Protein AF-0000000085932544 (afdb_homodimer)

Sequence (1076 aa):
MRIYKGVPASPGLVLGQVSRLERSYDTFNRNPHSPKKEQRLLENAISIAQSELESMASRSATSEQAIFMFQSMMLEDDGFMSEVRSYIAAGTGAAAAMQRVGQRFADQLSAMTDNPYLQLRSVDILDATQRVINILGDRPRERLALDHPVILAADRLMPSDLFSVPAGMIMGVITSEGSAQSHAAILARARNIPGLVQVGRDFLNDCDGRMMVLDADNGICILDPDSATRQQMVTQICERQRQNEALTQLQTLPNLTRDGEPFELLANCFGPEDIDSAVQSGAQGVGLLRSDYLMLPGKMPDEQEQYFYYTACLAAAQGRPITVRTFDFGSDRTLANVYQGEQSAHLGLRGIRSSLRQPRQFETQIYALLRAGARGPLKVLFPMVTNVEDWDAAMRIVERCRQNLRERSVPFNENMPFGIMLSIPAACLTAEEFIAHGCQFFTIGTNDLTQYTHAAGREVTSAERYFQPASAAMRKLIRMAVDAACAGGIPINIAGLAVGDPANLVQYLQMGLRSFSMSPQTLLDAKRVLLEADAHVLMRIYKGVPASPGLVLGQVSRLERSYDTFNRNPHSPKKEQRLLENAISIAQSELESMASRSATSEQAIFMFQSMMLEDDGFMSEVRSYIAAGTGAAAAMQRVGQRFADQLSAMTDNPYLQLRSVDILDATQRVINILGDRPRERLALDHPVILAADRLMPSDLFSVPAGMIMGVITSEGSAQSHAAILARARNIPGLVQVGRDFLNDCDGRMMVLDADNGICILDPDSATRQQMVTQICERQRQNEALTQLQTLPNLTRDGEPFELLANCFGPEDIDSAVQSGAQGVGLLRSDYLMLPGKMPDEQEQYFYYTACLAAAQGRPITVRTFDFGSDRTLANVYQGEQSAHLGLRGIRSSLRQPRQFETQIYALLRAGARGPLKVLFPMVTNVEDWDAAMRIVERCRQNLRERSVPFNENMPFGIMLSIPAACLTAEEFIAHGCQFFTIGTNDLTQYTHAAGREVTSAERYFQPASAAMRKLIRMAVDAACAGGIPINIAGLAVGDPANLVQYLQMGLRSFSMSPQTLLDAKRVLLEADAHVL

Foldseek 3Di:
DDKFFFAWLFADKDKFAEAEDDQPPDPPDLDQDDLVVQVVLLVVLLVVLLVVLVVCLVVDDLLLVQLSVVLNVCSVDPVLVVQLSVVSVVGDHSLRSLQVSLQVCLCVQCVVVVDQVSVQCSLSSVVSSSSSSCVSVVNPPPLVPDPAAHAYEYQADHSVNLVSYDLVRHQEYEHLADDSPHPRSVSCNVSNHTYGYNRHPVCSVPRHRFIKIRRSVRRMMDTNDDPVVVVVSVVVNVVVVVVVVVLLVLLPPAQAFQVGDHFAEAAEEAALVQLLLLVSLNHQYHPEHAPQSCDHAPDQDFLVVLLVRLLSNQVSNVQGEHEYEPHWFAQPSHPVCVPVDPPQRLVHQTWLSNCLVVVVSVLSNLLSQQLSCQNHHYAYETEPDQDLVSVVSSVVSNVVSVVVCVVVVRDGDPPHAYAYEQLDLNCLQPVLSNLVVPHAEYEYEQQNNLCRQQVHHCPDPVCVVSSDSPDPSNLVSLLSNQVSCVVSVHYYEYEYDQCLDLVSVLSSLLSPHRYYYYHSVSRSVNSVSRRHHDSHDD/DDKFFFAWLFADKDKFAEAEDDLPPDPPDPDQDDLVVQVVLLVVLLVVLLVVLVVCLVVDFLVLVQLSVLLNVCSVDPVLVVQLSVVSVVGDHSLRSLQVSLQVCLCVQCVVVVDVVSVQCSLSSVVSSSSSSCVSVVNPPPLVPDPAAHAYEYQADHSVNLVSYDLVRHQEYEHLADDSPHPRSVSCHVSNHTYGYNRHVVCSVPRHRWIKIRRSVRRMMDTNDDPVVVVVSVVVNVVVVVVVVVLLVLLPPAQAFQVGDHFAEAAEEAALVQLLLLVSLNHQYHPEHAPLSCDHAPDQDFLVVLLVRLLSNQVSNVQGEHEYEPHWFAQPSHPVCVPVDPPQRLVHQTWLSNCLVVVVSVLSNLLSQQLSCQNHHYAYETEPDQDLVSVVSSVVSNVVSVVVCVVVVRDGDPPHAYAYEQLDLNCLVVVLVNLVVPHAEYEYEQQNNLCRQQVHHCVPPVCVVSSDSPDPSNLVSLLSNQVSCVVSVHAYEYEYDQCLDLVSVLSSLLSPHRYYYYHSVSRSVNSVSRRHHDSHDD

Secondary structure (DSSP, 8-state):
-EEEE-EEEE--EEEEEEEE----------S---HHHHHHHHHHHHHHHHHHHHHHHHHS-HHHHHHHHHHHHHHH-HHHHHHHHHHHHTT--HHHHHHHHHHHHHHHHHT-TT-HHHHHHHHHHHHHHHHHHHHHTT--------SS-EEEEESS--HHHHHHS-GGGEEEEEESS--TTSHHHHHHHHTT--EEE---HHHHHH-TT-EEEEETTTTEEEES--HHHHHHHHHHHHHHHHHHHHHHHGGGS--B-TTS-B-EEEEEESSHHHHHHHHHTT-SSEEEEE-GGG-BTTB---HHHHHHHHHHHHHHHTT--EEEEPP--BS--STTTSSS-THHHHTSSBTHHHHTT-HHHHHHHHHHHHHHTTSS-EEEEESS--SHHHHHHHHHHHHHHHHHHHHTT----TT--EEEEE-SHHHHHTHHHHHHTT---EEEEHHHHHHHHHT--TT-GGGGGG--TTSHHHHHHHHHHHHHHHHHT--EEEESGGGGSHHHHHHHHHTT--EEEE-GGGHHHHHHHHHT--SS--/-EEEE-EEEE--EEEEEEEE----------S---HHHHHHHHHHHHHHHHHHHHHHHHHS-HHHHHHHHHHHHHHH-HHHHHHHHHHHHTT--HHHHHHHHHHHHHHHHHT-TT-HHHHHHHHHHHHHHHHHHHHHTT--------SS-EEEEESS--HHHHHHS-GGGEEEEEESS--TTSHHHHHHHHTT--EEE---HHHHHH-TT-EEEEETTTTEEEES--HHHHHHHHHHHHHHHHHHHHHHHGGGS--B-TTS-B-EEEEEESSHHHHHHHHHTT-SSEEEEE-GGG-BTTB---HHHHHHHHHHHHHHHTT--EEEEPP--BS--STTTSSS-THHHHTSSBTHHHHTT-HHHHHHHHHHHHHHTTSS-EEEEESS--SHHHHHHHHHHHHHHHHHHHHTT----TT--EEEEE-SHHHHHTHHHHHHTT---EEEEHHHHHHHHHT--TT-GGGGGG--TTSHHHHHHHHHHHHHHHHHT--EEEESGGGGSHHHHHHHHHTT--EEEE-GGGHHHHHHHHHT--SS--

Radius of gyration: 32.0 Å; Cα contacts (8 Å, |Δi|>4): 2209; chains: 2; bounding box: 85×83×95 Å

Nearest PDB structures (foldseek):
  2kx9-assembly1_A  TM=5.589E-01  e=3.650E-41  Escherichia coli K-12
  2l5h-assembly1_B  TM=5.012E-01  e=1.100E-41  Escherichia coli
  2hro-assembly1_A-2  TM=5.518E-01  e=1.394E-38  Staphylococcus carnosus
  2xz7-assembly1_A  TM=9.543E-01  e=3.072E-26  Caldanaerobacter subterraneus subsp. tengcongensis
  6v9k-assembly1_B  TM=9.527E-01  e=2.193E-23  Escherichia coli

pLDDT: mean 79.7, std 16.71, range [28.7, 98.62]

Organism: NCBI:txid2903556

Solvent-accessible surface area (backbone atoms only — not comparable to full-atom values): 52463 Å² total; per-residue (Å²): 106,47,79,42,55,34,44,51,31,11,61,36,66,42,76,37,36,24,41,55,58,77,75,77,75,71,80,60,76,82,61,87,40,58,38,70,59,32,48,51,48,42,53,52,22,48,54,50,40,39,51,48,28,49,51,45,27,71,74,36,58,42,68,52,18,36,51,27,46,50,29,40,47,53,73,65,30,60,74,61,46,50,53,28,50,51,35,18,69,72,39,37,39,43,51,50,20,36,49,52,50,26,48,51,52,17,47,55,28,44,68,32,75,52,34,67,65,43,32,48,42,15,40,37,39,39,42,39,35,47,49,32,33,29,51,64,65,70,40,70,78,73,48,62,79,63,93,58,61,21,26,40,30,27,58,63,58,32,75,67,54,61,73,39,36,64,76,87,35,52,56,23,37,38,18,25,40,67,47,66,79,21,60,48,15,48,48,14,48,74,66,67,16,18,5,30,19,40,43,33,65,74,49,65,77,66,36,60,70,32,45,30,40,39,32,13,72,76,18,34,35,30,39,47,54,46,72,67,54,45,51,52,48,49,48,50,42,48,49,49,46,50,50,46,52,56,35,56,62,50,55,75,50,77,57,34,23,62,75,64,48,68,48,44,50,24,15,46,29,65,45,39,68,46,33,41,52,15,49,74,50,51,33,67,28,32,55,34,31,49,50,48,39,60,58,30,73,84,44,74,67,52,38,68,59,46,25,52,52,52,41,46,34,42,59,42,40,71,73,32,43,36,26,35,38,52,60,66,47,43,62,50,47,47,70,72,30,57,62,36,40,72,48,52,40,74,24,29,31,24,10,44,54,25,34,70,74,35,52,69,64,39,48,33,52,50,51,17,49,35,40,32,28,57,76,39,53,45,32,39,28,38,33,57,38,53,50,57,66,53,53,51,55,50,50,51,52,52,50,50,48,51,51,52,32,58,74,66,68,51,75,47,36,90,74,55,48,47,27,40,26,41,25,30,46,26,24,33,68,41,39,55,57,38,45,76,71,62,46,50,33,42,31,37,32,44,55,52,24,26,20,27,28,43,35,9,34,90,82,31,71,90,20,44,88,49,50,45,68,82,34,73,34,44,50,52,44,53,40,46,36,46,51,36,28,60,75,68,70,32,59,56,36,37,33,38,73,57,50,60,36,64,73,47,37,53,51,44,33,49,59,68,47,41,34,42,16,21,49,45,86,43,42,43,62,47,47,56,51,42,41,71,31,58,51,75,78,130,105,47,81,42,55,35,43,52,32,13,63,36,68,41,78,36,35,24,40,55,59,74,76,78,75,70,82,62,74,82,60,87,40,58,38,69,57,32,49,51,48,42,54,52,21,47,53,50,42,40,51,48,28,48,50,45,28,70,73,36,58,36,70,51,17,36,50,26,46,50,27,40,48,52,73,64,30,62,73,58,46,50,54,27,49,51,37,16,69,73,40,38,38,42,48,49,20,35,49,53,50,27,48,49,52,17,48,57,28,43,67,33,75,49,35,67,65,42,32,50,42,15,41,36,39,40,42,39,34,46,49,31,33,28,51,64,64,70,42,71,76,74,47,62,79,63,92,58,61,21,26,40,31,26,58,62,59,32,76,69,54,62,71,38,36,63,77,89,34,53,57,24,36,37,20,25,40,67,47,66,79,22,61,48,15,50,47,14,47,73,66,67,17,18,6,30,21,38,41,32,65,72,49,66,78,68,36,60,72,32,44,29,38,38,31,13,72,76,19,34,35,30,38,45,54,44,74,67,54,44,50,50,48,50,48,49,44,48,48,49,46,49,49,46,52,56,35,55,62,51,56,76,52,76,57,35,24,62,76,63,51,67,48,44,49,24,15,46,29,63,47,37,69,46,33,41,52,16,48,73,50,51,34,67,27,32,56,35,31,48,50,49,35,61,58,33,73,86,43,74,68,52,38,65,59,46,24,52,52,51,41,46,34,43,59,42,40,70,74,32,43,36,26,35,38,52,58,65,47,45,60,52,45,47,72,70,29,58,63,41,40,72,49,51,41,74,25,30,31,24,9,44,55,24,34,70,74,35,51,69,63,38,47,34,51,51,50,17,49,36,41,30,28,56,77,40,54,44,33,40,29,38,34,58,38,53,49,57,66,55,53,52,55,52,50,51,52,50,51,50,48,52,51,52,32,57,76,68,68,48,75,47,35,90,74,55,48,46,28,39,26,41,25,30,47,26,25,32,68,42,39,55,56,37,46,76,72,64,47,49,34,42,31,36,32,46,56,53,24,27,21,26,27,44,36,11,34,89,84,32,70,90,19,45,86,50,50,45,70,79,34,71,34,44,50,53,46,51,39,46,36,46,52,35,28,61,74,68,70,32,58,56,35,38,33,40,74,59,48,60,37,65,71,47,37,53,50,44,31,49,62,69,47,43,36,42,15,22,49,45,85,43,42,44,62,47,48,55,51,44,39,71,31,58,50,74,76,130

InterPro domains:
  IPR000121 PEP-utilising enzyme, C-terminal [PF02896] (247-533)
  IPR008279 PEP-utilising enzyme, mobile domain [PF00391] (147-219)
  IPR008731 Phosphotransferase system, enzyme I N-terminal [PF05524] (5-121)
  IPR015813 Pyruvate/Phosphoenolpyruvate kinase-like domain superfamily [SSF51621] (242-534)
  IPR036618 PtsI, HPr-binding domain superfamily [G3DSA:1.10.274.10] (23-141)
  IPR036618 PtsI, HPr-binding domain superfamily [SSF47831] (26-136)
  IPR036637 Phosphohistidine domain superfamily [SSF52009] (121-234)
  IPR040442 Pyruvate kinase-like domain superfamily [G3DSA:3.20.20.60] (229-537)
  IPR050499 Phosphoenolpyruvate-dependent sugar PTS enzyme [PTHR46244] (3-535)

Structure (mmCIF, N/CA/C/O backbone):
data_AF-0000000085932544-model_v1
#
loop_
_entity.id
_entity.type
_entity.pdbx_description
1 polymer 'Phosphoenolpyruvate-protein phosphotransferase'
#
loop_
_atom_site.group_PDB
_atom_site.id
_atom_site.type_symbol
_atom_site.label_atom_id
_atom_site.label_alt_id
_atom_site.label_comp_id
_atom_site.label_asym_id
_atom_site.label_entity_id
_atom_site.label_seq_id
_atom_site.pdbx_PDB_ins_code
_atom_site.Cartn_x
_atom_site.Cartn_y
_atom_site.Cartn_z
_atom_site.occupancy
_atom_site.B_iso_or_equiv
_atom_site.auth_seq_id
_atom_site.auth_comp_id
_atom_site.auth_asym_id
_atom_site.auth_atom_id
_atom_site.pdbx_PDB_model_num
ATOM 1 N N . MET A 1 1 ? -9.383 5.824 46.031 1 79.5 1 MET A N 1
ATOM 2 C CA . MET A 1 1 ? -8.531 5.895 44.844 1 79.5 1 MET A CA 1
ATOM 3 C C . MET A 1 1 ? -8.781 4.707 43.906 1 79.5 1 MET A C 1
ATOM 5 O O . MET A 1 1 ? -8.812 3.561 44.375 1 79.5 1 MET A O 1
ATOM 9 N N . ARG A 1 2 ? -9.211 4.922 42.781 1 88.75 2 ARG A N 1
ATOM 10 C CA . ARG A 1 2 ? -9.461 3.896 41.75 1 88.75 2 ARG A CA 1
ATOM 11 C C . ARG A 1 2 ? -8.633 4.141 40.5 1 88.75 2 ARG A C 1
ATOM 13 O O . ARG A 1 2 ? -8.539 5.273 40.031 1 88.75 2 ARG A O 1
ATOM 20 N N . ILE A 1 3 ? -8.008 3.035 40.062 1 89.12 3 ILE A N 1
ATOM 21 C CA . ILE A 1 3 ? -7.152 3.135 38.875 1 89.12 3 ILE A CA 1
ATOM 22 C C . ILE A 1 3 ? -7.828 2.467 37.688 1 89.12 3 ILE A C 1
ATOM 24 O O . ILE A 1 3 ? -8.344 1.354 37.812 1 89.12 3 ILE A O 1
ATOM 28 N N . TYR A 1 4 ? -7.906 3.193 36.594 1 91 4 TYR A N 1
ATOM 29 C CA . TYR A 1 4 ? -8.43 2.668 35.344 1 91 4 TYR A CA 1
ATOM 30 C C . TYR A 1 4 ? -7.355 2.652 34.281 1 91 4 TYR A C 1
ATOM 32 O O . TYR A 1 4 ? -6.438 3.475 34.281 1 91 4 TYR A O 1
ATOM 40 N N . LYS A 1 5 ? -7.465 1.698 33.469 1 89.31 5 LYS A N 1
ATOM 41 C CA . LYS A 1 5 ? -6.516 1.578 32.344 1 89.31 5 LYS A CA 1
ATOM 42 C C . LYS A 1 5 ? -7.199 1.845 31.016 1 89.31 5 LYS A C 1
ATOM 44 O O . LYS A 1 5 ? -8.383 1.537 30.844 1 89.31 5 LYS A O 1
ATOM 49 N N . GLY A 1 6 ? -6.441 2.596 30.094 1 86.88 6 GLY A N 1
ATOM 50 C CA . GLY A 1 6 ? -6.906 2.863 28.75 1 86.88 6 GLY A CA 1
ATOM 51 C C . GLY A 1 6 ? -5.785 2.875 27.719 1 86.88 6 GLY A C 1
ATOM 52 O O . GLY A 1 6 ? -4.656 2.48 28.031 1 86.88 6 GLY A O 1
ATOM 53 N N . VAL A 1 7 ? -6.141 3.293 26.547 1 83.12 7 VAL A N 1
ATOM 54 C CA . VAL A 1 7 ? -5.18 3.379 25.453 1 83.12 7 VAL A CA 1
ATOM 55 C C . VAL A 1 7 ? -4.75 4.832 25.25 1 83.12 7 VAL A C 1
ATOM 57 O O . VAL A 1 7 ? -5.594 5.719 25.094 1 83.12 7 VAL A O 1
ATOM 60 N N . PRO A 1 8 ? -3.4 5.086 25.328 1 83.25 8 PRO A N 1
ATOM 61 C CA . PRO A 1 8 ? -2.93 6.461 25.141 1 83.25 8 PRO A CA 1
ATOM 62 C C . PRO A 1 8 ? -3.26 7.012 23.75 1 83.25 8 PRO A C 1
ATOM 64 O O . PRO A 1 8 ? -3.025 6.34 22.75 1 83.25 8 PRO A O 1
ATOM 67 N N . ALA A 1 9 ? -3.863 8.125 23.812 1 78.06 9 ALA A N 1
ATOM 68 C CA . ALA A 1 9 ? -4.203 8.82 22.562 1 78.06 9 ALA A CA 1
ATOM 69 C C . ALA A 1 9 ? -3.279 10.016 22.344 1 78.06 9 ALA A C 1
ATOM 71 O O . ALA A 1 9 ? -2.947 10.344 21.203 1 78.06 9 ALA A O 1
ATOM 72 N N . SER A 1 10 ? -2.979 10.711 23.359 1 78.69 10 SER A N 1
ATOM 73 C CA . SER A 1 10 ? -2.078 11.859 23.375 1 78.69 10 SER A CA 1
ATOM 74 C C . SER A 1 10 ? -1.271 11.898 24.672 1 78.69 10 SER A C 1
ATOM 76 O O . SER A 1 10 ? -1.826 11.734 25.766 1 78.69 10 SER A O 1
ATOM 78 N N . PRO A 1 11 ? -0.037 12.094 24.453 1 77.19 11 PRO A N 1
ATOM 79 C CA . PRO A 1 11 ? 0.8 12.023 25.656 1 77.19 11 PRO A CA 1
ATOM 80 C C . PRO A 1 11 ? 0.576 13.195 26.594 1 77.19 11 PRO A C 1
ATOM 82 O O . PRO A 1 11 ? 0.104 14.258 26.172 1 77.19 11 PRO A O 1
ATOM 85 N N . GLY A 1 12 ? 0.845 12.961 27.906 1 78.06 12 GLY A N 1
ATOM 86 C CA . GLY A 1 12 ? 0.815 14.031 28.891 1 78.06 12 GLY A CA 1
ATOM 87 C C . GLY A 1 12 ? 0.312 13.562 30.25 1 78.06 12 GLY A C 1
ATOM 88 O O . GLY A 1 12 ? -0.158 12.438 30.391 1 78.06 12 GLY A O 1
ATOM 89 N N . LEU A 1 13 ? 0.627 14.312 31.219 1 80.25 13 LEU A N 1
ATOM 90 C CA . LEU A 1 13 ? 0.198 14.109 32.594 1 80.25 13 LEU A CA 1
ATOM 91 C C . LEU A 1 13 ? -0.534 15.336 33.125 1 80.25 13 LEU A C 1
ATOM 93 O O . LEU A 1 13 ? -0.037 16.453 33 1 80.25 13 LEU A O 1
ATOM 97 N N . VAL A 1 14 ? -1.756 15.102 33.562 1 81.75 14 VAL A N 1
ATOM 98 C CA . VAL A 1 14 ? -2.494 16.25 34.062 1 81.75 14 VAL A CA 1
ATOM 99 C C . VAL A 1 14 ? -3.311 15.844 35.281 1 81.75 14 VAL A C 1
ATOM 101 O O . VAL A 1 14 ? -3.723 14.688 35.406 1 81.75 14 VAL A O 1
ATOM 104 N N . LEU A 1 15 ? -3.336 16.719 36.219 1 81 15 LEU A N 1
ATOM 105 C CA . LEU A 1 15 ? -4.207 16.609 37.375 1 81 15 LEU A CA 1
ATOM 106 C C . LEU A 1 15 ? -5.332 17.625 37.344 1 81 15 LEU A C 1
ATOM 108 O O . LEU A 1 15 ? -5.086 18.812 37.094 1 81 15 LEU A O 1
ATOM 112 N N . GLY A 1 16 ? -6.539 17.156 37.375 1 81 16 GLY A N 1
ATOM 113 C CA . GLY A 1 16 ? -7.664 18.062 37.312 1 81 16 GLY A CA 1
ATOM 114 C C . GLY A 1 16 ? -8.992 17.406 37.656 1 81 16 GLY A C 1
ATOM 115 O O . GLY A 1 16 ? -9.031 16.203 37.906 1 81 16 GLY A O 1
ATOM 116 N N . GLN A 1 17 ? -9.992 18.25 37.781 1 81.94 17 GLN A N 1
ATOM 117 C CA . GLN A 1 17 ? -11.352 17.766 38 1 81.94 17 GLN A CA 1
ATOM 118 C C . GLN A 1 17 ? -11.961 17.234 36.688 1 81.94 17 GLN A C 1
ATOM 120 O O . GLN A 1 17 ? -11.75 17.797 35.625 1 81.94 17 GLN A O 1
ATOM 125 N N . VAL A 1 18 ? -12.703 16.141 36.875 1 87.56 18 VAL A N 1
ATOM 126 C CA . VAL A 1 18 ? -13.328 15.539 35.688 1 87.56 18 VAL A CA 1
ATOM 127 C C . VAL A 1 18 ? -14.719 16.125 35.5 1 87.56 18 VAL A C 1
ATOM 129 O O . VAL A 1 18 ? -15.461 16.328 36.438 1 87.56 18 VAL A O 1
ATOM 132 N N . SER A 1 19 ? -14.898 16.5 34.344 1 81.62 19 SER A N 1
ATOM 133 C CA . SER A 1 19 ? -16.25 16.875 33.938 1 81.62 19 SER A CA 1
ATOM 134 C C . SER A 1 19 ? -16.812 15.914 32.875 1 81.62 19 SER A C 1
ATOM 136 O O . SER A 1 19 ? -16.234 15.758 31.812 1 81.62 19 SER A O 1
ATOM 138 N N . ARG A 1 20 ? -17.859 15.266 33.281 1 82.12 20 ARG A N 1
ATOM 139 C CA . ARG A 1 20 ? -18.469 14.297 32.375 1 82.12 20 ARG A CA 1
ATOM 140 C C . ARG A 1 20 ? -19.469 14.969 31.453 1 82.12 20 ARG A C 1
ATOM 142 O O . ARG A 1 20 ? -20.344 15.703 31.891 1 82.12 20 ARG A O 1
ATOM 149 N N . LEU A 1 21 ? -19.125 14.711 30.234 1 71.88 21 LEU A N 1
ATOM 150 C CA . LEU A 1 21 ? -20.125 15.133 29.25 1 71.88 21 LEU A CA 1
ATOM 151 C C . LEU A 1 21 ? -21.266 14.133 29.172 1 71.88 21 LEU A C 1
ATOM 153 O O . LEU A 1 21 ? -21.062 12.977 28.781 1 71.88 21 LEU A O 1
ATOM 157 N N . GLU A 1 22 ? -22.297 14.406 29.922 1 61.56 22 GLU A N 1
ATOM 158 C CA . GLU A 1 22 ? -23.453 13.531 29.953 1 61.56 22 GLU A CA 1
ATOM 159 C C . GLU A 1 22 ? -24.375 13.797 28.766 1 61.56 22 GLU A C 1
ATOM 161 O O . GLU A 1 22 ? -24.672 14.953 28.438 1 61.56 22 GLU A O 1
ATOM 166 N N . ARG A 1 23 ? -24.438 12.844 27.875 1 55.81 23 ARG A N 1
ATOM 167 C CA . ARG A 1 23 ? -25.422 12.953 26.828 1 55.81 23 ARG A CA 1
ATOM 168 C C . ARG A 1 23 ? -26.781 12.422 27.281 1 55.81 23 ARG A C 1
ATOM 170 O O . ARG A 1 23 ? -26.859 11.352 27.891 1 55.81 23 ARG A O 1
ATOM 177 N N . SER A 1 24 ? -27.562 13.188 27.703 1 49.25 24 SER A N 1
ATOM 178 C CA . SER A 1 24 ? -28.906 12.805 28.109 1 49.25 24 SER A CA 1
ATOM 179 C C . SER A 1 24 ? -29.609 12.039 27 1 49.25 24 SER A C 1
ATOM 181 O O . SER A 1 24 ? -29.703 12.516 25.859 1 49.25 24 SER A O 1
ATOM 183 N N . TYR A 1 25 ? -29.453 10.805 26.922 1 44.66 25 TYR A N 1
ATOM 184 C CA . TYR A 1 25 ? -30.391 10.094 26.062 1 44.66 25 TYR A CA 1
ATOM 185 C C . TYR A 1 25 ? -31.828 10.219 26.578 1 44.66 25 TYR A C 1
ATOM 187 O O . TYR A 1 25 ? -32.094 9.852 27.719 1 44.66 25 TYR A O 1
ATOM 195 N N . ASP A 1 26 ? -32.438 11.18 26.312 1 46.25 26 ASP A N 1
ATOM 196 C CA . ASP A 1 26 ? -33.781 11.445 26.797 1 46.25 26 ASP A CA 1
ATOM 197 C C . ASP A 1 26 ? -34.719 10.281 26.484 1 46.25 26 ASP A C 1
ATOM 199 O O . ASP A 1 26 ? -34.625 9.656 25.422 1 46.25 26 ASP A O 1
ATOM 203 N N . THR A 1 27 ? -35.281 9.695 27.484 1 48.69 27 THR A N 1
ATOM 204 C CA . THR A 1 27 ? -36.5 8.898 27.422 1 48.69 27 THR A CA 1
ATOM 205 C C . THR A 1 27 ? -37.594 9.656 26.672 1 48.69 27 THR A C 1
ATOM 207 O O . THR A 1 27 ? -37.938 10.789 27.031 1 48.69 27 THR A O 1
ATOM 210 N N . PHE A 1 28 ? -37.656 9.445 25.469 1 53.16 28 PHE A N 1
ATOM 211 C CA . PHE A 1 28 ? -38.656 10.117 24.656 1 53.16 28 PHE A CA 1
ATOM 212 C C . PHE A 1 28 ? -40.062 9.758 25.109 1 53.16 28 PHE A C 1
ATOM 214 O O . PHE A 1 28 ? -40.312 8.633 25.547 1 53.16 28 PHE A O 1
ATOM 221 N N . ASN A 1 29 ? -40.781 10.68 25.5 1 51.84 29 ASN A N 1
ATOM 222 C CA . ASN A 1 29 ? -42.156 10.477 25.906 1 51.84 29 ASN A CA 1
ATOM 223 C C . ASN A 1 29 ? -42.938 9.656 24.859 1 51.84 29 ASN A C 1
ATOM 225 O O . ASN A 1 29 ? -42.844 9.945 23.656 1 51.84 29 ASN A O 1
ATOM 229 N N . ARG A 1 30 ? -43.469 8.602 25.234 1 48.12 30 ARG A N 1
ATOM 230 C CA . ARG A 1 30 ? -44.281 7.648 24.484 1 48.12 30 ARG A CA 1
ATOM 231 C C . ARG A 1 30 ? -45.656 8.234 24.156 1 48.12 30 ARG A C 1
ATOM 233 O O . ARG A 1 30 ? -46.562 7.5 23.766 1 48.12 30 ARG A O 1
ATOM 240 N N . ASN A 1 31 ? -45.906 9.43 24.375 1 53.34 31 ASN A N 1
ATOM 241 C CA . ASN A 1 31 ? -47.281 9.859 24.109 1 53.34 31 ASN A CA 1
ATOM 242 C C . ASN A 1 31 ? -47.562 9.898 22.609 1 53.34 31 ASN A C 1
ATOM 244 O O . ASN A 1 31 ? -46.656 10.07 21.797 1 53.34 31 ASN A O 1
ATOM 248 N N . PRO A 1 32 ? -48.75 9.641 22.312 1 58.12 32 PRO A N 1
ATOM 249 C CA . PRO A 1 32 ? -49.188 9.672 20.906 1 58.12 32 PRO A CA 1
ATOM 250 C C . PRO A 1 32 ? -48.844 10.977 20.203 1 58.12 32 PRO A C 1
ATOM 252 O O . PRO A 1 32 ? -49.062 12.062 20.766 1 58.12 32 PRO A O 1
ATOM 255 N N . HIS A 1 33 ? -47.938 11 19.297 1 67.38 33 HIS A N 1
ATOM 256 C CA . HIS A 1 33 ? -47.5 12.203 18.609 1 67.38 33 HIS A CA 1
ATOM 257 C C . HIS A 1 33 ? -48.188 12.367 17.266 1 67.38 33 HIS A C 1
ATOM 259 O O . HIS A 1 33 ? -48.531 11.375 16.609 1 67.38 33 HIS A O 1
ATOM 265 N N . SER A 1 34 ? -48.875 13.492 17.047 1 79.25 34 SER A N 1
ATOM 266 C CA . SER A 1 34 ? -49.406 13.812 15.727 1 79.25 34 SER A CA 1
ATOM 267 C C . SER A 1 34 ? -48.281 13.789 14.68 1 79.25 34 SER A C 1
ATOM 269 O O . SER A 1 34 ? -47.344 14.562 14.758 1 79.25 34 SER A O 1
ATOM 271 N N . PRO A 1 35 ? -48.375 12.875 13.75 1 83.69 35 PRO A N 1
ATOM 272 C CA . PRO A 1 35 ? -47.312 12.734 12.734 1 83.69 35 PRO A CA 1
ATOM 273 C C . PRO A 1 35 ? -47.031 14.047 11.992 1 83.69 35 PRO A C 1
ATOM 275 O O . PRO A 1 35 ? -45.875 14.359 11.711 1 83.69 35 PRO A O 1
ATOM 278 N N . LYS A 1 36 ? -48.156 14.688 11.703 1 85.56 36 LYS A N 1
ATOM 279 C CA . LYS A 1 36 ? -47.969 15.945 10.977 1 85.56 36 LYS A CA 1
ATOM 280 C C . LYS A 1 36 ? -47.188 16.953 11.805 1 85.56 36 LYS A C 1
ATOM 282 O O . LYS A 1 36 ? -46.281 17.625 11.281 1 85.56 36 LYS A O 1
ATOM 287 N N . LYS A 1 37 ? -47.5 17.031 13.008 1 86.81 37 LYS A N 1
ATOM 288 C CA . LYS A 1 37 ? -46.812 17.953 13.898 1 86.81 37 LYS A CA 1
ATOM 289 C C . LYS A 1 37 ? -45.344 17.547 14.07 1 86.81 37 LYS A C 1
ATOM 291 O O . LYS A 1 37 ? -44.438 18.391 14.031 1 86.81 37 LYS A O 1
ATOM 296 N N . GLU A 1 38 ? -45.188 16.297 14.234 1 88.38 38 GLU A N 1
ATOM 297 C CA . GLU A 1 38 ? -43.844 15.781 14.438 1 88.38 38 GLU A CA 1
ATOM 298 C C . GLU A 1 38 ? -42.969 16 13.203 1 88.38 38 GLU A C 1
ATOM 300 O O . GLU A 1 38 ? -41.781 16.281 13.32 1 88.38 38 GLU A O 1
ATOM 305 N N . GLN A 1 39 ? -43.656 15.883 12.102 1 87.81 39 GLN A N 1
ATOM 306 C CA . GLN A 1 39 ? -42.906 16.125 10.867 1 87.81 39 GLN A CA 1
ATOM 307 C C . GLN A 1 39 ? -42.469 17.578 10.758 1 87.81 39 GLN A C 1
ATOM 309 O O . GLN A 1 39 ? -41.344 17.859 10.32 1 87.81 39 GLN A O 1
ATOM 314 N N . ARG A 1 40 ? -43.344 18.422 11.109 1 86.12 40 ARG A N 1
ATOM 315 C CA . ARG A 1 40 ? -43.031 19.844 11.078 1 86.12 40 ARG A CA 1
ATOM 316 C C . ARG A 1 40 ? -41.906 20.172 12.07 1 86.12 40 ARG A C 1
ATOM 318 O O . ARG A 1 40 ? -41 20.953 11.766 1 86.12 40 ARG A O 1
ATOM 325 N N . LEU A 1 41 ? -42 19.562 13.195 1 86.81 41 LEU A N 1
ATOM 326 C CA . LEU A 1 41 ? -41 19.766 14.211 1 86.81 41 LEU A CA 1
ATOM 327 C C . LEU A 1 41 ? -39.625 19.281 13.719 1 86.81 41 LEU A C 1
ATOM 329 O O . LEU A 1 41 ? -38.625 19.938 13.938 1 86.81 41 LEU A O 1
ATOM 333 N N . LEU A 1 42 ? -39.719 18.188 13.086 1 89.94 42 LEU A N 1
ATOM 334 C CA . LEU A 1 42 ? -38.5 17.609 12.555 1 89.94 42 LEU A CA 1
ATOM 335 C C . LEU A 1 42 ? -37.875 18.531 11.5 1 89.94 42 LEU A C 1
ATOM 337 O O . LEU A 1 42 ? -36.688 18.797 11.516 1 89.94 42 LEU A O 1
ATOM 341 N N . GLU A 1 43 ? -38.688 18.969 10.633 1 87.25 43 GLU A N 1
ATOM 342 C CA . GLU A 1 43 ? -38.188 19.844 9.555 1 87.25 43 GLU A CA 1
ATOM 343 C C . GLU A 1 43 ? -37.562 21.109 10.117 1 87.25 43 GLU A C 1
ATOM 345 O O . GLU A 1 43 ? -36.531 21.547 9.648 1 87.25 43 GLU A O 1
ATOM 350 N N . ASN A 1 44 ? -38.219 21.672 11.078 1 85.19 44 ASN A N 1
ATOM 351 C CA . ASN A 1 44 ? -37.688 22.859 11.734 1 85.19 44 ASN A CA 1
ATOM 352 C C . ASN A 1 44 ? -36.375 22.562 12.453 1 85.19 44 ASN A C 1
ATOM 354 O O . ASN A 1 44 ? -35.438 23.359 12.383 1 85.19 44 ASN A O 1
ATOM 358 N N . ALA A 1 45 ? -36.344 21.469 13.086 1 86.88 45 ALA A N 1
ATOM 359 C CA . ALA A 1 45 ? -35.156 21.078 13.828 1 86.88 45 ALA A CA 1
ATOM 360 C C . ALA A 1 45 ? -33.969 20.859 12.883 1 86.88 45 ALA A C 1
ATOM 362 O O . ALA A 1 45 ? -32.844 21.25 13.195 1 86.88 45 ALA A O 1
ATOM 363 N N . ILE A 1 46 ? -34.312 20.25 11.812 1 87.31 46 ILE A N 1
ATOM 364 C CA . ILE A 1 46 ? -33.281 19.984 10.828 1 87.31 46 ILE A CA 1
ATOM 365 C C . ILE A 1 46 ? -32.75 21.312 10.281 1 87.31 46 ILE A C 1
ATOM 367 O O . ILE A 1 46 ? -31.531 21.484 10.133 1 87.31 46 ILE A O 1
ATOM 371 N N . SER A 1 47 ? -33.625 22.219 10.023 1 84.31 47 SER A N 1
ATOM 372 C CA . SER A 1 47 ? -33.219 23.531 9.516 1 84.31 47 SER A CA 1
ATOM 373 C C . SER A 1 47 ? -32.312 24.25 10.516 1 84.31 47 SER A C 1
ATOM 375 O O . SER A 1 47 ? -31.297 24.828 10.133 1 84.31 47 SER A O 1
ATOM 377 N N . ILE A 1 48 ? -32.656 24.219 11.734 1 81.19 48 ILE A N 1
ATOM 378 C CA . ILE A 1 48 ? -31.859 24.859 12.789 1 81.19 48 ILE A CA 1
ATOM 379 C C . ILE A 1 48 ? -30.516 24.156 12.914 1 81.19 48 ILE A C 1
ATOM 381 O O . ILE A 1 48 ? -29.469 24.812 12.992 1 81.19 48 ILE A O 1
ATOM 385 N N . ALA A 1 49 ? -30.578 22.844 12.914 1 83.81 49 ALA A N 1
ATOM 386 C CA . ALA A 1 49 ? -29.344 22.078 13.016 1 83.81 49 ALA A CA 1
ATOM 387 C C . ALA A 1 49 ? -28.391 22.406 11.867 1 83.81 49 ALA A C 1
ATOM 389 O O . ALA A 1 49 ? -27.188 22.547 12.07 1 83.81 49 ALA A O 1
ATOM 390 N N . GLN A 1 50 ? -29 22.469 10.797 1 79.38 50 GLN A N 1
ATOM 391 C CA . GLN A 1 50 ? -28.203 22.797 9.617 1 79.38 50 GLN A CA 1
ATOM 392 C C . GLN A 1 50 ? -27.531 24.172 9.766 1 79.38 50 GLN A C 1
ATOM 394 O O . GLN A 1 50 ? -26.359 24.328 9.453 1 79.38 50 GLN A O 1
ATOM 399 N N . SER A 1 51 ? -28.266 25.078 10.242 1 76.62 51 SER A N 1
ATOM 400 C CA . SER A 1 51 ? -27.75 26.422 10.461 1 76.62 51 SER A CA 1
ATOM 401 C C . SER A 1 51 ? -26.625 26.422 11.5 1 76.62 51 SER A C 1
ATOM 403 O O . SER A 1 51 ? -25.609 27.078 11.328 1 76.62 51 SER A O 1
ATOM 405 N N . GLU A 1 52 ? -26.812 25.703 12.484 1 74.06 52 GLU A N 1
ATOM 406 C CA . GLU A 1 52 ? -25.797 25.594 13.523 1 74.06 52 GLU A CA 1
ATOM 407 C C . GLU A 1 52 ? -24.531 24.938 12.992 1 74.06 52 GLU A C 1
ATOM 409 O O . GLU A 1 52 ? -23.422 25.391 13.297 1 74.06 52 GLU A O 1
ATOM 414 N N . LEU A 1 53 ? -24.812 23.891 12.312 1 74.75 53 LEU A N 1
ATOM 415 C CA . LEU A 1 53 ? -23.688 23.172 11.75 1 74.75 53 LEU A CA 1
ATOM 416 C C . LEU A 1 53 ? -22.906 24.047 10.773 1 74.75 53 LEU A C 1
ATOM 418 O O . LEU A 1 53 ? -21.672 24.016 10.75 1 74.75 53 LEU A O 1
ATOM 422 N N . GLU A 1 54 ? -23.688 24.781 10.117 1 67.62 54 GLU A N 1
ATOM 423 C CA . GLU A 1 54 ? -23.047 25.703 9.188 1 67.62 54 GLU A CA 1
ATOM 424 C C . GLU A 1 54 ? -22.25 26.766 9.938 1 67.62 54 GLU A C 1
ATOM 426 O O . GLU A 1 54 ? -21.141 27.125 9.531 1 67.62 54 GLU A O 1
ATOM 431 N N . SER A 1 55 ? -22.812 27.266 10.984 1 66.38 55 SER A N 1
ATOM 432 C CA . SER A 1 55 ? -22.125 28.234 11.828 1 66.38 55 SER A CA 1
ATOM 433 C C . SER A 1 55 ? -20.875 27.656 12.453 1 66.38 55 SER A C 1
ATOM 435 O O . SER A 1 55 ? -19.828 28.312 12.5 1 66.38 55 SER A O 1
ATOM 437 N N . MET A 1 56 ? -21.031 26.453 12.906 1 64.56 56 MET A N 1
ATOM 438 C CA . MET A 1 56 ? -19.891 25.781 13.508 1 64.56 56 MET A CA 1
ATOM 439 C C . MET A 1 56 ? -18.812 25.516 12.469 1 64.56 56 MET A C 1
ATOM 441 O O . MET A 1 56 ? -17.625 25.656 12.75 1 64.56 56 MET A O 1
ATOM 445 N N . ALA A 1 57 ? -19.344 25.062 11.422 1 61.56 57 ALA A N 1
ATOM 446 C CA . ALA A 1 57 ? -18.422 24.812 10.328 1 61.56 57 ALA A CA 1
ATOM 447 C C . ALA A 1 57 ? -17.641 26.078 9.961 1 61.56 57 ALA A C 1
ATOM 449 O O . ALA A 1 57 ? -16.438 26.031 9.703 1 61.56 57 ALA A O 1
ATOM 450 N N . SER A 1 58 ? -18.344 27.188 10.094 1 57.25 58 SER A N 1
ATOM 451 C CA . SER A 1 58 ? -17.766 28.469 9.711 1 57.25 58 SER A CA 1
ATOM 452 C C . SER A 1 58 ? -16.75 28.938 10.742 1 57.25 58 SER A C 1
ATOM 454 O O . SER A 1 58 ? -15.844 29.719 10.422 1 57.25 58 SER A O 1
ATOM 456 N N . ARG A 1 59 ? -16.906 28.484 12.031 1 47.94 59 ARG A N 1
ATOM 457 C CA . ARG A 1 59 ? -16.062 28.938 13.133 1 47.94 59 ARG A CA 1
ATOM 458 C C . ARG A 1 59 ? -14.984 27.906 13.453 1 47.94 59 ARG A C 1
ATOM 460 O O . ARG A 1 59 ? -14.242 28.062 14.422 1 47.94 59 ARG A O 1
ATOM 467 N N . SER A 1 60 ? -15.102 26.875 12.797 1 49.69 60 SER A N 1
ATOM 468 C CA . SER A 1 60 ? -14.211 25.766 13.141 1 49.69 60 SER A CA 1
ATOM 469 C C . SER A 1 60 ? -13.039 25.688 12.172 1 49.69 60 SER A C 1
ATOM 471 O O . SER A 1 60 ? -13.094 26.234 11.07 1 49.69 60 SER A O 1
ATOM 473 N N . ALA A 1 61 ? -12.07 25.109 12.797 1 43.59 61 ALA A N 1
ATOM 474 C CA . ALA A 1 61 ? -10.93 24.828 11.93 1 43.59 61 ALA A CA 1
ATOM 475 C C . ALA A 1 61 ? -11.312 23.828 10.828 1 43.59 61 ALA A C 1
ATOM 477 O O . ALA A 1 61 ? -12.352 23.188 10.906 1 43.59 61 ALA A O 1
ATOM 478 N N . THR A 1 62 ? -10.711 23.75 9.812 1 42.06 62 THR A N 1
ATOM 479 C CA . THR A 1 62 ? -11.031 23.047 8.586 1 42.06 62 THR A CA 1
ATOM 480 C C . THR A 1 62 ? -11.305 21.562 8.867 1 42.06 62 THR A C 1
ATOM 482 O O . THR A 1 62 ? -12.242 20.984 8.32 1 42.06 62 THR A O 1
ATOM 485 N N . SER A 1 63 ? -10.609 20.953 9.789 1 43.97 63 SER A N 1
ATOM 486 C CA . SER A 1 63 ? -10.789 19.547 10.164 1 43.97 63 SER A CA 1
ATOM 487 C C . SER A 1 63 ? -12.156 19.328 10.812 1 43.97 63 SER A C 1
ATOM 489 O O . SER A 1 63 ? -12.82 18.312 10.539 1 43.97 63 SER A O 1
ATOM 491 N N . GLU A 1 64 ? -12.492 20.312 11.492 1 52 64 GLU A N 1
ATOM 492 C CA . GLU A 1 64 ? -13.766 20.234 12.203 1 52 64 GLU A CA 1
ATOM 493 C C . GLU A 1 64 ? -14.938 20.609 11.289 1 52 64 GLU A C 1
ATOM 495 O O . GLU A 1 64 ? -16.047 20.125 11.484 1 52 64 GLU A O 1
ATOM 500 N N . GLN A 1 65 ? -14.461 21.359 10.391 1 54.28 65 GLN A N 1
ATOM 501 C CA . GLN A 1 65 ? -15.5 21.797 9.461 1 54.28 65 GLN A CA 1
ATOM 502 C C . GLN A 1 65 ? -16.062 20.609 8.68 1 54.28 65 GLN A C 1
ATOM 504 O O . GLN A 1 65 ? -17.281 20.531 8.461 1 54.28 65 GLN A O 1
ATOM 509 N N . ALA A 1 66 ? -15.18 19.703 8.359 1 54.16 66 ALA A N 1
ATOM 510 C CA . ALA A 1 66 ? -15.602 18.516 7.602 1 54.16 66 ALA A CA 1
ATOM 511 C C . ALA A 1 66 ? -16.594 17.688 8.398 1 54.16 66 ALA A C 1
ATOM 513 O O . ALA A 1 66 ? -17.531 17.125 7.828 1 54.16 66 ALA A O 1
ATOM 514 N N . ILE A 1 67 ? -16.344 17.625 9.547 1 62 67 ILE A N 1
ATOM 515 C CA . ILE A 1 67 ? -17.234 16.875 10.43 1 62 67 ILE A CA 1
ATOM 516 C C . ILE A 1 67 ? -18.625 17.484 10.422 1 62 67 ILE A C 1
ATOM 518 O O . ILE A 1 67 ? -19.625 16.766 10.234 1 62 67 ILE A O 1
ATOM 522 N N . PHE A 1 68 ? -18.641 18.828 10.445 1 66.88 68 PHE A N 1
ATOM 523 C CA . PHE A 1 68 ? -19.922 19.5 10.555 1 66.88 68 PHE A CA 1
ATOM 524 C C . PHE A 1 68 ? -20.641 19.5 9.203 1 66.88 68 PHE A C 1
ATOM 526 O O . PHE A 1 68 ? -21.875 19.391 9.148 1 66.88 68 PHE A O 1
ATOM 533 N N . MET A 1 69 ? -19.828 19.484 8.305 1 60.84 69 MET A N 1
ATOM 534 C CA . MET A 1 69 ? -20.438 19.422 6.973 1 60.84 69 MET A CA 1
ATOM 535 C C . MET A 1 69 ? -21.016 18.047 6.715 1 60.84 69 MET A C 1
ATOM 537 O O . MET A 1 69 ? -22.109 17.922 6.148 1 60.84 69 MET A O 1
ATOM 541 N N . PHE A 1 70 ? -20.281 17.016 7.047 1 64.88 70 PHE A N 1
ATOM 542 C CA . PHE A 1 70 ? -20.812 15.664 6.961 1 64.88 70 PHE A CA 1
ATOM 543 C C . PHE A 1 70 ? -22.125 15.555 7.727 1 64.88 70 PHE A C 1
ATOM 545 O O . PHE A 1 70 ? -23.094 14.969 7.23 1 64.88 70 PHE A O 1
ATOM 552 N N . GLN A 1 71 ? -22.062 16.109 8.852 1 73.62 71 GLN A N 1
ATOM 553 C CA . GLN A 1 71 ? -23.266 16.062 9.672 1 73.62 71 GLN A CA 1
ATOM 554 C C . GLN A 1 71 ? -24.438 16.766 8.977 1 73.62 71 GLN A C 1
ATOM 556 O O . GLN A 1 71 ? -25.562 16.281 8.992 1 73.62 71 GLN A O 1
ATOM 561 N N . SER A 1 72 ? -24.031 17.859 8.359 1 72.31 72 SER A N 1
ATOM 562 C CA . SER A 1 72 ? -25.047 18.609 7.629 1 72.31 72 SER A CA 1
ATOM 563 C C . SER A 1 72 ? -25.578 17.797 6.445 1 72.31 72 SER A C 1
ATOM 565 O O . SER A 1 72 ? -26.781 17.75 6.211 1 72.31 72 SER A O 1
ATOM 567 N N . MET A 1 73 ? -24.766 17.109 5.797 1 69.75 73 MET A N 1
ATOM 568 C CA . MET A 1 73 ? -25.125 16.297 4.637 1 69.75 73 MET A CA 1
ATOM 569 C C . MET A 1 73 ? -26 15.117 5.051 1 69.75 73 MET A C 1
ATOM 571 O O . MET A 1 73 ? -26.953 14.773 4.352 1 69.75 73 MET A O 1
ATOM 575 N N . MET A 1 74 ? -25.641 14.555 6.082 1 73.88 74 MET A N 1
ATOM 576 C CA . MET A 1 74 ? -26.422 13.422 6.586 1 73.88 74 MET A CA 1
ATOM 577 C C . MET A 1 74 ? -27.859 13.836 6.879 1 73.88 74 MET A C 1
ATOM 579 O O . MET A 1 74 ? -28.797 13.094 6.574 1 73.88 74 MET A O 1
ATOM 583 N N . LEU A 1 75 ? -27.938 15.016 7.348 1 79.56 75 LEU A N 1
ATOM 584 C CA . LEU A 1 75 ? -29.25 15.516 7.727 1 79.56 75 LEU A CA 1
ATOM 585 C C . LEU A 1 75 ? -30.062 15.906 6.492 1 79.56 75 LEU A C 1
ATOM 587 O O . LEU A 1 75 ? -31.281 16.062 6.566 1 79.56 75 LEU A O 1
ATOM 591 N N . GLU A 1 76 ? -29.281 15.945 5.379 1 71.81 76 GLU A N 1
ATOM 592 C CA . GLU A 1 76 ? -29.953 16.266 4.125 1 71.81 76 GLU A CA 1
ATOM 593 C C . GLU A 1 76 ? -30.172 15.008 3.285 1 71.81 76 GLU A C 1
ATOM 595 O O . GLU A 1 76 ? -30.828 15.062 2.238 1 71.81 76 GLU A O 1
ATOM 600 N N . ASP A 1 77 ? -29.625 13.945 3.742 1 71.31 77 ASP A N 1
ATOM 601 C CA . ASP A 1 77 ? -29.703 12.703 2.979 1 71.31 77 ASP A CA 1
ATOM 602 C C . ASP A 1 77 ? -31.125 12.148 2.953 1 71.31 77 ASP A C 1
ATOM 604 O O . ASP A 1 77 ? -31.719 11.891 4.004 1 71.31 77 ASP A O 1
ATOM 608 N N . ASP A 1 78 ? -31.531 11.898 1.778 1 70.56 78 ASP A N 1
ATOM 609 C CA . ASP A 1 78 ? -32.906 11.477 1.608 1 70.56 78 ASP A CA 1
ATOM 610 C C . ASP A 1 78 ? -33.125 10.07 2.166 1 70.56 78 ASP A C 1
ATOM 612 O O . ASP A 1 78 ? -34.188 9.781 2.75 1 70.56 78 ASP A O 1
ATOM 616 N N . GLY A 1 79 ? -32.219 9.211 2.02 1 70.12 79 GLY A N 1
ATOM 617 C CA . GLY A 1 79 ? -32.344 7.867 2.564 1 70.12 79 GLY A CA 1
ATOM 618 C C . GLY A 1 79 ? -32.469 7.844 4.074 1 70.12 79 GLY A C 1
ATOM 619 O O . GLY A 1 79 ? -33.344 7.176 4.629 1 70.12 79 GLY A O 1
ATOM 620 N N . PHE A 1 80 ? -31.672 8.594 4.727 1 80.62 80 PHE A N 1
ATOM 621 C CA . PHE A 1 80 ? -31.672 8.727 6.176 1 80.62 80 PHE A CA 1
ATOM 622 C C . PHE A 1 80 ? -32.969 9.367 6.648 1 80.62 80 PHE A C 1
ATOM 624 O O . PHE A 1 80 ? -33.656 8.828 7.523 1 80.62 80 PHE A O 1
ATOM 631 N N . MET A 1 81 ? -33.375 10.398 5.934 1 82.62 81 MET A N 1
ATOM 632 C CA . MET A 1 81 ? -34.531 11.18 6.395 1 82.62 81 MET A CA 1
ATOM 633 C C . MET A 1 81 ? -35.844 10.477 6.047 1 82.62 81 MET A C 1
ATOM 635 O O . MET A 1 81 ? -36.812 10.602 6.77 1 82.62 81 MET A O 1
ATOM 639 N N . SER A 1 82 ? -35.781 9.734 4.977 1 81.19 82 SER A N 1
ATOM 640 C CA . SER A 1 82 ? -36.969 8.992 4.625 1 81.19 82 SER A CA 1
ATOM 641 C C . SER A 1 82 ? -37.281 7.93 5.676 1 81.19 82 SER A C 1
ATOM 643 O O . SER A 1 82 ? -38.469 7.699 6.004 1 81.19 82 SER A O 1
ATOM 645 N N . GLU A 1 83 ? -36.281 7.379 6.215 1 82.94 83 GLU A N 1
ATOM 646 C CA . GLU A 1 83 ? -36.5 6.391 7.273 1 82.94 83 GLU A CA 1
ATOM 647 C C . GLU A 1 83 ? -37 7.051 8.547 1 82.94 83 GLU A C 1
ATOM 649 O O . GLU A 1 83 ? -37.906 6.523 9.211 1 82.94 83 GLU A O 1
ATOM 654 N N . VAL A 1 84 ? -36.531 8.125 8.844 1 88.31 84 VAL A N 1
ATOM 655 C CA . VAL A 1 84 ? -36.969 8.867 10.016 1 88.31 84 VAL A CA 1
ATOM 656 C C . VAL A 1 84 ? -38.438 9.242 9.852 1 88.31 84 VAL A C 1
ATOM 658 O O . VAL A 1 84 ? -39.25 9.031 10.758 1 88.31 84 VAL A O 1
ATOM 661 N N . ARG A 1 85 ? -38.781 9.703 8.664 1 87.38 85 ARG A N 1
ATOM 662 C CA . ARG A 1 85 ? -40.156 10.125 8.383 1 87.38 85 ARG A CA 1
ATOM 663 C C . ARG A 1 85 ? -41.125 8.945 8.43 1 87.38 85 ARG A C 1
ATOM 665 O O . ARG A 1 85 ? -42.25 9.094 8.852 1 87.38 85 ARG A O 1
ATOM 672 N N . SER A 1 86 ? -40.625 7.812 8.055 1 87.25 86 SER A N 1
ATOM 673 C CA . SER A 1 86 ? -41.469 6.613 8.102 1 87.25 86 SER A CA 1
ATOM 674 C C . SER A 1 86 ? -41.812 6.238 9.539 1 87.25 86 SER A C 1
ATOM 676 O O . SER A 1 86 ? -42.938 5.824 9.828 1 87.25 86 SER A O 1
ATOM 678 N N . TYR A 1 87 ? -40.906 6.375 10.391 1 88.31 87 TYR A N 1
ATOM 679 C CA . TYR A 1 87 ? -41.156 6.102 11.805 1 88.31 87 TYR A CA 1
ATOM 680 C C . TYR A 1 87 ? -42.125 7.117 12.383 1 88.31 87 TYR A C 1
ATOM 682 O O . TYR A 1 87 ? -43 6.758 13.172 1 88.31 87 TYR A O 1
ATOM 690 N N . ILE A 1 88 ? -42.031 8.32 11.945 1 88.62 88 ILE A N 1
ATOM 691 C CA . ILE A 1 88 ? -42.938 9.367 12.422 1 88.62 88 ILE A CA 1
ATOM 692 C C . ILE A 1 88 ? -44.344 9.102 11.922 1 88.62 88 ILE A C 1
ATOM 694 O O . ILE A 1 88 ? -45.312 9.242 12.672 1 88.62 88 ILE A O 1
ATOM 698 N N . ALA A 1 89 ? -44.406 8.688 10.695 1 87.25 89 ALA A N 1
ATOM 699 C CA . ALA A 1 89 ? -45.688 8.352 10.109 1 87.25 89 ALA A CA 1
ATOM 700 C C . ALA A 1 89 ? -46.344 7.191 10.852 1 87.25 89 ALA A C 1
ATOM 702 O O . ALA A 1 89 ? -47.562 7.102 10.93 1 87.25 89 ALA A O 1
ATOM 703 N N . ALA A 1 90 ? -45.5 6.391 11.445 1 86 90 ALA A N 1
ATOM 704 C CA . ALA A 1 90 ? -45.969 5.215 12.172 1 86 90 ALA A CA 1
ATOM 705 C C . ALA A 1 90 ? -46.312 5.566 13.625 1 86 90 ALA A C 1
ATOM 707 O O . ALA A 1 90 ? -46.688 4.699 14.398 1 86 90 ALA A O 1
ATOM 708 N N . GLY A 1 91 ? -46.031 6.848 13.93 1 84.5 91 GLY A N 1
ATOM 709 C CA . GLY A 1 91 ? -46.469 7.305 15.234 1 84.5 91 GLY A CA 1
ATOM 710 C C . GLY A 1 91 ? -45.344 7.535 16.203 1 84.5 91 GLY A C 1
ATOM 711 O O . GLY A 1 91 ? -45.562 7.82 17.391 1 84.5 91 GLY A O 1
ATOM 712 N N . THR A 1 92 ? -44.188 7.402 15.789 1 84.75 92 THR A N 1
ATOM 713 C CA . THR A 1 92 ? -43.031 7.625 16.641 1 84.75 92 THR A CA 1
ATOM 714 C C . THR A 1 92 ? -42.688 9.109 16.703 1 84.75 92 THR A C 1
ATOM 716 O O . THR A 1 92 ? -42.812 9.828 15.703 1 84.75 92 THR A O 1
ATOM 719 N N . GLY A 1 93 ? -42.406 9.547 17.844 1 87.38 93 GLY A N 1
ATOM 720 C CA . GLY A 1 93 ? -41.969 10.93 17.969 1 87.38 93 GLY A CA 1
ATOM 721 C C . GLY A 1 93 ? -40.719 11.234 17.156 1 87.38 93 GLY A C 1
ATOM 722 O O . GLY A 1 93 ? -39.906 10.344 16.922 1 87.38 93 GLY A O 1
ATOM 723 N N . ALA A 1 94 ? -40.625 12.445 16.781 1 87.94 94 ALA A N 1
ATOM 724 C CA . ALA A 1 94 ? -39.531 12.859 15.914 1 87.94 94 ALA A CA 1
ATOM 725 C C . ALA A 1 94 ? -38.188 12.555 16.562 1 87.94 94 ALA A C 1
ATOM 727 O O . ALA A 1 94 ? -37.281 12.031 15.914 1 87.94 94 ALA A O 1
ATOM 728 N N . ALA A 1 95 ? -38.062 12.898 17.828 1 85.88 95 ALA A N 1
ATOM 729 C CA . ALA A 1 95 ? -36.812 12.68 18.547 1 85.88 95 ALA A CA 1
ATOM 730 C C . ALA A 1 95 ? -36.469 11.188 18.641 1 85.88 95 ALA A C 1
ATOM 732 O O . ALA A 1 95 ? -35.344 10.781 18.406 1 85.88 95 ALA A O 1
ATOM 733 N N . ALA A 1 96 ? -37.469 10.422 18.969 1 84.12 96 ALA A N 1
ATOM 734 C CA . ALA A 1 96 ? -37.281 8.977 19.062 1 84.12 96 ALA A CA 1
ATOM 735 C C . ALA A 1 96 ? -36.969 8.375 17.703 1 84.12 96 ALA A C 1
ATOM 737 O O . ALA A 1 96 ? -36.125 7.473 17.594 1 84.12 96 ALA A O 1
ATOM 738 N N . ALA A 1 97 ? -37.688 8.812 16.672 1 86 97 ALA A N 1
ATOM 739 C CA . ALA A 1 97 ? -37.406 8.336 15.312 1 86 97 ALA A CA 1
ATOM 740 C C . ALA A 1 97 ? -35.969 8.641 14.898 1 86 97 ALA A C 1
ATOM 742 O O . ALA A 1 97 ? -35.281 7.773 14.359 1 86 97 ALA A O 1
ATOM 743 N N . MET A 1 98 ? -35.531 9.844 15.18 1 86.94 98 MET A N 1
ATOM 744 C CA . MET A 1 98 ? -34.188 10.266 14.859 1 86.94 98 MET A CA 1
ATOM 745 C C . MET A 1 98 ? -33.156 9.414 15.602 1 86.94 98 MET A C 1
ATOM 747 O O . MET A 1 98 ? -32.156 9.016 15.031 1 86.94 98 MET A O 1
ATOM 751 N N . GLN A 1 99 ? -33.375 9.25 16.797 1 84.12 99 GLN A N 1
ATOM 752 C CA . GLN A 1 99 ? -32.469 8.461 17.625 1 84.12 99 GLN A CA 1
ATOM 753 C C . GLN A 1 99 ? -32.344 7.031 17.094 1 84.12 99 GLN A C 1
ATOM 755 O O . GLN A 1 99 ? -31.25 6.488 17 1 84.12 99 GLN A O 1
ATOM 760 N N . ARG A 1 100 ? -33.469 6.48 16.859 1 82.62 100 ARG A N 1
ATOM 761 C CA . ARG A 1 100 ? -33.5 5.098 16.391 1 82.62 100 ARG A CA 1
ATOM 762 C C . ARG A 1 100 ? -32.75 4.949 15.07 1 82.62 100 ARG A C 1
ATOM 764 O O . ARG A 1 100 ? -31.891 4.059 14.922 1 82.62 100 ARG A O 1
ATOM 771 N N . VAL A 1 101 ? -33.062 5.797 14.125 1 82.94 101 VAL A N 1
ATOM 772 C CA . VAL A 1 101 ? -32.438 5.715 12.805 1 82.94 101 VAL A CA 1
ATOM 773 C C . VAL A 1 101 ? -30.969 6.07 12.906 1 82.94 101 VAL A C 1
ATOM 775 O O . VAL A 1 101 ? -30.125 5.387 12.328 1 82.94 101 VAL A O 1
ATOM 778 N N . GLY A 1 102 ? -30.672 7.141 13.602 1 82.69 102 GLY A N 1
ATOM 779 C CA . GLY A 1 102 ? -29.281 7.539 13.797 1 82.69 102 GLY A CA 1
ATOM 780 C C . GLY A 1 102 ? -28.422 6.449 14.406 1 82.69 102 GLY A C 1
ATOM 781 O O . GLY A 1 102 ? -27.312 6.184 13.938 1 82.69 102 GLY A O 1
ATOM 782 N N . GLN A 1 103 ? -28.938 5.926 15.445 1 79.94 103 GLN A N 1
ATOM 783 C CA . GLN A 1 103 ? -28.219 4.852 16.125 1 79.94 103 GLN A CA 1
ATOM 784 C C . GLN A 1 103 ? -28.016 3.658 15.195 1 79.94 103 GLN A C 1
ATOM 786 O O . GLN A 1 103 ? -26.938 3.059 15.18 1 79.94 103 GLN A O 1
ATOM 791 N N . ARG A 1 104 ? -29.031 3.355 14.547 1 78.19 104 ARG A N 1
ATOM 792 C CA . ARG A 1 104 ? -28.906 2.238 13.609 1 78.19 104 ARG A CA 1
ATOM 793 C C . ARG A 1 104 ? -27.812 2.49 12.578 1 78.19 104 ARG A C 1
ATOM 795 O O . ARG A 1 104 ? -26.984 1.619 12.328 1 78.19 104 ARG A O 1
ATOM 802 N N . PHE A 1 105 ? -27.828 3.646 12.062 1 77.06 105 PHE A N 1
ATOM 803 C CA . PHE A 1 105 ? -26.812 3.99 11.062 1 77.06 105 PHE A CA 1
ATOM 804 C C . PHE A 1 105 ? -25.422 4.016 11.688 1 77.06 105 PHE A C 1
ATOM 806 O O . PHE A 1 105 ? -24.453 3.539 11.086 1 77.06 105 PHE A O 1
ATOM 813 N N . ALA A 1 106 ? -25.344 4.613 12.836 1 75.75 106 ALA A N 1
ATOM 814 C CA . ALA A 1 106 ? -24.078 4.672 13.555 1 75.75 106 ALA A CA 1
ATOM 815 C C . ALA A 1 106 ? -23.547 3.271 13.844 1 75.75 106 ALA A C 1
ATOM 817 O O . ALA A 1 106 ? -22.359 3.006 13.68 1 75.75 106 ALA A O 1
ATOM 818 N N . ASP A 1 107 ? -24.406 2.451 14.289 1 70.94 107 ASP A N 1
ATOM 819 C CA . ASP A 1 107 ? -24.031 1.072 14.594 1 70.94 107 ASP A CA 1
ATOM 820 C C . ASP A 1 107 ? -23.531 0.351 13.336 1 70.94 107 ASP A C 1
ATOM 822 O O . ASP A 1 107 ? -22.578 -0.422 13.391 1 70.94 107 ASP A O 1
ATOM 826 N N . GLN A 1 108 ? -24.234 0.688 12.352 1 65.81 108 GLN A N 1
ATOM 827 C CA . GLN A 1 108 ? -23.844 0.086 11.078 1 65.81 108 GLN A CA 1
ATOM 828 C C . GLN A 1 108 ? -22.438 0.506 10.672 1 65.81 108 GLN A C 1
ATOM 830 O O . GLN A 1 108 ? -21.641 -0.322 10.219 1 65.81 108 GLN A O 1
ATOM 835 N N . LEU A 1 109 ? -22.25 1.719 10.938 1 64.62 109 LEU A N 1
ATOM 836 C CA . LEU A 1 109 ? -20.938 2.248 10.57 1 64.62 109 LEU A CA 1
ATOM 837 C C . LEU A 1 109 ? -19.875 1.762 11.547 1 64.62 109 LEU A C 1
ATOM 839 O O . LEU A 1 109 ? -18.75 1.445 11.141 1 64.62 109 LEU A O 1
ATOM 843 N N . SER A 1 110 ? -20.203 1.792 12.797 1 65.19 110 SER A N 1
ATOM 844 C CA . SER A 1 110 ? -19.281 1.367 13.852 1 65.19 110 SER A CA 1
ATOM 845 C C . SER A 1 110 ? -18.891 -0.098 13.688 1 65.19 110 SER A C 1
ATOM 847 O O . SER A 1 110 ? -17.812 -0.507 14.102 1 65.19 110 SER A O 1
ATOM 849 N N . ALA A 1 111 ? -19.859 -0.832 13.25 1 58.16 111 ALA A N 1
ATOM 850 C CA . ALA A 1 111 ? -19.672 -2.271 13.094 1 58.16 111 ALA A CA 1
ATOM 851 C C . ALA A 1 111 ? -18.75 -2.578 11.914 1 58.16 111 ALA A C 1
ATOM 853 O O . ALA A 1 111 ? -18.359 -3.729 11.711 1 58.16 111 ALA A O 1
ATOM 854 N N . MET A 1 112 ? -18.547 -1.406 11.43 1 46.75 112 MET A N 1
ATOM 855 C CA . MET A 1 112 ? -17.641 -1.569 10.297 1 46.75 112 MET A CA 1
ATOM 856 C C . MET A 1 112 ? -16.188 -1.569 10.758 1 46.75 112 MET A C 1
ATOM 858 O O . MET A 1 112 ? -15.477 -0.577 10.586 1 46.75 112 MET A O 1
ATOM 862 N N . THR A 1 113 ? -15.734 -2.463 11.516 1 50.28 113 THR A N 1
ATOM 863 C CA . THR A 1 113 ? -14.461 -2.574 12.234 1 50.28 113 THR A CA 1
ATOM 864 C C . THR A 1 113 ? -13.289 -2.465 11.266 1 50.28 113 THR A C 1
ATOM 866 O O . THR A 1 113 ? -12.18 -2.09 11.664 1 50.28 113 THR A O 1
ATOM 869 N N . ASP A 1 114 ? -13.547 -2.615 10.102 1 42.19 114 ASP A N 1
ATOM 870 C CA . ASP A 1 114 ? -12.469 -2.656 9.125 1 42.19 114 ASP A CA 1
ATOM 871 C C . ASP A 1 114 ? -12.227 -1.277 8.508 1 42.19 114 ASP A C 1
ATOM 873 O O . ASP A 1 114 ? -11.305 -1.099 7.711 1 42.19 114 ASP A O 1
ATOM 877 N N . ASN A 1 115 ? -13.031 -0.198 8.883 1 40.78 115 ASN A N 1
ATOM 878 C CA . ASN A 1 115 ? -12.93 1.155 8.352 1 40.78 115 ASN A CA 1
ATOM 879 C C . ASN A 1 115 ? -12.93 2.199 9.461 1 40.78 115 ASN A C 1
ATOM 881 O O . ASN A 1 115 ? -13.984 2.707 9.844 1 40.78 115 ASN A O 1
ATOM 885 N N . PRO A 1 116 ? -11.773 2.473 9.891 1 48.12 116 PRO A N 1
ATOM 886 C CA . PRO A 1 116 ? -11.719 3.398 11.023 1 48.12 116 PRO A CA 1
ATOM 887 C C . PRO A 1 116 ? -12.367 4.746 10.719 1 48.12 116 PRO A C 1
ATOM 889 O O . PRO A 1 116 ? -12.938 5.379 11.609 1 48.12 116 PRO A O 1
ATOM 892 N N . TYR A 1 117 ? -12.352 5.07 9.531 1 43.78 117 TYR A N 1
ATOM 893 C CA . TYR A 1 117 ? -12.945 6.344 9.141 1 43.78 117 TYR A CA 1
ATOM 894 C C . TYR A 1 117 ? -14.461 6.32 9.312 1 43.78 117 TYR A C 1
ATOM 896 O O . TYR A 1 117 ? -15.039 7.25 9.875 1 43.78 117 TYR A O 1
ATOM 904 N N . LEU A 1 118 ? -14.984 5.199 8.93 1 52.09 118 LEU A N 1
ATOM 905 C CA . LEU A 1 118 ? -16.438 5.102 9.062 1 52.09 118 LEU A CA 1
ATOM 906 C C . LEU A 1 118 ? -16.828 4.91 10.523 1 52.09 118 LEU A C 1
ATOM 908 O O . LEU A 1 118 ? -17.906 5.363 10.945 1 52.09 118 LEU A O 1
ATOM 912 N N . GLN A 1 119 ? -15.836 4.383 11.117 1 57.78 119 GLN A N 1
ATOM 913 C CA . GLN A 1 119 ? -16.094 4.277 12.547 1 57.78 119 GLN A CA 1
ATOM 914 C C . GLN A 1 119 ? -16.125 5.656 13.203 1 57.78 119 GLN A C 1
ATOM 916 O O . GLN A 1 119 ? -16.984 5.914 14.055 1 57.78 119 GLN A O 1
ATOM 921 N N . LEU A 1 120 ? -15.273 6.371 12.57 1 58.59 120 LEU A N 1
ATOM 922 C CA . LEU A 1 120 ? -15.258 7.734 13.086 1 58.59 120 LEU A CA 1
ATOM 923 C C . LEU A 1 120 ? -16.531 8.477 12.695 1 58.59 120 LEU A C 1
ATOM 925 O O . LEU A 1 120 ? -17.078 9.25 13.492 1 58.59 120 LEU A O 1
ATOM 929 N N . ARG A 1 121 ? -17 8.055 11.633 1 62.91 121 ARG A N 1
ATOM 930 C CA . ARG A 1 121 ? -18.188 8.734 11.141 1 62.91 121 ARG A CA 1
ATOM 931 C C . ARG A 1 121 ? -19.438 8.281 11.906 1 62.91 121 ARG A C 1
ATOM 933 O O . ARG A 1 121 ? -20.438 9 11.961 1 62.91 121 ARG A O 1
ATOM 940 N N . SER A 1 122 ? -19.281 7.129 12.414 1 70.62 122 SER A N 1
ATOM 941 C CA . SER A 1 122 ? -20.375 6.684 13.266 1 70.62 122 SER A CA 1
ATOM 942 C C . SER A 1 122 ? -20.688 7.707 14.352 1 70.62 122 SER A C 1
ATOM 944 O O . SER A 1 122 ? -21.859 7.996 14.625 1 70.62 122 SER A O 1
ATOM 946 N N . VAL A 1 123 ? -19.641 8.305 14.719 1 70.06 123 VAL A N 1
ATOM 947 C CA . VAL A 1 123 ? -19.797 9.273 15.797 1 70.06 123 VAL A CA 1
ATOM 948 C C . VAL A 1 123 ? -20.375 10.578 15.242 1 70.06 123 VAL A C 1
ATOM 950 O O . VAL A 1 123 ? -21.172 11.242 15.914 1 70.06 123 VAL A O 1
ATOM 953 N N . ASP A 1 124 ? -20.062 10.766 14.109 1 71.5 124 ASP A N 1
ATOM 954 C CA . ASP A 1 124 ? -20.578 11.977 13.477 1 71.5 124 ASP A CA 1
ATOM 955 C C . ASP A 1 124 ? -22.094 11.875 13.273 1 71.5 124 ASP A C 1
ATOM 957 O O . ASP A 1 124 ? -22.812 12.859 13.461 1 71.5 124 ASP A O 1
ATOM 961 N N . ILE A 1 125 ? -22.453 10.719 12.906 1 77.44 125 ILE A N 1
ATOM 962 C CA . ILE A 1 125 ? -23.891 10.508 12.719 1 77.44 125 ILE A CA 1
ATOM 963 C C . ILE A 1 125 ? -24.609 10.688 14.047 1 77.44 125 ILE A C 1
ATOM 965 O O . ILE A 1 125 ? -25.641 11.359 14.102 1 77.44 125 ILE A O 1
ATOM 969 N N . LEU A 1 126 ? -24 10.172 14.93 1 78.94 126 LEU A N 1
ATOM 970 C CA . LEU A 1 126 ? -24.609 10.297 16.25 1 78.94 126 LEU A CA 1
ATOM 971 C C . LEU A 1 126 ? -24.656 11.75 16.703 1 78.94 126 LEU A C 1
ATOM 973 O O . LEU A 1 126 ? -25.641 12.203 17.281 1 78.94 126 LEU A O 1
ATOM 977 N N . ASP A 1 127 ? -23.578 12.375 16.344 1 78.38 127 ASP A N 1
ATOM 978 C CA . ASP A 1 127 ? -23.5 13.781 16.703 1 78.38 127 ASP A CA 1
ATOM 979 C C . ASP A 1 127 ? -24.562 14.609 15.992 1 78.38 127 ASP A C 1
ATOM 981 O O . ASP A 1 127 ? -25.234 15.438 16.609 1 78.38 127 ASP A O 1
ATOM 985 N N . ALA A 1 128 ? -24.719 14.344 14.844 1 80.25 128 ALA A N 1
ATOM 986 C CA . ALA A 1 128 ? -25.719 15.055 14.047 1 80.25 128 ALA A CA 1
ATOM 987 C C . ALA A 1 128 ? -27.141 14.742 14.547 1 80.25 128 ALA A C 1
ATOM 989 O O . ALA A 1 128 ? -27.969 15.648 14.68 1 80.25 128 ALA A O 1
ATOM 990 N N . THR A 1 129 ? -27.312 13.484 14.758 1 84.31 129 THR A N 1
ATOM 991 C CA . THR A 1 129 ? -28.609 13.031 15.234 1 84.31 129 THR A CA 1
ATOM 992 C C . THR A 1 129 ? -28.922 13.633 16.594 1 84.31 129 THR A C 1
ATOM 994 O O . THR A 1 129 ? -30.047 14.109 16.828 1 84.31 129 THR A O 1
ATOM 997 N N . GLN A 1 130 ? -27.953 13.625 17.375 1 79.25 130 GLN A N 1
ATOM 998 C CA . GLN A 1 130 ? -28.141 14.164 18.719 1 79.25 130 GLN A CA 1
ATOM 999 C C . GLN A 1 130 ? -28.422 15.664 18.688 1 79.25 130 GLN A C 1
ATOM 1001 O O . GLN A 1 130 ? -29.203 16.172 19.484 1 79.25 130 GLN A O 1
ATOM 1006 N N . ARG A 1 131 ? -27.766 16.266 17.828 1 79.5 131 ARG A N 1
ATOM 1007 C CA . ARG A 1 131 ? -28.016 17.703 17.656 1 79.5 131 ARG A CA 1
ATOM 1008 C C . ARG A 1 131 ? -29.469 17.969 17.328 1 79.5 131 ARG A C 1
ATOM 1010 O O . ARG A 1 131 ? -30.094 18.859 17.922 1 79.5 131 ARG A O 1
ATOM 1017 N N . VAL A 1 132 ? -30.031 17.188 16.469 1 84.62 132 VAL A N 1
ATOM 1018 C CA . VAL A 1 132 ? -31.422 17.344 16.078 1 84.62 132 VAL A CA 1
ATOM 1019 C C . VAL A 1 132 ? -32.344 17.016 17.25 1 84.62 132 VAL A C 1
ATOM 1021 O O . VAL A 1 132 ? -33.312 17.734 17.516 1 84.62 132 VAL A O 1
ATOM 1024 N N . ILE A 1 133 ? -31.969 16.031 17.938 1 81.94 133 ILE A N 1
ATOM 1025 C CA . ILE A 1 133 ? -32.75 15.594 19.078 1 81.94 133 ILE A CA 1
ATOM 1026 C C . ILE A 1 133 ? -32.781 16.688 20.141 1 81.94 133 ILE A C 1
ATOM 1028 O O . ILE A 1 133 ? -33.812 16.969 20.75 1 81.94 133 ILE A O 1
ATOM 1032 N N . ASN A 1 134 ? -31.609 17.266 20.312 1 77.44 134 ASN A N 1
ATOM 1033 C CA . ASN A 1 134 ? -31.5 18.344 21.297 1 77.44 134 ASN A CA 1
ATOM 1034 C C . ASN A 1 134 ? -32.375 19.547 20.906 1 77.44 134 ASN A C 1
ATOM 1036 O O . ASN A 1 134 ? -33 20.156 21.766 1 77.44 134 ASN A O 1
ATOM 1040 N N . ILE A 1 135 ? -32.344 19.844 19.688 1 80.12 135 ILE A N 1
ATOM 1041 C CA . ILE A 1 135 ? -33.156 20.953 19.172 1 80.12 135 ILE A CA 1
ATOM 1042 C C . ILE A 1 135 ? -34.625 20.641 19.344 1 80.12 135 ILE A C 1
ATOM 1044 O O . ILE A 1 135 ? -35.406 21.516 19.75 1 80.12 135 ILE A O 1
ATOM 1048 N N . LEU A 1 136 ? -35 19.375 19.109 1 82.94 136 LEU A N 1
ATOM 1049 C CA . LEU A 1 136 ? -36.375 18.938 19.234 1 82.94 136 LEU A CA 1
ATOM 1050 C C . LEU A 1 136 ? -36.844 19 20.688 1 82.94 136 LEU A C 1
ATOM 1052 O O . LEU A 1 136 ? -38 19.281 20.969 1 82.94 136 LEU A O 1
ATOM 1056 N N . GLY A 1 137 ? -35.938 18.672 21.484 1 76.12 137 GLY A N 1
ATOM 1057 C CA . GLY A 1 137 ? -36.25 18.672 22.906 1 76.12 137 GLY A CA 1
ATOM 1058 C C . GLY A 1 137 ? -35.969 20.016 23.578 1 76.12 137 GLY A C 1
ATOM 1059 O O . GLY A 1 137 ? -36.125 20.141 24.797 1 76.12 137 GLY A O 1
ATOM 1060 N N . ASP A 1 138 ? -35.688 21.125 22.734 1 67.06 138 ASP A N 1
ATOM 1061 C CA . ASP A 1 138 ? -35.344 22.453 23.234 1 67.06 138 ASP A CA 1
ATOM 1062 C C . ASP A 1 138 ? -34.312 22.391 24.344 1 67.06 138 ASP A C 1
ATOM 1064 O O . ASP A 1 138 ? -34.469 23.031 25.391 1 67.06 138 ASP A O 1
ATOM 1068 N N . ARG A 1 139 ? -33.531 21.438 24.25 1 60.56 139 ARG A N 1
ATOM 1069 C CA . ARG A 1 139 ? -32.469 21.312 25.234 1 60.56 139 ARG A CA 1
ATOM 1070 C C . ARG A 1 139 ? -31.219 22.078 24.797 1 60.56 139 ARG A C 1
ATOM 1072 O O . ARG A 1 139 ? -30.766 21.953 23.656 1 60.56 139 ARG A O 1
ATOM 1079 N N . PRO A 1 140 ? -30.938 23.047 25.391 1 49.12 140 PRO A N 1
ATOM 1080 C CA . PRO A 1 140 ? -29.719 23.781 25.016 1 49.12 140 PRO A CA 1
ATOM 1081 C C . PRO A 1 140 ? -28.469 22.891 25.016 1 49.12 140 PRO A C 1
ATOM 1083 O O . PRO A 1 140 ? -28.391 21.922 25.781 1 49.12 140 PRO A O 1
ATOM 1086 N N . ARG A 1 141 ? -27.844 22.781 23.891 1 48.69 141 ARG A N 1
ATOM 1087 C CA . ARG A 1 141 ? -26.547 22.109 23.984 1 48.69 141 ARG A CA 1
ATOM 1088 C C . ARG A 1 141 ? -25.766 22.578 25.203 1 48.69 141 ARG A C 1
ATOM 1090 O O . ARG A 1 141 ? -25.531 23.781 25.375 1 48.69 141 ARG A O 1
ATOM 1097 N N . GLU A 1 142 ? -25.922 21.922 26.172 1 44.19 142 GLU A N 1
ATOM 1098 C CA . GLU A 1 142 ? -25.203 22.344 27.375 1 44.19 142 GLU A CA 1
ATOM 1099 C C . GLU A 1 142 ? -23.734 22.641 27.047 1 44.19 142 GLU A C 1
ATOM 1101 O O . GLU A 1 142 ? -23.016 21.781 26.562 1 44.19 142 GLU A O 1
ATOM 1106 N N . ARG A 1 143 ? -23.531 23.812 26.547 1 44.69 143 ARG A N 1
ATOM 1107 C CA . ARG A 1 143 ? -22.141 24.234 26.625 1 44.69 143 ARG A CA 1
ATOM 1108 C C . ARG A 1 143 ? -21.547 23.891 27.984 1 44.69 143 ARG A C 1
ATOM 1110 O O . ARG A 1 143 ? -22.141 24.172 29.016 1 44.69 143 ARG A O 1
ATOM 1117 N N . LEU A 1 144 ? -20.766 22.953 28.047 1 48.84 144 LEU A N 1
ATOM 1118 C CA . LEU A 1 144 ? -20.078 22.781 29.312 1 48.84 144 LEU A CA 1
ATOM 1119 C C . LEU A 1 144 ? -19.547 24.109 29.844 1 48.84 144 LEU A C 1
ATOM 1121 O O . LEU A 1 144 ? -18.609 24.688 29.281 1 48.84 144 LEU A O 1
ATOM 1125 N N . ALA A 1 145 ? -20.5 25 30.297 1 46.72 145 ALA A N 1
ATOM 1126 C CA . ALA A 1 145 ? -20.031 26.203 30.984 1 46.72 145 ALA A CA 1
ATOM 1127 C C . ALA A 1 145 ? -19 25.859 32.031 1 46.72 145 ALA A C 1
ATOM 1129 O O . ALA A 1 145 ? -19.344 25.5 33.188 1 46.72 145 ALA A O 1
ATOM 1130 N N . LEU A 1 146 ? -17.891 25.641 31.578 1 55.12 146 LEU A N 1
ATOM 1131 C CA . LEU A 1 146 ? -16.812 25.344 32.5 1 55.12 146 LEU A CA 1
ATOM 1132 C C . LEU A 1 146 ? -16.25 26.625 33.125 1 55.12 146 LEU A C 1
ATOM 1134 O O . LEU A 1 146 ? -16.031 27.609 32.406 1 55.12 146 LEU A O 1
ATOM 1138 N N . ASP A 1 147 ? -16.438 26.859 34.375 1 53.66 147 ASP A N 1
ATOM 1139 C CA . ASP A 1 147 ? -15.883 28.016 35.062 1 53.66 147 ASP A CA 1
ATOM 1140 C C . ASP A 1 147 ? -14.414 27.797 35.406 1 53.66 147 ASP A C 1
ATOM 1142 O O . ASP A 1 147 ? -13.727 28.719 35.844 1 53.66 147 ASP A O 1
ATOM 1146 N N . HIS A 1 148 ? -13.945 26.516 35.281 1 62.97 148 HIS A N 1
ATOM 1147 C CA . HIS A 1 148 ? -12.547 26.172 35.5 1 62.97 148 HIS A CA 1
ATOM 1148 C C . HIS A 1 148 ? -12.086 25.078 34.562 1 62.97 148 HIS A C 1
ATOM 1150 O O . HIS A 1 148 ? -12.914 24.359 34 1 62.97 148 HIS A O 1
ATOM 1156 N N . PRO A 1 149 ? -10.836 24.953 34.281 1 73.31 149 PRO A N 1
ATOM 1157 C CA . PRO A 1 149 ? -10.305 23.906 33.406 1 73.31 149 PRO A CA 1
ATOM 1158 C C . PRO A 1 149 ? -10.594 22.5 33.938 1 73.31 149 PRO A C 1
ATOM 1160 O O . PRO A 1 149 ? -10.523 22.25 35.156 1 73.31 149 PRO A O 1
ATOM 1163 N N . VAL A 1 150 ? -10.992 21.578 32.969 1 79.56 150 VAL A N 1
ATOM 1164 C CA . VAL A 1 150 ? -11.391 20.25 33.406 1 79.56 150 VAL A CA 1
ATOM 1165 C C . VAL A 1 150 ? -10.773 19.203 32.469 1 79.56 150 VAL A C 1
ATOM 1167 O O . VAL A 1 150 ? -10.266 19.531 31.406 1 79.56 150 VAL A O 1
ATOM 1170 N N . ILE A 1 151 ? -10.727 18.062 33 1 85.5 151 ILE A N 1
ATOM 1171 C CA . ILE A 1 151 ? -10.508 16.875 32.188 1 85.5 151 ILE A CA 1
ATOM 1172 C C . ILE A 1 151 ? -11.844 16.375 31.641 1 85.5 151 ILE A C 1
ATOM 1174 O O . ILE A 1 151 ? -12.727 16 32.438 1 85.5 151 ILE A O 1
ATOM 1178 N N . LEU A 1 152 ? -11.953 16.375 30.422 1 83.38 152 LEU A N 1
ATOM 1179 C CA . LEU A 1 152 ? -13.234 16.062 29.797 1 83.38 152 LEU A CA 1
ATOM 1180 C C . LEU A 1 152 ? -13.391 14.555 29.625 1 83.38 152 LEU A C 1
ATOM 1182 O O . LEU A 1 152 ? -12.547 13.898 29 1 83.38 152 LEU A O 1
ATOM 1186 N N . ALA A 1 153 ? -14.453 14.047 30.281 1 86.38 153 ALA A N 1
ATOM 1187 C CA . ALA A 1 153 ? -14.773 12.625 30.188 1 86.38 153 ALA A CA 1
ATOM 1188 C C . ALA A 1 153 ? -16.078 12.414 29.406 1 86.38 153 ALA A C 1
ATOM 1190 O O . ALA A 1 153 ? -17.031 13.172 29.578 1 86.38 153 ALA A O 1
ATOM 1191 N N . ALA A 1 154 ? -16.047 11.477 28.516 1 82.31 154 ALA A N 1
ATOM 1192 C CA . ALA A 1 154 ? -17.25 11.148 27.75 1 82.31 154 ALA A CA 1
ATOM 1193 C C . ALA A 1 154 ? -17.219 9.688 27.297 1 82.31 154 ALA A C 1
ATOM 1195 O O . ALA A 1 154 ? -16.188 9.023 27.375 1 82.31 154 ALA A O 1
ATOM 1196 N N . ASP A 1 155 ? -18.391 9.172 26.984 1 79 155 ASP A N 1
ATOM 1197 C CA . ASP A 1 155 ? -18.422 7.867 26.328 1 79 155 ASP A CA 1
ATOM 1198 C C . ASP A 1 155 ? -17.688 7.918 24.984 1 79 155 ASP A C 1
ATOM 1200 O O . ASP A 1 155 ? -16.812 7.094 24.719 1 79 155 ASP A O 1
ATOM 1204 N N . ARG A 1 156 ? -18.062 8.898 24.234 1 75.25 156 ARG A N 1
ATOM 1205 C CA . ARG A 1 156 ? -17.469 9.266 22.969 1 75.25 156 ARG A CA 1
ATOM 1206 C C . ARG A 1 156 ? -17.484 10.781 22.766 1 75.25 156 ARG A C 1
ATOM 1208 O O . ARG A 1 156 ? -18.422 11.453 23.203 1 75.25 156 ARG A O 1
ATOM 1215 N N . LEU A 1 157 ? -16.375 11.242 22.328 1 71.75 157 LEU A N 1
ATOM 1216 C CA . LEU A 1 157 ? -16.359 12.672 22.016 1 71.75 157 LEU A CA 1
ATOM 1217 C C . LEU A 1 157 ? -16.781 12.906 20.562 1 71.75 157 LEU A C 1
ATOM 1219 O O . LEU A 1 157 ? -16.234 12.273 19.656 1 71.75 157 LEU A O 1
ATOM 1223 N N . MET A 1 158 ? -17.859 13.648 20.578 1 69.5 158 MET A N 1
ATOM 1224 C CA . MET A 1 158 ? -18.328 14.039 19.266 1 69.5 158 MET A CA 1
ATOM 1225 C C . MET A 1 158 ? -17.672 15.344 18.812 1 69.5 158 MET A C 1
ATOM 1227 O O . MET A 1 158 ? -17.25 16.141 19.641 1 69.5 158 MET A O 1
ATOM 1231 N N . PRO A 1 159 ? -17.562 15.547 17.578 1 63.34 159 PRO A N 1
ATOM 1232 C CA . PRO A 1 159 ? -16.984 16.781 17.062 1 63.34 159 PRO A CA 1
ATOM 1233 C C . PRO A 1 159 ? -17.641 18.031 17.641 1 63.34 159 PRO A C 1
ATOM 1235 O O . PRO A 1 159 ? -16.969 19.016 17.938 1 63.34 159 PRO A O 1
ATOM 1238 N N . SER A 1 160 ? -18.891 17.906 17.844 1 63.84 160 SER A N 1
ATOM 1239 C CA . SER A 1 160 ? -19.609 19.062 18.359 1 63.84 160 SER A CA 1
ATOM 1240 C C . SER A 1 160 ? -19.203 19.375 19.797 1 63.84 160 SER A C 1
ATOM 1242 O O . SER A 1 160 ? -19.328 20.516 20.25 1 63.84 160 SER A O 1
ATOM 1244 N N . ASP A 1 161 ? -18.75 18.344 20.453 1 66.12 161 ASP A N 1
ATOM 1245 C CA . ASP A 1 161 ? -18.328 18.516 21.844 1 66.12 161 ASP A CA 1
ATOM 1246 C C . ASP A 1 161 ? -17.078 19.391 21.922 1 66.12 161 ASP A C 1
ATOM 1248 O O . ASP A 1 161 ? -16.906 20.141 22.875 1 66.12 161 ASP A O 1
ATOM 1252 N N . LEU A 1 162 ? -16.312 19.234 20.969 1 59.59 162 LEU A N 1
ATOM 1253 C CA . LEU A 1 162 ? -15.039 19.938 20.922 1 59.59 162 LEU A CA 1
ATOM 1254 C C . LEU A 1 162 ? -15.258 21.453 20.75 1 59.59 162 LEU A C 1
ATOM 1256 O O . LEU A 1 162 ? -14.445 22.25 21.203 1 59.59 162 LEU A O 1
ATOM 1260 N N . PHE A 1 163 ? -16.312 21.797 20.203 1 54.59 163 PHE A N 1
ATOM 1261 C CA . PHE A 1 163 ? -16.625 23.203 19.953 1 54.59 163 PHE A CA 1
ATOM 1262 C C . PHE A 1 163 ? -17.359 23.812 21.125 1 54.59 163 PHE A C 1
ATOM 1264 O O . PHE A 1 163 ? -17.453 25.031 21.25 1 54.59 163 PHE A O 1
ATOM 1271 N N . SER A 1 164 ? -17.859 22.922 21.891 1 53.91 164 SER A N 1
ATOM 1272 C CA . SER A 1 164 ? -18.672 23.438 23 1 53.91 164 SER A CA 1
ATOM 1273 C C . SER A 1 164 ? -17.797 23.797 24.203 1 53.91 164 SER A C 1
ATOM 1275 O O . SER A 1 164 ? -18.281 24.406 25.172 1 53.91 164 SER A O 1
ATOM 1277 N N . VAL A 1 165 ? -16.625 23.328 24.141 1 55.34 165 VAL A N 1
ATOM 1278 C CA . VAL A 1 165 ? -15.758 23.594 25.281 1 55.34 165 VAL A CA 1
ATOM 1279 C C . VAL A 1 165 ? -14.664 24.594 24.891 1 55.34 165 VAL A C 1
ATOM 1281 O O . VAL A 1 165 ? -13.992 24.406 23.859 1 55.34 165 VAL A O 1
ATOM 1284 N N . PRO A 1 166 ? -14.656 25.734 25.531 1 50.22 166 PRO A N 1
ATOM 1285 C CA . PRO A 1 166 ? -13.578 26.672 25.219 1 50.22 166 PRO A CA 1
ATOM 1286 C C . PRO A 1 166 ? -12.195 26.016 25.25 1 50.22 166 PRO A C 1
ATOM 1288 O O . PRO A 1 166 ? -11.906 25.203 26.141 1 50.22 166 PRO A O 1
ATOM 1291 N N . ALA A 1 167 ? -11.391 26.016 24.219 1 51.16 167 ALA A N 1
ATOM 1292 C CA . ALA A 1 167 ? -10.102 25.359 24.016 1 51.16 167 ALA A CA 1
ATOM 1293 C C . ALA A 1 167 ? -9.227 25.469 25.25 1 51.16 167 ALA A C 1
ATOM 1295 O O . ALA A 1 167 ? -8.578 24.5 25.656 1 51.16 167 ALA A O 1
ATOM 1296 N N . GLY A 1 168 ? -9.25 26.5 25.953 1 54.44 168 GLY A N 1
ATOM 1297 C CA . GLY A 1 168 ? -8.391 26.734 27.109 1 54.44 168 GLY A CA 1
ATOM 1298 C C . GLY A 1 168 ? -8.914 26.094 28.375 1 54.44 168 GLY A C 1
ATOM 1299 O O . GLY A 1 168 ? -8.211 26.031 29.375 1 54.44 168 GLY A O 1
ATOM 1300 N N . MET A 1 169 ? -10 25.391 28.328 1 61.75 169 MET A N 1
ATOM 1301 C CA . MET A 1 169 ? -10.602 24.891 29.547 1 61.75 169 MET A CA 1
ATOM 1302 C C . MET A 1 169 ? -10.531 23.359 29.609 1 61.75 169 MET A C 1
ATOM 1304 O O . MET A 1 169 ? -11.047 22.75 30.547 1 61.75 169 MET A O 1
ATOM 1308 N N . ILE A 1 170 ? -9.891 22.75 28.562 1 73.06 170 ILE A N 1
ATOM 1309 C CA . ILE A 1 170 ? -9.734 21.297 28.578 1 73.06 170 ILE A CA 1
ATOM 1310 C C . ILE A 1 170 ? -8.273 20.938 28.828 1 73.06 170 ILE A C 1
ATOM 1312 O O . ILE A 1 170 ? -7.402 21.266 28.016 1 73.06 170 ILE A O 1
ATOM 1316 N N . MET A 1 171 ? -8.062 20.281 29.922 1 74.62 171 MET A N 1
ATOM 1317 C CA . MET A 1 171 ? -6.703 19.922 30.297 1 74.62 171 MET A CA 1
ATOM 1318 C C . MET A 1 171 ? -6.359 18.516 29.812 1 74.62 171 MET A C 1
ATOM 1320 O O . MET A 1 171 ? -5.184 18.141 29.766 1 74.62 171 MET A O 1
ATOM 1324 N N . GLY A 1 172 ? -7.328 17.797 29.5 1 82.81 172 GLY A N 1
ATOM 1325 C CA . GLY A 1 172 ? -7.18 16.422 29.047 1 82.81 172 GLY A CA 1
ATOM 1326 C C . GLY A 1 172 ? -8.484 15.797 28.594 1 82.81 172 GLY A C 1
ATOM 1327 O O . GLY A 1 172 ? -9.562 16.312 28.891 1 82.81 172 GLY A O 1
ATOM 1328 N N . VAL A 1 173 ? -8.359 14.781 27.844 1 85.5 173 VAL A N 1
ATOM 1329 C CA . VAL A 1 173 ? -9.547 14.117 27.328 1 85.5 173 VAL A CA 1
ATOM 1330 C C . VAL A 1 173 ? -9.492 12.625 27.656 1 85.5 173 VAL A C 1
ATOM 1332 O O . VAL A 1 173 ? -8.438 12 27.531 1 85.5 173 VAL A O 1
ATOM 1335 N N . ILE A 1 174 ? -10.617 12.078 28.125 1 87.5 174 ILE A N 1
ATOM 1336 C CA . ILE A 1 174 ? -10.711 10.656 28.453 1 87.5 174 ILE A CA 1
ATOM 1337 C C . ILE A 1 174 ? -12.047 10.102 27.969 1 87.5 174 ILE A C 1
ATOM 1339 O O . ILE A 1 174 ? -13.102 10.703 28.219 1 87.5 174 ILE A O 1
ATOM 1343 N N . THR A 1 175 ? -12.031 9.039 27.203 1 85.88 175 THR A N 1
ATOM 1344 C CA . THR A 1 175 ? -13.273 8.461 26.703 1 85.88 175 THR A CA 1
ATOM 1345 C C . THR A 1 175 ? -13.359 6.98 27.062 1 85.88 175 THR A C 1
ATOM 1347 O O . THR A 1 175 ? -12.336 6.297 27.156 1 85.88 175 THR A O 1
ATOM 1350 N N . SER A 1 176 ? -14.594 6.512 27.328 1 85 176 SER A N 1
ATOM 1351 C CA . SER A 1 176 ? -14.797 5.105 27.656 1 85 176 SER A CA 1
ATOM 1352 C C . SER A 1 176 ? -14.609 4.219 26.422 1 85 176 SER A C 1
ATOM 1354 O O . SER A 1 176 ? -14.195 3.061 26.547 1 85 176 SER A O 1
ATOM 1356 N N . GLU A 1 177 ? -14.906 4.832 25.266 1 76 177 GLU A N 1
ATOM 1357 C CA . GLU A 1 177 ? -14.742 4.125 24 1 76 177 GLU A CA 1
ATOM 1358 C C . GLU A 1 177 ? -13.852 4.91 23.047 1 76 177 GLU A C 1
ATOM 1360 O O . GLU A 1 177 ? -13.367 5.992 23.375 1 76 177 GLU A O 1
ATOM 1365 N N . GLY A 1 178 ? -13.398 4.309 21.953 1 67.88 178 GLY A N 1
ATOM 1366 C CA . GLY A 1 178 ? -12.633 4.996 20.922 1 67.88 178 GLY A CA 1
ATOM 1367 C C . GLY A 1 178 ? -11.312 4.316 20.609 1 67.88 178 GLY A C 1
ATOM 1368 O O . GLY A 1 178 ? -11.016 3.252 21.141 1 67.88 178 GLY A O 1
ATOM 1369 N N . SER A 1 179 ? -10.625 4.848 19.625 1 65.19 179 SER A N 1
ATOM 1370 C CA . SER A 1 179 ? -9.312 4.371 19.219 1 65.19 179 SER A CA 1
ATOM 1371 C C . SER A 1 179 ? -8.32 5.527 19.109 1 65.19 179 SER A C 1
ATOM 1373 O O . SER A 1 179 ? -8.68 6.688 19.312 1 65.19 179 SER A O 1
ATOM 1375 N N . ALA A 1 180 ? -7.117 5.203 19 1 61.38 180 ALA A N 1
ATOM 1376 C CA . ALA A 1 180 ? -6.066 6.203 18.828 1 61.38 180 ALA A CA 1
ATOM 1377 C C . ALA A 1 180 ? -6.363 7.117 17.641 1 61.38 180 ALA A C 1
ATOM 1379 O O . ALA A 1 180 ? -5.785 8.203 17.531 1 61.38 180 ALA A O 1
ATOM 1380 N N . GLN A 1 181 ? -7.406 6.75 16.969 1 56.06 181 GLN A N 1
ATOM 1381 C CA . GLN A 1 181 ? -7.77 7.551 15.805 1 56.06 181 GLN A CA 1
ATOM 1382 C C . GLN A 1 181 ? -9.125 8.219 16 1 56.06 181 GLN A C 1
ATOM 1384 O O . GLN A 1 181 ? -9.656 8.836 15.078 1 56.06 181 GLN A O 1
ATOM 1389 N N . SER A 1 182 ? -9.539 8.148 17.25 1 65.56 182 SER A N 1
ATOM 1390 C CA . SER A 1 182 ? -10.836 8.734 17.547 1 65.56 182 SER A CA 1
ATOM 1391 C C . SER A 1 182 ? -10.766 10.258 17.562 1 65.56 182 SER A C 1
ATOM 1393 O O . SER A 1 182 ? -9.68 10.836 17.625 1 65.56 182 SER A O 1
ATOM 1395 N N . HIS A 1 183 ? -11.914 10.844 17.438 1 62.72 183 HIS A N 1
ATOM 1396 C CA . HIS A 1 183 ? -11.984 12.305 17.5 1 62.72 183 HIS A CA 1
ATOM 1397 C C . HIS A 1 183 ? -11.32 12.828 18.781 1 62.72 183 HIS A C 1
ATOM 1399 O O . HIS A 1 183 ? -10.633 13.852 18.75 1 62.72 183 HIS A O 1
ATOM 1405 N N . ALA A 1 184 ? -11.602 12.094 19.734 1 68.69 184 ALA A N 1
ATOM 1406 C CA . ALA A 1 184 ? -10.992 12.477 21.016 1 68.69 184 ALA A CA 1
ATOM 1407 C C . ALA A 1 184 ? -9.469 12.461 20.906 1 68.69 184 ALA A C 1
ATOM 1409 O O . ALA A 1 184 ? -8.797 13.391 21.375 1 68.69 184 ALA A O 1
ATOM 1410 N N . ALA A 1 185 ? -9.023 11.492 20.328 1 71.31 185 ALA A N 1
ATOM 1411 C CA . ALA A 1 185 ? -7.574 11.344 20.188 1 71.31 185 ALA A CA 1
ATOM 1412 C C . ALA A 1 185 ? -6.992 12.438 19.297 1 71.31 185 ALA A C 1
ATOM 1414 O O . ALA A 1 185 ? -5.961 13.039 19.625 1 71.31 185 ALA A O 1
ATOM 1415 N N . ILE A 1 186 ? -7.637 12.656 18.281 1 62 186 ILE A N 1
ATOM 1416 C CA . ILE A 1 186 ? -7.184 13.672 17.344 1 62 186 ILE A CA 1
ATOM 1417 C C . ILE A 1 186 ? -7.191 15.047 18.016 1 62 186 ILE A C 1
ATOM 1419 O O . ILE A 1 186 ? -6.227 15.805 17.906 1 62 186 ILE A O 1
ATOM 1423 N N . LEU A 1 187 ? -8.234 15.281 18.75 1 61.84 187 LEU A N 1
ATOM 1424 C CA . LEU A 1 187 ? -8.367 16.531 19.469 1 61.84 187 LEU A CA 1
ATOM 1425 C C . LEU A 1 187 ? -7.266 16.688 20.516 1 61.84 187 LEU A C 1
ATOM 1427 O O . LEU A 1 187 ? -6.668 17.75 20.656 1 61.84 187 LEU A O 1
ATOM 1431 N N . ALA A 1 188 ? -7.102 15.664 21.219 1 72.19 188 ALA A N 1
ATOM 1432 C CA . ALA A 1 188 ? -6.102 15.695 22.281 1 72.19 188 ALA A CA 1
ATOM 1433 C C . ALA A 1 188 ? -4.715 16 21.734 1 72.19 188 ALA A C 1
ATOM 1435 O O . ALA A 1 188 ? -3.986 16.828 22.281 1 72.19 188 ALA A O 1
ATOM 1436 N N . ARG A 1 189 ? -4.469 15.469 20.641 1 64.69 189 ARG A N 1
ATOM 1437 C CA . ARG A 1 189 ? -3.182 15.695 20 1 64.69 189 ARG A CA 1
ATOM 1438 C C . ARG A 1 189 ? -3.088 17.125 19.453 1 64.69 189 ARG A C 1
ATOM 1440 O O . ARG A 1 189 ? -2.072 17.797 19.641 1 64.69 189 ARG A O 1
ATOM 1447 N N . ALA A 1 190 ? -4.223 17.422 18.844 1 57.34 190 ALA A N 1
ATOM 1448 C CA . ALA A 1 190 ? -4.266 18.75 18.25 1 57.34 190 ALA A CA 1
ATOM 1449 C C . ALA A 1 190 ? -4.07 19.828 19.297 1 57.34 190 ALA A C 1
ATOM 1451 O O . ALA A 1 190 ? -3.453 20.875 19.031 1 57.34 190 ALA A O 1
ATOM 1452 N N . ARG A 1 191 ? -4.527 19.547 20.5 1 58.72 191 ARG A N 1
ATOM 1453 C CA . ARG A 1 191 ? -4.477 20.531 21.562 1 58.72 191 ARG A CA 1
ATOM 1454 C C . ARG A 1 191 ? -3.312 20.266 22.5 1 58.72 191 ARG A C 1
ATOM 1456 O O . ARG A 1 191 ? -3.127 20.984 23.484 1 58.72 191 ARG A O 1
ATOM 1463 N N . ASN A 1 192 ? -2.6 19.266 22.156 1 65.19 192 ASN A N 1
ATOM 1464 C CA . ASN A 1 192 ? -1.468 18.859 22.969 1 65.19 192 ASN A CA 1
ATOM 1465 C C . ASN A 1 192 ? -1.88 18.641 24.422 1 65.19 192 ASN A C 1
ATOM 1467 O O . ASN A 1 192 ? -1.226 19.141 25.344 1 65.19 192 ASN A O 1
ATOM 1471 N N . ILE A 1 193 ? -2.996 18.062 24.562 1 73.44 193 ILE A N 1
ATOM 1472 C CA . ILE A 1 193 ? -3.449 17.719 25.906 1 73.44 193 ILE A CA 1
ATOM 1473 C C . ILE A 1 193 ? -3.49 16.203 26.078 1 73.44 193 ILE A C 1
ATOM 1475 O O . ILE A 1 193 ? -3.662 15.477 25.094 1 73.44 193 ILE A O 1
ATOM 1479 N N . PRO A 1 194 ? -3.182 15.781 27.281 1 82.06 194 PRO A N 1
ATOM 1480 C CA . PRO A 1 194 ? -3.223 14.328 27.5 1 82.06 194 PRO A CA 1
ATOM 1481 C C . PRO A 1 194 ? -4.57 13.719 27.125 1 82.06 194 PRO A C 1
ATOM 1483 O O . PRO A 1 194 ? -5.617 14.305 27.391 1 82.06 194 PRO A O 1
ATOM 1486 N N . GLY A 1 195 ? -4.461 12.703 26.422 1 84.44 195 GLY A N 1
ATOM 1487 C CA . GLY A 1 195 ? -5.66 11.992 26 1 84.44 195 GLY A CA 1
ATOM 1488 C C . GLY A 1 195 ? -5.574 10.492 26.219 1 84.44 195 GLY A C 1
ATOM 1489 O O . GLY A 1 195 ? -4.527 9.891 25.984 1 84.44 195 GLY A O 1
ATOM 1490 N N . LEU A 1 196 ? -6.645 9.867 26.828 1 87.69 196 LEU A N 1
ATOM 1491 C CA . LEU A 1 196 ? -6.789 8.43 27.031 1 87.69 196 LEU A CA 1
ATOM 1492 C C . LEU A 1 196 ? -8.125 7.934 26.5 1 87.69 196 LEU A C 1
ATOM 1494 O O . LEU A 1 196 ? -9.172 8.523 26.781 1 87.69 196 LEU A O 1
ATOM 1498 N N . VAL A 1 197 ? -7.996 6.898 25.719 1 83.44 197 VAL A N 1
ATOM 1499 C CA . VAL A 1 197 ? -9.234 6.359 25.172 1 83.44 197 VAL A CA 1
ATOM 1500 C C . VAL A 1 197 ? -9.43 4.918 25.625 1 83.44 197 VAL A C 1
ATOM 1502 O O . VAL A 1 197 ? -8.508 4.312 26.203 1 83.44 197 VAL A O 1
ATOM 1505 N N . GLN A 1 198 ? -10.75 4.348 25.578 1 84.31 198 GLN A N 1
ATOM 1506 C CA . GLN A 1 198 ? -11.117 2.973 25.891 1 84.31 198 GLN A CA 1
ATOM 1507 C C . GLN A 1 198 ? -10.914 2.686 27.391 1 84.31 198 GLN A C 1
ATOM 1509 O O . GLN A 1 198 ? -10.336 1.662 27.75 1 84.31 198 GLN A O 1
ATOM 1514 N N . VAL A 1 199 ? -11.328 3.555 28.188 1 86.44 199 VAL A N 1
ATOM 1515 C CA . VAL A 1 199 ? -11.148 3.373 29.625 1 86.44 199 VAL A CA 1
ATOM 1516 C C . VAL A 1 199 ? -12.312 2.566 30.203 1 86.44 199 VAL A C 1
ATOM 1518 O O . VAL A 1 199 ? -12.227 2.027 31.297 1 86.44 199 VAL A O 1
ATOM 1521 N N . GLY A 1 200 ? -13.375 2.365 29.438 1 82.12 200 GLY A N 1
ATOM 1522 C CA . GLY A 1 200 ? -14.5 1.548 29.859 1 82.12 200 GLY A CA 1
ATOM 1523 C C . GLY A 1 200 ? -15.625 2.355 30.484 1 82.12 200 GLY A C 1
ATOM 1524 O O . GLY A 1 200 ? -15.406 3.467 30.969 1 82.12 200 GLY A O 1
ATOM 1525 N N . ARG A 1 201 ? -16.812 1.798 30.578 1 80.31 201 ARG A N 1
ATOM 1526 C CA . ARG A 1 201 ? -18.016 2.48 31.031 1 80.31 201 ARG A CA 1
ATOM 1527 C C . ARG A 1 201 ? -18.016 2.625 32.562 1 80.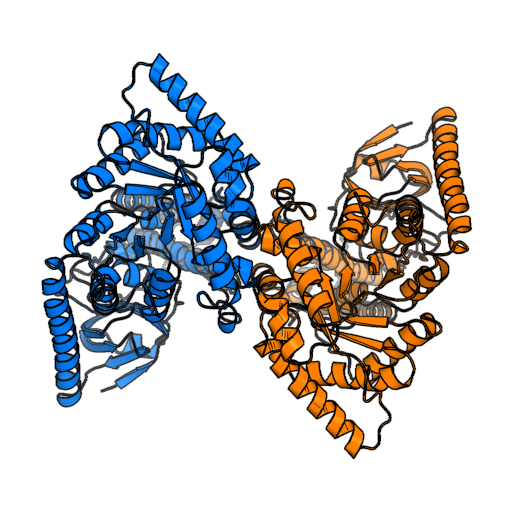31 201 ARG A C 1
ATOM 1529 O O . ARG A 1 201 ? -18.625 3.545 33.094 1 80.31 201 ARG A O 1
ATOM 1536 N N . ASP A 1 202 ? -17.375 1.73 33.156 1 83.88 202 ASP A N 1
ATOM 1537 C CA . ASP A 1 202 ? -17.297 1.792 34.594 1 83.88 202 ASP A CA 1
ATOM 1538 C C . ASP A 1 202 ? -16.672 3.109 35.062 1 83.88 202 ASP A C 1
ATOM 1540 O O . ASP A 1 202 ? -17.109 3.684 36.062 1 83.88 202 ASP A O 1
ATOM 1544 N N . PHE A 1 203 ? -15.75 3.592 34.375 1 86.56 203 PHE A N 1
ATOM 1545 C CA . PHE A 1 203 ? -15.102 4.863 34.688 1 86.56 203 PHE A CA 1
ATOM 1546 C C . PHE A 1 203 ? -16.094 6.02 34.531 1 86.56 203 PHE A C 1
ATOM 1548 O O . PHE A 1 203 ? -16.156 6.891 35.406 1 86.56 203 PHE A O 1
ATOM 1555 N N . LEU A 1 204 ? -16.828 6.016 33.562 1 83.69 204 LEU A N 1
ATOM 1556 C CA . LEU A 1 204 ? -17.703 7.129 33.25 1 83.69 204 LEU A CA 1
ATOM 1557 C C . LEU A 1 204 ? -18.781 7.297 34.312 1 83.69 204 LEU A C 1
ATOM 1559 O O . LEU A 1 204 ? -19.219 8.414 34.594 1 83.69 204 LEU A O 1
ATOM 1563 N N . ASN A 1 205 ? -19.203 6.184 34.844 1 81.25 205 ASN A N 1
ATOM 1564 C CA . ASN A 1 205 ? -20.25 6.207 35.844 1 81.25 205 ASN A CA 1
ATOM 1565 C C . ASN A 1 205 ? -19.781 6.812 37.156 1 81.25 205 ASN A C 1
ATOM 1567 O O . ASN A 1 205 ? -20.578 7.246 37.969 1 81.25 205 ASN A O 1
ATOM 1571 N N . ASP A 1 206 ? -18.516 6.941 37.312 1 83.44 206 ASP A N 1
ATOM 1572 C CA . ASP A 1 206 ? -17.984 7.301 38.625 1 83.44 206 ASP A CA 1
ATOM 1573 C C . ASP A 1 206 ? -17.188 8.594 38.562 1 83.44 206 ASP A C 1
ATOM 1575 O O . ASP A 1 206 ? -16.812 9.148 39.594 1 83.44 206 ASP A O 1
ATOM 1579 N N . CYS A 1 207 ? -17.031 9.211 37.531 1 85.75 207 CYS A N 1
ATOM 1580 C CA . CYS A 1 207 ? -15.906 10.125 37.344 1 85.75 207 CYS A CA 1
ATOM 1581 C C . CYS A 1 207 ? -16.344 11.57 37.531 1 85.75 207 CYS A C 1
ATOM 1583 O O . CYS A 1 207 ? -15.555 12.43 37.906 1 85.75 207 CYS A O 1
ATOM 1585 N N . ASP A 1 208 ? -17.578 11.875 37.406 1 85.31 208 ASP A N 1
ATOM 1586 C CA . ASP A 1 208 ? -18 13.258 37.25 1 85.31 208 ASP A CA 1
ATOM 1587 C C . ASP A 1 208 ? -17.734 14.062 38.531 1 85.31 208 ASP A C 1
ATOM 1589 O O . ASP A 1 208 ? -18.141 13.656 39.625 1 85.31 208 ASP A O 1
ATOM 1593 N N . GLY A 1 209 ? -17.047 15.188 38.312 1 82.25 209 GLY A N 1
ATOM 1594 C CA . GLY A 1 209 ? -16.781 16.125 39.375 1 82.25 209 GLY A CA 1
ATOM 1595 C C . GLY A 1 209 ? -15.633 15.703 40.281 1 82.25 209 GLY A C 1
ATOM 1596 O O . GLY A 1 209 ? -15.258 16.438 41.188 1 82.25 209 GLY A O 1
ATOM 1597 N N . ARG A 1 210 ? -15.102 14.57 40 1 85.31 210 ARG A N 1
ATOM 1598 C CA . ARG A 1 210 ? -14.047 14.047 40.844 1 85.31 210 ARG A CA 1
ATOM 1599 C C . ARG A 1 210 ? -12.664 14.461 40.344 1 85.31 210 ARG A C 1
ATOM 1601 O O . ARG A 1 210 ? -12.508 14.789 39.156 1 85.31 210 ARG A O 1
ATOM 1608 N N . MET A 1 211 ? -11.742 14.508 41.344 1 85.12 211 MET A N 1
ATOM 1609 C CA . MET A 1 211 ? -10.352 14.773 40.969 1 85.12 211 MET A CA 1
ATOM 1610 C C . MET A 1 211 ? -9.695 13.539 40.375 1 85.12 211 MET A C 1
ATOM 1612 O O . MET A 1 211 ? -9.922 12.422 40.844 1 85.12 211 MET A O 1
ATOM 1616 N N . MET A 1 212 ? -8.953 13.836 39.25 1 88.56 212 MET A N 1
ATOM 1617 C CA . MET A 1 212 ? -8.336 12.703 38.562 1 88.56 212 MET A CA 1
ATOM 1618 C C . MET A 1 212 ? -6.934 13.055 38.094 1 88.56 212 MET A C 1
ATOM 1620 O O . MET A 1 212 ? -6.668 14.203 37.719 1 88.56 212 MET A O 1
ATOM 1624 N N . VAL A 1 213 ? -6.012 12.055 38.188 1 86.31 213 VAL A N 1
ATOM 1625 C CA . VAL A 1 213 ? -4.738 12.086 37.469 1 86.31 213 VAL A CA 1
ATOM 1626 C C . VAL A 1 213 ? -4.859 11.352 36.156 1 86.31 213 VAL A C 1
ATOM 1628 O O . VAL A 1 213 ? -5.246 10.18 36.125 1 86.31 213 VAL A O 1
ATOM 1631 N N . LEU A 1 214 ? -4.695 12.117 35.094 1 87.94 214 LEU A N 1
ATOM 1632 C CA . LEU A 1 214 ? -4.645 11.516 33.781 1 87.94 214 LEU A CA 1
ATOM 1633 C C . LEU A 1 214 ? -3.201 11.344 33.312 1 87.94 214 LEU A C 1
ATOM 1635 O O . LEU A 1 214 ? -2.539 12.32 32.969 1 87.94 214 LEU A O 1
ATOM 1639 N N . ASP A 1 215 ? -2.738 10.133 33.375 1 85.94 215 ASP A N 1
ATOM 1640 C CA . ASP A 1 215 ? -1.405 9.766 32.875 1 85.94 215 ASP A CA 1
ATOM 1641 C C . ASP A 1 215 ? -1.475 9.07 31.531 1 85.94 215 ASP A C 1
ATOM 1643 O O . ASP A 1 215 ? -1.422 7.836 31.469 1 85.94 215 ASP A O 1
ATOM 1647 N N . ALA A 1 216 ? -1.545 9.93 30.547 1 85.69 216 ALA A N 1
ATOM 1648 C CA . ALA A 1 216 ? -1.718 9.375 29.203 1 85.69 216 ALA A CA 1
ATOM 1649 C C . ALA A 1 216 ? -0.447 8.68 28.734 1 85.69 216 ALA A C 1
ATOM 1651 O O . ALA A 1 216 ? -0.502 7.777 27.891 1 85.69 216 ALA A O 1
ATOM 1652 N N . ASP A 1 217 ? 0.665 9.008 29.281 1 78.81 217 ASP A N 1
ATOM 1653 C CA . ASP A 1 217 ? 1.934 8.383 28.906 1 78.81 217 ASP A CA 1
ATOM 1654 C C . ASP A 1 217 ? 1.943 6.902 29.281 1 78.81 217 ASP A C 1
ATOM 1656 O O . ASP A 1 217 ? 2.471 6.078 28.531 1 78.81 217 ASP A O 1
ATOM 1660 N N . ASN A 1 218 ? 1.344 6.664 30.344 1 79.75 218 ASN A N 1
ATOM 1661 C CA . ASN A 1 218 ? 1.344 5.289 30.844 1 79.75 218 ASN A CA 1
ATOM 1662 C C . ASN A 1 218 ? -0.014 4.621 30.641 1 79.75 218 ASN A C 1
ATOM 1664 O O . ASN A 1 218 ? -0.243 3.514 31.125 1 79.75 218 ASN A O 1
ATOM 1668 N N . GLY A 1 219 ? -0.921 5.297 30.078 1 87.56 219 GLY A N 1
ATOM 1669 C CA . GLY A 1 219 ? -2.227 4.738 29.766 1 87.56 219 GLY A CA 1
ATOM 1670 C C . GLY A 1 219 ? -3.068 4.457 31 1 87.56 219 GLY A C 1
ATOM 1671 O O . GLY A 1 219 ? -3.762 3.439 31.062 1 87.56 219 GLY A O 1
ATOM 1672 N N . ILE A 1 220 ? -2.951 5.289 32.031 1 89.44 220 ILE A N 1
ATOM 1673 C CA . ILE A 1 220 ? -3.711 5.062 33.25 1 89.44 220 ILE A CA 1
ATOM 1674 C C . ILE A 1 220 ? -4.375 6.363 33.688 1 89.44 220 ILE A C 1
ATOM 1676 O O . ILE A 1 220 ? -3.898 7.453 33.375 1 89.44 220 ILE A O 1
ATOM 1680 N N . CYS A 1 221 ? -5.523 6.234 34.312 1 90.62 221 CYS A N 1
ATOM 1681 C CA . CYS A 1 221 ? -6.16 7.352 35.031 1 90.62 221 CYS A CA 1
ATOM 1682 C C . CYS A 1 221 ? -6.516 6.973 36.438 1 90.62 221 CYS A C 1
ATOM 1684 O O . CYS A 1 221 ? -6.898 5.832 36.719 1 90.62 221 CYS A O 1
ATOM 1686 N N . ILE A 1 222 ? -6.195 7.812 37.344 1 89.56 222 ILE A N 1
ATOM 1687 C CA . ILE A 1 222 ? -6.43 7.574 38.781 1 89.56 222 ILE A CA 1
ATOM 1688 C C . ILE A 1 222 ? -7.508 8.523 39.281 1 89.56 222 ILE A C 1
ATOM 1690 O O . ILE A 1 222 ? -7.309 9.742 39.312 1 89.56 222 ILE A O 1
ATOM 1694 N N . LEU A 1 223 ? -8.633 7.918 39.688 1 90 223 LEU A N 1
ATOM 1695 C CA . LEU A 1 223 ? -9.719 8.711 40.25 1 90 223 LEU A CA 1
ATOM 1696 C C . LEU A 1 223 ? -9.523 8.898 41.75 1 90 223 LEU A C 1
ATOM 1698 O O . LEU A 1 223 ? -9.211 7.945 42.469 1 90 223 LEU A O 1
ATOM 1702 N N . ASP A 1 224 ? -9.664 10.117 42.25 1 88.06 224 ASP A N 1
ATOM 1703 C CA . ASP A 1 224 ? -9.523 10.508 43.656 1 88.06 224 ASP A CA 1
ATOM 1704 C C . ASP A 1 224 ? -8.188 10.039 44.219 1 88.06 224 ASP A C 1
ATOM 1706 O O . ASP A 1 224 ? -8.156 9.281 45.219 1 88.06 224 ASP A O 1
ATOM 1710 N N . PRO A 1 225 ? -7.18 10.539 43.594 1 85.31 225 PRO A N 1
ATOM 1711 C CA . PRO A 1 225 ? -5.859 10.156 44.094 1 85.31 225 PRO A CA 1
ATOM 1712 C C . PRO A 1 225 ? -5.648 10.547 45.562 1 85.31 225 PRO A C 1
ATOM 1714 O O . PRO A 1 225 ? -6.129 11.594 46 1 85.31 225 PRO A O 1
ATOM 1717 N N . ASP A 1 226 ? -4.965 9.656 46.188 1 82.44 226 ASP A N 1
ATOM 1718 C CA . ASP A 1 226 ? -4.633 10 47.562 1 82.44 226 ASP A CA 1
ATOM 1719 C C . ASP A 1 226 ? -3.564 11.086 47.625 1 82.44 226 ASP A C 1
ATOM 1721 O O . ASP A 1 226 ? -3.018 11.477 46.594 1 82.44 226 ASP A O 1
ATOM 1725 N N . SER A 1 227 ? -3.441 11.57 48.875 1 76.81 227 SER A N 1
ATOM 1726 C CA . SER A 1 227 ? -2.541 12.703 49.062 1 76.81 227 SER A CA 1
ATOM 1727 C C . SER A 1 227 ? -1.135 12.383 48.562 1 76.81 227 SER A C 1
ATOM 1729 O O . SER A 1 227 ? -0.474 13.227 47.938 1 76.81 227 SER A O 1
ATOM 1731 N N . ALA A 1 228 ? -0.725 11.219 48.719 1 76.94 228 ALA A N 1
ATOM 1732 C CA . ALA A 1 228 ? 0.608 10.812 48.25 1 76.94 228 ALA A CA 1
ATOM 1733 C C . ALA A 1 228 ? 0.695 10.781 46.75 1 76.94 228 ALA A C 1
ATOM 1735 O O . ALA A 1 228 ? 1.654 11.289 46.156 1 76.94 228 ALA A O 1
ATOM 1736 N N . THR A 1 229 ? -0.297 10.242 46.156 1 79.44 229 THR A N 1
ATOM 1737 C CA . THR A 1 229 ? -0.327 10.141 44.719 1 79.44 229 THR A CA 1
ATOM 1738 C C . THR A 1 229 ? -0.462 11.523 44.062 1 79.44 229 THR A C 1
ATOM 1740 O O . THR A 1 229 ? 0.193 11.82 43.062 1 79.44 229 THR A O 1
ATOM 1743 N N . ARG A 1 230 ? -1.246 12.305 44.656 1 74.38 230 ARG A N 1
ATOM 1744 C CA . ARG A 1 230 ? -1.425 13.664 44.156 1 74.38 230 ARG A CA 1
ATOM 1745 C C . ARG A 1 230 ? -0.115 14.445 44.219 1 74.38 230 ARG A C 1
ATOM 1747 O O . ARG A 1 230 ? 0.239 15.148 43.281 1 74.38 230 ARG A O 1
ATOM 1754 N N . GLN A 1 231 ? 0.507 14.328 45.312 1 69.44 231 GLN A N 1
ATOM 1755 C CA . GLN A 1 231 ? 1.773 15.031 45.469 1 69.44 231 GLN A CA 1
ATOM 1756 C C . GLN A 1 231 ? 2.818 14.531 44.5 1 69.44 231 GLN A C 1
ATOM 1758 O O . GLN A 1 231 ? 3.568 15.32 43.906 1 69.44 231 GLN A O 1
ATOM 1763 N N . GLN A 1 232 ? 2.812 13.289 44.25 1 76.69 232 GLN A N 1
ATOM 1764 C CA . GLN A 1 232 ? 3.75 12.719 43.312 1 76.69 232 GLN A CA 1
ATOM 1765 C C . GLN A 1 232 ? 3.465 13.211 41.875 1 76.69 232 GLN A C 1
ATOM 1767 O O . GLN A 1 232 ? 4.391 13.523 41.125 1 76.69 232 GLN A O 1
ATOM 1772 N N . MET A 1 233 ? 2.244 13.32 41.594 1 73.44 233 MET A N 1
ATOM 1773 C CA . MET A 1 233 ? 1.87 13.734 40.25 1 73.44 233 MET A CA 1
ATOM 1774 C C . MET A 1 233 ? 2.135 15.219 40.031 1 73.44 233 MET A C 1
ATOM 1776 O O . MET A 1 233 ? 2.609 15.633 38.969 1 73.44 233 MET A O 1
ATOM 1780 N N . VAL A 1 234 ? 1.823 15.898 41.062 1 66 234 VAL A N 1
ATOM 1781 C CA . VAL A 1 234 ? 2.102 17.328 41 1 66 234 VAL A CA 1
ATOM 1782 C C . VAL A 1 234 ? 3.604 17.562 40.844 1 66 234 VAL A C 1
ATOM 1784 O O . VAL A 1 234 ? 4.031 18.406 40.062 1 66 234 VAL A O 1
ATOM 1787 N N . THR A 1 235 ? 4.34 16.797 41.5 1 65.75 235 THR A N 1
ATOM 1788 C CA . THR A 1 235 ? 5.789 16.891 41.375 1 65.75 235 THR A CA 1
ATOM 1789 C C . THR A 1 235 ? 6.227 16.547 39.938 1 65.75 235 THR A C 1
ATOM 1791 O O . THR A 1 235 ? 7.086 17.219 39.375 1 65.75 235 THR A O 1
ATOM 1794 N N . GLN A 1 236 ? 5.621 15.57 39.375 1 71.88 236 GLN A N 1
ATOM 1795 C CA . GLN A 1 236 ? 5.969 15.148 38.031 1 71.88 236 GLN A CA 1
ATOM 1796 C C . GLN A 1 236 ? 5.559 16.203 37 1 71.88 236 GLN A C 1
ATOM 1798 O O . GLN A 1 236 ? 6.305 16.484 36.062 1 71.88 236 GLN A O 1
ATOM 1803 N N . ILE A 1 237 ? 4.414 16.672 37.219 1 62.69 237 ILE A N 1
ATOM 1804 C CA . ILE A 1 237 ? 3.924 17.734 36.344 1 62.69 237 ILE A CA 1
ATOM 1805 C C . ILE A 1 237 ? 4.832 18.953 36.438 1 62.69 237 ILE A C 1
ATOM 1807 O O . ILE A 1 237 ? 5.215 19.547 35.438 1 62.69 237 ILE A O 1
ATOM 1811 N N . CYS A 1 238 ? 5.156 19.297 37.688 1 57.66 238 CYS A N 1
ATOM 1812 C CA . CYS A 1 238 ? 6.047 20.438 37.906 1 57.66 238 CYS A CA 1
ATOM 1813 C C . CYS A 1 238 ? 7.422 20.172 37.281 1 57.66 238 CYS A C 1
ATOM 1815 O O . CYS A 1 238 ? 8.023 21.078 36.719 1 57.66 238 CYS A O 1
ATOM 1817 N N . GLU A 1 239 ? 7.848 19.016 37.406 1 61.41 239 GLU A N 1
ATOM 1818 C CA . GLU A 1 239 ? 9.133 18.672 36.812 1 61.41 239 GLU A CA 1
ATOM 1819 C C . GLU A 1 239 ? 9.078 18.781 35.312 1 61.41 239 GLU A C 1
ATOM 1821 O O . GLU A 1 239 ? 10.023 19.266 34.656 1 61.41 239 GLU A O 1
ATOM 1826 N N . ARG A 1 240 ? 7.988 18.359 34.812 1 62.03 240 ARG A N 1
ATOM 1827 C CA . ARG A 1 240 ? 7.812 18.469 33.375 1 62.03 240 ARG A CA 1
ATOM 1828 C C . ARG A 1 240 ? 7.734 19.922 32.938 1 62.03 240 ARG A C 1
ATOM 1830 O O . ARG A 1 240 ? 8.289 20.297 31.891 1 62.03 240 ARG A O 1
ATOM 1837 N N . GLN A 1 241 ? 7.062 20.625 33.719 1 53.78 241 GLN A N 1
ATOM 1838 C CA . GLN A 1 241 ? 6.98 22.062 33.438 1 53.78 241 GLN A CA 1
ATOM 1839 C C . GLN A 1 241 ? 8.352 22.719 33.562 1 53.78 241 GLN A C 1
ATOM 1841 O O . GLN A 1 241 ? 8.703 23.562 32.75 1 53.78 241 GLN A O 1
ATOM 1846 N N . ARG A 1 242 ? 9.008 22.375 34.656 1 53.72 242 ARG A N 1
ATOM 1847 C CA . ARG A 1 242 ? 10.359 22.891 34.812 1 53.72 242 ARG A CA 1
ATOM 1848 C C . ARG A 1 242 ? 11.234 22.5 33.625 1 53.72 242 ARG A C 1
ATOM 1850 O O . ARG A 1 242 ? 12.031 23.312 33.125 1 53.72 242 ARG A O 1
ATOM 1857 N N . GLN A 1 243 ? 11.023 21.281 33.25 1 59.47 243 GLN A N 1
ATOM 1858 C CA . GLN A 1 243 ? 11.766 20.828 32.062 1 59.47 243 GLN A CA 1
ATOM 1859 C C . GLN A 1 243 ? 11.375 21.625 30.828 1 59.47 243 GLN A C 1
ATOM 1861 O O . GLN A 1 243 ? 12.234 21.984 30.031 1 59.47 243 GLN A O 1
ATOM 1866 N N . ASN A 1 244 ? 10.125 21.875 30.828 1 57.81 244 ASN A N 1
ATOM 1867 C CA . ASN A 1 244 ? 9.633 22.688 29.719 1 57.81 244 ASN A CA 1
ATOM 1868 C C . ASN A 1 244 ? 10.172 24.109 29.797 1 57.81 244 ASN A C 1
ATOM 1870 O O . ASN A 1 244 ? 10.508 24.703 28.766 1 57.81 244 ASN A O 1
ATOM 1874 N N . GLU A 1 245 ? 10.125 24.641 31.031 1 56.06 245 GLU A N 1
ATOM 1875 C CA . GLU A 1 245 ? 10.695 25.969 31.219 1 56.06 245 GLU A CA 1
ATOM 1876 C C . GLU A 1 245 ? 12.18 25.984 30.875 1 56.06 245 GLU A C 1
ATOM 1878 O O . GLU A 1 245 ? 12.672 26.938 30.266 1 56.06 245 GLU A O 1
ATOM 1883 N N . ALA A 1 246 ? 12.844 24.984 31.328 1 60.59 246 ALA A N 1
ATOM 1884 C CA . ALA A 1 246 ? 14.25 24.891 30.953 1 60.59 246 ALA A CA 1
ATOM 1885 C C . ALA A 1 246 ? 14.398 24.797 29.438 1 60.59 246 ALA A C 1
ATOM 1887 O O . ALA A 1 246 ? 15.328 25.359 28.859 1 60.59 246 ALA A O 1
ATOM 1888 N N . LEU A 1 247 ? 13.5 24.219 28.828 1 63.19 247 LEU A N 1
ATOM 1889 C CA . LEU A 1 247 ? 13.508 24.094 27.375 1 63.19 247 LEU A CA 1
ATOM 1890 C C . LEU A 1 247 ? 13.281 25.453 26.719 1 63.19 247 LEU A C 1
ATOM 1892 O O . LEU A 1 247 ? 13.859 25.75 25.672 1 63.19 247 LEU A O 1
ATOM 1896 N N . THR A 1 248 ? 12.461 26.281 27.422 1 64.62 248 THR A N 1
ATOM 1897 C CA . THR A 1 248 ? 12.18 27.594 26.859 1 64.62 248 THR A CA 1
ATOM 1898 C C . THR A 1 248 ? 13.453 28.438 26.781 1 64.62 248 THR A C 1
ATOM 1900 O O . THR A 1 248 ? 13.586 29.266 25.891 1 64.62 248 THR A O 1
ATOM 1903 N N . GLN A 1 249 ? 14.391 28.203 27.719 1 68.06 249 GLN A N 1
ATOM 1904 C CA . GLN A 1 249 ? 15.664 28.906 27.656 1 68.06 249 GLN A CA 1
ATOM 1905 C C . GLN A 1 249 ? 16.469 28.5 26.422 1 68.06 249 GLN A C 1
ATOM 1907 O O . GLN A 1 249 ? 17.328 29.25 25.969 1 68.06 249 GLN A O 1
ATOM 1912 N N . LEU A 1 250 ? 16.125 27.406 25.922 1 76.25 250 LEU A N 1
ATOM 1913 C CA . LEU A 1 250 ? 16.828 26.906 24.75 1 76.25 250 LEU A CA 1
ATOM 1914 C C . LEU A 1 250 ? 16.422 27.688 23.5 1 76.25 250 LEU A C 1
ATOM 1916 O O . LEU A 1 250 ? 17.156 27.688 22.516 1 76.25 250 LEU A O 1
ATOM 1920 N N . GLN A 1 251 ? 15.305 28.312 23.562 1 75.62 251 GLN A N 1
ATOM 1921 C CA . GLN A 1 251 ? 14.781 29.047 22.422 1 75.62 251 GLN A CA 1
ATOM 1922 C C . GLN A 1 251 ? 15.758 30.125 21.969 1 75.62 251 GLN A C 1
ATOM 1924 O O . GLN A 1 251 ? 15.828 30.453 20.781 1 75.62 251 GLN A O 1
ATOM 1929 N N . THR A 1 252 ? 16.578 30.641 22.906 1 75.94 252 THR A N 1
ATOM 1930 C CA . THR A 1 252 ? 17.438 31.781 22.609 1 75.94 252 THR A CA 1
ATOM 1931 C C . THR A 1 252 ? 18.812 31.312 22.141 1 75.94 252 THR A C 1
ATOM 1933 O O . THR A 1 252 ? 19.578 32.094 21.578 1 75.94 252 THR A O 1
ATOM 1936 N N . LEU A 1 253 ? 19.047 30.109 22.312 1 83.88 253 LEU A N 1
ATOM 1937 C CA . LEU A 1 253 ? 20.344 29.594 21.891 1 83.88 253 LEU A CA 1
ATOM 1938 C C . LEU A 1 253 ? 20.406 29.406 20.391 1 83.88 253 LEU A C 1
ATOM 1940 O O . LEU A 1 253 ? 19.391 29.078 19.75 1 83.88 253 LEU A O 1
ATOM 1944 N N . PRO A 1 254 ? 21.594 29.609 19.781 1 90.38 254 PRO A N 1
ATOM 1945 C CA . PRO A 1 254 ? 21.719 29.375 18.328 1 90.38 254 PRO A CA 1
ATOM 1946 C C . PRO A 1 254 ? 21.594 27.891 17.969 1 90.38 254 PRO A C 1
ATOM 1948 O O . PRO A 1 254 ? 21.969 27.031 18.766 1 90.38 254 PRO A O 1
ATOM 1951 N N . ASN A 1 255 ? 21.125 27.625 16.859 1 94.38 255 ASN A N 1
ATOM 1952 C CA . ASN A 1 255 ? 20.953 26.25 16.375 1 94.38 255 ASN A CA 1
ATOM 1953 C C . ASN A 1 255 ? 22.25 25.703 15.805 1 94.38 255 ASN A C 1
ATOM 1955 O O . ASN A 1 255 ? 22.438 25.672 14.586 1 94.38 255 ASN A O 1
ATOM 1959 N N . LEU A 1 256 ? 23.109 25.281 16.688 1 95.38 256 LEU A N 1
ATOM 1960 C CA . LEU A 1 256 ? 24.391 24.688 16.328 1 95.38 256 LEU A CA 1
ATOM 1961 C C . LEU A 1 256 ? 24.609 23.375 17.062 1 95.38 256 LEU A C 1
ATOM 1963 O O . LEU A 1 256 ? 24.297 23.266 18.25 1 95.38 256 LEU A O 1
ATOM 1967 N N . THR A 1 257 ? 25.031 22.438 16.281 1 95.5 257 THR A N 1
ATOM 1968 C CA . THR A 1 257 ? 25.391 21.188 16.922 1 95.5 257 THR A CA 1
ATOM 1969 C C . THR A 1 257 ? 26.609 21.359 17.828 1 95.5 257 THR A C 1
ATOM 1971 O O . THR A 1 257 ? 27.219 22.438 17.859 1 95.5 257 THR A O 1
ATOM 1974 N N . ARG A 1 258 ? 26.906 20.312 18.578 1 93.62 258 ARG A N 1
ATOM 1975 C CA . ARG A 1 258 ? 28.062 20.359 19.469 1 93.62 258 ARG A CA 1
ATOM 1976 C C . ARG A 1 258 ? 29.344 20.625 18.703 1 93.62 258 ARG A C 1
ATOM 1978 O O . ARG A 1 258 ? 30.219 21.359 19.188 1 93.62 258 ARG A O 1
ATOM 1985 N N . ASP A 1 259 ? 29.438 20.125 17.453 1 94.62 259 ASP A N 1
ATOM 1986 C CA . ASP A 1 259 ? 30.625 20.297 16.625 1 94.62 259 ASP A CA 1
ATOM 1987 C C . ASP A 1 259 ? 30.469 21.516 15.719 1 94.62 259 ASP A C 1
ATOM 1989 O O . ASP A 1 259 ? 31.234 21.688 14.766 1 94.62 259 ASP A O 1
ATOM 1993 N N . GLY A 1 260 ? 29.422 22.312 15.859 1 93.88 260 GLY A N 1
ATOM 1994 C CA . GLY A 1 260 ? 29.359 23.641 15.258 1 93.88 260 GLY A CA 1
ATOM 1995 C C . GLY A 1 260 ? 28.609 23.641 13.938 1 93.88 260 GLY A C 1
ATOM 1996 O O . GLY A 1 260 ? 28.688 24.625 13.18 1 93.88 260 GLY A O 1
ATOM 1997 N N . GLU A 1 261 ? 27.984 22.625 13.57 1 95.38 261 GLU A N 1
ATOM 1998 C CA . GLU A 1 261 ? 27.203 22.594 12.328 1 95.38 261 GLU A CA 1
ATOM 1999 C C . GLU A 1 261 ? 25.828 23.219 12.523 1 95.38 261 GLU A C 1
ATOM 2001 O O . GLU A 1 261 ? 25.109 22.859 13.453 1 95.38 261 GLU A O 1
ATOM 2006 N N . PRO A 1 262 ? 25.531 24.156 11.688 1 96.25 262 PRO A N 1
ATOM 2007 C CA . PRO A 1 262 ? 24.203 24.781 11.812 1 96.25 262 PRO A CA 1
ATOM 2008 C C . PRO A 1 262 ? 23.078 23.812 11.43 1 96.25 262 PRO A C 1
ATOM 2010 O O . PRO A 1 262 ? 23.266 22.938 10.578 1 96.25 262 PRO A O 1
ATOM 2013 N N . PHE A 1 263 ? 21.953 23.969 12.055 1 96.5 263 PHE A N 1
ATOM 2014 C CA . PHE A 1 263 ? 20.766 23.219 11.695 1 96.5 263 PHE A CA 1
ATOM 2015 C C . PHE A 1 263 ? 19.531 24.109 11.781 1 96.5 263 PHE A C 1
ATOM 2017 O O . PHE A 1 263 ? 19.562 25.172 12.406 1 96.5 263 PHE A O 1
ATOM 2024 N N . GLU A 1 264 ? 18.516 23.703 11.086 1 96.44 264 GLU A N 1
ATOM 2025 C CA . GLU A 1 264 ? 17.25 24.438 11.016 1 96.44 264 GLU A CA 1
ATOM 2026 C C . GLU A 1 264 ? 16.094 23.609 11.547 1 96.44 264 GLU A C 1
ATOM 2028 O O . GLU A 1 264 ? 15.953 22.438 11.195 1 96.44 264 GLU A O 1
ATOM 2033 N N . LEU A 1 265 ? 15.305 24.25 12.445 1 96.06 265 LEU A N 1
ATOM 2034 C CA . LEU A 1 265 ? 14.109 23.609 12.969 1 96.06 265 LEU A CA 1
ATOM 2035 C C . LEU A 1 265 ? 12.852 24.25 12.391 1 96.06 265 LEU A C 1
ATOM 2037 O O . LEU A 1 265 ? 12.648 25.469 12.531 1 96.06 265 LEU A O 1
ATOM 2041 N N . LEU A 1 266 ? 12.133 23.453 11.727 1 97.06 266 LEU A N 1
ATOM 2042 C CA . LEU A 1 266 ? 10.875 23.891 11.117 1 97.06 266 LEU A CA 1
ATOM 2043 C C . LEU A 1 266 ? 9.688 23.172 11.75 1 97.06 266 LEU A C 1
ATOM 2045 O O . LEU A 1 266 ? 9.867 22.188 12.469 1 97.06 266 LEU A O 1
ATOM 2049 N N . ALA A 1 267 ? 8.516 23.672 11.422 1 93.06 267 ALA A N 1
ATOM 2050 C CA . ALA A 1 267 ? 7.332 23.094 12.062 1 93.06 267 ALA A CA 1
ATOM 2051 C C . ALA A 1 267 ? 6.359 22.547 11.023 1 93.06 267 ALA A C 1
ATOM 2053 O O . ALA A 1 267 ? 6.219 23.094 9.938 1 93.06 267 ALA A O 1
ATOM 2054 N N . ASN A 1 268 ? 5.801 21.406 11.359 1 88.94 268 ASN A N 1
ATOM 2055 C CA . ASN A 1 268 ? 4.617 20.922 10.648 1 88.94 268 ASN A CA 1
ATOM 2056 C C . ASN A 1 268 ? 3.348 21.594 11.156 1 88.94 268 ASN A C 1
ATOM 2058 O O . ASN A 1 268 ? 3.047 21.547 12.352 1 88.94 268 ASN A O 1
ATOM 2062 N N . CYS A 1 269 ? 2.625 22.266 10.219 1 84.5 269 CYS A N 1
ATOM 2063 C CA . CYS A 1 269 ? 1.467 23.031 10.656 1 84.5 269 CYS A CA 1
ATOM 2064 C C . CYS A 1 269 ? 0.254 22.75 9.781 1 84.5 269 CYS A C 1
ATOM 2066 O O . CYS A 1 269 ? 0.395 22.234 8.664 1 84.5 269 CYS A O 1
ATOM 2068 N N . PHE A 1 270 ? -0.899 23.109 10.289 1 73.75 270 PHE A N 1
ATOM 2069 C CA . PHE A 1 270 ? -2.148 22.922 9.562 1 73.75 270 PHE A CA 1
ATOM 2070 C C . PHE A 1 270 ? -2.828 24.266 9.297 1 73.75 270 PHE A C 1
ATOM 2072 O O . PHE A 1 270 ? -3.697 24.359 8.43 1 73.75 270 PHE A O 1
ATOM 2079 N N . GLY A 1 271 ? -2.342 25.297 10.078 1 74.12 271 GLY A N 1
ATOM 2080 C CA . GLY A 1 271 ? -2.977 26.594 9.922 1 74.12 271 GLY A CA 1
ATOM 2081 C C . GLY A 1 271 ? -2.281 27.703 10.703 1 74.12 271 GLY A C 1
ATOM 2082 O O . GLY A 1 271 ? -1.211 27.484 11.273 1 74.12 271 GLY A O 1
ATOM 2083 N N . PRO A 1 272 ? -2.871 28.891 10.609 1 75 272 PRO A N 1
ATOM 2084 C CA . PRO A 1 272 ? -2.236 30.047 11.227 1 75 272 PRO A CA 1
ATOM 2085 C C . PRO A 1 272 ? -2.018 29.875 12.734 1 75 272 PRO A C 1
ATOM 2087 O O . PRO A 1 272 ? -0.996 30.312 13.266 1 75 272 PRO A O 1
ATOM 2090 N N . GLU A 1 273 ? -2.887 29.156 13.391 1 64.69 273 GLU A N 1
ATOM 2091 C CA . GLU A 1 273 ? -2.77 28.969 14.828 1 64.69 273 GLU A CA 1
ATOM 2092 C C . GLU A 1 273 ? -1.558 28.125 15.18 1 64.69 273 GLU A C 1
ATOM 2094 O O . GLU A 1 273 ? -0.806 28.438 16.109 1 64.69 273 GLU A O 1
ATOM 2099 N N . ASP A 1 274 ? -1.375 27.078 14.422 1 73.69 274 ASP A N 1
ATOM 2100 C CA . ASP A 1 274 ? -0.201 26.219 14.594 1 73.69 274 ASP A CA 1
ATOM 2101 C C . ASP A 1 274 ? 1.085 27 14.32 1 73.69 274 ASP A C 1
ATOM 2103 O O . ASP A 1 274 ? 2.094 26.797 15 1 73.69 274 ASP A O 1
ATOM 2107 N N . ILE A 1 275 ? 0.948 27.859 13.375 1 86.56 275 ILE A N 1
ATOM 2108 C CA . ILE A 1 275 ? 2.127 28.609 12.953 1 86.56 275 ILE A CA 1
ATOM 2109 C C . ILE A 1 275 ? 2.535 29.594 14.055 1 86.56 275 ILE A C 1
ATOM 2111 O O . ILE A 1 275 ? 3.719 29.719 14.367 1 86.56 275 ILE A O 1
ATOM 2115 N N . ASP A 1 276 ? 1.514 30.141 14.664 1 76.38 276 ASP A N 1
ATOM 2116 C CA . ASP A 1 276 ? 1.785 31.047 15.781 1 76.38 276 ASP A CA 1
ATOM 2117 C C . ASP A 1 276 ? 2.496 30.312 16.922 1 76.38 276 ASP A C 1
ATOM 2119 O O . ASP A 1 276 ? 3.496 30.812 17.438 1 76.38 276 ASP A O 1
ATOM 2123 N N . SER A 1 277 ? 1.982 29.188 17.172 1 72.94 277 SER A N 1
ATOM 2124 C CA . SER A 1 277 ? 2.562 28.359 18.234 1 72.94 277 SER A CA 1
ATOM 2125 C C . SER A 1 277 ? 3.982 27.938 17.875 1 72.94 277 SER A C 1
ATOM 2127 O O . SER A 1 277 ? 4.855 27.891 18.75 1 72.94 277 SER A O 1
ATOM 2129 N N . ALA A 1 278 ? 4.188 27.625 16.688 1 86.06 278 ALA A N 1
ATOM 2130 C CA . ALA A 1 278 ? 5.5 27.188 16.203 1 86.06 278 ALA A CA 1
ATOM 2131 C C . ALA A 1 278 ? 6.523 28.312 16.312 1 86.06 278 ALA A C 1
ATOM 2133 O O . ALA A 1 278 ? 7.648 28.094 16.781 1 86.06 278 ALA A O 1
ATOM 2134 N N . VAL A 1 279 ? 6.09 29.469 15.922 1 85.94 279 VAL A N 1
ATOM 2135 C CA . VAL A 1 279 ? 6.969 30.641 15.969 1 85.94 279 VAL A CA 1
ATOM 2136 C C . VAL A 1 279 ? 7.355 30.938 17.422 1 85.94 279 VAL A C 1
ATOM 2138 O O . VAL A 1 279 ? 8.516 31.219 17.703 1 85.94 279 VAL A O 1
ATOM 2141 N N . GLN A 1 280 ? 6.398 30.766 18.25 1 75.56 280 GLN A N 1
ATOM 2142 C CA . GLN A 1 280 ? 6.641 31.016 19.672 1 75.56 280 GLN A CA 1
ATOM 2143 C C . GLN A 1 280 ? 7.59 29.984 20.266 1 75.56 280 GLN A C 1
ATOM 2145 O O . GLN A 1 280 ? 8.336 30.281 21.203 1 75.56 280 GLN A O 1
ATOM 2150 N N . SER A 1 281 ? 7.605 28.844 19.672 1 77.62 281 SER A N 1
ATOM 2151 C CA . SER A 1 281 ? 8.445 27.766 20.156 1 77.62 281 SER A CA 1
ATOM 2152 C C . SER A 1 281 ? 9.828 27.797 19.516 1 77.62 281 SER A C 1
ATOM 2154 O O . SER A 1 281 ? 10.641 26.906 19.734 1 77.62 281 SER A O 1
ATOM 2156 N N . GLY A 1 282 ? 10.008 28.797 18.656 1 84.88 282 GLY A N 1
ATOM 2157 C CA . GLY A 1 282 ? 11.336 29 18.125 1 84.88 282 GLY A CA 1
ATOM 2158 C C . GLY A 1 282 ? 11.523 28.406 16.734 1 84.88 282 GLY A C 1
ATOM 2159 O O . GLY A 1 282 ? 12.648 28.281 16.266 1 84.88 282 GLY A O 1
ATOM 2160 N N . ALA A 1 283 ? 10.531 28.047 16.094 1 92.31 283 ALA A N 1
ATOM 2161 C CA . ALA A 1 283 ? 10.641 27.516 14.727 1 92.31 283 ALA A CA 1
ATOM 2162 C C . ALA A 1 283 ? 11.172 28.578 13.773 1 92.31 283 ALA A C 1
ATOM 2164 O O . ALA A 1 283 ? 10.797 29.75 13.867 1 92.31 283 ALA A O 1
ATOM 2165 N N . GLN A 1 284 ? 12 28.219 12.898 1 95 284 GLN A N 1
ATOM 2166 C CA . GLN A 1 284 ? 12.555 29.141 11.914 1 95 284 GLN A CA 1
ATOM 2167 C C . GLN A 1 284 ? 11.688 29.188 10.656 1 95 284 GLN A C 1
ATOM 2169 O O . GLN A 1 284 ? 12.039 29.859 9.68 1 95 284 GLN A O 1
ATOM 2174 N N . GLY A 1 285 ? 10.578 28.516 10.672 1 96.25 285 GLY A N 1
ATOM 2175 C CA . GLY A 1 285 ? 9.617 28.484 9.586 1 96.25 285 GLY A CA 1
ATOM 2176 C C . GLY A 1 285 ? 8.711 27.266 9.633 1 96.25 285 GLY A C 1
ATOM 2177 O O . GLY A 1 285 ? 8.711 26.516 10.617 1 96.25 285 GLY A O 1
ATOM 2178 N N . VAL A 1 286 ? 7.941 27.141 8.578 1 96.19 286 VAL A N 1
ATOM 2179 C CA . VAL A 1 286 ? 7.051 26 8.43 1 96.19 286 VAL A CA 1
ATOM 2180 C C . VAL A 1 286 ? 7.582 25.078 7.344 1 96.19 286 VAL A C 1
ATOM 2182 O O . VAL A 1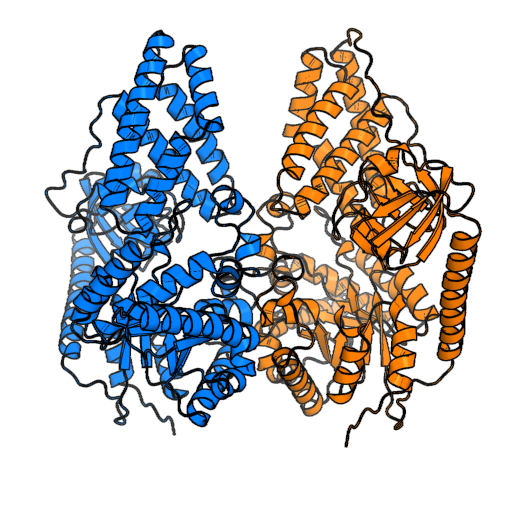 286 ? 7.609 25.438 6.164 1 96.19 286 VAL A O 1
ATOM 2185 N N . GLY A 1 287 ? 7.973 23.906 7.785 1 97.06 287 GLY A N 1
ATOM 2186 C CA . GLY A 1 287 ? 8.531 22.953 6.836 1 97.06 287 GLY A CA 1
ATOM 2187 C C . GLY A 1 287 ? 7.477 22.203 6.059 1 97.06 287 GLY A C 1
ATOM 2188 O O . GLY A 1 287 ? 7.75 21.672 4.977 1 97.06 287 GLY A O 1
ATOM 2189 N N . LEU A 1 288 ? 6.355 22.141 6.629 1 93.75 288 LEU A N 1
ATOM 2190 C CA . LEU A 1 288 ? 5.25 21.438 5.992 1 93.75 288 LEU A CA 1
ATOM 2191 C C . LEU A 1 288 ? 3.908 21.984 6.453 1 93.75 288 LEU A C 1
ATOM 2193 O O . LEU A 1 288 ? 3.512 21.797 7.605 1 93.75 288 LEU A O 1
ATOM 2197 N N . LEU A 1 289 ? 3.258 22.672 5.574 1 92.38 289 LEU A N 1
ATOM 2198 C CA . LEU A 1 289 ? 1.89 23.109 5.828 1 92.38 289 LEU A CA 1
ATOM 2199 C C . LEU A 1 289 ? 0.889 22.234 5.094 1 92.38 289 LEU A C 1
ATOM 2201 O O . LEU A 1 289 ? 0.88 22.188 3.863 1 92.38 289 LEU A O 1
ATOM 2205 N N . ARG A 1 290 ? 0.142 21.484 5.848 1 83.62 290 ARG A N 1
ATOM 2206 C CA . ARG A 1 290 ? -0.936 20.656 5.305 1 83.62 290 ARG A CA 1
ATOM 2207 C C . ARG A 1 290 ? -2.268 21.406 5.352 1 83.62 290 ARG A C 1
ATOM 2209 O O . ARG A 1 290 ? -2.781 21.688 6.434 1 83.62 290 ARG A O 1
ATOM 2216 N N . SER A 1 291 ? -2.758 21.672 4.168 1 75.12 291 SER A N 1
ATOM 2217 C CA . SER A 1 291 ? -3.986 22.453 4.105 1 75.12 291 SER A CA 1
ATOM 2218 C C . SER A 1 291 ? -5.164 21.594 3.639 1 75.12 291 SER A C 1
ATOM 2220 O O . SER A 1 291 ? -6.156 22.125 3.139 1 75.12 291 SER A O 1
ATOM 2222 N N . ASP A 1 292 ? -4.996 20.297 3.668 1 68.94 292 ASP A N 1
ATOM 2223 C CA . ASP A 1 292 ? -6 19.375 3.145 1 68.94 292 ASP A CA 1
ATOM 2224 C C . ASP A 1 292 ? -7.355 19.594 3.814 1 68.94 292 ASP A C 1
ATOM 2226 O O . ASP A 1 292 ? -8.398 19.297 3.236 1 68.94 292 ASP A O 1
ATOM 2230 N N . TYR A 1 293 ? -7.273 20.125 4.918 1 54.09 293 TYR A N 1
ATOM 2231 C CA . TYR A 1 293 ? -8.508 20.312 5.668 1 54.09 293 TYR A CA 1
ATOM 2232 C C . TYR A 1 293 ? -9.398 21.359 4.996 1 54.09 293 TYR A C 1
ATOM 2234 O O . TYR A 1 293 ? -10.602 21.422 5.258 1 54.09 293 TYR A O 1
ATOM 2242 N N . LEU A 1 294 ? -8.75 22.219 4.156 1 59.69 294 LEU A N 1
ATOM 2243 C CA . LEU A 1 294 ? -9.516 23.203 3.4 1 59.69 294 LEU A CA 1
ATOM 2244 C C . LEU A 1 294 ? -10.508 22.516 2.463 1 59.69 294 LEU A C 1
ATOM 2246 O O . LEU A 1 294 ? -11.516 23.109 2.074 1 59.69 294 LEU A O 1
ATOM 2250 N N . MET A 1 295 ? -10.07 21.25 2.025 1 57.06 295 MET A N 1
ATOM 2251 C CA . MET A 1 295 ? -10.898 20.516 1.073 1 57.06 295 MET A CA 1
ATOM 2252 C C . MET A 1 295 ? -12.016 19.766 1.791 1 57.06 295 MET A C 1
ATOM 2254 O O . MET A 1 295 ? -11.75 18.781 2.49 1 57.06 295 MET A O 1
ATOM 2258 N N . LEU A 1 296 ? -13.133 20.375 1.926 1 41.94 296 LEU A N 1
ATOM 2259 C CA . LEU A 1 296 ? -14.281 19.766 2.564 1 41.94 296 LEU A CA 1
ATOM 2260 C C . LEU A 1 296 ? -15.07 18.906 1.568 1 41.94 296 LEU A C 1
ATOM 2262 O O . LEU A 1 296 ? -15.055 19.188 0.366 1 41.94 296 LEU A O 1
ATOM 2266 N N . PRO A 1 297 ? -15.547 17.703 2.064 1 42.12 297 PRO A N 1
ATOM 2267 C CA . PRO A 1 297 ? -16.359 16.922 1.122 1 42.12 297 PRO A CA 1
ATOM 2268 C C . PRO A 1 297 ? -17.438 17.766 0.436 1 42.12 297 PRO A C 1
ATOM 2270 O O . PRO A 1 297 ? -18.141 18.516 1.098 1 42.12 297 PRO A O 1
ATOM 2273 N N . GLY A 1 298 ? -17.578 17.734 -0.814 1 43.91 298 GLY A N 1
ATOM 2274 C CA . GLY A 1 298 ? -18.609 18.344 -1.64 1 43.91 298 GLY A CA 1
ATOM 2275 C C . GLY A 1 298 ? -18.281 19.766 -2.039 1 43.91 298 GLY A C 1
ATOM 2276 O O . GLY A 1 298 ? -18.953 20.344 -2.898 1 43.91 298 GLY A O 1
ATOM 2277 N N . LYS A 1 299 ? -17.438 20.406 -1.25 1 50.22 299 LYS A N 1
ATOM 2278 C CA . LYS A 1 299 ? -17.141 21.781 -1.669 1 50.22 299 LYS A CA 1
ATOM 2279 C C . LYS A 1 299 ? -15.633 21.969 -1.859 1 50.22 299 LYS A C 1
ATOM 2281 O O . LYS A 1 299 ? -14.844 21.656 -0.968 1 50.22 299 LYS A O 1
ATOM 2286 N N . MET A 1 300 ? -15.289 22.391 -2.969 1 64.88 300 MET A N 1
ATOM 2287 C CA . MET A 1 300 ? -13.914 22.797 -3.26 1 64.88 300 MET A CA 1
ATOM 2288 C C . MET A 1 300 ? -13.727 24.297 -3.016 1 64.88 300 MET A C 1
ATOM 2290 O O . MET A 1 300 ? -14.469 25.109 -3.549 1 64.88 300 MET A O 1
ATOM 2294 N N . PRO A 1 301 ? -12.836 24.609 -2.039 1 71.38 301 PRO A N 1
ATOM 2295 C CA . PRO A 1 301 ? -12.578 26.047 -1.859 1 71.38 301 PRO A CA 1
ATOM 2296 C C . PRO A 1 301 ? -12.156 26.734 -3.156 1 71.38 301 PRO A C 1
ATOM 2298 O O . PRO A 1 301 ? -11.445 26.141 -3.971 1 71.38 301 PRO A O 1
ATOM 2301 N N . ASP A 1 302 ? -12.75 27.875 -3.322 1 79.62 302 ASP A N 1
ATOM 2302 C CA . ASP A 1 302 ? -12.383 28.609 -4.531 1 79.62 302 ASP A CA 1
ATOM 2303 C C . ASP A 1 302 ? -11.031 29.297 -4.367 1 79.62 302 ASP A C 1
ATOM 2305 O O . ASP A 1 302 ? -10.391 29.188 -3.318 1 79.62 302 ASP A O 1
ATOM 2309 N N . GLU A 1 303 ? -10.57 29.969 -5.316 1 89.94 303 GLU A N 1
ATOM 2310 C CA . GLU A 1 303 ? -9.25 30.578 -5.371 1 89.94 303 GLU A CA 1
ATOM 2311 C C . GLU A 1 303 ? -9.086 31.641 -4.289 1 89.94 303 GLU A C 1
ATOM 2313 O O . GLU A 1 303 ? -8.047 31.703 -3.621 1 89.94 303 GLU A O 1
ATOM 2318 N N . GLN A 1 304 ? -10.133 32.469 -4.09 1 84 304 GLN A N 1
ATOM 2319 C CA . GLN A 1 304 ? -10.062 33.562 -3.135 1 84 304 GLN A CA 1
ATOM 2320 C C . GLN A 1 304 ? -10 33.062 -1.7 1 84 304 GLN A C 1
ATOM 2322 O O . GLN A 1 304 ? -9.234 33.562 -0.881 1 84 304 GLN A O 1
ATOM 2327 N N . GLU A 1 305 ? -10.789 32.094 -1.437 1 79.19 305 GLU A N 1
ATOM 2328 C CA . GLU A 1 305 ? -10.773 31.469 -0.112 1 79.19 305 GLU A CA 1
ATOM 2329 C C . GLU A 1 305 ? -9.398 30.891 0.218 1 79.19 305 GLU A C 1
ATOM 2331 O O . GLU A 1 305 ? -8.891 31.078 1.326 1 79.19 305 GLU A O 1
ATOM 2336 N N . GLN A 1 306 ? -8.852 30.219 -0.699 1 88.75 306 GLN A N 1
ATOM 2337 C CA . GLN A 1 306 ? -7.527 29.641 -0.508 1 88.75 306 GLN A CA 1
ATOM 2338 C C . GLN A 1 306 ? -6.461 30.719 -0.376 1 88.75 306 GLN A C 1
ATOM 2340 O O . GLN A 1 306 ? -5.57 30.625 0.471 1 88.75 306 GLN A O 1
ATOM 2345 N N . TYR A 1 307 ? -6.594 31.812 -1.218 1 89.19 307 TYR A N 1
ATOM 2346 C CA . TYR A 1 307 ? -5.668 32.938 -1.159 1 89.19 307 TYR A CA 1
ATOM 2347 C C . TYR A 1 307 ? -5.656 33.562 0.231 1 89.19 307 TYR A C 1
ATOM 2349 O O . TYR A 1 307 ? -4.59 33.812 0.794 1 89.19 307 TYR A O 1
ATOM 2357 N N . PHE A 1 308 ? -6.816 33.688 0.754 1 82.62 308 PHE A N 1
ATOM 2358 C CA . PHE A 1 308 ? -6.918 34.312 2.07 1 82.62 308 PHE A CA 1
ATOM 2359 C C . PHE A 1 308 ? -6.324 33.406 3.143 1 82.62 308 PHE A C 1
ATOM 2361 O O . PHE A 1 308 ? -5.664 33.875 4.066 1 82.62 308 PHE A O 1
ATOM 2368 N N . TYR A 1 309 ? -6.582 32.156 3.014 1 82.12 309 TYR A N 1
ATOM 2369 C CA . TYR A 1 309 ? -6.035 31.188 3.955 1 82.12 309 TYR A CA 1
ATOM 2370 C C . TYR A 1 309 ? -4.512 31.234 3.953 1 82.12 309 TYR A C 1
ATOM 2372 O O . TYR A 1 309 ? -3.887 31.328 5.012 1 82.12 309 TYR A O 1
ATOM 2380 N N . TYR A 1 310 ? -3.889 31.172 2.803 1 92.94 310 TYR A N 1
ATOM 2381 C CA . TYR A 1 310 ? -2.434 31.125 2.695 1 92.94 310 TYR A CA 1
ATOM 2382 C C . TYR A 1 310 ? -1.816 32.438 3.133 1 92.94 310 TYR A C 1
ATOM 2384 O O . TYR A 1 310 ? -0.74 32.469 3.734 1 92.94 310 TYR A O 1
ATOM 2392 N N . THR A 1 311 ? -2.533 33.562 2.863 1 89.38 311 THR A N 1
ATOM 2393 C CA . THR A 1 311 ? -2.051 34.844 3.299 1 89.38 311 THR A CA 1
ATOM 2394 C C . THR A 1 311 ? -2.094 34.969 4.82 1 89.38 311 THR A C 1
ATOM 2396 O O . THR A 1 311 ? -1.2 35.562 5.43 1 89.38 311 THR A O 1
ATOM 2399 N N . ALA A 1 312 ? -3.129 34.375 5.402 1 84.38 312 ALA A N 1
ATOM 2400 C CA . ALA A 1 312 ? -3.223 34.375 6.859 1 84.38 312 ALA A CA 1
ATOM 2401 C C . ALA A 1 312 ? -2.078 33.562 7.469 1 84.38 312 ALA A C 1
ATOM 2403 O O . ALA A 1 312 ? -1.53 33.938 8.508 1 84.38 312 ALA A O 1
ATOM 2404 N N . CYS A 1 313 ? -1.759 32.5 6.848 1 90 313 CYS A N 1
ATOM 2405 C CA . CYS A 1 313 ? -0.642 31.672 7.309 1 90 313 CYS A CA 1
ATOM 2406 C C . CYS A 1 313 ? 0.671 32.438 7.215 1 90 313 CYS A C 1
ATOM 2408 O O . CYS A 1 313 ? 1.49 32.406 8.133 1 90 313 CYS A O 1
ATOM 2410 N N . LEU A 1 314 ? 0.865 33.188 6.133 1 93.25 314 LEU A N 1
ATOM 2411 C CA . LEU A 1 314 ? 2.074 34 5.938 1 93.25 314 LEU A CA 1
ATOM 2412 C C . LEU A 1 314 ? 2.178 35.094 6.984 1 93.25 314 LEU A C 1
ATOM 2414 O O . LEU A 1 314 ? 3.266 35.375 7.492 1 93.25 314 LEU A O 1
ATOM 2418 N N . ALA A 1 315 ? 1.063 35.656 7.289 1 87.62 315 ALA A N 1
ATOM 2419 C CA . ALA A 1 315 ? 1.043 36.688 8.32 1 87.62 315 ALA A CA 1
ATOM 2420 C C . ALA A 1 315 ? 1.449 36.125 9.68 1 87.62 315 ALA A C 1
ATOM 2422 O O . ALA A 1 315 ? 2.225 36.75 10.406 1 87.62 315 ALA A O 1
ATOM 2423 N N . ALA A 1 316 ? 0.957 34.969 9.961 1 85 316 ALA A N 1
ATOM 2424 C CA . ALA A 1 316 ? 1.258 34.312 11.227 1 85 316 ALA A CA 1
ATOM 2425 C C . ALA A 1 316 ? 2.734 33.938 11.312 1 85 316 ALA A C 1
ATOM 2427 O O . ALA A 1 316 ? 3.312 33.906 12.406 1 85 316 ALA A O 1
ATOM 2428 N N . ALA A 1 317 ? 3.385 33.719 10.211 1 93.81 317 ALA A N 1
ATOM 2429 C CA . ALA A 1 317 ? 4.773 33.281 10.156 1 93.81 317 ALA A CA 1
ATOM 2430 C C . ALA A 1 317 ? 5.73 34.438 10.383 1 93.81 317 ALA A C 1
ATOM 2432 O O . ALA A 1 317 ? 6.926 34.25 10.602 1 93.81 317 ALA A O 1
ATOM 2433 N N . GLN A 1 318 ? 5.238 35.656 10.312 1 90.56 318 GLN A N 1
ATOM 2434 C CA . GLN A 1 318 ? 6 36.844 10.617 1 90.56 318 GLN A CA 1
ATOM 2435 C C . GLN A 1 318 ? 7.285 36.906 9.797 1 90.56 318 GLN A C 1
ATOM 2437 O O . GLN A 1 318 ? 8.367 37.125 10.344 1 90.56 318 GLN A O 1
ATOM 2442 N N . GLY A 1 319 ? 7.191 36.594 8.523 1 92.75 319 GLY A N 1
ATOM 2443 C CA . GLY A 1 319 ? 8.305 36.75 7.602 1 92.75 319 GLY A CA 1
ATOM 2444 C C . GLY A 1 319 ? 9.117 35.5 7.414 1 92.75 319 GLY A C 1
ATOM 2445 O O . GLY A 1 319 ? 10.016 35.438 6.574 1 92.75 319 GLY A O 1
ATOM 2446 N N . ARG A 1 320 ? 8.859 34.469 8.172 1 96 320 ARG A N 1
ATOM 2447 C CA . ARG A 1 320 ? 9.531 33.188 8.031 1 96 320 ARG A CA 1
ATOM 2448 C C . ARG A 1 320 ? 8.953 32.406 6.867 1 96 320 ARG A C 1
ATOM 2450 O O . ARG A 1 320 ? 7.781 32.562 6.516 1 96 320 ARG A O 1
ATOM 2457 N N . PRO A 1 321 ? 9.734 31.547 6.281 1 97.31 321 PRO A N 1
ATOM 2458 C CA . PRO A 1 321 ? 9.273 30.797 5.105 1 97.31 321 PRO A CA 1
ATOM 2459 C C . PRO A 1 321 ? 8.25 29.719 5.457 1 97.31 321 PRO A C 1
ATOM 2461 O O . PRO A 1 321 ? 8.32 29.125 6.531 1 97.31 321 PRO A O 1
ATOM 2464 N N . ILE A 1 322 ? 7.324 29.531 4.508 1 97.88 322 ILE A N 1
ATOM 2465 C CA . ILE A 1 322 ? 6.316 28.484 4.637 1 97.88 322 ILE A CA 1
ATOM 2466 C C . ILE A 1 322 ? 6.367 27.562 3.418 1 97.88 322 ILE A C 1
ATOM 2468 O O . ILE A 1 322 ? 6.398 28.031 2.279 1 97.88 322 ILE A O 1
ATOM 2472 N N . THR A 1 323 ? 6.426 26.297 3.646 1 98.31 323 THR A N 1
ATOM 2473 C CA . THR A 1 323 ? 6.305 25.312 2.578 1 98.31 323 THR A CA 1
ATOM 2474 C C . THR A 1 323 ? 4.918 24.672 2.59 1 98.31 323 THR A C 1
ATOM 2476 O O . THR A 1 323 ? 4.559 23.969 3.539 1 98.31 323 THR A O 1
ATOM 2479 N N . VAL A 1 324 ? 4.199 24.859 1.528 1 97.31 324 VAL A N 1
ATOM 2480 C CA . VAL A 1 324 ? 2.836 24.344 1.442 1 97.31 324 VAL A CA 1
ATOM 2481 C C . VAL A 1 324 ? 2.814 23.062 0.602 1 97.31 324 VAL A C 1
ATOM 2483 O O . VAL A 1 324 ? 3.332 23.047 -0.518 1 97.31 324 VAL A O 1
ATOM 2486 N N . ARG A 1 325 ? 2.293 22.031 1.166 1 95.94 325 ARG A N 1
ATOM 2487 C CA . ARG A 1 325 ? 2.01 20.844 0.374 1 95.94 325 ARG A CA 1
ATOM 2488 C C . ARG A 1 325 ? 0.653 20.953 -0.313 1 95.94 325 ARG A C 1
ATOM 2490 O O . ARG A 1 325 ? -0.361 21.203 0.339 1 95.94 325 ARG A O 1
ATOM 2497 N N . THR A 1 326 ? 0.646 20.75 -1.588 1 95.44 326 THR A N 1
ATOM 2498 C CA . THR A 1 326 ? -0.645 20.75 -2.266 1 95.44 326 THR A CA 1
ATOM 2499 C C . THR A 1 326 ? -1.549 19.656 -1.723 1 95.44 326 THR A C 1
ATOM 2501 O O . THR A 1 326 ? -1.096 18.781 -0.976 1 95.44 326 THR A O 1
ATOM 2504 N N . PHE A 1 327 ? -2.738 19.719 -2.141 1 86.38 327 PHE A N 1
ATOM 2505 C CA . PHE A 1 327 ? -3.742 18.828 -1.575 1 86.38 327 PHE A CA 1
ATOM 2506 C C . PHE A 1 327 ? -3.361 17.375 -1.804 1 86.38 327 PHE A C 1
ATOM 2508 O O . PHE A 1 327 ? -2.949 17 -2.904 1 86.38 327 PHE A O 1
ATOM 2515 N N . ASP A 1 328 ? -3.471 16.594 -0.75 1 82.19 328 ASP A N 1
ATOM 2516 C CA . ASP A 1 328 ? -3.166 15.164 -0.782 1 82.19 328 ASP A CA 1
ATOM 2517 C C . ASP A 1 328 ? -4.406 14.328 -0.469 1 82.19 328 ASP A C 1
ATOM 2519 O O . ASP A 1 328 ? -4.496 13.719 0.598 1 82.19 328 ASP A O 1
ATOM 2523 N N . PHE A 1 329 ? -5.316 14.383 -1.34 1 64.62 329 PHE A N 1
ATOM 2524 C CA . PHE A 1 329 ? -6.562 13.648 -1.13 1 64.62 329 PHE A CA 1
ATOM 2525 C C . PHE A 1 329 ? -6.684 12.5 -2.119 1 64.62 329 PHE A C 1
ATOM 2527 O O . PHE A 1 329 ? -6.102 12.539 -3.205 1 64.62 329 PHE A O 1
ATOM 2534 N N . GLY A 1 330 ? -7.242 11.383 -1.819 1 55.12 330 GLY A N 1
ATOM 2535 C CA . GLY A 1 330 ? -7.547 10.32 -2.762 1 55.12 330 GLY A CA 1
ATOM 2536 C C . GLY A 1 330 ? -8.664 10.68 -3.725 1 55.12 330 GLY A C 1
ATOM 2537 O O . GLY A 1 330 ? -9.359 11.68 -3.533 1 55.12 330 GLY A O 1
ATOM 2538 N N . SER A 1 331 ? -8.625 10.211 -5.102 1 43.38 331 SER A N 1
ATOM 2539 C CA . SER A 1 331 ? -9.586 10.516 -6.152 1 43.38 331 SER A CA 1
ATOM 2540 C C . SER A 1 331 ? -11 10.633 -5.59 1 43.38 331 SER A C 1
ATOM 2542 O O . SER A 1 331 ? -11.805 11.43 -6.078 1 43.38 331 SER A O 1
ATOM 2544 N N . ASP A 1 332 ? -11.602 9.492 -5.184 1 36.91 332 ASP A N 1
ATOM 2545 C CA . ASP A 1 332 ? -13.055 9.438 -5.031 1 36.91 332 ASP A CA 1
ATOM 2546 C C . ASP A 1 332 ? -13.508 10.234 -3.812 1 36.91 332 ASP A C 1
ATOM 2548 O O . ASP A 1 332 ? -13.922 9.656 -2.807 1 36.91 332 ASP A O 1
ATOM 2552 N N . ARG A 1 333 ? -13.008 11.289 -3.609 1 37.41 333 ARG A N 1
ATOM 2553 C CA . ARG A 1 333 ? -13.547 12.023 -2.469 1 37.41 333 ARG A CA 1
ATOM 2554 C C . ARG A 1 333 ? -14.977 12.484 -2.738 1 37.41 333 ARG A C 1
ATOM 2556 O O . ARG A 1 333 ? -15.422 13.492 -2.189 1 37.41 333 ARG A O 1
ATOM 2563 N N . THR A 1 334 ? -15.477 12.352 -3.783 1 33.28 334 THR A N 1
ATOM 2564 C CA . THR A 1 334 ? -16.891 12.68 -3.646 1 33.28 334 THR A CA 1
ATOM 2565 C C . THR A 1 334 ? -17.484 12.008 -2.418 1 33.28 334 THR A C 1
ATOM 2567 O O . THR A 1 334 ? -17 10.969 -1.972 1 33.28 334 THR A O 1
ATOM 2570 N N . LEU A 1 335 ? -18.297 12.648 -1.627 1 31.41 335 LEU A N 1
ATOM 2571 C CA . LEU A 1 335 ? -19.078 11.992 -0.586 1 31.41 335 LEU A CA 1
ATOM 2572 C C . LEU A 1 335 ? -19.344 10.539 -0.948 1 31.41 335 LEU A C 1
ATOM 2574 O O . LEU A 1 335 ? -19.453 9.68 -0.064 1 31.41 335 LEU A O 1
ATOM 2578 N N . ALA A 1 336 ? -19.734 10.398 -2.047 1 30.25 336 ALA A N 1
ATOM 2579 C CA . ALA A 1 336 ? -20.172 9.125 -2.588 1 30.25 336 ALA A CA 1
ATOM 2580 C C . ALA A 1 336 ? -19.047 8.109 -2.623 1 30.25 336 ALA A C 1
ATOM 2582 O O . ALA A 1 336 ? -19.234 6.93 -2.318 1 30.25 336 ALA A O 1
ATOM 2583 N N . ASN A 1 337 ? -17.953 8.523 -3.053 1 32.69 337 ASN A N 1
ATOM 2584 C CA . ASN A 1 337 ? -16.812 7.629 -3.195 1 32.69 337 ASN A CA 1
ATOM 2585 C C . ASN A 1 337 ? -15.992 7.559 -1.909 1 32.69 337 ASN A C 1
ATOM 2587 O O . ASN A 1 337 ? -14.945 6.902 -1.868 1 32.69 337 ASN A O 1
ATOM 2591 N N . VAL A 1 338 ? -16.016 8.492 -1.068 1 33.72 338 VAL A N 1
ATOM 2592 C CA . VAL A 1 338 ? -15.57 8.32 0.311 1 33.72 338 VAL A CA 1
ATOM 2593 C C . VAL A 1 338 ? -15.977 6.934 0.812 1 33.72 338 VAL A C 1
ATOM 2595 O O . VAL A 1 338 ? -15.297 6.348 1.658 1 33.72 338 VAL A O 1
ATOM 2598 N N . TYR A 1 339 ? -17.141 6.672 0.491 1 28.7 339 TYR A N 1
ATOM 2599 C CA . TYR A 1 339 ? -17.672 5.355 0.814 1 28.7 339 TYR A CA 1
ATOM 2600 C C . TYR A 1 339 ? -16.953 4.262 0.029 1 28.7 339 TYR A C 1
ATOM 2602 O O . TYR A 1 339 ? -17.094 3.076 0.334 1 28.7 339 TYR A O 1
ATOM 2610 N N . GLN A 1 340 ? -16.781 4.516 -1.104 1 30.38 340 GLN A N 1
ATOM 2611 C CA . GLN A 1 340 ? -16.188 3.463 -1.916 1 30.38 340 GLN A CA 1
ATOM 2612 C C . GLN A 1 340 ? -14.719 3.262 -1.562 1 30.38 340 GLN A C 1
ATOM 2614 O O . GLN A 1 340 ? -13.906 4.176 -1.723 1 30.38 340 GLN A O 1
ATOM 2619 N N . GLY A 1 341 ? -14.469 2.371 -0.511 1 32.22 341 GLY A N 1
ATOM 2620 C CA . GLY A 1 341 ? -13.492 1.638 0.282 1 32.22 341 GLY A CA 1
ATOM 2621 C C . GLY A 1 341 ? -12.125 2.293 0.305 1 32.22 341 GLY A C 1
ATOM 2622 O O . GLY A 1 341 ? -11.727 2.945 -0.663 1 32.22 341 GLY A O 1
ATOM 2623 N N . GLU A 1 342 ? -11.758 2.812 1.522 1 36.16 342 GLU A N 1
ATOM 2624 C CA . GLU A 1 342 ? -10.453 3.24 2.004 1 36.16 342 GLU A CA 1
ATOM 2625 C C . GLU A 1 342 ? -9.328 2.602 1.19 1 36.16 342 GLU A C 1
ATOM 2627 O O . GLU A 1 342 ? -8.188 3.07 1.223 1 36.16 342 GLU A O 1
ATOM 2632 N N . GLN A 1 343 ? -9.516 1.426 0.735 1 39.69 343 GLN A N 1
ATOM 2633 C CA . GLN A 1 343 ? -8.477 0.535 0.222 1 39.69 343 GLN A CA 1
ATOM 2634 C C . GLN A 1 343 ? -7.758 1.158 -0.972 1 39.69 343 GLN A C 1
ATOM 2636 O O . GLN A 1 343 ? -6.551 0.977 -1.139 1 39.69 343 GLN A O 1
ATOM 2641 N N . SER A 1 344 ? -8.555 1.895 -1.81 1 42.34 344 SER A N 1
ATOM 2642 C CA . SER A 1 344 ? -8.016 2.477 -3.033 1 42.34 344 SER A CA 1
ATOM 2643 C C . SER A 1 344 ? -7.062 3.629 -2.725 1 42.34 344 SER A C 1
ATOM 2645 O O . SER A 1 344 ? -6.273 4.035 -3.578 1 42.34 344 SER A O 1
ATOM 2647 N N . ALA A 1 345 ? -7.121 4.117 -1.467 1 50.44 345 ALA A N 1
ATOM 2648 C CA . ALA A 1 345 ? -6.5 5.422 -1.262 1 50.44 345 ALA A CA 1
ATOM 2649 C C . ALA A 1 345 ? -4.988 5.289 -1.083 1 50.44 345 ALA A C 1
ATOM 2651 O O . ALA A 1 345 ? -4.219 6.074 -1.638 1 50.44 345 ALA A O 1
ATOM 2652 N N . HIS A 1 346 ? -4.535 4.152 -0.394 1 54.62 346 HIS A N 1
ATOM 2653 C CA . HIS A 1 346 ? -3.105 4.207 -0.104 1 54.62 346 HIS A CA 1
ATOM 2654 C C . HIS A 1 346 ? -2.283 3.703 -1.286 1 54.62 346 HIS A C 1
ATOM 2656 O O . HIS A 1 346 ? -1.116 4.074 -1.438 1 54.62 346 HIS A O 1
ATOM 2662 N N . LEU A 1 347 ? -2.951 2.93 -2.094 1 56.19 347 LEU A N 1
ATOM 2663 C CA . LEU A 1 347 ? -2.229 2.432 -3.262 1 56.19 347 LEU A CA 1
ATOM 2664 C C . LEU A 1 347 ? -2.895 2.898 -4.551 1 56.19 347 LEU A C 1
ATOM 2666 O O . LEU A 1 347 ? -2.93 2.16 -5.539 1 56.19 347 LEU A O 1
ATOM 2670 N N . GLY A 1 348 ? -3.441 4.215 -4.402 1 63.62 348 GLY A N 1
ATOM 2671 C CA . GLY A 1 348 ? -4.18 4.684 -5.566 1 63.62 348 GLY A CA 1
ATOM 2672 C C . GLY A 1 348 ? -3.896 6.133 -5.91 1 63.62 348 GLY A C 1
ATOM 2673 O O . GLY A 1 348 ? -2.738 6.555 -5.945 1 63.62 348 GLY A O 1
ATOM 2674 N N . LEU A 1 349 ? -4.91 6.715 -6.273 1 70.31 349 LEU A N 1
ATOM 2675 C CA . LEU A 1 349 ? -4.824 8.094 -6.758 1 70.31 349 LEU A CA 1
ATOM 2676 C C . LEU A 1 349 ? -4.957 9.078 -5.605 1 70.31 349 LEU A C 1
ATOM 2678 O O . LEU A 1 349 ? -6.059 9.305 -5.098 1 70.31 349 LEU A O 1
ATOM 2682 N N . ARG A 1 350 ? -3.828 9.539 -5.156 1 82.31 350 ARG A N 1
ATOM 2683 C CA . ARG A 1 350 ? -3.744 10.562 -4.121 1 82.31 350 ARG A CA 1
ATOM 2684 C C . ARG A 1 350 ? -2.68 11.602 -4.461 1 82.31 350 ARG A C 1
ATOM 2686 O O . ARG A 1 350 ? -1.85 11.383 -5.344 1 82.31 350 ARG A O 1
ATOM 2693 N N . GLY A 1 351 ? -2.807 12.82 -3.826 1 88.75 351 GLY A N 1
ATOM 2694 C CA . GLY A 1 351 ? -1.808 13.859 -4.039 1 88.75 351 GLY A CA 1
ATOM 2695 C C . GLY A 1 351 ? -1.771 14.367 -5.465 1 88.75 351 GLY A C 1
ATOM 2696 O O . GLY A 1 351 ? -2.812 14.68 -6.047 1 88.75 351 GLY A O 1
ATOM 2697 N N . ILE A 1 352 ? -0.632 14.406 -6 1 93.25 352 ILE A N 1
ATOM 2698 C CA . ILE A 1 352 ? -0.445 14.961 -7.336 1 93.25 352 ILE A CA 1
ATOM 2699 C C . ILE A 1 352 ? -1.146 14.078 -8.359 1 93.25 352 ILE A C 1
ATOM 2701 O O . ILE A 1 352 ? -1.594 14.555 -9.406 1 93.25 352 ILE A O 1
ATOM 2705 N N . ARG A 1 353 ? -1.266 12.742 -8.031 1 88.75 353 ARG A N 1
ATOM 2706 C CA . ARG A 1 353 ? -1.934 11.805 -8.938 1 88.75 353 ARG A CA 1
ATOM 2707 C C . ARG A 1 353 ? -3.398 12.18 -9.133 1 88.75 353 ARG A C 1
ATOM 2709 O O . ARG A 1 353 ? -3.932 12.078 -10.234 1 88.75 353 ARG A O 1
ATOM 2716 N N . SER A 1 354 ? -4.012 12.578 -8.109 1 84.75 354 SER A N 1
ATOM 2717 C CA . SER A 1 354 ? -5.395 13.031 -8.164 1 84.75 354 SER A CA 1
ATOM 2718 C C . SER A 1 354 ? -5.488 14.445 -8.75 1 84.75 354 SER A C 1
ATOM 2720 O O . SER A 1 354 ? -6.383 14.734 -9.547 1 84.75 354 SER A O 1
ATOM 2722 N N . SER A 1 355 ? -4.613 15.305 -8.328 1 89.62 355 SER A N 1
ATOM 2723 C CA . SER A 1 355 ? -4.609 16.703 -8.773 1 89.62 355 SER A CA 1
ATOM 2724 C C . SER A 1 355 ? -4.5 16.797 -10.289 1 89.62 355 SER A C 1
ATOM 2726 O O . SER A 1 355 ? -5.168 17.625 -10.914 1 89.62 355 SER A O 1
ATOM 2728 N N . LEU A 1 356 ? -3.695 15.977 -10.883 1 90.88 356 LEU A N 1
ATOM 2729 C CA . LEU A 1 356 ? -3.475 16.016 -12.32 1 90.88 356 LEU A CA 1
ATOM 2730 C C . LEU A 1 356 ? -4.703 15.516 -13.07 1 90.88 356 LEU A C 1
ATOM 2732 O O . LEU A 1 356 ? -4.887 15.836 -14.25 1 90.88 356 LEU A O 1
ATOM 2736 N N . ARG A 1 357 ? -5.52 14.766 -12.375 1 83.19 357 ARG A N 1
ATOM 2737 C CA . ARG A 1 357 ? -6.758 14.281 -12.977 1 83.19 357 ARG A CA 1
ATOM 2738 C C . ARG A 1 357 ? -7.875 15.305 -12.828 1 83.19 357 ARG A C 1
ATOM 2740 O O . ARG A 1 357 ? -8.891 15.227 -13.523 1 83.19 357 ARG A O 1
ATOM 2747 N N . GLN A 1 358 ? -7.637 16.203 -11.922 1 85.06 358 GLN A N 1
ATOM 2748 C CA . GLN A 1 358 ? -8.562 17.312 -11.68 1 85.06 358 GLN A CA 1
ATOM 2749 C C . GLN A 1 358 ? -7.879 18.656 -11.883 1 85.06 358 GLN A C 1
ATOM 2751 O O . GLN A 1 358 ? -7.754 19.438 -10.938 1 85.06 358 GLN A O 1
ATOM 2756 N N . PRO A 1 359 ? -7.613 18.984 -13.117 1 89.94 359 PRO A N 1
ATOM 2757 C CA . PRO A 1 359 ? -6.75 20.141 -13.391 1 89.94 359 PRO A CA 1
ATOM 2758 C C . PRO A 1 359 ? -7.371 21.469 -12.938 1 89.94 359 PRO A C 1
ATOM 2760 O O . PRO A 1 359 ? -6.652 22.375 -12.508 1 89.94 359 PRO A O 1
ATOM 2763 N N . ARG A 1 360 ? -8.695 21.578 -13.016 1 89.69 360 ARG A N 1
ATOM 2764 C CA . ARG A 1 360 ? -9.328 22.828 -12.609 1 89.69 360 ARG A CA 1
ATOM 2765 C C . ARG A 1 360 ? -9.117 23.094 -11.125 1 89.69 360 ARG A C 1
ATOM 2767 O O . ARG A 1 360 ? -8.812 24.219 -10.727 1 89.69 360 ARG A O 1
ATOM 2774 N N . GLN A 1 361 ? -9.32 22.047 -10.422 1 86.94 361 GLN A N 1
ATOM 2775 C CA . GLN A 1 361 ? -9.102 22.172 -8.984 1 86.94 361 GLN A CA 1
ATOM 2776 C C . GLN A 1 361 ? -7.629 22.438 -8.672 1 86.94 361 GLN A C 1
ATOM 2778 O O . GLN A 1 361 ? -7.316 23.234 -7.781 1 86.94 361 GLN A O 1
ATOM 2783 N N . PHE A 1 362 ? -6.824 21.844 -9.32 1 93.75 362 PHE A N 1
ATOM 2784 C CA . PHE A 1 362 ? -5.387 22.016 -9.133 1 93.75 362 PHE A CA 1
ATOM 2785 C C . PHE A 1 362 ? -4.961 23.438 -9.5 1 93.75 362 PHE A C 1
ATOM 2787 O O . PHE A 1 362 ? -4.23 24.078 -8.742 1 93.75 362 PHE A O 1
ATOM 2794 N N . GLU A 1 363 ? -5.434 23.891 -10.586 1 96.56 363 GLU A N 1
ATOM 2795 C CA . GLU A 1 363 ? -5.137 25.25 -11.016 1 96.56 363 GLU A CA 1
ATOM 2796 C C . GLU A 1 363 ? -5.609 26.281 -9.992 1 96.56 363 GLU A C 1
ATOM 2798 O O . GLU A 1 363 ? -4.914 27.25 -9.719 1 96.56 363 GLU A O 1
ATOM 2803 N N . THR A 1 364 ? -6.75 26 -9.469 1 94.12 364 THR A N 1
ATOM 2804 C CA . THR A 1 364 ? -7.293 26.891 -8.461 1 94.12 364 THR A CA 1
ATOM 2805 C C . THR A 1 364 ? -6.332 27.031 -7.285 1 94.12 364 THR A C 1
ATOM 2807 O O . THR A 1 364 ? -6.086 28.141 -6.805 1 94.12 364 THR A O 1
ATOM 2810 N N . GLN A 1 365 ? -5.832 26 -6.836 1 95 365 GLN A N 1
ATOM 2811 C CA . GLN A 1 365 ? -4.891 26.047 -5.719 1 95 365 GLN A CA 1
ATOM 2812 C C . GLN A 1 365 ? -3.592 26.734 -6.125 1 95 365 GLN A C 1
ATOM 2814 O O . GLN A 1 365 ? -3.047 27.531 -5.363 1 95 365 GLN A O 1
ATOM 2819 N N . ILE A 1 366 ? -3.102 26.453 -7.297 1 97.81 366 ILE A N 1
ATOM 2820 C CA . ILE A 1 366 ? -1.849 27.031 -7.777 1 97.81 366 ILE A CA 1
ATOM 2821 C C . ILE A 1 366 ? -1.992 28.547 -7.906 1 97.81 366 ILE A C 1
ATOM 2823 O O . ILE A 1 366 ? -1.096 29.297 -7.516 1 97.81 366 ILE A O 1
ATOM 2827 N N . TYR A 1 367 ? -3.162 28.953 -8.422 1 96.94 367 TYR A N 1
ATOM 2828 C CA . TYR A 1 367 ? -3.418 30.391 -8.5 1 96.94 367 TYR A CA 1
ATOM 2829 C C . TYR A 1 367 ? -3.336 31.031 -7.121 1 96.94 367 TYR A C 1
ATOM 2831 O O . TYR A 1 367 ? -2.674 32.062 -6.945 1 96.94 367 TYR A O 1
ATOM 2839 N N . ALA A 1 368 ? -3.982 30.453 -6.219 1 95.19 368 ALA A N 1
ATOM 2840 C CA . ALA A 1 368 ? -4.016 30.984 -4.859 1 95.19 368 ALA A CA 1
ATOM 2841 C C . ALA A 1 368 ? -2.611 31.047 -4.262 1 95.19 368 ALA A C 1
ATOM 2843 O O . ALA A 1 368 ? -2.242 32.031 -3.631 1 95.19 368 ALA A O 1
ATOM 2844 N N . LEU A 1 369 ? -1.845 30.062 -4.484 1 97.88 369 LEU A N 1
ATOM 2845 C CA . LEU A 1 369 ? -0.502 29.953 -3.922 1 97.88 369 LEU A CA 1
ATOM 2846 C C . LEU A 1 369 ? 0.431 30.984 -4.559 1 97.88 369 LEU A C 1
ATOM 2848 O O . LEU A 1 369 ? 1.188 31.656 -3.861 1 97.88 369 LEU A O 1
ATOM 2852 N N . LEU A 1 370 ? 0.379 31.062 -5.848 1 97.94 370 LEU A N 1
ATOM 2853 C CA . LEU A 1 370 ? 1.219 32.031 -6.559 1 97.94 370 LEU A CA 1
ATOM 2854 C C . LEU A 1 370 ? 0.922 33.438 -6.098 1 97.94 370 LEU A C 1
ATOM 2856 O O . LEU A 1 370 ? 1.844 34.219 -5.84 1 97.94 370 LEU A O 1
ATOM 2860 N N . ARG A 1 371 ? -0.322 33.75 -5.984 1 96.56 371 ARG A N 1
ATOM 2861 C CA . ARG A 1 371 ? -0.738 35.062 -5.523 1 96.56 371 ARG A CA 1
ATOM 2862 C C . ARG A 1 371 ? -0.284 35.312 -4.09 1 96.56 371 ARG A C 1
ATOM 2864 O O . ARG A 1 371 ? 0.207 36.406 -3.768 1 96.56 371 ARG A O 1
ATOM 2871 N N . ALA A 1 372 ? -0.483 34.344 -3.277 1 95.12 372 ALA A N 1
ATOM 2872 C CA . ALA A 1 372 ? -0.07 34.469 -1.882 1 95.12 372 ALA A CA 1
ATOM 2873 C C . ALA A 1 372 ? 1.438 34.688 -1.771 1 95.12 372 ALA A C 1
ATOM 2875 O O . ALA A 1 372 ? 1.917 35.375 -0.864 1 95.12 372 ALA A O 1
ATOM 2876 N N . GLY A 1 373 ? 2.178 34.125 -2.691 1 96.38 373 GLY A N 1
ATOM 2877 C CA . GLY A 1 373 ? 3.627 34.219 -2.701 1 96.38 373 GLY A CA 1
ATOM 2878 C C . GLY A 1 373 ? 4.125 35.656 -2.824 1 96.38 373 GLY A C 1
ATOM 2879 O O . GLY A 1 373 ? 5.277 35.938 -2.496 1 96.38 373 GLY A O 1
ATOM 2880 N N . ALA A 1 374 ? 3.307 36.5 -3.279 1 93.94 374 ALA A N 1
ATOM 2881 C CA . ALA A 1 374 ? 3.664 37.906 -3.4 1 93.94 374 ALA A CA 1
ATOM 2882 C C . ALA A 1 374 ? 3.646 38.594 -2.039 1 93.94 374 ALA A C 1
ATOM 2884 O O . ALA A 1 374 ? 4.215 39.688 -1.878 1 93.94 374 ALA A O 1
ATOM 2885 N N . ARG A 1 375 ? 3.08 37.969 -1.083 1 92.19 375 ARG A N 1
ATOM 2886 C CA . ARG A 1 375 ? 2.893 38.594 0.224 1 92.19 375 ARG A CA 1
ATOM 2887 C C . ARG A 1 375 ? 3.957 38.125 1.211 1 92.19 375 ARG A C 1
ATOM 2889 O O . ARG A 1 375 ? 4.07 38.656 2.312 1 92.19 375 ARG A O 1
ATOM 2896 N N . GLY A 1 376 ? 4.711 37.156 0.892 1 94 376 GLY A N 1
ATOM 2897 C CA . GLY A 1 376 ? 5.738 36.594 1.77 1 94 376 GLY A CA 1
ATOM 2898 C C . GLY A 1 376 ? 6.422 35.375 1.203 1 94 376 GLY A C 1
ATOM 2899 O O . GLY A 1 376 ? 6.066 34.906 0.122 1 94 376 GLY A O 1
ATOM 2900 N N . PRO A 1 377 ? 7.422 34.844 1.847 1 96.88 377 PRO A N 1
ATOM 2901 C CA . PRO A 1 377 ? 8.18 33.688 1.352 1 96.88 377 PRO A CA 1
ATOM 2902 C C . PRO A 1 377 ? 7.379 32.375 1.421 1 96.88 377 PRO A C 1
ATOM 2904 O O . PRO A 1 377 ? 7.113 31.875 2.512 1 96.88 377 PRO A O 1
ATOM 2907 N N . LEU A 1 378 ? 7.086 31.875 0.271 1 97.56 378 LEU A N 1
ATOM 2908 C CA . LEU A 1 378 ? 6.258 30.688 0.136 1 97.56 378 LEU A CA 1
ATOM 2909 C C . LEU A 1 378 ? 6.871 29.703 -0.864 1 97.56 378 LEU A C 1
ATOM 2911 O O . LEU A 1 378 ? 7.367 30.109 -1.915 1 97.56 378 LEU A O 1
ATOM 2915 N N . LYS A 1 379 ? 6.914 28.438 -0.471 1 98 379 LYS A N 1
ATOM 2916 C CA . LYS A 1 379 ? 7.312 27.328 -1.344 1 98 379 LYS A CA 1
ATOM 2917 C C . LYS A 1 379 ? 6.18 26.312 -1.499 1 98 379 LYS A C 1
ATOM 2919 O O . LYS A 1 379 ? 5.316 26.203 -0.627 1 98 379 LYS A O 1
ATOM 2924 N N . VAL A 1 380 ? 6.223 25.609 -2.584 1 98.5 380 VAL A N 1
ATOM 2925 C CA . VAL A 1 380 ? 5.156 24.641 -2.832 1 98.5 380 VAL A CA 1
ATOM 2926 C C . VAL A 1 380 ? 5.758 23.25 -3.031 1 98.5 380 VAL A C 1
ATOM 2928 O O . VAL A 1 380 ? 6.777 23.094 -3.705 1 98.5 380 VAL A O 1
ATOM 2931 N N . LEU A 1 381 ? 5.098 22.375 -2.414 1 97.31 381 LEU A N 1
ATOM 2932 C CA . LEU A 1 381 ? 5.535 20.969 -2.396 1 97.31 381 LEU A CA 1
ATOM 2933 C C . LEU A 1 381 ? 4.457 20.062 -2.965 1 97.31 381 LEU A C 1
ATOM 2935 O O . LEU A 1 381 ? 3.307 20.094 -2.525 1 97.31 381 LEU A O 1
ATOM 2939 N N . PHE A 1 382 ? 4.848 19.203 -3.984 1 97.75 382 PHE A N 1
ATOM 2940 C CA . PHE A 1 382 ? 3.9 18.219 -4.523 1 97.75 382 PHE A CA 1
ATOM 2941 C C . PHE A 1 382 ? 4.02 16.891 -3.793 1 97.75 382 PHE A C 1
ATOM 2943 O O . PHE A 1 382 ? 5.102 16.312 -3.734 1 97.75 382 PHE A O 1
ATOM 2950 N N . PRO A 1 383 ? 2.93 16.375 -3.266 1 94.81 383 PRO A N 1
ATOM 2951 C CA . PRO A 1 383 ? 2.945 15.062 -2.604 1 94.81 383 PRO A CA 1
ATOM 2952 C C . PRO A 1 383 ? 2.715 13.906 -3.574 1 94.81 383 PRO A C 1
ATOM 2954 O O . PRO A 1 383 ? 2.15 14.102 -4.652 1 94.81 383 PRO A O 1
ATOM 2957 N N . MET A 1 384 ? 3.172 12.719 -3.285 1 92.75 384 MET A N 1
ATOM 2958 C CA . MET A 1 384 ? 2.906 11.453 -3.961 1 92.75 384 MET A CA 1
ATOM 2959 C C . MET A 1 384 ? 3.42 11.484 -5.395 1 92.75 384 MET A C 1
ATOM 2961 O O . MET A 1 384 ? 2.771 10.953 -6.301 1 92.75 384 MET A O 1
ATOM 2965 N N . VAL A 1 385 ? 4.48 12.219 -5.566 1 95.31 385 VAL A N 1
ATOM 2966 C CA . VAL A 1 385 ? 5.117 12.211 -6.875 1 95.31 385 VAL A CA 1
ATOM 2967 C C . VAL A 1 385 ? 5.824 10.875 -7.098 1 95.31 385 VAL A C 1
ATOM 2969 O O . VAL A 1 385 ? 6.602 10.422 -6.25 1 95.31 385 VAL A O 1
ATOM 2972 N N . THR A 1 386 ? 5.559 10.242 -8.242 1 91.5 386 THR A N 1
ATOM 2973 C CA . THR A 1 386 ? 6.102 8.914 -8.492 1 91.5 386 THR A CA 1
ATOM 2974 C C . THR A 1 386 ? 7.273 8.992 -9.469 1 91.5 386 THR A C 1
ATOM 2976 O O . THR A 1 386 ? 8.281 8.297 -9.297 1 91.5 386 THR A O 1
ATOM 2979 N N . ASN A 1 387 ? 7.109 9.797 -10.477 1 92.06 387 ASN A N 1
ATOM 2980 C CA . ASN A 1 387 ? 8.102 9.883 -11.547 1 92.06 387 ASN A CA 1
ATOM 2981 C C . ASN A 1 387 ? 8.188 11.289 -12.117 1 92.06 387 ASN A C 1
ATOM 2983 O O . ASN A 1 387 ? 7.445 12.18 -11.703 1 92.06 387 ASN A O 1
ATOM 2987 N N . VAL A 1 388 ? 9.141 11.477 -12.961 1 95.38 388 VAL A N 1
ATOM 2988 C CA . VAL A 1 388 ? 9.438 12.805 -13.492 1 95.38 388 VAL A CA 1
ATOM 2989 C C . VAL A 1 388 ? 8.273 13.281 -14.359 1 95.38 388 VAL A C 1
ATOM 2991 O O . VAL A 1 388 ? 8.031 14.484 -14.477 1 95.38 388 VAL A O 1
ATOM 2994 N N . GLU A 1 389 ? 7.508 12.32 -14.906 1 93.75 389 GLU A N 1
ATOM 2995 C CA . GLU A 1 389 ? 6.359 12.688 -15.727 1 93.75 389 GLU A CA 1
ATOM 2996 C C . GLU A 1 389 ? 5.32 13.453 -14.914 1 93.75 389 GLU A C 1
ATOM 2998 O O . GLU A 1 389 ? 4.719 14.414 -15.406 1 93.75 389 GLU A O 1
ATOM 3003 N N . ASP A 1 390 ? 5.117 13 -13.711 1 94.19 390 ASP A N 1
ATOM 3004 C CA . ASP A 1 390 ? 4.215 13.711 -12.812 1 94.19 390 ASP A CA 1
ATOM 3005 C C . ASP A 1 390 ? 4.699 15.141 -12.555 1 94.19 390 ASP A C 1
ATOM 3007 O O . ASP A 1 390 ? 3.908 16.078 -12.586 1 94.19 390 ASP A O 1
ATOM 3011 N N . TRP A 1 391 ? 5.965 15.289 -12.297 1 97 391 TRP A N 1
ATOM 3012 C CA . TRP A 1 391 ? 6.582 16.594 -12.039 1 97 391 TRP A CA 1
ATOM 3013 C C . TRP A 1 391 ? 6.41 17.516 -13.242 1 97 391 TRP A C 1
ATOM 3015 O O . TRP A 1 391 ? 5.965 18.656 -13.094 1 97 391 TRP A O 1
ATOM 3025 N N . ASP A 1 392 ? 6.691 16.969 -14.398 1 97.88 392 ASP A N 1
ATOM 3026 C CA . ASP A 1 392 ? 6.602 17.766 -15.617 1 97.88 392 ASP A CA 1
ATOM 3027 C C . ASP A 1 392 ? 5.164 18.219 -15.867 1 97.88 392 ASP A C 1
ATOM 3029 O O . ASP A 1 392 ? 4.926 19.359 -16.25 1 97.88 392 ASP A O 1
ATOM 3033 N N . ALA A 1 393 ? 4.285 17.297 -15.711 1 96.88 393 ALA A N 1
ATOM 3034 C CA . ALA A 1 393 ? 2.877 17.609 -15.93 1 96.88 393 ALA A CA 1
ATOM 3035 C C . ALA A 1 393 ? 2.4 18.688 -14.961 1 96.88 393 ALA A C 1
ATOM 3037 O O . ALA A 1 393 ? 1.685 19.609 -15.352 1 96.88 393 ALA A O 1
ATOM 3038 N N . ALA A 1 394 ? 2.783 18.578 -13.734 1 97.81 394 ALA A N 1
ATOM 3039 C CA . ALA A 1 394 ? 2.402 19.562 -12.727 1 97.81 394 ALA A CA 1
ATOM 3040 C C . ALA A 1 394 ? 2.996 20.938 -13.039 1 97.81 394 ALA A C 1
ATOM 3042 O O . ALA A 1 394 ? 2.301 21.953 -12.969 1 97.81 394 ALA A O 1
ATOM 3043 N N . MET A 1 395 ? 4.262 20.984 -13.43 1 98 395 MET A N 1
ATOM 3044 C CA . MET A 1 395 ? 4.957 22.234 -13.695 1 98 395 MET A CA 1
ATOM 3045 C C . MET A 1 395 ? 4.402 22.922 -14.938 1 98 395 MET A C 1
ATOM 3047 O O . MET A 1 395 ? 4.406 24.156 -15.031 1 98 395 MET A O 1
ATOM 3051 N N . ARG A 1 396 ? 3.879 22.109 -15.867 1 97.75 396 ARG A N 1
ATOM 3052 C CA . ARG A 1 396 ? 3.217 22.688 -17.031 1 97.75 396 ARG A CA 1
ATOM 3053 C C . ARG A 1 396 ? 1.98 23.484 -16.609 1 97.75 396 ARG A C 1
ATOM 3055 O O . ARG A 1 396 ? 1.719 24.562 -17.156 1 97.75 396 ARG A O 1
ATOM 3062 N N . ILE A 1 397 ? 1.293 22.891 -15.727 1 97.69 397 ILE A N 1
ATOM 3063 C CA . ILE A 1 397 ? 0.102 23.578 -15.227 1 97.69 397 ILE A CA 1
ATOM 3064 C C . ILE A 1 397 ? 0.505 24.844 -14.477 1 97.69 397 ILE A C 1
ATOM 3066 O O . ILE A 1 397 ? -0.125 25.891 -14.633 1 97.69 397 ILE A O 1
ATOM 3070 N N . VAL A 1 398 ? 1.562 24.828 -13.672 1 98.12 398 VAL A N 1
ATOM 3071 C CA . VAL A 1 398 ? 2.062 25.984 -12.938 1 98.12 398 VAL A CA 1
ATOM 3072 C C . VAL A 1 398 ? 2.432 27.094 -13.914 1 98.12 398 VAL A C 1
ATOM 3074 O O . VAL A 1 398 ? 2.084 28.266 -13.695 1 98.12 398 VAL A O 1
ATOM 3077 N N . GLU A 1 399 ? 3.1 26.734 -14.984 1 97.56 399 GLU A N 1
ATOM 3078 C CA . GLU A 1 399 ? 3.531 27.734 -15.953 1 97.56 399 GLU A CA 1
ATOM 3079 C C . GLU A 1 399 ? 2.336 28.375 -16.656 1 97.56 399 GLU A C 1
ATOM 3081 O O . GLU A 1 399 ? 2.35 29.578 -16.953 1 97.56 399 GLU A O 1
ATOM 3086 N N . ARG A 1 400 ? 1.372 27.547 -16.922 1 97.31 400 ARG A N 1
ATOM 3087 C CA . ARG A 1 400 ? 0.151 28.094 -17.5 1 97.31 400 ARG A CA 1
ATOM 3088 C C . ARG A 1 400 ? -0.5 29.094 -16.547 1 97.31 400 ARG A C 1
ATOM 3090 O O . ARG A 1 400 ? -0.97 30.156 -16.969 1 97.31 400 ARG A O 1
ATOM 3097 N N . CYS A 1 401 ? -0.541 28.766 -15.336 1 97.5 401 CYS A N 1
ATOM 3098 C CA . CYS A 1 401 ? -1.1 29.656 -14.336 1 97.5 401 CYS A CA 1
ATOM 3099 C C . CYS A 1 401 ? -0.299 30.953 -14.25 1 97.5 401 CYS A C 1
ATOM 3101 O O . CYS A 1 401 ? -0.874 32.031 -14.164 1 97.5 401 CYS A O 1
ATOM 3103 N N . ARG A 1 402 ? 1.035 30.906 -14.258 1 97.62 402 ARG A N 1
ATOM 3104 C CA . ARG A 1 402 ? 1.898 32.094 -14.242 1 97.62 402 ARG A CA 1
ATOM 3105 C C . ARG A 1 402 ? 1.598 33 -15.422 1 97.62 402 ARG A C 1
ATOM 3107 O O . ARG A 1 402 ? 1.462 34.219 -15.258 1 97.62 402 ARG A O 1
ATOM 3114 N N . GLN A 1 403 ? 1.495 32.344 -16.562 1 97.44 403 GLN A N 1
ATOM 3115 C CA . GLN A 1 403 ? 1.229 33.094 -17.781 1 97.44 403 GLN A CA 1
ATOM 3116 C C . GLN A 1 403 ? -0.107 33.844 -17.703 1 97.44 403 GLN A C 1
ATOM 3118 O O . GLN A 1 403 ? -0.207 35 -18.078 1 97.44 403 GLN A O 1
ATOM 3123 N N . ASN A 1 404 ? -1.053 33.094 -17.234 1 97 404 ASN A N 1
ATOM 3124 C CA . ASN A 1 404 ? -2.377 33.688 -17.094 1 97 404 ASN A CA 1
ATOM 3125 C C . ASN A 1 404 ? -2.357 34.875 -16.125 1 97 404 ASN A C 1
ATOM 3127 O O . ASN A 1 404 ? -3.01 35.906 -16.375 1 97 404 ASN A O 1
ATOM 3131 N N . LEU A 1 405 ? -1.697 34.75 -15.047 1 96.62 405 LEU A N 1
ATOM 3132 C CA . LEU A 1 405 ? -1.603 35.812 -14.062 1 96.62 405 LEU A CA 1
ATOM 3133 C C . LEU A 1 405 ? -0.86 37.031 -14.641 1 96.62 405 LEU A C 1
ATOM 3135 O O . LEU A 1 405 ? -1.217 38.156 -14.367 1 96.62 405 LEU A O 1
ATOM 3139 N N . ARG A 1 406 ? 0.181 36.812 -15.477 1 96 406 ARG A N 1
ATOM 3140 C CA . ARG A 1 406 ? 0.896 37.875 -16.172 1 96 406 ARG A CA 1
ATOM 3141 C C . ARG A 1 406 ? -0.035 38.656 -17.094 1 96 406 ARG A C 1
ATOM 3143 O O . ARG A 1 406 ? -0.031 39.875 -17.109 1 96 406 ARG A O 1
ATOM 3150 N N . GLU A 1 407 ? -0.789 37.875 -17.781 1 96.38 407 GLU A N 1
ATOM 3151 C CA . GLU A 1 407 ? -1.696 38.469 -18.734 1 96.38 407 GLU A CA 1
ATOM 3152 C C . GLU A 1 407 ? -2.76 39.312 -18.047 1 96.38 407 GLU A C 1
ATOM 3154 O O . GLU A 1 407 ? -3.189 40.344 -18.578 1 96.38 407 GLU A O 1
ATOM 3159 N N . ARG A 1 408 ? -3.148 38.906 -16.891 1 94.06 408 ARG A N 1
ATOM 3160 C CA . ARG A 1 408 ? -4.172 39.625 -16.125 1 94.06 408 ARG A CA 1
ATOM 3161 C C . ARG A 1 408 ? -3.553 40.719 -15.25 1 94.06 408 ARG A C 1
ATOM 3163 O O . ARG A 1 408 ? -4.266 41.438 -14.562 1 94.06 408 ARG A O 1
ATOM 3170 N N . SER A 1 409 ? -2.299 40.781 -15.219 1 93.31 409 SER A N 1
ATOM 3171 C CA . SER A 1 409 ? -1.543 41.781 -14.445 1 93.31 409 SER A CA 1
ATOM 3172 C C . SER A 1 409 ? -1.826 41.656 -12.953 1 93.31 409 SER A C 1
ATOM 3174 O O . SER A 1 409 ? -2.037 42.656 -12.266 1 93.31 409 SER A O 1
ATOM 3176 N N . VAL A 1 410 ? -1.984 40.438 -12.523 1 93 410 VAL A N 1
ATOM 3177 C CA . VAL A 1 410 ? -2.143 40.156 -11.102 1 93 410 VAL A CA 1
ATOM 3178 C C . VAL A 1 410 ? -0.777 39.875 -10.477 1 93 410 VAL A C 1
ATOM 3180 O O . VAL A 1 410 ? -0.003 39.062 -11 1 93 410 VAL A O 1
ATOM 3183 N N . PRO A 1 411 ? -0.458 40.594 -9.453 1 92.69 411 PRO A N 1
ATOM 3184 C CA . PRO A 1 411 ? 0.84 40.375 -8.812 1 92.69 411 PRO A CA 1
ATOM 3185 C C . PRO A 1 411 ? 0.978 38.969 -8.234 1 92.69 411 PRO A C 1
ATOM 3187 O O . PRO A 1 411 ? 0.032 38.438 -7.645 1 92.69 411 PRO A O 1
ATOM 3190 N N . PHE A 1 412 ? 2.113 38.344 -8.477 1 94.56 412 PHE A N 1
ATOM 3191 C CA . PHE A 1 412 ? 2.449 37.031 -7.922 1 94.56 412 PHE A CA 1
ATOM 3192 C C . PHE A 1 412 ? 3.961 36.844 -7.863 1 94.56 412 PHE A C 1
ATOM 3194 O O . PHE A 1 412 ? 4.715 37.656 -8.367 1 94.56 412 PHE A O 1
ATOM 3201 N N . ASN A 1 413 ? 4.438 35.906 -7.117 1 93.56 413 ASN A N 1
ATOM 3202 C CA . ASN A 1 413 ? 5.863 35.625 -7.031 1 93.56 413 ASN A CA 1
ATOM 3203 C C . ASN A 1 413 ? 6.336 34.781 -8.211 1 93.56 413 ASN A C 1
ATOM 3205 O O . ASN A 1 413 ? 6.121 33.562 -8.242 1 93.56 413 ASN A O 1
ATOM 3209 N N . GLU A 1 414 ? 7.074 35.312 -9.117 1 93.12 414 GLU A N 1
ATOM 3210 C CA . GLU A 1 414 ? 7.531 34.656 -10.344 1 93.12 414 GLU A CA 1
ATOM 3211 C C . GLU A 1 414 ? 8.547 33.562 -10.047 1 93.12 414 GLU A C 1
ATOM 3213 O O . GLU A 1 414 ? 8.688 32.625 -10.812 1 93.12 414 GLU A O 1
ATOM 3218 N N . ASN A 1 415 ? 9.18 33.719 -8.961 1 94.31 415 ASN A N 1
ATOM 3219 C CA . ASN A 1 415 ? 10.289 32.812 -8.68 1 94.31 415 ASN A CA 1
ATOM 3220 C C . ASN A 1 415 ? 9.969 31.875 -7.512 1 94.31 415 ASN A C 1
ATOM 3222 O O . ASN A 1 415 ? 10.875 31.328 -6.887 1 94.31 415 ASN A O 1
ATOM 3226 N N . MET A 1 416 ? 8.719 31.781 -7.18 1 96.88 416 MET A N 1
ATOM 3227 C CA . MET A 1 416 ? 8.336 30.875 -6.094 1 96.88 416 MET A CA 1
ATOM 3228 C C . MET A 1 416 ? 8.891 29.484 -6.312 1 96.88 416 MET A C 1
ATOM 3230 O O . MET A 1 416 ? 8.734 28.906 -7.391 1 96.88 416 MET A O 1
ATOM 3234 N N . PRO A 1 417 ? 9.602 28.922 -5.352 1 98 417 PRO A N 1
ATOM 3235 C CA . PRO A 1 417 ? 10.203 27.609 -5.523 1 98 417 PRO A CA 1
ATOM 3236 C C . PRO A 1 417 ? 9.172 26.484 -5.457 1 98 417 PRO A C 1
ATOM 3238 O O . PRO A 1 417 ? 8.234 26.547 -4.656 1 98 417 PRO A O 1
ATOM 3241 N N . PHE A 1 418 ? 9.344 25.531 -6.316 1 98.62 418 PHE A N 1
ATOM 3242 C CA . PHE A 1 418 ? 8.547 24.312 -6.312 1 98.62 418 PHE A CA 1
ATOM 3243 C C . PHE A 1 418 ? 9.422 23.094 -6.074 1 98.62 418 PHE A C 1
ATOM 3245 O O . PHE A 1 418 ? 10.547 23.016 -6.578 1 98.62 418 PHE A O 1
ATOM 3252 N N . GLY A 1 419 ? 8.938 22.141 -5.266 1 98.56 419 GLY A N 1
ATOM 3253 C CA . GLY A 1 419 ? 9.641 20.906 -4.969 1 98.56 419 GLY A CA 1
ATOM 3254 C C . GLY A 1 419 ? 8.719 19.703 -4.859 1 98.56 419 GLY A C 1
ATOM 3255 O O . GLY A 1 419 ? 7.543 19.797 -5.211 1 98.56 419 GLY A O 1
ATOM 3256 N N . ILE A 1 420 ? 9.344 18.562 -4.496 1 98.12 420 ILE A N 1
ATOM 3257 C CA . ILE A 1 420 ? 8.547 17.359 -4.375 1 98.12 420 ILE A CA 1
ATOM 3258 C C . ILE A 1 420 ? 8.766 16.719 -3.002 1 98.12 420 ILE A C 1
ATOM 3260 O O . ILE A 1 420 ? 9.836 16.875 -2.404 1 98.12 420 ILE A O 1
ATOM 3264 N N . MET A 1 421 ? 7.723 16.125 -2.545 1 97.5 421 MET A N 1
ATOM 3265 C CA . MET A 1 421 ? 7.836 15.289 -1.354 1 97.5 421 MET A CA 1
ATOM 3266 C C . MET A 1 421 ? 8.242 13.867 -1.728 1 97.5 421 MET A C 1
ATOM 3268 O O . MET A 1 421 ? 7.551 13.211 -2.506 1 97.5 421 MET A O 1
ATOM 3272 N N . LEU A 1 422 ? 9.328 13.492 -1.239 1 97.88 422 LEU A N 1
ATOM 3273 C CA . LEU A 1 422 ? 9.781 12.125 -1.445 1 97.88 422 LEU A CA 1
ATOM 3274 C C . LEU A 1 422 ? 9.117 11.172 -0.46 1 97.88 422 LEU A C 1
ATOM 3276 O O . LEU A 1 422 ? 9.656 10.898 0.615 1 97.88 422 LEU A O 1
ATOM 3280 N N . SER A 1 423 ? 7.961 10.664 -0.878 1 94.62 423 SER A N 1
ATOM 3281 C CA . SER A 1 423 ? 7.152 9.812 -0.015 1 94.62 423 SER A CA 1
ATOM 3282 C C . SER A 1 423 ? 7.02 8.406 -0.597 1 94.62 423 SER A C 1
ATOM 3284 O O . SER A 1 423 ? 6.496 7.508 0.06 1 94.62 423 SER A O 1
ATOM 3286 N N . ILE A 1 424 ? 7.461 8.227 -1.785 1 94.88 424 ILE A N 1
ATOM 3287 C CA . ILE A 1 424 ? 7.387 6.957 -2.506 1 94.88 424 ILE A CA 1
ATOM 3288 C C . ILE A 1 424 ? 8.797 6.457 -2.814 1 94.88 424 ILE A C 1
ATOM 3290 O O . ILE A 1 424 ? 9.648 7.223 -3.273 1 94.88 424 ILE A O 1
ATOM 3294 N N . PRO A 1 425 ? 9.016 5.141 -2.633 1 96.75 425 PRO A N 1
ATOM 3295 C CA . PRO A 1 425 ? 10.359 4.625 -2.873 1 96.75 425 PRO A CA 1
ATOM 3296 C C . PRO A 1 425 ? 10.859 4.918 -4.285 1 96.75 425 PRO A C 1
ATOM 3298 O O . PRO A 1 425 ? 12.031 5.262 -4.473 1 96.75 425 PRO A O 1
ATOM 3301 N N . ALA A 1 426 ? 9.992 4.867 -5.25 1 96.62 426 ALA A N 1
ATOM 3302 C CA . ALA A 1 426 ? 10.391 5.094 -6.637 1 96.62 426 ALA A CA 1
ATOM 3303 C C . ALA A 1 426 ? 10.984 6.492 -6.812 1 96.62 426 ALA A C 1
ATOM 3305 O O . ALA A 1 426 ? 11.953 6.672 -7.551 1 96.62 426 ALA A O 1
ATOM 3306 N N . ALA A 1 427 ? 10.406 7.441 -6.164 1 96.75 427 ALA A N 1
ATOM 3307 C CA . ALA A 1 427 ? 10.867 8.82 -6.277 1 96.75 427 ALA A CA 1
ATOM 3308 C C . ALA A 1 427 ? 12.234 9 -5.625 1 96.75 427 ALA A C 1
ATOM 3310 O O . ALA A 1 427 ? 13.078 9.75 -6.125 1 96.75 427 ALA A O 1
ATOM 3311 N N . CYS A 1 428 ? 12.477 8.32 -4.492 1 96.88 428 CYS A N 1
ATOM 3312 C CA . CYS A 1 428 ? 13.773 8.383 -3.828 1 96.88 428 CYS A CA 1
ATOM 3313 C C . CYS A 1 428 ? 14.867 7.766 -4.695 1 96.88 428 CYS A C 1
ATOM 3315 O O . CYS A 1 428 ? 15.969 8.305 -4.793 1 96.88 428 CYS A O 1
ATOM 3317 N N . LEU A 1 429 ? 14.508 6.648 -5.336 1 97 429 LEU A N 1
ATOM 3318 C CA . LEU A 1 429 ? 15.461 5.891 -6.141 1 97 429 LEU A CA 1
ATOM 3319 C C . LEU A 1 429 ? 15.836 6.656 -7.402 1 97 429 LEU A C 1
ATOM 3321 O O . LEU A 1 429 ? 16.891 6.418 -7.988 1 97 429 LEU A O 1
ATOM 3325 N N . THR A 1 430 ? 14.961 7.605 -7.828 1 97 430 THR A N 1
ATOM 3326 C CA . THR A 1 430 ? 15.211 8.352 -9.055 1 97 430 THR A CA 1
ATOM 3327 C C . THR A 1 430 ? 15.242 9.852 -8.773 1 97 430 THR A C 1
ATOM 3329 O O . THR A 1 430 ? 14.828 10.656 -9.609 1 97 430 THR A O 1
ATOM 3332 N N . ALA A 1 431 ? 15.695 10.234 -7.652 1 97.56 431 ALA A N 1
ATOM 3333 C CA . ALA A 1 431 ? 15.664 11.625 -7.191 1 97.56 431 ALA A CA 1
ATOM 3334 C C . ALA A 1 431 ? 16.438 12.531 -8.141 1 97.56 431 ALA A C 1
ATOM 3336 O O . ALA A 1 431 ? 16.047 13.68 -8.359 1 97.56 431 ALA A O 1
ATOM 3337 N N . GLU A 1 432 ? 17.516 12.062 -8.742 1 97.19 432 GLU A N 1
ATOM 3338 C CA . GLU A 1 432 ? 18.359 12.844 -9.625 1 97.19 432 GLU A CA 1
ATOM 3339 C C . GLU A 1 432 ? 17.609 13.32 -10.852 1 97.19 432 GLU A C 1
ATOM 3341 O O . GLU A 1 432 ? 17.891 14.391 -11.391 1 97.19 432 GLU A O 1
ATOM 3346 N N . GLU A 1 433 ? 16.641 12.508 -11.25 1 97 433 GLU A N 1
ATOM 3347 C CA . GLU A 1 433 ? 15.867 12.852 -12.445 1 97 433 GLU A CA 1
ATOM 3348 C C . GLU A 1 433 ? 15.031 14.109 -12.219 1 97 433 GLU A C 1
ATOM 3350 O O . GLU A 1 433 ? 14.883 14.938 -13.117 1 97 433 GLU A O 1
ATOM 3355 N N . PHE A 1 434 ? 14.492 14.258 -11.062 1 97.88 434 PHE A N 1
ATOM 3356 C CA . PHE A 1 434 ? 13.672 15.422 -10.75 1 97.88 434 PHE A CA 1
ATOM 3357 C C . PHE A 1 434 ? 14.516 16.688 -10.773 1 97.88 434 PHE A C 1
ATOM 3359 O O . PHE A 1 434 ? 14.062 17.734 -11.258 1 97.88 434 PHE A O 1
ATOM 3366 N N . ILE A 1 435 ? 15.727 16.609 -10.258 1 97.81 435 ILE A N 1
ATOM 3367 C CA . ILE A 1 435 ? 16.641 17.734 -10.219 1 97.81 435 ILE A CA 1
ATOM 3368 C C . ILE A 1 435 ? 17 18.156 -11.633 1 97.81 435 ILE A C 1
ATOM 3370 O O . ILE A 1 435 ? 17 19.359 -11.961 1 97.81 435 ILE A O 1
ATOM 3374 N N . ALA A 1 436 ? 17.266 17.188 -12.461 1 97.5 436 ALA A N 1
ATOM 3375 C CA . ALA A 1 436 ? 17.609 17.453 -13.852 1 97.5 436 ALA A CA 1
ATOM 3376 C C . ALA A 1 436 ? 16.469 18.172 -14.578 1 97.5 436 ALA A C 1
ATOM 3378 O O . ALA A 1 436 ? 16.703 18.922 -15.531 1 97.5 436 ALA A O 1
ATOM 3379 N N . HIS A 1 437 ? 15.289 17.969 -14.062 1 97.75 437 HIS A N 1
ATOM 3380 C CA . HIS A 1 437 ? 14.125 18.562 -14.719 1 97.75 437 HIS A CA 1
ATOM 3381 C C . HIS A 1 437 ? 13.68 19.828 -14.008 1 97.75 437 HIS A C 1
ATOM 3383 O O . HIS A 1 437 ? 12.562 20.312 -14.227 1 97.75 437 HIS A O 1
ATOM 3389 N N . GLY A 1 438 ? 14.461 20.312 -13.031 1 97.25 438 GLY A N 1
ATOM 3390 C CA . GLY A 1 438 ? 14.234 21.672 -12.531 1 97.25 438 GLY A CA 1
ATOM 3391 C C . GLY A 1 438 ? 13.625 21.688 -11.141 1 97.25 438 GLY A C 1
ATOM 3392 O O . GLY A 1 438 ? 13.211 22.75 -10.664 1 97.25 438 GLY A O 1
ATOM 3393 N N . CYS A 1 439 ? 13.492 20.562 -10.516 1 98.12 439 CYS A N 1
ATOM 3394 C CA . CYS A 1 439 ? 13.023 20.562 -9.133 1 98.12 439 CYS A CA 1
ATOM 3395 C C . CYS A 1 439 ? 13.945 21.375 -8.242 1 98.12 439 CYS A C 1
ATOM 3397 O O . CYS A 1 439 ? 15.164 21.234 -8.305 1 98.12 439 CYS A O 1
ATOM 3399 N N . GLN A 1 440 ? 13.375 22.141 -7.348 1 98.06 440 GLN A N 1
ATOM 3400 C CA . GLN A 1 440 ? 14.203 23.156 -6.691 1 98.06 440 GLN A CA 1
ATOM 3401 C C . GLN A 1 440 ? 14.5 22.766 -5.246 1 98.06 440 GLN A C 1
ATOM 3403 O O . GLN A 1 440 ? 15.398 23.328 -4.617 1 98.06 440 GLN A O 1
ATOM 3408 N N . PHE A 1 441 ? 13.773 21.875 -4.699 1 98.44 441 PHE A N 1
ATOM 3409 C CA . PHE A 1 441 ? 14.062 21.375 -3.363 1 98.44 441 PHE A CA 1
ATOM 3410 C C . PHE A 1 441 ? 13.312 20.062 -3.107 1 98.44 441 PHE A C 1
ATOM 3412 O O . PHE A 1 441 ? 12.367 19.734 -3.832 1 98.44 441 PHE A O 1
ATOM 3419 N N . PHE A 1 442 ? 13.75 19.297 -2.098 1 98.56 442 PHE A N 1
ATOM 3420 C CA . PHE A 1 442 ? 13.109 18.047 -1.691 1 98.56 442 PHE A CA 1
ATOM 3421 C C . PHE A 1 442 ? 12.641 18.125 -0.243 1 98.56 442 PHE A C 1
ATOM 3423 O O . PHE A 1 442 ? 13.227 18.844 0.566 1 98.56 442 PHE A O 1
ATOM 3430 N N . THR A 1 443 ? 11.602 17.516 0.061 1 98.44 443 THR A N 1
ATOM 3431 C CA . THR A 1 443 ? 11.227 17.172 1.428 1 98.44 443 THR A CA 1
ATOM 3432 C C . THR A 1 443 ? 10.961 15.672 1.558 1 98.44 443 THR A C 1
ATOM 3434 O O . THR A 1 443 ? 10.164 15.109 0.807 1 98.44 443 THR A O 1
ATOM 3437 N N . ILE A 1 444 ? 11.641 15.047 2.4 1 98.25 444 ILE A N 1
ATOM 3438 C CA . ILE A 1 444 ? 11.391 13.633 2.639 1 98.25 444 ILE A CA 1
ATOM 3439 C C . ILE A 1 444 ? 10.188 13.469 3.566 1 98.25 444 ILE A C 1
ATOM 3441 O O . ILE A 1 444 ? 10.172 14.008 4.672 1 98.25 444 ILE A O 1
ATOM 3445 N N . GLY A 1 445 ? 9.156 12.82 3.133 1 95.75 445 GLY A N 1
ATOM 3446 C CA . GLY A 1 445 ? 8.031 12.438 3.975 1 95.75 445 GLY A CA 1
ATOM 3447 C C . GLY A 1 445 ? 8.172 11.047 4.555 1 95.75 445 GLY A C 1
ATOM 3448 O O . GLY A 1 445 ? 7.859 10.055 3.893 1 95.75 445 GLY A O 1
ATOM 3449 N N . THR A 1 446 ? 8.453 10.953 5.805 1 92.56 446 THR A N 1
ATOM 3450 C CA . THR A 1 446 ? 8.852 9.672 6.383 1 92.56 446 THR A CA 1
ATOM 3451 C C . THR A 1 446 ? 7.645 8.758 6.562 1 92.56 446 THR A C 1
ATOM 3453 O O . THR A 1 446 ? 7.773 7.531 6.516 1 92.56 446 THR A O 1
ATOM 3456 N N . ASN A 1 447 ? 6.488 9.32 6.789 1 85.56 447 ASN A N 1
ATOM 3457 C CA . ASN A 1 447 ? 5.324 8.484 7.082 1 85.56 447 ASN A CA 1
ATOM 3458 C C . ASN A 1 447 ? 4.969 7.586 5.902 1 85.56 447 ASN A C 1
ATOM 3460 O O . ASN A 1 447 ? 5.023 6.359 6.012 1 85.56 447 ASN A O 1
ATOM 3464 N N . ASP A 1 448 ? 4.672 8.188 4.805 1 87.56 448 ASP A N 1
ATOM 3465 C CA . ASP A 1 448 ? 4.305 7.422 3.619 1 87.56 448 ASP A CA 1
ATOM 3466 C C . ASP A 1 448 ? 5.488 6.605 3.104 1 87.56 448 ASP A C 1
ATOM 3468 O O . ASP A 1 448 ? 5.316 5.473 2.652 1 87.56 448 ASP A O 1
ATOM 3472 N N . LEU A 1 449 ? 6.648 7.188 3.117 1 94.81 449 LEU A N 1
ATOM 3473 C CA . LEU A 1 449 ? 7.828 6.469 2.643 1 94.81 449 LEU A CA 1
ATOM 3474 C C . LEU A 1 449 ? 8.023 5.172 3.424 1 94.81 449 LEU A C 1
ATOM 3476 O O . LEU A 1 449 ? 8.328 4.129 2.838 1 94.81 449 LEU A O 1
ATOM 3480 N N . THR A 1 450 ? 7.871 5.277 4.785 1 91.62 450 THR A N 1
ATOM 3481 C CA . THR A 1 450 ? 8 4.086 5.617 1 91.62 450 THR A CA 1
ATOM 3482 C C . THR A 1 450 ? 6.934 3.057 5.25 1 91.62 450 THR A C 1
ATOM 3484 O O . THR A 1 450 ? 7.23 1.864 5.137 1 91.62 450 THR A O 1
ATOM 3487 N N . GLN A 1 451 ? 5.789 3.543 5.086 1 87.44 451 GLN A N 1
ATOM 3488 C CA . GLN A 1 451 ? 4.648 2.691 4.766 1 87.44 451 GLN A CA 1
ATOM 3489 C C . GLN A 1 451 ? 4.902 1.878 3.502 1 87.44 451 GLN A C 1
ATOM 3491 O O . GLN A 1 451 ? 4.754 0.655 3.502 1 87.44 451 GLN A O 1
ATOM 3496 N N . TYR A 1 452 ? 5.348 2.494 2.461 1 90.94 452 TYR A N 1
ATOM 3497 C CA . TYR A 1 452 ? 5.492 1.831 1.17 1 90.94 452 TYR A CA 1
ATOM 3498 C C . TYR A 1 452 ? 6.793 1.036 1.108 1 90.94 452 TYR A C 1
ATOM 3500 O O . TYR A 1 452 ? 6.859 -0.005 0.452 1 90.94 452 TYR A O 1
ATOM 3508 N N . THR A 1 453 ? 7.754 1.503 1.773 1 94.62 453 THR A N 1
ATOM 3509 C CA . THR A 1 453 ? 9.023 0.791 1.803 1 94.62 453 THR A CA 1
ATOM 3510 C C . THR A 1 453 ? 8.875 -0.556 2.506 1 94.62 453 THR A C 1
ATOM 3512 O O . THR A 1 453 ? 9.5 -1.542 2.109 1 94.62 453 THR A O 1
ATOM 3515 N N . HIS A 1 454 ? 8.031 -0.552 3.535 1 92.06 454 HIS A N 1
ATOM 3516 C CA . HIS A 1 454 ? 7.887 -1.758 4.344 1 92.06 454 HIS A CA 1
ATOM 3517 C C . HIS A 1 454 ? 6.559 -2.453 4.07 1 92.06 454 HIS A C 1
ATOM 3519 O O . HIS A 1 454 ? 6.25 -3.475 4.688 1 92.06 454 HIS A O 1
ATOM 3525 N N . ALA A 1 455 ? 5.801 -1.891 3.16 1 87.75 455 ALA A N 1
ATOM 3526 C CA . ALA A 1 455 ? 4.48 -2.434 2.857 1 87.75 455 ALA A CA 1
ATOM 3527 C C . ALA A 1 455 ? 3.656 -2.613 4.129 1 87.75 455 ALA A C 1
ATOM 3529 O O . ALA A 1 455 ? 3.074 -3.678 4.352 1 87.75 455 ALA A O 1
ATOM 3530 N N . ALA A 1 456 ? 3.664 -1.642 4.961 1 83.31 456 ALA A N 1
ATOM 3531 C CA . ALA A 1 456 ? 2.928 -1.671 6.219 1 83.31 456 ALA A CA 1
ATOM 3532 C C . ALA A 1 456 ? 2.314 -0.308 6.527 1 83.31 456 ALA A C 1
ATOM 3534 O O . ALA A 1 456 ? 3.027 0.696 6.613 1 83.31 456 ALA A O 1
ATOM 3535 N N . GLY A 1 457 ? 1.021 -0.393 6.699 1 72.69 457 GLY A N 1
ATOM 3536 C CA . GLY A 1 457 ? 0.319 0.85 6.977 1 72.69 457 GLY A CA 1
ATOM 3537 C C . GLY A 1 457 ? 0.458 1.303 8.422 1 72.69 457 GLY A C 1
ATOM 3538 O O . GLY A 1 457 ? 0.495 0.478 9.336 1 72.69 457 GLY A O 1
ATOM 3539 N N . ARG A 1 458 ? 0.527 2.527 8.547 1 62.62 458 ARG A N 1
ATOM 3540 C CA . ARG A 1 458 ? 0.673 3.094 9.883 1 62.62 458 ARG A CA 1
ATOM 3541 C C . ARG A 1 458 ? -0.558 2.805 10.742 1 62.62 458 ARG A C 1
ATOM 3543 O O . ARG A 1 458 ? -0.461 2.707 11.961 1 62.62 458 ARG A O 1
ATOM 3550 N N . GLU A 1 459 ? -1.585 2.588 10.016 1 49.25 459 GLU A N 1
ATOM 3551 C CA . GLU A 1 459 ? -2.852 2.449 10.727 1 49.25 459 GLU A CA 1
ATOM 3552 C C . GLU A 1 459 ? -3.156 0.984 11.031 1 49.25 459 GLU A C 1
ATOM 3554 O O . GLU A 1 459 ? -4.125 0.678 11.727 1 49.25 459 GLU A O 1
ATOM 3559 N N . VAL A 1 460 ? -2.309 0.106 10.539 1 55.09 460 VAL A N 1
ATOM 3560 C CA . VAL A 1 460 ? -2.533 -1.32 10.758 1 55.09 460 VAL A CA 1
ATOM 3561 C C . VAL A 1 460 ? -1.784 -1.781 12 1 55.09 460 VAL A C 1
ATOM 3563 O O . VAL A 1 460 ? -0.591 -2.088 11.938 1 55.09 460 VAL A O 1
ATOM 3566 N N . THR A 1 461 ? -2.51 -1.861 13.102 1 54.38 461 THR A N 1
ATOM 3567 C CA . THR A 1 461 ? -1.925 -2.174 14.398 1 54.38 461 THR A CA 1
ATOM 3568 C C . THR A 1 461 ? -1.187 -3.508 14.352 1 54.38 461 THR A C 1
ATOM 3570 O O . THR A 1 461 ? -0.109 -3.648 14.938 1 54.38 461 THR A O 1
ATOM 3573 N N . SER A 1 462 ? -1.781 -4.395 13.688 1 58.97 462 SER A N 1
ATOM 3574 C CA . SER A 1 462 ? -1.206 -5.738 13.648 1 58.97 462 SER A CA 1
ATOM 3575 C C . SER A 1 462 ? 0.124 -5.746 12.898 1 58.97 462 SER A C 1
ATOM 3577 O O . SER A 1 462 ? 0.943 -6.648 13.094 1 58.97 462 SER A O 1
ATOM 3579 N N . ALA A 1 463 ? 0.331 -4.68 12.172 1 65.31 463 ALA A N 1
ATOM 3580 C CA . ALA A 1 463 ? 1.555 -4.633 11.375 1 65.31 463 ALA A CA 1
ATOM 3581 C C . ALA A 1 463 ? 2.498 -3.549 11.883 1 65.31 463 ALA A C 1
ATOM 3583 O O . ALA A 1 463 ? 3.439 -3.158 11.188 1 65.31 463 ALA A O 1
ATOM 3584 N N . GLU A 1 464 ? 2.291 -3.125 13.031 1 68.06 464 GLU A N 1
ATOM 3585 C CA . GLU A 1 464 ? 3.045 -2.014 13.602 1 68.06 464 GLU A CA 1
ATOM 3586 C C . GLU A 1 464 ? 4.535 -2.33 13.664 1 68.06 464 GLU A C 1
ATOM 3588 O O . GLU A 1 464 ? 5.375 -1.446 13.477 1 68.06 464 GLU A O 1
ATOM 3593 N N . ARG A 1 465 ? 4.84 -3.561 13.859 1 78.38 465 ARG A N 1
ATOM 3594 C CA . ARG A 1 465 ? 6.242 -3.941 14.016 1 78.38 465 ARG A CA 1
ATOM 3595 C C . ARG A 1 465 ? 7.004 -3.766 12.703 1 78.38 465 ARG A C 1
ATOM 3597 O O . ARG A 1 465 ? 8.234 -3.66 12.703 1 78.38 465 ARG A O 1
ATOM 3604 N N . TYR A 1 466 ? 6.273 -3.73 11.68 1 86.25 466 TYR A N 1
ATOM 3605 C CA . TYR A 1 466 ? 6.918 -3.633 10.375 1 86.25 466 TYR A CA 1
ATOM 3606 C C . TYR A 1 466 ? 7.043 -2.178 9.938 1 86.25 466 TYR A C 1
ATOM 3608 O O . TYR A 1 466 ? 7.77 -1.869 8.984 1 86.25 466 TYR A O 1
ATOM 3616 N N . PHE A 1 467 ? 6.336 -1.299 10.602 1 82.38 467 PHE A N 1
ATOM 3617 C CA . PHE A 1 467 ? 6.484 0.129 10.352 1 82.38 467 PHE A CA 1
ATOM 3618 C C . PHE A 1 467 ? 7.723 0.675 11.055 1 82.38 467 PHE A C 1
ATOM 3620 O O . PHE A 1 467 ? 7.648 1.11 12.203 1 82.38 467 PHE A O 1
ATOM 3627 N N . GLN A 1 468 ? 8.852 0.74 10.297 1 86.06 468 GLN A N 1
ATOM 3628 C CA . GLN A 1 468 ? 10.141 1.022 10.922 1 86.06 468 GLN A CA 1
ATOM 3629 C C . GLN A 1 468 ? 10.844 2.189 10.227 1 86.06 468 GLN A C 1
ATOM 3631 O O . GLN A 1 468 ? 11.703 1.983 9.367 1 86.06 468 GLN A O 1
ATOM 3636 N N . PRO A 1 469 ? 10.586 3.332 10.719 1 88.38 469 PRO A N 1
ATOM 3637 C CA . PRO A 1 469 ? 11.18 4.512 10.086 1 88.38 469 PRO A CA 1
ATOM 3638 C C . PRO A 1 469 ? 12.695 4.574 10.258 1 88.38 469 PRO A C 1
ATOM 3640 O O . PRO A 1 469 ? 13.375 5.309 9.531 1 88.38 469 PRO A O 1
ATOM 3643 N N . ALA A 1 470 ? 13.234 3.797 11.172 1 89.38 470 ALA A N 1
ATOM 3644 C CA . ALA A 1 470 ? 14.672 3.83 11.438 1 89.38 470 ALA A CA 1
ATOM 3645 C C . ALA A 1 470 ? 15.367 2.594 10.867 1 89.38 470 ALA A C 1
ATOM 3647 O O . ALA A 1 470 ? 16.5 2.295 11.227 1 89.38 470 ALA A O 1
ATOM 3648 N N . SER A 1 471 ? 14.734 1.884 10.047 1 92.81 471 SER A N 1
ATOM 3649 C CA . SER A 1 471 ? 15.305 0.658 9.492 1 92.81 471 SER A CA 1
ATOM 3650 C C . SER A 1 471 ? 16.5 0.957 8.594 1 92.81 471 SER A C 1
ATOM 3652 O O . SER A 1 471 ? 16.688 2.098 8.172 1 92.81 471 SER A O 1
ATOM 3654 N N . ALA A 1 472 ? 17.297 -0.094 8.336 1 94.25 472 ALA A N 1
ATOM 3655 C CA . ALA A 1 472 ? 18.422 0.033 7.426 1 94.25 472 ALA A CA 1
ATOM 3656 C C . ALA A 1 472 ? 17.969 0.412 6.023 1 94.25 472 ALA A C 1
ATOM 3658 O O . ALA A 1 472 ? 18.641 1.173 5.324 1 94.25 472 ALA A O 1
ATOM 3659 N N . ALA A 1 473 ? 16.875 -0.12 5.613 1 95.5 473 ALA A N 1
ATOM 3660 C CA . ALA A 1 473 ? 16.312 0.191 4.305 1 95.5 473 ALA A CA 1
ATOM 3661 C C . ALA A 1 473 ? 15.969 1.674 4.191 1 95.5 473 ALA A C 1
ATOM 3663 O O . ALA A 1 473 ? 16.312 2.32 3.195 1 95.5 473 ALA A O 1
ATOM 3664 N N . MET A 1 474 ? 15.359 2.188 5.207 1 95.44 474 MET A N 1
ATOM 3665 C CA . MET A 1 474 ? 15.016 3.604 5.25 1 95.44 474 MET A CA 1
ATOM 3666 C C . MET A 1 474 ? 16.266 4.477 5.203 1 95.44 474 MET A C 1
ATOM 3668 O O . MET A 1 474 ? 16.297 5.473 4.48 1 95.44 474 MET A O 1
ATOM 3672 N N . ARG A 1 475 ? 17.25 4.082 5.969 1 95.62 475 ARG A N 1
ATOM 3673 C CA . ARG A 1 475 ? 18.5 4.836 5.988 1 95.62 475 ARG A CA 1
ATOM 3674 C C . ARG A 1 475 ? 19.125 4.895 4.598 1 95.62 475 ARG A C 1
ATOM 3676 O O . ARG A 1 475 ? 19.625 5.945 4.176 1 95.62 475 ARG A O 1
ATOM 3683 N N . LYS A 1 476 ? 19.078 3.771 3.932 1 95.94 476 LYS A N 1
ATOM 3684 C CA . LYS A 1 476 ? 19.641 3.727 2.588 1 95.94 476 LYS A CA 1
ATOM 3685 C C . LYS A 1 476 ? 18.891 4.652 1.64 1 95.94 476 LYS A C 1
ATOM 3687 O O . LYS A 1 476 ? 19.5 5.383 0.856 1 95.94 476 LYS A O 1
ATOM 3692 N N . LEU A 1 477 ? 17.594 4.652 1.686 1 96.69 477 LEU A N 1
ATOM 3693 C CA . LEU A 1 477 ? 16.781 5.488 0.815 1 96.69 477 LEU A CA 1
ATOM 3694 C C . LEU A 1 477 ? 17 6.965 1.11 1 96.69 477 LEU A C 1
ATOM 3696 O O . LEU A 1 477 ? 17.156 7.773 0.189 1 96.69 477 LEU A O 1
ATOM 3700 N N . ILE A 1 478 ? 17.031 7.301 2.404 1 97.12 478 ILE A N 1
ATOM 3701 C CA . ILE A 1 478 ? 17.234 8.688 2.814 1 97.12 478 ILE A CA 1
ATOM 3702 C C . ILE A 1 478 ? 18.609 9.164 2.359 1 97.12 478 ILE A C 1
ATOM 3704 O O . ILE A 1 478 ? 18.75 10.273 1.834 1 97.12 478 ILE A O 1
ATOM 3708 N N . ARG A 1 479 ? 19.594 8.336 2.486 1 96.56 479 ARG A N 1
ATOM 3709 C CA . ARG A 1 479 ? 20.938 8.695 2.049 1 96.56 479 ARG A CA 1
ATOM 3710 C C . ARG A 1 479 ? 20.969 8.938 0.545 1 96.56 479 ARG A C 1
ATOM 3712 O O . ARG A 1 479 ? 21.641 9.875 0.08 1 96.56 479 ARG A O 1
ATOM 3719 N N . MET A 1 480 ? 20.281 8.117 -0.172 1 96.19 480 MET A N 1
ATOM 3720 C CA . MET A 1 480 ? 20.219 8.297 -1.621 1 96.19 480 MET A CA 1
ATOM 3721 C C . MET A 1 480 ? 19.609 9.648 -1.982 1 96.19 480 MET A C 1
ATOM 3723 O O . MET A 1 480 ? 20.109 10.344 -2.871 1 96.19 480 MET A O 1
ATOM 3727 N N . ALA A 1 481 ? 18.562 10 -1.319 1 97.5 481 ALA A N 1
ATOM 3728 C CA . ALA A 1 481 ? 17.906 11.281 -1.555 1 97.5 481 ALA A CA 1
ATOM 3729 C C . ALA A 1 481 ? 18.828 12.445 -1.188 1 97.5 481 ALA A C 1
ATOM 3731 O O . ALA A 1 481 ? 18.922 13.422 -1.936 1 97.5 481 ALA A O 1
ATOM 3732 N N . VAL A 1 482 ? 19.5 12.328 -0.048 1 97.75 482 VAL A N 1
ATOM 3733 C CA . VAL A 1 482 ? 20.406 13.367 0.437 1 97.75 482 VAL A CA 1
ATOM 3734 C C . VAL A 1 482 ? 21.578 13.531 -0.528 1 97.75 482 VAL A C 1
ATOM 3736 O O . VAL A 1 482 ? 21.938 14.656 -0.885 1 97.75 482 VAL A O 1
ATOM 3739 N N . ASP A 1 483 ? 22.109 12.383 -0.961 1 97.5 483 ASP A N 1
ATOM 3740 C CA . ASP A 1 483 ? 23.234 12.422 -1.9 1 97.5 483 ASP A CA 1
ATOM 3741 C C . ASP A 1 483 ? 22.828 13.102 -3.209 1 97.5 483 ASP A C 1
ATOM 3743 O O . ASP A 1 483 ? 23.594 13.891 -3.764 1 97.5 483 ASP A O 1
ATOM 3747 N N . ALA A 1 484 ? 21.672 12.766 -3.67 1 97.5 484 ALA A N 1
ATOM 3748 C CA . ALA A 1 484 ? 21.188 13.375 -4.902 1 97.5 484 ALA A CA 1
ATOM 3749 C C . ALA A 1 484 ? 21.016 14.883 -4.742 1 97.5 484 ALA A C 1
ATOM 3751 O O . ALA A 1 484 ? 21.406 15.656 -5.617 1 97.5 484 ALA A O 1
ATOM 3752 N N . ALA A 1 485 ? 20.391 15.297 -3.656 1 98.12 485 ALA A N 1
ATOM 3753 C CA . ALA A 1 485 ? 20.172 16.719 -3.391 1 98.12 485 ALA A CA 1
ATOM 3754 C C . ALA A 1 485 ? 21.5 17.469 -3.299 1 98.12 485 ALA A C 1
ATOM 3756 O O . ALA A 1 485 ? 21.641 18.562 -3.848 1 98.12 485 ALA A O 1
ATOM 3757 N N . CYS A 1 486 ? 22.469 16.859 -2.605 1 96.69 486 CYS A N 1
ATOM 3758 C CA . CYS A 1 486 ? 23.781 17.469 -2.465 1 96.69 486 CYS A CA 1
ATOM 3759 C C . CYS A 1 486 ? 24.469 17.594 -3.818 1 96.69 486 CYS A C 1
ATOM 3761 O O . CYS A 1 486 ? 25.047 18.641 -4.133 1 96.69 486 CYS A O 1
ATOM 3763 N N . ALA A 1 487 ? 24.406 16.547 -4.59 1 96.94 487 ALA A N 1
ATOM 3764 C CA . ALA A 1 487 ? 25.016 16.562 -5.918 1 96.94 487 ALA A CA 1
ATOM 3765 C C . ALA A 1 487 ? 24.359 17.609 -6.816 1 96.94 487 ALA A C 1
ATOM 3767 O O . ALA A 1 487 ? 25.031 18.25 -7.633 1 96.94 487 ALA A O 1
ATOM 3768 N N . GLY A 1 488 ? 23.078 17.766 -6.695 1 97 488 GLY A N 1
ATOM 3769 C CA . GLY A 1 488 ? 22.344 18.703 -7.516 1 97 488 GLY A CA 1
ATOM 3770 C C . GLY A 1 488 ? 22.359 20.125 -6.965 1 97 488 GLY A C 1
ATOM 3771 O O . GLY A 1 488 ? 21.953 21.062 -7.648 1 97 488 GLY A O 1
ATOM 3772 N N . GLY A 1 489 ? 22.734 20.297 -5.688 1 96.81 489 GLY A N 1
ATOM 3773 C CA . GLY A 1 489 ? 22.828 21.594 -5.062 1 96.81 489 GLY A CA 1
ATOM 3774 C C . GLY A 1 489 ? 21.484 22.156 -4.648 1 96.81 489 GLY A C 1
ATOM 3775 O O . GLY A 1 489 ? 21.234 23.359 -4.773 1 96.81 489 GLY A O 1
ATOM 3776 N N . ILE A 1 490 ? 20.609 21.312 -4.324 1 97.75 490 ILE A N 1
ATOM 3777 C CA . ILE A 1 490 ? 19.297 21.797 -3.889 1 97.75 490 ILE A CA 1
ATOM 3778 C C . ILE A 1 490 ? 19.094 21.453 -2.414 1 97.75 490 ILE A C 1
ATOM 3780 O O . ILE A 1 490 ? 19.641 20.484 -1.911 1 97.75 490 ILE A O 1
ATOM 3784 N N . PRO A 1 491 ? 18.297 22.281 -1.713 1 97.75 491 PRO A N 1
ATOM 3785 C CA . PRO A 1 491 ? 18.016 21.984 -0.307 1 97.75 491 PRO A CA 1
ATOM 3786 C C . PRO A 1 491 ? 17.109 20.766 -0.13 1 97.75 491 PRO A C 1
ATOM 3788 O O . PRO A 1 491 ? 16.312 20.453 -1.024 1 97.75 491 PRO A O 1
ATOM 3791 N N . ILE A 1 492 ? 17.312 20.109 1.012 1 98.06 492 ILE A N 1
ATOM 3792 C CA . ILE A 1 492 ? 16.484 18.953 1.346 1 98.06 492 ILE A CA 1
ATOM 3793 C C . ILE A 1 492 ? 16.109 19 2.824 1 98.06 492 ILE A C 1
ATOM 3795 O O . ILE A 1 492 ? 16.953 19.281 3.68 1 98.06 492 ILE A O 1
ATOM 3799 N N . ASN A 1 493 ? 14.766 18.875 3.064 1 97.25 493 ASN A N 1
ATOM 3800 C CA . ASN A 1 493 ? 14.195 18.797 4.402 1 97.25 493 ASN A CA 1
ATOM 3801 C C . ASN A 1 493 ? 13.562 17.438 4.676 1 97.25 493 ASN A C 1
ATOM 3803 O O . ASN A 1 493 ? 13.344 16.656 3.754 1 97.25 493 ASN A O 1
ATOM 3807 N N . ILE A 1 494 ? 13.438 17.125 5.934 1 97.75 494 ILE A N 1
ATOM 3808 C CA . ILE A 1 494 ? 12.766 15.883 6.309 1 97.75 494 ILE A CA 1
ATOM 3809 C C . ILE A 1 494 ? 11.617 16.188 7.266 1 97.75 494 ILE A C 1
ATOM 3811 O O . ILE A 1 494 ? 11.742 17.047 8.141 1 97.75 494 ILE A O 1
ATOM 3815 N N . ALA A 1 495 ? 10.5 15.57 7.039 1 94.69 495 ALA A N 1
ATOM 3816 C CA . ALA A 1 495 ? 9.297 15.773 7.852 1 94.69 495 ALA A CA 1
ATOM 3817 C C . ALA A 1 495 ? 8.625 14.445 8.164 1 94.69 495 ALA A C 1
ATOM 3819 O O . ALA A 1 495 ? 8.867 13.438 7.488 1 94.69 495 ALA A O 1
ATOM 3820 N N . GLY A 1 496 ? 7.762 14.438 9.227 1 84.19 496 GLY A N 1
ATOM 3821 C CA . GLY A 1 496 ? 7.016 13.258 9.625 1 84.19 496 GLY A CA 1
ATOM 3822 C C . GLY A 1 496 ? 7.117 12.961 11.109 1 84.19 496 GLY A C 1
ATOM 3823 O O . GLY A 1 496 ? 7.867 13.617 11.828 1 84.19 496 GLY A O 1
ATOM 3824 N N . LEU A 1 497 ? 6.48 11.891 11.477 1 73.94 497 LEU A N 1
ATOM 3825 C CA . LEU A 1 497 ? 6.418 11.516 12.891 1 73.94 497 LEU A CA 1
ATOM 3826 C C . LEU A 1 497 ? 7.77 11.016 13.383 1 73.94 497 LEU A C 1
ATOM 3828 O O . LEU A 1 497 ? 8.148 11.25 14.531 1 73.94 497 LEU A O 1
ATOM 3832 N N . ALA A 1 498 ? 8.461 10.461 12.523 1 84.5 498 ALA A N 1
ATOM 3833 C CA . ALA A 1 498 ? 9.742 9.859 12.891 1 84.5 498 ALA A CA 1
ATOM 3834 C C . ALA A 1 498 ? 10.766 10.93 13.25 1 84.5 498 ALA A C 1
ATOM 3836 O O . ALA A 1 498 ? 11.719 10.664 13.992 1 84.5 498 ALA A O 1
ATOM 3837 N N . VAL A 1 499 ? 10.594 12.148 12.781 1 90.62 499 VAL A N 1
ATOM 3838 C CA . VAL A 1 499 ? 11.57 13.211 12.938 1 90.62 499 VAL A CA 1
ATOM 3839 C C . VAL A 1 499 ? 11.586 13.695 14.383 1 90.62 499 VAL A C 1
ATOM 3841 O O . VAL A 1 499 ? 12.617 14.148 14.883 1 90.62 499 VAL A O 1
ATOM 3844 N N . GLY A 1 500 ? 10.484 13.5 15.047 1 81.81 500 GLY A N 1
ATOM 3845 C CA . GLY A 1 500 ? 10.391 13.938 16.422 1 81.81 500 GLY A CA 1
ATOM 3846 C C . GLY A 1 500 ? 11.094 13 17.391 1 81.81 500 GLY A C 1
ATOM 3847 O O . GLY A 1 500 ? 11.367 13.367 18.547 1 81.81 500 GLY A O 1
ATOM 3848 N N . ASP A 1 501 ? 11.445 11.789 16.984 1 81.62 501 ASP A N 1
ATOM 3849 C CA . ASP A 1 501 ? 12.18 10.828 17.797 1 81.62 501 ASP A CA 1
ATOM 3850 C C . ASP A 1 501 ? 13.656 11.203 17.906 1 81.62 501 ASP A C 1
ATOM 3852 O O . ASP A 1 501 ? 14.336 11.367 16.891 1 81.62 501 ASP A O 1
ATOM 3856 N N . PRO A 1 502 ? 14.141 11.375 19.125 1 87.44 502 PRO A N 1
ATOM 3857 C CA . PRO A 1 502 ? 15.516 11.852 19.312 1 87.44 502 PRO A CA 1
ATOM 3858 C C . PRO A 1 502 ? 16.547 10.961 18.625 1 87.44 502 PRO A C 1
ATOM 3860 O O . PRO A 1 502 ? 17.484 11.469 18 1 87.44 502 PRO A O 1
ATOM 3863 N N . ALA A 1 503 ? 16.375 9.68 18.734 1 87.94 503 ALA A N 1
ATOM 3864 C CA . ALA A 1 503 ? 17.344 8.766 18.125 1 87.94 503 ALA A CA 1
ATOM 3865 C C . ALA A 1 503 ? 17.328 8.898 16.609 1 87.94 503 ALA A C 1
ATOM 3867 O O . ALA A 1 503 ? 18.391 8.914 15.977 1 87.94 503 ALA A O 1
ATOM 3868 N N . ASN A 1 504 ? 16.188 9 16.062 1 92.19 504 ASN A N 1
ATOM 3869 C CA . ASN A 1 504 ? 16.062 9.203 14.617 1 92.19 504 ASN A CA 1
ATOM 3870 C C . ASN A 1 504 ? 16.672 10.531 14.18 1 92.19 504 ASN A C 1
ATOM 3872 O O . ASN A 1 504 ? 17.359 10.609 13.156 1 92.19 504 ASN A O 1
ATOM 3876 N N . LEU A 1 505 ? 16.422 11.539 15 1 94.44 505 LEU A N 1
ATOM 3877 C CA . LEU A 1 505 ? 16.875 12.891 14.688 1 94.44 505 LEU A CA 1
ATOM 3878 C C . LEU A 1 505 ? 18.406 12.938 14.57 1 94.44 505 LEU A C 1
ATOM 3880 O O . LEU A 1 505 ? 18.938 13.516 13.625 1 94.44 505 LEU A O 1
ATOM 3884 N N . VAL A 1 506 ? 19.047 12.336 15.5 1 94.56 506 VAL A N 1
ATOM 3885 C CA . VAL A 1 506 ? 20.516 12.305 15.484 1 94.56 506 VAL A CA 1
ATOM 3886 C C . VAL A 1 506 ? 21 11.547 14.258 1 94.56 506 VAL A C 1
ATOM 3888 O O . VAL A 1 506 ? 21.969 11.961 13.609 1 94.56 506 VAL A O 1
ATOM 3891 N N . GLN A 1 507 ? 20.359 10.484 13.93 1 94.44 507 GLN A N 1
ATOM 3892 C CA . GLN A 1 507 ? 20.734 9.703 12.758 1 94.44 507 GLN A CA 1
ATOM 3893 C C . GLN A 1 507 ? 20.562 10.516 11.477 1 94.44 507 GLN A C 1
ATOM 3895 O O . GLN A 1 507 ? 21.422 10.469 10.586 1 94.44 507 GLN A O 1
ATOM 3900 N N . TYR A 1 508 ? 19.453 11.211 11.383 1 96.44 508 TYR A N 1
ATOM 3901 C CA . TYR A 1 508 ? 19.203 12.047 10.211 1 96.44 508 TYR A CA 1
ATOM 3902 C C . TYR A 1 508 ? 20.281 13.117 10.07 1 96.44 508 TYR A C 1
ATOM 3904 O O . TYR A 1 508 ? 20.766 13.375 8.961 1 96.44 508 TYR A O 1
ATOM 3912 N N . LEU A 1 509 ? 20.641 13.711 11.195 1 96.62 509 LEU A N 1
ATOM 3913 C CA . LEU A 1 509 ? 21.719 14.703 11.211 1 96.62 509 LEU A CA 1
ATOM 3914 C C . LEU A 1 509 ? 23.016 14.102 10.672 1 96.62 509 LEU A C 1
ATOM 3916 O O . LEU A 1 509 ? 23.688 14.719 9.852 1 96.62 509 LEU A O 1
ATOM 3920 N N . GLN A 1 510 ? 23.297 12.945 11.062 1 95.5 510 GLN A N 1
ATOM 3921 C CA . GLN A 1 510 ? 24.547 12.289 10.711 1 95.5 510 GLN A CA 1
ATOM 3922 C C . GLN A 1 510 ? 24.531 11.82 9.258 1 95.5 510 GLN A C 1
ATOM 3924 O O . GLN A 1 510 ? 25.594 11.57 8.672 1 95.5 510 GLN A O 1
ATOM 3929 N N . MET A 1 511 ? 23.391 11.719 8.68 1 94.88 511 MET A N 1
ATOM 3930 C CA . MET A 1 511 ? 23.25 11.336 7.281 1 94.88 511 MET A CA 1
ATOM 3931 C C . MET A 1 511 ? 23.406 12.539 6.367 1 94.88 511 MET A C 1
ATOM 3933 O O . MET A 1 511 ? 23.391 12.406 5.141 1 94.88 511 MET A O 1
ATOM 3937 N N . GLY A 1 512 ? 23.484 13.734 6.98 1 94.5 512 GLY A N 1
ATOM 3938 C CA . GLY A 1 512 ? 23.781 14.922 6.191 1 94.5 512 GLY A CA 1
ATOM 3939 C C . GLY A 1 512 ? 22.641 15.914 6.156 1 94.5 512 GLY A C 1
ATOM 3940 O O . GLY A 1 512 ? 22.75 16.984 5.555 1 94.5 512 GLY A O 1
ATOM 3941 N N . LEU A 1 513 ? 21.578 15.594 6.801 1 97.19 513 LEU A N 1
ATOM 3942 C CA . LEU A 1 513 ? 20.438 16.516 6.84 1 97.19 513 LEU A CA 1
ATOM 3943 C C . LEU A 1 513 ? 20.688 17.641 7.828 1 97.19 513 LEU A C 1
ATOM 3945 O O . LEU A 1 513 ? 21.375 17.453 8.836 1 97.19 513 LEU A O 1
ATOM 3949 N N . ARG A 1 514 ? 20.094 18.812 7.5 1 97.19 514 ARG A N 1
ATOM 3950 C CA . ARG A 1 514 ? 20.297 19.969 8.359 1 97.19 514 ARG A CA 1
ATOM 3951 C C . ARG A 1 514 ? 18.984 20.719 8.586 1 97.19 514 ARG A C 1
ATOM 3953 O O . ARG A 1 514 ? 18.953 21.719 9.305 1 97.19 514 ARG A O 1
ATOM 3960 N N . SER A 1 515 ? 17.969 20.312 7.98 1 98 515 SER A N 1
ATOM 3961 C CA . SER A 1 515 ? 16.641 20.922 8.109 1 98 515 SER A CA 1
ATOM 3962 C C . SER A 1 515 ? 15.609 19.875 8.531 1 98 515 SER A C 1
ATOM 3964 O O . SER A 1 515 ? 15.391 18.891 7.82 1 98 515 SER A O 1
ATOM 3966 N N . PHE A 1 516 ? 15.008 20.125 9.664 1 97.62 516 PHE A N 1
ATOM 3967 C CA . PHE A 1 516 ? 14.102 19.156 10.266 1 97.62 516 PHE A CA 1
ATOM 3968 C C . PHE A 1 516 ? 12.75 19.781 10.57 1 97.62 516 PHE A C 1
ATOM 3970 O O . PHE A 1 516 ? 12.672 20.797 11.266 1 97.62 516 PHE A O 1
ATOM 3977 N N . SER A 1 517 ? 11.719 19.234 10.039 1 96.94 517 SER A N 1
ATOM 3978 C CA . SER A 1 517 ? 10.359 19.719 10.305 1 96.94 517 SER A CA 1
ATOM 3979 C C . SER A 1 517 ? 9.594 18.734 11.195 1 96.94 517 SER A C 1
ATOM 3981 O O . SER A 1 517 ? 9.594 17.531 10.945 1 96.94 517 SER A O 1
ATOM 3983 N N . MET A 1 518 ? 9.039 19.234 12.258 1 89.62 518 MET A N 1
ATOM 3984 C CA . MET A 1 518 ? 8.336 18.406 13.227 1 89.62 518 MET A CA 1
ATOM 3985 C C . MET A 1 518 ? 7.188 19.172 13.875 1 89.62 518 MET A C 1
ATOM 3987 O O . MET A 1 518 ? 6.914 20.312 13.508 1 89.62 518 MET A O 1
ATOM 3991 N N . SER A 1 519 ? 6.531 18.5 14.727 1 79.69 519 SER A N 1
ATOM 3992 C CA . SER A 1 519 ? 5.441 19.156 15.438 1 79.69 519 SER A CA 1
ATOM 3993 C C . SER A 1 519 ? 5.957 20.281 16.344 1 79.69 519 SER A C 1
ATOM 3995 O O . SER A 1 519 ? 7.023 20.156 16.938 1 79.69 519 SER A O 1
ATOM 3997 N N . PRO A 1 520 ? 5.16 21.328 16.391 1 78.81 520 PRO A N 1
ATOM 3998 C CA . PRO A 1 520 ? 5.594 22.453 17.234 1 78.81 520 PRO A CA 1
ATOM 3999 C C . PRO A 1 520 ? 5.906 22.016 18.656 1 78.81 520 PRO A C 1
ATOM 4001 O O . PRO A 1 520 ? 6.84 22.547 19.281 1 78.81 520 PRO A O 1
ATOM 4004 N N . GLN A 1 521 ? 5.301 20.984 19.125 1 69.5 521 GLN A N 1
ATOM 4005 C CA . GLN A 1 521 ? 5.434 20.547 20.516 1 69.5 521 GLN A CA 1
ATOM 4006 C C . GLN A 1 521 ? 6.762 19.844 20.75 1 69.5 521 GLN A C 1
ATOM 4008 O O . GLN A 1 521 ? 7.246 19.766 21.875 1 69.5 521 GLN A O 1
ATOM 4013 N N . THR A 1 522 ? 7.32 19.375 19.734 1 77.44 522 THR A N 1
ATOM 4014 C CA . THR A 1 522 ? 8.531 18.578 19.859 1 77.44 522 THR A CA 1
ATOM 4015 C C . THR A 1 522 ? 9.766 19.406 19.516 1 77.44 522 THR A C 1
ATOM 4017 O O . THR A 1 522 ? 10.898 18.922 19.656 1 77.44 522 THR A O 1
ATOM 4020 N N . LEU A 1 523 ? 9.625 20.656 19.188 1 88.25 523 LEU A N 1
ATOM 4021 C CA . LEU A 1 523 ? 10.695 21.484 18.641 1 88.25 523 LEU A CA 1
ATOM 4022 C C . LEU A 1 523 ? 11.797 21.703 19.672 1 88.25 523 LEU A C 1
ATOM 4024 O O . LEU A 1 523 ? 12.977 21.516 19.359 1 88.25 523 LEU A O 1
ATOM 4028 N N . LEU A 1 524 ? 11.391 22.031 20.844 1 84.81 524 LEU A N 1
ATOM 4029 C CA . LEU A 1 524 ? 12.391 22.375 21.844 1 84.81 524 LEU A CA 1
ATOM 4030 C C . LEU A 1 524 ? 13.164 21.141 22.281 1 84.81 524 LEU A C 1
ATOM 4032 O O . LEU A 1 524 ? 14.367 21.203 22.531 1 84.81 524 LEU A O 1
ATOM 4036 N N . ASP A 1 525 ? 12.438 20.047 22.422 1 83.56 525 ASP A N 1
ATOM 4037 C CA . ASP A 1 525 ? 13.102 18.781 22.734 1 83.56 525 ASP A CA 1
ATOM 4038 C C . ASP A 1 525 ? 14.102 18.406 21.641 1 83.56 525 ASP A C 1
ATOM 4040 O O . ASP A 1 525 ? 15.195 17.906 21.938 1 83.56 525 ASP A O 1
ATOM 4044 N N . ALA A 1 526 ? 13.719 18.609 20.469 1 91.31 526 ALA A N 1
ATOM 4045 C CA . ALA A 1 526 ? 14.594 18.328 19.344 1 91.31 526 ALA A CA 1
ATOM 4046 C C . ALA A 1 526 ? 15.828 19.219 19.359 1 91.31 526 ALA A C 1
ATOM 4048 O O . ALA A 1 526 ? 16.938 18.766 19.078 1 91.31 526 ALA A O 1
ATOM 4049 N N . LYS A 1 527 ? 15.578 20.484 19.672 1 92.88 527 LYS A N 1
ATOM 4050 C CA . LYS A 1 527 ? 16.703 21.422 19.766 1 92.88 527 LYS A CA 1
ATOM 4051 C C . LYS A 1 527 ? 17.719 20.969 20.812 1 92.88 527 LYS A C 1
ATOM 4053 O O . LYS A 1 527 ? 18.922 20.984 20.562 1 92.88 527 LYS A O 1
ATOM 4058 N N . ARG A 1 528 ? 17.203 20.578 21.938 1 90.06 528 ARG A N 1
ATOM 4059 C CA . ARG A 1 528 ? 18.062 20.094 23 1 90.06 528 ARG A CA 1
ATOM 4060 C C . ARG A 1 528 ? 18.922 18.922 22.516 1 90.06 528 ARG A C 1
ATOM 4062 O O . ARG A 1 528 ? 20.141 18.891 22.766 1 90.06 528 ARG A O 1
ATOM 4069 N N . VAL A 1 529 ? 18.344 18 21.812 1 91.44 529 VAL A N 1
ATOM 4070 C CA . VAL A 1 529 ? 19.016 16.797 21.328 1 91.44 529 VAL A CA 1
ATOM 4071 C C . VAL A 1 529 ? 20.094 17.188 20.312 1 91.44 529 VAL A C 1
ATOM 4073 O O . VAL A 1 529 ? 21.219 16.672 20.391 1 91.44 529 VAL A O 1
ATOM 4076 N N . LEU A 1 530 ? 19.812 18.109 19.453 1 94.94 530 LEU A N 1
ATOM 4077 C CA . LEU A 1 530 ? 20.734 18.469 18.375 1 94.94 530 LEU A CA 1
ATOM 4078 C C . LEU A 1 530 ? 21.891 19.297 18.906 1 94.94 530 LEU A C 1
ATOM 4080 O O . LEU A 1 530 ? 23.016 19.203 18.406 1 94.94 530 LEU A O 1
ATOM 4084 N N . LEU A 1 531 ? 21.578 20.141 19.938 1 93.44 531 LEU A N 1
ATOM 4085 C CA . LEU A 1 531 ? 22.625 20.953 20.547 1 93.44 531 LEU A CA 1
ATOM 4086 C C . LEU A 1 531 ? 23.719 20.062 21.156 1 93.44 531 LEU A C 1
ATOM 4088 O O . LEU A 1 531 ? 24.891 20.469 21.203 1 93.44 531 LEU A O 1
ATOM 4092 N N . GLU A 1 532 ? 23.297 18.859 21.547 1 92.38 532 GLU A N 1
ATOM 4093 C CA . GLU A 1 532 ? 24.219 17.953 22.234 1 92.38 532 GLU A CA 1
ATOM 4094 C C . GLU A 1 532 ? 24.781 16.922 21.266 1 92.38 532 GLU A C 1
ATOM 4096 O O . GLU A 1 532 ? 25.609 16.094 21.656 1 92.38 532 GLU A O 1
ATOM 4101 N N . ALA A 1 533 ? 24.406 16.938 20.016 1 93.88 533 ALA A N 1
ATOM 4102 C CA . ALA A 1 533 ? 24.797 15.906 19.047 1 93.88 533 ALA A CA 1
ATOM 4103 C C . ALA A 1 533 ? 25.953 16.375 18.188 1 93.88 533 ALA A C 1
ATOM 4105 O O . ALA A 1 533 ? 26.188 17.578 18.062 1 93.88 533 ALA A O 1
ATOM 4106 N N . ASP A 1 534 ? 26.672 15.336 17.625 1 94.5 534 ASP A N 1
ATOM 4107 C CA . ASP A 1 534 ? 27.719 15.594 16.641 1 94.5 534 ASP A CA 1
ATOM 4108 C C . ASP A 1 534 ? 27.234 15.25 15.234 1 94.5 534 ASP A C 1
ATOM 4110 O O . ASP A 1 534 ? 26.719 14.156 14.992 1 94.5 534 ASP A O 1
ATOM 4114 N N . ALA A 1 535 ? 27.344 16.172 14.328 1 92.88 535 ALA A N 1
ATOM 4115 C CA . ALA A 1 535 ? 26.938 15.953 12.945 1 92.88 535 ALA A CA 1
ATOM 4116 C C . ALA A 1 535 ? 27.891 15.023 12.219 1 92.88 535 ALA A C 1
ATOM 4118 O O . ALA A 1 535 ? 27.484 14.227 11.367 1 92.88 535 ALA A O 1
ATOM 4119 N N . HIS A 1 536 ? 29.125 15.117 12.477 1 87.06 536 HIS A N 1
ATOM 4120 C CA . HIS A 1 536 ? 30.156 14.305 11.82 1 87.06 536 HIS A CA 1
ATOM 4121 C C . HIS A 1 536 ? 30.703 13.25 12.766 1 87.06 536 HIS A C 1
ATOM 4123 O O . HIS A 1 536 ? 31.188 13.578 13.859 1 87.06 536 HIS A O 1
ATOM 4129 N N . VAL A 1 537 ? 30.062 12.062 12.758 1 70.62 537 VAL A N 1
ATOM 4130 C CA . VAL A 1 537 ? 30.641 11.023 13.609 1 70.62 537 VAL A CA 1
ATOM 4131 C C . VAL A 1 537 ? 31.891 10.453 12.953 1 70.62 537 VAL A C 1
ATOM 4133 O O . VAL A 1 537 ? 31.891 10.141 11.766 1 70.62 537 VAL A O 1
ATOM 4136 N N . LEU A 1 538 ? 33.094 10.625 13.523 1 47.06 538 LEU A N 1
ATOM 4137 C CA . LEU A 1 538 ? 34.406 10.086 13.18 1 47.06 538 LEU A CA 1
ATOM 4138 C C . LEU A 1 538 ? 34.344 8.57 13.094 1 47.06 538 LEU A C 1
ATOM 4140 O O . LEU A 1 538 ? 33.625 7.918 13.844 1 47.06 538 LEU A O 1
ATOM 4144 N N . MET B 1 1 ? -23.938 -10.242 -39.75 1 79.75 1 MET B N 1
ATOM 4145 C CA . MET B 1 1 ? -22.719 -10.055 -38.969 1 79.75 1 MET B CA 1
ATOM 4146 C C . MET B 1 1 ? -22.875 -8.883 -38 1 79.75 1 MET B C 1
ATOM 4148 O O . MET B 1 1 ? -23.312 -7.797 -38.375 1 79.75 1 MET B O 1
ATOM 4152 N N . ARG B 1 2 ? -22.812 -9.109 -36.75 1 88.44 2 ARG B N 1
ATOM 4153 C CA . ARG B 1 2 ? -22.906 -8.094 -35.688 1 88.44 2 ARG B CA 1
ATOM 4154 C C . ARG B 1 2 ? -21.656 -8.07 -34.844 1 88.44 2 ARG B C 1
ATOM 4156 O O . ARG B 1 2 ? -21.141 -9.125 -34.438 1 88.44 2 ARG B O 1
ATOM 4163 N N . ILE B 1 3 ? -21.172 -6.84 -34.656 1 89.25 3 ILE B N 1
ATOM 4164 C CA . ILE B 1 3 ? -19.938 -6.68 -33.875 1 89.25 3 ILE B CA 1
ATOM 4165 C C . ILE B 1 3 ? -20.281 -6.094 -32.5 1 89.25 3 ILE B C 1
ATOM 4167 O O . ILE B 1 3 ? -21.031 -5.125 -32.406 1 89.25 3 ILE B O 1
ATOM 4171 N N . TYR B 1 4 ? -19.797 -6.75 -31.469 1 91.19 4 TYR B N 1
ATOM 4172 C CA . TYR B 1 4 ? -19.938 -6.266 -30.094 1 91.19 4 TYR B CA 1
ATOM 4173 C C . TYR B 1 4 ? -18.578 -5.957 -29.484 1 91.19 4 TYR B C 1
ATOM 4175 O O . TYR B 1 4 ? -17.578 -6.57 -29.844 1 91.19 4 TYR B O 1
ATOM 4183 N N . LYS B 1 5 ? -18.594 -4.996 -28.656 1 89.44 5 LYS B N 1
ATOM 4184 C CA . LYS B 1 5 ? -17.359 -4.613 -27.969 1 89.44 5 LYS B CA 1
ATOM 4185 C C . LYS B 1 5 ? -17.453 -4.93 -26.484 1 89.44 5 LYS B C 1
ATOM 4187 O O . LYS B 1 5 ? -18.516 -4.855 -25.891 1 89.44 5 LYS B O 1
ATOM 4192 N N . GLY B 1 6 ? -16.266 -5.445 -25.922 1 86.88 6 GLY B N 1
ATOM 4193 C CA . GLY B 1 6 ? -16.141 -5.715 -24.5 1 86.88 6 GLY B CA 1
ATOM 4194 C C . GLY B 1 6 ? -14.758 -5.43 -23.953 1 86.88 6 GLY B C 1
ATOM 4195 O O . GLY B 1 6 ? -13.93 -4.832 -24.641 1 86.88 6 GLY B O 1
ATOM 4196 N N . VAL B 1 7 ? -14.578 -5.824 -22.734 1 83.12 7 VAL B N 1
ATOM 4197 C CA . VAL B 1 7 ? -13.297 -5.641 -22.062 1 83.12 7 VAL B CA 1
ATOM 4198 C C . VAL B 1 7 ? -12.523 -6.953 -22.047 1 83.12 7 VAL B C 1
ATOM 4200 O O . VAL B 1 7 ? -13.039 -7.984 -21.609 1 83.12 7 VAL B O 1
ATOM 4203 N N . PRO B 1 8 ? -11.258 -6.922 -22.625 1 83.06 8 PRO B N 1
ATOM 4204 C CA . PRO B 1 8 ? -10.461 -8.148 -22.641 1 83.06 8 PRO B CA 1
ATOM 4205 C C . PRO B 1 8 ? -10.148 -8.672 -21.234 1 83.06 8 PRO B C 1
ATOM 4207 O O . PRO B 1 8 ? -9.719 -7.902 -20.375 1 83.06 8 PRO B O 1
ATOM 4210 N N . ALA B 1 9 ? -10.477 -9.891 -21.094 1 78.19 9 ALA B N 1
ATOM 4211 C CA . ALA B 1 9 ? -10.195 -10.562 -19.828 1 78.19 9 ALA B CA 1
ATOM 4212 C C . ALA B 1 9 ? -9.016 -11.523 -19.969 1 78.19 9 ALA B C 1
ATOM 4214 O O . ALA B 1 9 ? -8.227 -11.703 -19.031 1 78.19 9 ALA B O 1
ATOM 4215 N N . SER B 1 10 ? -8.953 -12.195 -21.031 1 78.81 10 SER B N 1
ATOM 4216 C CA . SER B 1 10 ? -7.891 -13.133 -21.406 1 78.81 10 SER B CA 1
ATOM 4217 C C . SER B 1 10 ? -7.617 -13.086 -22.906 1 78.81 10 SER B C 1
ATOM 4219 O O . SER B 1 10 ? -8.547 -13.109 -23.719 1 78.81 10 SER B O 1
ATOM 4221 N N . PRO B 1 11 ? -6.367 -13.016 -23.141 1 77.12 11 PRO B N 1
ATOM 4222 C CA . PRO B 1 11 ? -6.055 -12.852 -24.562 1 77.12 11 PRO B CA 1
ATOM 4223 C C . PRO B 1 11 ? -6.34 -14.102 -25.391 1 77.12 11 PRO B C 1
ATOM 4225 O O . PRO B 1 11 ? -6.391 -15.211 -24.844 1 77.12 11 PRO B O 1
ATOM 4228 N N . GLY B 1 12 ? -6.625 -13.906 -26.703 1 78 12 GLY B N 1
ATOM 4229 C CA . GLY B 1 12 ? -6.777 -15.016 -27.641 1 78 12 GLY B CA 1
ATOM 4230 C C . GLY B 1 12 ? -7.82 -14.75 -28.703 1 78 12 GLY B C 1
ATOM 4231 O O . GLY B 1 12 ? -8.547 -13.758 -28.641 1 78 12 GLY B O 1
ATOM 4232 N N . LEU B 1 13 ? -7.723 -15.469 -29.734 1 80.19 13 LEU B N 1
ATOM 4233 C CA . LEU B 1 13 ? -8.648 -15.445 -30.859 1 80.19 13 LEU B CA 1
ATOM 4234 C C . LEU B 1 13 ? -9.242 -16.828 -31.109 1 80.19 13 LEU B C 1
ATOM 4236 O O . LEU B 1 13 ? -8.5 -17.812 -31.203 1 80.19 13 LEU B O 1
ATOM 4240 N N . VAL B 1 14 ? -10.547 -16.891 -31.062 1 81.69 14 VAL B N 1
ATOM 4241 C CA . VAL B 1 14 ? -11.148 -18.203 -31.281 1 81.69 14 VAL B CA 1
ATOM 4242 C C . VAL B 1 14 ? -12.414 -18.047 -32.125 1 81.69 14 VAL B C 1
ATOM 4244 O O . VAL B 1 14 ? -13.078 -17.016 -32.062 1 81.69 14 VAL B O 1
ATOM 4247 N N . LEU B 1 15 ? -12.586 -18.969 -33 1 80.69 15 LEU B N 1
ATOM 4248 C CA . LEU B 1 15 ? -13.82 -19.109 -33.781 1 80.69 15 LEU B CA 1
ATOM 4249 C C . LEU B 1 15 ? -14.602 -20.344 -33.312 1 80.69 15 LEU B C 1
ATOM 4251 O O . LEU B 1 15 ? -14.031 -21.438 -33.219 1 80.69 15 LEU B O 1
ATOM 4255 N N . GLY B 1 16 ? -15.812 -20.141 -32.906 1 80.94 16 GLY B N 1
ATOM 4256 C CA . GLY B 1 16 ? -16.625 -21.266 -32.469 1 80.94 16 GLY B CA 1
ATOM 4257 C C . GLY B 1 16 ? -18.078 -20.906 -32.281 1 80.94 16 GLY B C 1
ATOM 4258 O O . GLY B 1 16 ? -18.484 -19.766 -32.469 1 80.94 16 GLY B O 1
ATOM 4259 N N . GLN B 1 17 ? -18.844 -21.953 -32.031 1 81.75 17 GLN B N 1
ATOM 4260 C CA . GLN B 1 17 ? -20.266 -21.781 -31.75 1 81.75 17 GLN B CA 1
ATOM 4261 C C . GLN B 1 17 ? -20.469 -21.297 -30.312 1 81.75 17 GLN B C 1
ATOM 4263 O O . GLN B 1 17 ? -19.766 -21.734 -29.391 1 81.75 17 GLN B O 1
ATOM 4268 N N . VAL B 1 18 ? -21.438 -20.406 -30.172 1 87.5 18 VAL B N 1
ATOM 4269 C CA . VAL B 1 18 ? -21.719 -19.859 -28.844 1 87.5 18 VAL B CA 1
ATOM 4270 C C . VAL B 1 18 ? -22.781 -20.719 -28.156 1 87.5 18 VAL B C 1
ATOM 4272 O O . VAL B 1 18 ? -23.766 -21.141 -28.797 1 87.5 18 VAL B O 1
ATOM 4275 N N . SER B 1 19 ? -22.453 -21.047 -27.031 1 81.56 19 SER B N 1
ATOM 4276 C CA . SER B 1 19 ? -23.453 -21.672 -26.172 1 81.56 19 SER B CA 1
ATOM 4277 C C . SER B 1 19 ? -23.797 -20.781 -24.984 1 81.56 19 SER B C 1
ATOM 4279 O O . SER B 1 19 ? -22.922 -20.438 -24.188 1 81.56 19 SER B O 1
ATOM 4281 N N . ARG B 1 20 ? -25.031 -20.391 -24.969 1 82.12 20 ARG B N 1
ATOM 4282 C CA . ARG B 1 20 ? -25.469 -19.516 -23.891 1 82.12 20 ARG B CA 1
ATOM 4283 C C . ARG B 1 20 ? -25.906 -20.312 -22.672 1 82.12 20 ARG B C 1
ATOM 4285 O O . ARG B 1 20 ? -26.703 -21.234 -22.781 1 82.12 20 ARG B O 1
ATOM 4292 N N . LEU B 1 21 ? -25.219 -19.906 -21.641 1 71.88 21 LEU B N 1
ATOM 4293 C CA . LEU B 1 21 ? -25.672 -20.453 -20.375 1 71.88 21 LEU B CA 1
ATOM 4294 C C . LEU B 1 21 ? -26.906 -19.719 -19.875 1 71.88 21 LEU B C 1
ATOM 4296 O O . LEU B 1 21 ? -26.844 -18.531 -19.562 1 71.88 21 LEU B O 1
ATOM 4300 N N . GLU B 1 22 ? -28.047 -20.25 -20.203 1 61.59 22 GLU B N 1
ATOM 4301 C CA . GLU B 1 22 ? -29.312 -19.641 -19.797 1 61.59 22 GLU B CA 1
ATOM 4302 C C . GLU B 1 22 ? -29.672 -20.016 -18.359 1 61.59 22 GLU B C 1
ATOM 4304 O O . GLU B 1 22 ? -29.578 -21.188 -17.984 1 61.59 22 GLU B O 1
ATOM 4309 N N . ARG B 1 23 ? -29.625 -19.062 -17.516 1 55.81 23 ARG B N 1
ATOM 4310 C CA . ARG 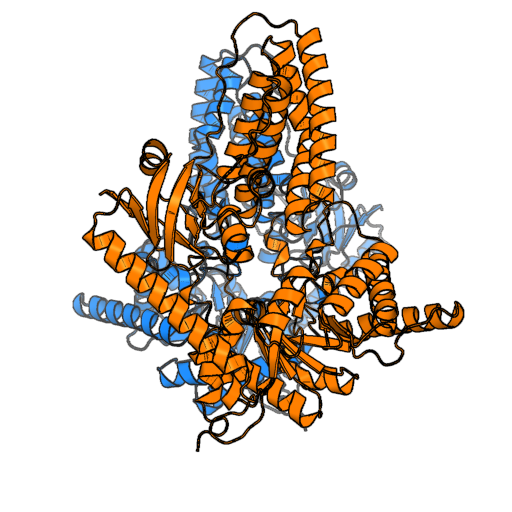B 1 23 ? -30.141 -19.297 -16.172 1 55.81 23 ARG B CA 1
ATOM 4311 C C . ARG B 1 23 ? -31.656 -19.109 -16.125 1 55.81 23 ARG B C 1
ATOM 4313 O O . ARG B 1 23 ? -32.188 -18.125 -16.641 1 55.81 23 ARG B O 1
ATOM 4320 N N . SER B 1 24 ? -32.344 -20.062 -16.25 1 49.38 24 SER B N 1
ATOM 4321 C CA . SER B 1 24 ? -33.812 -19.984 -16.141 1 49.38 24 SER B CA 1
ATOM 4322 C C . SER B 1 24 ? -34.219 -19.328 -14.836 1 49.38 24 SER B C 1
ATOM 4324 O O . SER B 1 24 ? -33.812 -19.734 -13.75 1 49.38 24 SER B O 1
ATOM 4326 N N . TYR B 1 25 ? -34.344 -18.078 -14.812 1 44.59 25 TYR B N 1
ATOM 4327 C CA . TYR B 1 25 ? -35.031 -17.531 -13.656 1 44.59 25 TYR B CA 1
ATOM 4328 C C . TYR B 1 25 ? -36.5 -17.984 -13.648 1 44.59 25 TYR B C 1
ATOM 4330 O O . TYR B 1 25 ? -37.219 -17.766 -14.609 1 44.59 25 TYR B O 1
ATOM 4338 N N . ASP B 1 26 ? -36.75 -19.047 -13.203 1 46.25 26 ASP B N 1
ATOM 4339 C CA . ASP B 1 26 ? -38.094 -19.625 -13.188 1 46.25 26 ASP B CA 1
ATOM 4340 C C . ASP B 1 26 ? -39.094 -18.672 -12.531 1 46.25 26 ASP B C 1
ATOM 4342 O O . ASP B 1 26 ? -38.75 -17.984 -11.562 1 46.25 26 ASP B O 1
ATOM 4346 N N . THR B 1 27 ? -40.062 -18.266 -13.258 1 48.94 27 THR B N 1
ATOM 4347 C CA . THR B 1 27 ? -41.344 -17.734 -12.719 1 48.94 27 THR B CA 1
ATOM 4348 C C . THR B 1 27 ? -41.906 -18.672 -11.664 1 48.94 27 THR B C 1
ATOM 4350 O O . THR B 1 27 ? -42.094 -19.859 -11.922 1 48.94 27 THR B O 1
ATOM 4353 N N . PHE B 1 28 ? -41.562 -18.406 -10.516 1 53.34 28 PHE B N 1
ATOM 4354 C CA . PHE B 1 28 ? -42.031 -19.25 -9.422 1 53.34 28 PHE B CA 1
ATOM 4355 C C . PHE B 1 28 ? -43.562 -19.219 -9.336 1 53.34 28 PHE B C 1
ATOM 4357 O O . PHE B 1 28 ? -44.188 -18.188 -9.617 1 53.34 28 PHE B O 1
ATOM 4364 N N . ASN B 1 29 ? -44.156 -20.297 -9.477 1 51.91 29 ASN B N 1
ATOM 4365 C CA . ASN B 1 29 ? -45.594 -20.406 -9.344 1 51.91 29 ASN B CA 1
ATOM 4366 C C . ASN B 1 29 ? -46.094 -19.688 -8.094 1 51.91 29 ASN B C 1
ATOM 4368 O O . ASN B 1 29 ? -45.562 -19.891 -7.004 1 51.91 29 ASN B O 1
ATOM 4372 N N . ARG B 1 30 ? -46.969 -18.781 -8.258 1 48.34 30 ARG B N 1
ATOM 4373 C CA . ARG B 1 30 ? -47.656 -17.969 -7.258 1 48.34 30 ARG B CA 1
ATOM 4374 C C . ARG B 1 30 ? -48.656 -18.797 -6.473 1 48.34 30 ARG B C 1
ATOM 4376 O O . ARG B 1 30 ? -49.5 -18.25 -5.766 1 48.34 30 ARG B O 1
ATOM 4383 N N . ASN B 1 31 ? -48.719 -20.031 -6.602 1 53.34 31 ASN B N 1
ATOM 4384 C CA . ASN B 1 31 ? -49.781 -20.719 -5.859 1 53.34 31 ASN B CA 1
ATOM 4385 C C . ASN B 1 31 ? -49.5 -20.719 -4.359 1 53.34 31 ASN B C 1
ATOM 4387 O O . ASN B 1 31 ? -48.344 -20.641 -3.939 1 53.34 31 ASN B O 1
ATOM 4391 N N . PRO B 1 32 ? -50.531 -20.703 -3.67 1 58.34 32 PRO B N 1
ATOM 4392 C CA . PRO B 1 32 ? -50.438 -20.734 -2.207 1 58.34 32 PRO B CA 1
ATOM 4393 C C . PRO B 1 32 ? -49.594 -21.891 -1.696 1 58.34 32 PRO B C 1
ATOM 4395 O O . PRO B 1 32 ? -49.75 -23.031 -2.135 1 58.34 32 PRO B O 1
ATOM 4398 N N . HIS B 1 33 ? -48.438 -21.656 -1.164 1 67.88 33 HIS B N 1
ATOM 4399 C CA . HIS B 1 33 ? -47.5 -22.688 -0.692 1 67.88 33 HIS B CA 1
ATOM 4400 C C . HIS B 1 33 ? -47.656 -22.891 0.811 1 67.88 33 HIS B C 1
ATOM 4402 O O . HIS B 1 33 ? -47.969 -21.969 1.552 1 67.88 33 HIS B O 1
ATOM 4408 N N . SER B 1 34 ? -47.938 -24.109 1.224 1 79.38 34 SER B N 1
ATOM 4409 C CA . SER B 1 34 ? -47.875 -24.438 2.643 1 79.38 34 SER B CA 1
ATOM 4410 C C . SER B 1 34 ? -46.5 -24.109 3.234 1 79.38 34 SER B C 1
ATOM 4412 O O . SER B 1 34 ? -45.5 -24.672 2.807 1 79.38 34 SER B O 1
ATOM 4414 N N . PRO B 1 35 ? -46.469 -23.172 4.156 1 84.06 35 PRO B N 1
ATOM 4415 C CA . PRO B 1 35 ? -45.188 -22.75 4.734 1 84.06 35 PRO B CA 1
ATOM 4416 C C . PRO B 1 35 ? -44.375 -23.922 5.316 1 84.06 35 PRO B C 1
ATOM 4418 O O . PRO B 1 35 ? -43.156 -23.953 5.168 1 84.06 35 PRO B O 1
ATOM 4421 N N . LYS B 1 36 ? -45.156 -24.766 5.965 1 85.62 36 LYS B N 1
ATOM 4422 C CA . LYS B 1 36 ? -44.469 -25.891 6.57 1 85.62 36 LYS B CA 1
ATOM 4423 C C . LYS B 1 36 ? -43.812 -26.766 5.508 1 85.62 36 LYS B C 1
ATOM 4425 O O . LYS B 1 36 ? -42.656 -27.203 5.676 1 85.62 36 LYS B O 1
ATOM 4430 N N . LYS B 1 37 ? -44.5 -27 4.5 1 86.88 37 LYS B N 1
ATOM 4431 C CA . LYS B 1 37 ? -43.969 -27.812 3.412 1 86.88 37 LYS B CA 1
ATOM 4432 C C . LYS B 1 37 ? -42.781 -27.109 2.736 1 86.88 37 LYS B C 1
ATOM 4434 O O . LYS B 1 37 ? -41.75 -27.734 2.447 1 86.88 37 LYS B O 1
ATOM 4439 N N . GLU B 1 38 ? -43 -25.875 2.545 1 88.38 38 GLU B N 1
ATOM 4440 C CA . GLU B 1 38 ? -41.938 -25.094 1.88 1 88.38 38 GLU B CA 1
ATOM 4441 C C . GLU B 1 38 ? -40.688 -25.047 2.725 1 88.38 38 GLU B C 1
ATOM 4443 O O . GLU B 1 38 ? -39.562 -25.078 2.189 1 88.38 38 GLU B O 1
ATOM 4448 N N . GLN B 1 39 ? -40.938 -24.984 3.996 1 87.81 39 GLN B N 1
ATOM 4449 C CA . GLN B 1 39 ? -39.781 -24.969 4.887 1 87.81 39 GLN B CA 1
ATOM 4450 C C . GLN B 1 39 ? -39 -26.281 4.82 1 87.81 39 GLN B C 1
ATOM 4452 O O . GLN B 1 39 ? -37.781 -26.297 4.828 1 87.81 39 GLN B O 1
ATOM 4457 N N . ARG B 1 40 ? -39.719 -27.312 4.789 1 86.12 40 ARG B N 1
ATOM 4458 C CA . ARG B 1 40 ? -39.094 -28.625 4.695 1 86.12 40 ARG B CA 1
ATOM 4459 C C . ARG B 1 40 ? -38.375 -28.781 3.367 1 86.12 40 ARG B C 1
ATOM 4461 O O . ARG B 1 40 ? -37.25 -29.328 3.326 1 86.12 40 ARG B O 1
ATOM 4468 N N . LEU B 1 41 ? -39 -28.312 2.367 1 86.88 41 LEU B N 1
ATOM 4469 C CA . LEU B 1 41 ? -38.375 -28.359 1.05 1 86.88 41 LEU B CA 1
ATOM 4470 C C . LEU B 1 41 ? -37.062 -27.562 1.032 1 86.88 41 LEU B C 1
ATOM 4472 O O . LEU B 1 41 ? -36.062 -28 0.457 1 86.88 41 LEU B O 1
ATOM 4476 N N . LEU B 1 42 ? -37.188 -26.469 1.664 1 89.94 42 LEU B N 1
ATOM 4477 C CA . LEU B 1 42 ? -36 -25.609 1.726 1 89.94 42 LEU B CA 1
ATOM 4478 C C . LEU B 1 42 ? -34.875 -26.297 2.49 1 89.94 42 LEU B C 1
ATOM 4480 O O . LEU B 1 42 ? -33.719 -26.297 2.047 1 89.94 42 LEU B O 1
ATOM 4484 N N . GLU B 1 43 ? -35.219 -26.844 3.582 1 87.31 43 GLU B N 1
ATOM 4485 C CA . GLU B 1 43 ? -34.188 -27.5 4.406 1 87.31 43 GLU B CA 1
ATOM 4486 C C . GLU B 1 43 ? -33.531 -28.656 3.65 1 87.31 43 GLU B C 1
ATOM 4488 O O . GLU B 1 43 ? -32.312 -28.812 3.707 1 87.31 43 GLU B O 1
ATOM 4493 N N . ASN B 1 44 ? -34.344 -29.406 2.982 1 85.25 44 ASN B N 1
ATOM 4494 C CA . ASN B 1 44 ? -33.812 -30.5 2.174 1 85.25 44 ASN B CA 1
ATOM 4495 C C . ASN B 1 44 ? -32.938 -29.984 1.036 1 85.25 44 ASN B C 1
ATOM 4497 O O . ASN B 1 44 ? -31.859 -30.547 0.759 1 85.25 44 ASN B O 1
ATOM 4501 N N . ALA B 1 45 ? -33.375 -28.969 0.443 1 86.75 45 ALA B N 1
ATOM 4502 C CA . ALA B 1 45 ? -32.625 -28.375 -0.672 1 86.75 45 ALA B CA 1
ATOM 4503 C C . ALA B 1 45 ? -31.281 -27.844 -0.209 1 86.75 45 ALA B C 1
ATOM 4505 O O . ALA B 1 45 ? -30.266 -28 -0.9 1 86.75 45 ALA B O 1
ATOM 4506 N N . ILE B 1 46 ? -31.359 -27.234 0.915 1 87.31 46 ILE B N 1
ATOM 4507 C CA . ILE B 1 46 ? -30.125 -26.688 1.464 1 87.31 46 ILE B CA 1
ATOM 4508 C C . ILE B 1 46 ? -29.141 -27.828 1.771 1 87.31 46 ILE B C 1
ATOM 4510 O O . ILE B 1 46 ? -27.953 -27.719 1.479 1 87.31 46 ILE B O 1
ATOM 4514 N N . SER B 1 47 ? -29.641 -28.875 2.314 1 84.44 47 SER B N 1
ATOM 4515 C CA . SER B 1 47 ? -28.812 -30.031 2.633 1 84.44 47 SER B CA 1
ATOM 4516 C C . SER B 1 47 ? -28.188 -30.609 1.376 1 84.44 47 SER B C 1
ATOM 4518 O O . SER B 1 47 ? -26.984 -30.938 1.366 1 84.44 47 SER B O 1
ATOM 4520 N N . ILE B 1 48 ? -28.922 -30.734 0.353 1 81.19 48 ILE B N 1
ATOM 4521 C CA . ILE B 1 48 ? -28.422 -31.266 -0.917 1 81.19 48 ILE B CA 1
ATOM 4522 C C . ILE B 1 48 ? -27.391 -30.312 -1.508 1 81.19 48 ILE B C 1
ATOM 4524 O O . ILE B 1 48 ? -26.328 -30.734 -1.961 1 81.19 48 ILE B O 1
ATOM 4528 N N . ALA B 1 49 ? -27.75 -29.047 -1.483 1 83.81 49 ALA B N 1
ATOM 4529 C CA . ALA B 1 49 ? -26.844 -28.031 -2.014 1 83.81 49 ALA B CA 1
ATOM 4530 C C . ALA B 1 49 ? -25.5 -28.062 -1.276 1 83.81 49 ALA B C 1
ATOM 4532 O O . ALA B 1 49 ? -24.438 -27.969 -1.898 1 83.81 49 ALA B O 1
ATOM 4533 N N . GLN B 1 50 ? -25.672 -28.188 -0.059 1 79.38 50 GLN B N 1
ATOM 4534 C CA . GLN B 1 50 ? -24.453 -28.25 0.753 1 79.38 50 GLN B CA 1
ATOM 4535 C C . GLN B 1 50 ? -23.594 -29.453 0.362 1 79.38 50 GLN B C 1
ATOM 4537 O O . GLN B 1 50 ? -22.375 -29.328 0.233 1 79.38 50 GLN B O 1
ATOM 4542 N N . SER B 1 51 ? -24.234 -30.531 0.166 1 76.81 51 SER B N 1
ATOM 4543 C CA . SER B 1 51 ? -23.531 -31.734 -0.245 1 76.81 51 SER B CA 1
ATOM 4544 C C . SER B 1 51 ? -22.875 -31.562 -1.612 1 76.81 51 SER B C 1
ATOM 4546 O O . SER B 1 51 ? -21.734 -31.984 -1.82 1 76.81 51 SER B O 1
ATOM 4548 N N . GLU B 1 52 ? -23.562 -30.984 -2.451 1 74.06 52 GLU B N 1
ATOM 4549 C CA . GLU B 1 52 ? -23.016 -30.734 -3.785 1 74.06 52 GLU B CA 1
ATOM 4550 C C . GLU B 1 52 ? -21.828 -29.781 -3.732 1 74.06 52 GLU B C 1
ATOM 4552 O O . GLU B 1 52 ? -20.828 -30 -4.41 1 74.06 52 GLU B O 1
ATOM 4557 N N . LEU B 1 53 ? -22.094 -28.766 -2.994 1 74.69 53 LEU B N 1
ATOM 4558 C CA . LEU B 1 53 ? -21.016 -27.781 -2.867 1 74.69 53 LEU B CA 1
ATOM 4559 C C . LEU B 1 53 ? -19.781 -28.406 -2.238 1 74.69 53 LEU B C 1
ATOM 4561 O O . LEU B 1 53 ? -18.656 -28.109 -2.652 1 74.69 53 LEU B O 1
ATOM 4565 N N . GLU B 1 54 ? -20.109 -29.25 -1.357 1 67.69 54 GLU B N 1
ATOM 4566 C CA . GLU B 1 54 ? -18.984 -29.953 -0.727 1 67.69 54 GLU B CA 1
ATOM 4567 C C . GLU B 1 54 ? -18.281 -30.859 -1.721 1 67.69 54 GLU B C 1
ATOM 4569 O O . GLU B 1 54 ? -17.047 -30.938 -1.737 1 67.69 54 GLU B O 1
ATOM 4574 N N . SER B 1 55 ? -19.047 -31.531 -2.506 1 66.25 55 SER B N 1
ATOM 4575 C CA . SER B 1 55 ? -18.5 -32.406 -3.543 1 66.25 55 SER B CA 1
ATOM 4576 C C . SER B 1 55 ? -17.703 -31.609 -4.566 1 66.25 55 SER B C 1
ATOM 4578 O O . SER B 1 55 ? -16.625 -32.031 -4.992 1 66.25 55 SER B O 1
ATOM 4580 N N . MET B 1 56 ? -18.281 -30.516 -4.926 1 64.5 56 MET B N 1
ATOM 4581 C CA . MET B 1 56 ? -17.609 -29.656 -5.895 1 64.5 56 MET B CA 1
ATOM 4582 C C . MET B 1 56 ? -16.328 -29.078 -5.305 1 64.5 56 MET B C 1
ATOM 4584 O O . MET B 1 56 ? -15.305 -29 -5.992 1 64.5 56 MET B O 1
ATOM 4588 N N . ALA B 1 57 ? -16.547 -28.688 -4.141 1 61.47 57 ALA B N 1
ATOM 4589 C CA . ALA B 1 57 ? -15.375 -28.156 -3.449 1 61.47 57 ALA B CA 1
ATOM 4590 C C . ALA B 1 57 ? -14.266 -29.203 -3.395 1 61.47 57 ALA B C 1
ATOM 4592 O O . ALA B 1 57 ? -13.086 -28.875 -3.584 1 61.47 57 ALA B O 1
ATOM 4593 N N . SER B 1 58 ? -14.703 -30.453 -3.283 1 57.38 58 SER B N 1
ATOM 4594 C CA . SER B 1 58 ? -13.75 -31.547 -3.15 1 57.38 58 SER B CA 1
ATOM 4595 C C . SER B 1 58 ? -13.078 -31.859 -4.484 1 57.38 58 SER B C 1
ATOM 4597 O O . SER B 1 58 ? -11.969 -32.406 -4.512 1 57.38 58 SER B O 1
ATOM 4599 N N . ARG B 1 59 ? -13.789 -31.547 -5.621 1 48.03 59 ARG B N 1
ATOM 4600 C CA . ARG B 1 59 ? -13.312 -31.875 -6.953 1 48.03 59 ARG B CA 1
ATOM 4601 C C . ARG B 1 59 ? -12.664 -30.672 -7.629 1 48.03 59 ARG B C 1
ATOM 4603 O O . ARG B 1 59 ? -12.289 -30.734 -8.805 1 48.03 59 ARG B O 1
ATOM 4610 N N . SER B 1 60 ? -12.758 -29.641 -6.961 1 49.5 60 SER B N 1
ATOM 4611 C CA . SER B 1 60 ? -12.328 -28.406 -7.59 1 49.5 60 SER B CA 1
ATOM 4612 C C . SER B 1 60 ? -10.945 -27.984 -7.098 1 49.5 60 SER B C 1
ATOM 4614 O O . SER B 1 60 ? -10.484 -28.453 -6.051 1 49.5 60 SER B O 1
ATOM 4616 N N . ALA B 1 61 ? -10.414 -27.25 -8 1 43.84 61 ALA B N 1
ATOM 4617 C CA . ALA B 1 61 ? -9.133 -26.656 -7.594 1 43.84 61 ALA B CA 1
ATOM 4618 C C . ALA B 1 61 ? -9.32 -25.703 -6.426 1 43.84 61 ALA B C 1
ATOM 4620 O O . ALA B 1 61 ? -10.445 -25.297 -6.121 1 43.84 61 ALA B O 1
ATOM 4621 N N . THR B 1 62 ? -8.43 -25.391 -5.691 1 41.88 62 THR B N 1
ATOM 4622 C CA . THR B 1 62 ? -8.461 -24.672 -4.422 1 41.88 62 THR B CA 1
ATOM 4623 C C . THR B 1 62 ? -9.141 -23.328 -4.586 1 41.88 62 THR B C 1
ATOM 4625 O O . THR B 1 62 ? -9.93 -22.906 -3.736 1 41.88 62 THR B O 1
ATOM 4628 N N . SER B 1 63 ? -8.953 -22.641 -5.688 1 43.75 63 SER B N 1
ATOM 4629 C CA . SER B 1 63 ? -9.562 -21.344 -5.965 1 43.75 63 SER B CA 1
ATOM 4630 C C . SER B 1 63 ? -11.078 -21.469 -6.082 1 43.75 63 SER B C 1
ATOM 4632 O O . SER B 1 63 ? -11.82 -20.609 -5.586 1 43.75 63 SER B O 1
ATOM 4634 N N . GLU B 1 64 ? -11.398 -22.578 -6.602 1 51.88 64 GLU B N 1
ATOM 4635 C CA . GLU B 1 64 ? -12.82 -22.828 -6.812 1 51.88 64 GLU B CA 1
ATOM 4636 C C . GLU B 1 64 ? -13.484 -23.375 -5.551 1 51.88 64 GLU B C 1
ATOM 4638 O O . GLU B 1 64 ? -14.672 -23.156 -5.328 1 51.88 64 GLU B O 1
ATOM 4643 N N . GLN B 1 65 ? -12.57 -23.922 -4.879 1 54.19 65 GLN B N 1
ATOM 4644 C CA . GLN B 1 65 ? -13.094 -24.5 -3.645 1 54.19 65 GLN B CA 1
ATOM 4645 C C . GLN B 1 65 ? -13.602 -23.422 -2.701 1 54.19 65 GLN B C 1
ATOM 4647 O O . GLN B 1 65 ? -14.641 -23.578 -2.062 1 54.19 65 GLN B O 1
ATOM 4652 N N . ALA B 1 66 ? -12.875 -22.328 -2.697 1 54 66 ALA B N 1
ATOM 4653 C CA . ALA B 1 66 ? -13.258 -21.219 -1.832 1 54 66 ALA B CA 1
ATOM 4654 C C . ALA B 1 66 ? -14.633 -20.672 -2.213 1 54 66 ALA B C 1
ATOM 4656 O O . ALA B 1 66 ? -15.414 -20.281 -1.342 1 54 66 ALA B O 1
ATOM 4657 N N . ILE B 1 67 ? -14.82 -20.656 -3.371 1 61.62 67 ILE B N 1
ATOM 4658 C CA . ILE B 1 67 ? -16.094 -20.172 -3.881 1 61.62 67 ILE B CA 1
ATOM 4659 C C . ILE B 1 67 ? -17.234 -21.062 -3.373 1 61.62 67 ILE B C 1
ATOM 4661 O O . ILE B 1 67 ? -18.219 -20.562 -2.846 1 61.62 67 ILE B O 1
ATOM 4665 N N . PHE B 1 68 ? -16.953 -22.375 -3.404 1 66.94 68 PHE B N 1
ATOM 4666 C CA . PHE B 1 68 ? -18 -23.312 -3.047 1 66.94 68 PHE B CA 1
ATOM 4667 C C . PHE B 1 68 ? -18.188 -23.375 -1.535 1 66.94 68 PHE B C 1
ATOM 4669 O O . PHE B 1 68 ? -19.312 -23.516 -1.044 1 66.94 68 PHE B O 1
ATOM 4676 N N . MET B 1 69 ? -17.141 -23.125 -0.971 1 60.97 69 MET B N 1
ATOM 4677 C CA . MET B 1 69 ? -17.234 -23.094 0.486 1 60.97 69 MET B CA 1
ATOM 4678 C C . MET B 1 69 ? -18 -21.844 0.949 1 60.97 69 MET B C 1
ATOM 4680 O O . MET B 1 69 ? -18.812 -21.922 1.867 1 60.97 69 MET B O 1
ATOM 4684 N N . PHE B 1 70 ? -17.641 -20.719 0.389 1 64.88 70 PHE B N 1
ATOM 4685 C CA . PHE B 1 70 ? -18.406 -19.5 0.67 1 64.88 70 PHE B CA 1
ATOM 4686 C C . PHE B 1 70 ? -19.891 -19.734 0.428 1 64.88 70 PHE B C 1
ATOM 4688 O O . PHE B 1 70 ? -20.734 -19.328 1.239 1 64.88 70 PHE B O 1
ATOM 4695 N N . GLN B 1 71 ? -20.109 -20.344 -0.646 1 73.62 71 GLN B N 1
ATOM 4696 C CA . GLN B 1 71 ? -21.5 -20.625 -0.98 1 73.62 71 GLN B CA 1
ATOM 4697 C C . GLN B 1 71 ? -22.156 -21.5 0.074 1 73.62 71 GLN B C 1
ATOM 4699 O O . GLN B 1 71 ? -23.297 -21.266 0.475 1 73.62 71 GLN B O 1
ATOM 4704 N N . SER B 1 72 ? -21.328 -22.438 0.488 1 72.5 72 SER B N 1
ATOM 4705 C CA . SER B 1 72 ? -21.844 -23.328 1.529 1 72.5 72 SER B CA 1
ATOM 4706 C C . SER B 1 72 ? -22.078 -22.578 2.83 1 72.5 72 SER B C 1
ATOM 4708 O O . SER B 1 72 ? -23.109 -22.766 3.48 1 72.5 72 SER B O 1
ATOM 4710 N N . MET B 1 73 ? -21.281 -21.688 3.162 1 69.88 73 MET B N 1
ATOM 4711 C CA . MET B 1 73 ? -21.375 -20.891 4.383 1 69.88 73 MET B CA 1
ATOM 4712 C C . MET B 1 73 ? -22.578 -19.953 4.316 1 69.88 73 MET B C 1
ATOM 4714 O O . MET B 1 73 ? -23.281 -19.766 5.312 1 69.88 73 MET B O 1
ATOM 4718 N N . MET B 1 74 ? -22.734 -19.406 3.232 1 73.94 74 MET B N 1
ATOM 4719 C CA . MET B 1 74 ? -23.875 -18.5 3.045 1 73.94 74 MET B CA 1
ATOM 4720 C C . MET B 1 74 ? -25.188 -19.234 3.279 1 73.94 74 MET B C 1
ATOM 4722 O O . MET B 1 74 ? -26.109 -18.688 3.906 1 73.94 74 MET B O 1
ATOM 4726 N N . LEU B 1 75 ? -25.156 -20.438 2.85 1 79.69 75 LEU B N 1
ATOM 4727 C CA . LEU B 1 75 ? -26.375 -21.219 2.963 1 79.69 75 LEU B CA 1
ATOM 4728 C C . LEU B 1 75 ? -26.594 -21.688 4.398 1 79.69 75 LEU B C 1
ATOM 4730 O O . LEU B 1 75 ? -27.703 -22.109 4.762 1 79.69 75 LEU B O 1
ATOM 4734 N N . GLU B 1 76 ? -25.5 -21.5 5.164 1 72 76 GLU B N 1
ATOM 4735 C CA . GLU B 1 76 ? -25.609 -21.859 6.574 1 72 76 GLU B CA 1
ATOM 4736 C C . GLU B 1 76 ? -25.797 -20.625 7.445 1 72 76 GLU B C 1
ATOM 4738 O O . GLU B 1 76 ? -26.016 -20.734 8.656 1 72 76 GLU B O 1
ATOM 4743 N N . ASP B 1 77 ? -25.688 -19.5 6.836 1 71.25 77 ASP B N 1
ATOM 4744 C CA . ASP B 1 77 ? -25.766 -18.25 7.582 1 71.25 77 ASP B CA 1
ATOM 4745 C C . ASP B 1 77 ? -27.188 -18.016 8.117 1 71.25 77 ASP B C 1
ATOM 4747 O O . ASP B 1 77 ? -28.141 -17.969 7.344 1 71.25 77 ASP B O 1
ATOM 4751 N N . ASP B 1 78 ? -27.203 -17.781 9.375 1 70.5 78 ASP B N 1
ATOM 4752 C CA . ASP B 1 78 ? -28.5 -17.656 10.023 1 70.5 78 ASP B CA 1
ATOM 4753 C C . ASP B 1 78 ? -29.219 -16.375 9.594 1 70.5 78 ASP B C 1
ATOM 4755 O O . ASP B 1 78 ? -30.438 -16.359 9.422 1 70.5 78 ASP B O 1
ATOM 4759 N N . GLY B 1 79 ? -28.516 -15.312 9.414 1 70.19 79 GLY B N 1
ATOM 4760 C CA . GLY B 1 79 ? -29.125 -14.07 8.961 1 70.19 79 GLY B CA 1
ATOM 4761 C C . GLY B 1 79 ? -29.766 -14.188 7.59 1 70.19 79 GLY B C 1
ATOM 4762 O O . GLY B 1 79 ? -30.906 -13.766 7.391 1 70.19 79 GLY B O 1
ATOM 4763 N N . PHE B 1 80 ? -29.094 -14.805 6.695 1 80.62 80 PHE B N 1
ATOM 4764 C CA . PHE B 1 80 ? -29.578 -15.039 5.344 1 80.62 80 PHE B CA 1
ATOM 4765 C C . PHE B 1 80 ? -30.781 -15.977 5.355 1 80.62 80 PHE B C 1
ATOM 4767 O O . PHE B 1 80 ? -31.828 -15.656 4.781 1 80.62 80 PHE B O 1
ATOM 4774 N N . MET B 1 81 ? -30.672 -17.016 6.156 1 82.81 81 MET B N 1
ATOM 4775 C CA . MET B 1 81 ? -31.703 -18.047 6.125 1 82.81 81 MET B CA 1
ATOM 4776 C C . MET B 1 81 ? -32.938 -17.609 6.922 1 82.81 81 MET B C 1
ATOM 4778 O O . MET B 1 81 ? -34.062 -18 6.594 1 82.81 81 MET B O 1
ATOM 4782 N N . SER B 1 82 ? -32.656 -16.797 7.906 1 81.12 82 SER B N 1
ATOM 4783 C CA . SER B 1 82 ? -33.812 -16.297 8.664 1 81.12 82 SER B CA 1
ATOM 4784 C C . SER B 1 82 ? -34.688 -15.414 7.809 1 81.12 82 SER B C 1
ATOM 4786 O O . SER B 1 82 ? -35.938 -15.461 7.918 1 81.12 82 SER B O 1
ATOM 4788 N N . GLU B 1 83 ? -34.094 -14.703 6.957 1 82.88 83 GLU B N 1
ATOM 4789 C CA . GLU B 1 83 ? -34.875 -13.867 6.047 1 82.88 83 GLU B CA 1
ATOM 4790 C C . GLU B 1 83 ? -35.625 -14.719 5.031 1 82.88 83 GLU B C 1
ATOM 4792 O O . GLU B 1 83 ? -36.812 -14.438 4.734 1 82.88 83 GLU B O 1
ATOM 4797 N N . VAL B 1 84 ? -35.062 -15.68 4.574 1 88.38 84 VAL B N 1
ATOM 4798 C CA . VAL B 1 84 ? -35.719 -16.594 3.639 1 88.38 84 VAL B CA 1
ATOM 4799 C C . VAL B 1 84 ? -36.906 -17.25 4.312 1 88.38 84 VAL B C 1
ATOM 4801 O O . VAL B 1 84 ? -38 -17.297 3.754 1 88.38 84 VAL B O 1
ATOM 4804 N N . ARG B 1 85 ? -36.688 -17.688 5.531 1 87.44 85 ARG B N 1
ATOM 4805 C CA . ARG B 1 85 ? -37.719 -18.375 6.277 1 87.44 85 ARG B CA 1
ATOM 4806 C C . ARG B 1 85 ? -38.906 -17.422 6.586 1 87.44 85 ARG B C 1
ATOM 4808 O O . ARG B 1 85 ? -40.062 -17.844 6.594 1 87.44 85 ARG B O 1
ATOM 4815 N N . SER B 1 86 ? -38.594 -16.188 6.777 1 87.25 86 SER B N 1
ATOM 4816 C CA . SER B 1 86 ? -39.625 -15.203 7.035 1 87.25 86 SER B CA 1
ATOM 4817 C C . SER B 1 86 ? -40.531 -15.016 5.82 1 87.25 86 SER B C 1
ATOM 4819 O O . SER B 1 86 ? -41.75 -14.875 5.957 1 87.25 86 SER B O 1
ATOM 4821 N N . TYR B 1 87 ? -39.969 -15.016 4.695 1 88.38 87 TYR B N 1
ATOM 4822 C CA . TYR B 1 87 ? -40.75 -14.906 3.469 1 88.38 87 TYR B CA 1
ATOM 4823 C C . TYR B 1 87 ? -41.594 -16.141 3.26 1 88.38 87 TYR B C 1
ATOM 4825 O O . TYR B 1 87 ? -42.75 -16.047 2.844 1 88.38 87 TYR B O 1
ATOM 4833 N N . ILE B 1 88 ? -41.094 -17.266 3.621 1 88.62 88 ILE B N 1
ATOM 4834 C CA . ILE B 1 88 ? -41.844 -18.516 3.492 1 88.62 88 ILE B CA 1
ATOM 4835 C C . ILE B 1 88 ? -43.031 -18.516 4.465 1 88.62 88 ILE B C 1
ATOM 4837 O O . ILE B 1 88 ? -44.125 -18.922 4.102 1 88.62 88 ILE B O 1
ATOM 4841 N N . ALA B 1 89 ? -42.719 -18.047 5.633 1 87.25 89 ALA B N 1
ATOM 4842 C CA . ALA B 1 89 ? -43.781 -17.953 6.641 1 87.25 89 ALA B CA 1
ATOM 4843 C C . ALA B 1 89 ? -44.906 -17 6.191 1 87.25 89 ALA B C 1
ATOM 4845 O O . ALA B 1 89 ? -46.062 -17.188 6.555 1 87.25 89 ALA B O 1
ATOM 4846 N N . ALA B 1 90 ? -44.5 -16.078 5.344 1 86 90 ALA B N 1
ATOM 4847 C CA . ALA B 1 90 ? -45.469 -15.086 4.844 1 86 90 ALA B CA 1
ATOM 4848 C C . ALA B 1 90 ? -46.188 -15.609 3.607 1 86 90 ALA B C 1
ATOM 4850 O O . ALA B 1 90 ? -47.031 -14.906 3.025 1 86 90 ALA B O 1
ATOM 4851 N N . GLY B 1 91 ? -45.75 -16.828 3.215 1 84.75 91 GLY B N 1
ATOM 4852 C CA . GLY B 1 91 ? -46.531 -17.469 2.154 1 84.75 91 GLY B CA 1
ATOM 4853 C C . GLY B 1 91 ? -45.781 -17.516 0.834 1 84.75 91 GLY B C 1
ATOM 4854 O O . GLY B 1 91 ? -46.344 -17.938 -0.185 1 84.75 91 GLY B O 1
ATOM 4855 N N . THR B 1 92 ? -44.625 -17.125 0.829 1 84.81 92 THR B N 1
ATOM 4856 C CA . THR B 1 92 ? -43.812 -17.156 -0.381 1 84.81 92 THR B CA 1
ATOM 4857 C C . THR B 1 92 ? -43.188 -18.531 -0.579 1 84.81 92 THR B C 1
ATOM 4859 O O . THR B 1 92 ? -42.781 -19.172 0.387 1 84.81 92 THR B O 1
ATOM 4862 N N . GLY B 1 93 ? -43.219 -18.984 -1.748 1 87.44 93 GLY B N 1
ATOM 4863 C CA . GLY B 1 93 ? -42.562 -20.234 -2.035 1 87.44 93 GLY B CA 1
ATOM 4864 C C . GLY B 1 93 ? -41.062 -20.219 -1.725 1 87.44 93 GLY B C 1
ATOM 4865 O O . GLY B 1 93 ? -40.438 -19.156 -1.783 1 87.44 93 GLY B O 1
ATOM 4866 N N . ALA B 1 94 ? -40.594 -21.344 -1.398 1 88 94 ALA B N 1
ATOM 4867 C CA . ALA B 1 94 ? -39.188 -21.453 -0.991 1 88 94 ALA B CA 1
ATOM 4868 C C . ALA B 1 94 ? -38.25 -20.922 -2.078 1 88 94 ALA B C 1
ATOM 4870 O O . ALA B 1 94 ? -37.312 -20.172 -1.789 1 88 94 ALA B O 1
ATOM 4871 N N . ALA B 1 95 ? -38.5 -21.312 -3.299 1 85.88 95 ALA B N 1
ATOM 4872 C CA . ALA B 1 95 ? -37.656 -20.891 -4.41 1 85.88 95 ALA B CA 1
ATOM 4873 C C . ALA B 1 95 ? -37.719 -19.375 -4.605 1 85.88 95 ALA B C 1
ATOM 4875 O O . ALA B 1 95 ? -36.719 -18.719 -4.793 1 85.88 95 ALA B O 1
ATOM 4876 N N . ALA B 1 96 ? -38.938 -18.859 -4.555 1 84 96 ALA B N 1
ATOM 4877 C CA . ALA B 1 96 ? -39.125 -17.422 -4.699 1 84 96 ALA B CA 1
ATOM 4878 C C . ALA B 1 96 ? -38.469 -16.672 -3.535 1 84 96 ALA B C 1
ATOM 4880 O O . ALA B 1 96 ? -37.875 -15.602 -3.727 1 84 96 ALA B O 1
ATOM 4881 N N . ALA B 1 97 ? -38.656 -17.172 -2.326 1 86.06 97 ALA B N 1
ATOM 4882 C CA . ALA B 1 97 ? -38.062 -16.547 -1.147 1 86.06 97 ALA B CA 1
ATOM 4883 C C . ALA B 1 97 ? -36.531 -16.516 -1.274 1 86.06 97 ALA B C 1
ATOM 4885 O O . ALA B 1 97 ? -35.906 -15.477 -1.011 1 86.06 97 ALA B O 1
ATOM 4886 N N . MET B 1 98 ? -35.969 -17.609 -1.698 1 87 98 MET B N 1
ATOM 4887 C CA . MET B 1 98 ? -34.531 -17.703 -1.883 1 87 98 MET B CA 1
ATOM 4888 C C . MET B 1 98 ? -34.062 -16.719 -2.934 1 87 98 MET B C 1
ATOM 4890 O O . MET B 1 98 ? -33.031 -16.078 -2.758 1 87 98 MET B O 1
ATOM 4894 N N . GLN B 1 99 ? -34.688 -16.688 -3.982 1 84.12 99 GLN B N 1
ATOM 4895 C CA . GLN B 1 99 ? -34.312 -15.781 -5.066 1 84.12 99 GLN B CA 1
ATOM 4896 C C . GLN B 1 99 ? -34.375 -14.328 -4.605 1 84.12 99 GLN B C 1
ATOM 4898 O O . GLN B 1 99 ? -33.438 -13.555 -4.891 1 84.12 99 GLN B O 1
ATOM 4903 N N . ARG B 1 100 ? -35.406 -14.008 -3.969 1 82.69 100 ARG B N 1
ATOM 4904 C CA . ARG B 1 100 ? -35.594 -12.633 -3.51 1 82.69 100 ARG B CA 1
ATOM 4905 C C . ARG B 1 100 ? -34.469 -12.234 -2.541 1 82.69 100 ARG B C 1
ATOM 4907 O O . ARG B 1 100 ? -33.875 -11.172 -2.693 1 82.69 100 ARG B O 1
ATOM 4914 N N . VAL B 1 101 ? -34.25 -13.07 -1.558 1 82.81 101 VAL B N 1
ATOM 4915 C CA . VAL B 1 101 ? -33.25 -12.766 -0.542 1 82.81 101 VAL B CA 1
ATOM 4916 C C . VAL B 1 101 ? -31.875 -12.805 -1.163 1 82.81 101 VAL B C 1
ATOM 4918 O O . VAL B 1 101 ? -31.047 -11.914 -0.917 1 82.81 101 VAL B O 1
ATOM 4921 N N . GLY B 1 102 ? -31.594 -13.82 -1.927 1 82.75 102 GLY B N 1
ATOM 4922 C CA . GLY B 1 102 ? -30.312 -13.93 -2.602 1 82.75 102 GLY B CA 1
ATOM 4923 C C . GLY B 1 102 ? -29.984 -12.727 -3.469 1 82.75 102 GLY B C 1
ATOM 4924 O O . GLY B 1 102 ? -28.875 -12.203 -3.42 1 82.75 102 GLY B O 1
ATOM 4925 N N . GLN B 1 103 ? -30.938 -12.414 -4.25 1 79.94 103 GLN B N 1
ATOM 4926 C CA . GLN B 1 103 ? -30.766 -11.258 -5.129 1 79.94 103 GLN B CA 1
ATOM 4927 C C . GLN B 1 103 ? -30.516 -9.984 -4.324 1 79.94 103 GLN B C 1
ATOM 4929 O O . GLN B 1 103 ? -29.672 -9.172 -4.688 1 79.94 103 GLN B O 1
ATOM 4934 N N . ARG B 1 104 ? -31.281 -9.852 -3.359 1 78.12 104 ARG B N 1
ATOM 4935 C CA . ARG B 1 104 ? -31.109 -8.672 -2.52 1 78.12 104 ARG B CA 1
ATOM 4936 C C . ARG B 1 104 ? -29.688 -8.617 -1.943 1 78.12 104 ARG B C 1
ATOM 4938 O O . ARG B 1 104 ? -29.047 -7.566 -1.988 1 78.12 104 ARG B O 1
ATOM 4945 N N . PHE B 1 105 ? -29.25 -9.703 -1.468 1 77.12 105 PHE B N 1
ATOM 4946 C CA . PHE B 1 105 ? -27.922 -9.75 -0.897 1 77.12 105 PHE B CA 1
ATOM 4947 C C . PHE B 1 105 ? -26.859 -9.516 -1.973 1 77.12 105 PHE B C 1
ATOM 4949 O O . PHE B 1 105 ? -25.875 -8.805 -1.746 1 77.12 105 PHE B O 1
ATOM 4956 N N . ALA B 1 106 ? -27.047 -10.172 -3.062 1 75.62 106 ALA B N 1
ATOM 4957 C CA . ALA B 1 106 ? -26.125 -10.008 -4.184 1 75.62 106 ALA B CA 1
ATOM 4958 C C . ALA B 1 106 ? -26.062 -8.547 -4.633 1 75.62 106 ALA B C 1
ATOM 4960 O O . ALA B 1 106 ? -24.984 -8.023 -4.898 1 75.62 106 ALA B O 1
ATOM 4961 N N . ASP B 1 107 ? -27.188 -7.965 -4.746 1 71 107 ASP B N 1
ATOM 4962 C CA . ASP B 1 107 ? -27.266 -6.562 -5.1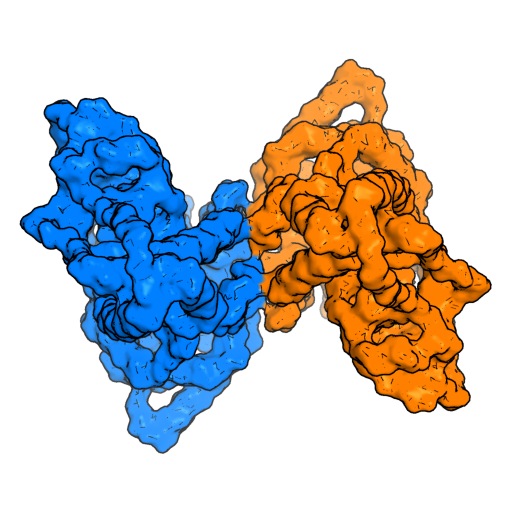45 1 71 107 ASP B CA 1
ATOM 4963 C C . ASP B 1 107 ? -26.547 -5.668 -4.137 1 71 107 ASP B C 1
ATOM 4965 O O . ASP B 1 107 ? -25.875 -4.711 -4.523 1 71 107 ASP B O 1
ATOM 4969 N N . GLN B 1 108 ? -26.75 -6.066 -2.979 1 65.81 108 GLN B N 1
ATOM 4970 C CA . GLN B 1 108 ? -26.094 -5.309 -1.92 1 65.81 108 GLN B CA 1
ATOM 4971 C C . GLN B 1 108 ? -24.578 -5.387 -2.047 1 65.81 108 GLN B C 1
ATOM 4973 O O . GLN B 1 108 ? -23.891 -4.379 -1.896 1 65.81 108 GLN B O 1
ATOM 4978 N N . LEU B 1 109 ? -24.219 -6.547 -2.373 1 64.69 109 LEU B N 1
ATOM 4979 C CA . LEU B 1 109 ? -22.781 -6.754 -2.506 1 64.69 109 LEU B CA 1
ATOM 4980 C C . LEU B 1 109 ? -22.266 -6.117 -3.791 1 64.69 109 LEU B C 1
ATOM 4982 O O . LEU B 1 109 ? -21.172 -5.543 -3.803 1 64.69 109 LEU B O 1
ATOM 4986 N N . SER B 1 110 ? -23 -6.309 -4.832 1 65.25 110 SER B N 1
ATOM 4987 C CA . SER B 1 110 ? -22.625 -5.773 -6.133 1 65.25 110 SER B CA 1
ATOM 4988 C C . SER B 1 110 ? -22.547 -4.25 -6.105 1 65.25 110 SER B C 1
ATOM 4990 O O . SER B 1 110 ? -21.797 -3.645 -6.875 1 65.25 110 SER B O 1
ATOM 4992 N N . ALA B 1 111 ? -23.438 -3.711 -5.336 1 58.19 111 ALA B N 1
ATOM 4993 C CA . ALA B 1 111 ? -23.531 -2.256 -5.246 1 58.19 111 ALA B CA 1
ATOM 4994 C C . ALA B 1 111 ? -22.359 -1.675 -4.469 1 58.19 111 ALA B C 1
ATOM 4996 O O . ALA B 1 111 ? -22.188 -0.455 -4.406 1 58.19 111 ALA B O 1
ATOM 4997 N N . MET B 1 112 ? -21.75 -2.732 -4.094 1 46.91 112 MET B N 1
ATOM 4998 C CA . MET B 1 112 ? -20.562 -2.299 -3.354 1 46.91 112 MET B CA 1
ATOM 4999 C C . MET B 1 112 ? -19.406 -2.016 -4.301 1 46.91 112 MET B C 1
ATOM 5001 O O . MET B 1 112 ? -18.484 -2.822 -4.414 1 46.91 112 MET B O 1
ATOM 5005 N N . THR B 1 113 ? -19.453 -1.09 -5.16 1 50.09 113 THR B N 1
ATOM 5006 C CA . THR B 1 113 ? -18.578 -0.755 -6.273 1 50.09 113 THR B CA 1
ATOM 5007 C C . THR B 1 113 ? -17.156 -0.541 -5.789 1 50.09 113 THR B C 1
ATOM 5009 O O . THR B 1 113 ? -16.203 -0.693 -6.559 1 50.09 113 THR B O 1
ATOM 5012 N N . ASP B 1 114 ? -17.031 -0.378 -4.598 1 42.09 114 ASP B N 1
ATOM 5013 C CA . ASP B 1 114 ? -15.711 -0.037 -4.062 1 42.09 114 ASP B CA 1
ATOM 5014 C C . ASP B 1 114 ? -14.969 -1.286 -3.596 1 42.09 114 ASP B C 1
ATOM 5016 O O . ASP B 1 114 ? -13.812 -1.206 -3.176 1 42.09 114 ASP B O 1
ATOM 5020 N N . ASN B 1 115 ? -15.578 -2.537 -3.699 1 40.81 115 ASN B N 1
ATOM 5021 C CA . ASN B 1 115 ? -14.992 -3.795 -3.25 1 40.81 115 ASN B CA 1
ATOM 5022 C C . ASN B 1 115 ? -15.141 -4.891 -4.301 1 40.81 115 ASN B C 1
ATOM 5024 O O . ASN B 1 115 ? -16.109 -5.641 -4.289 1 40.81 115 ASN B O 1
ATOM 5028 N N . PRO B 1 116 ? -14.18 -4.945 -5.121 1 48.19 116 PRO B N 1
ATOM 5029 C CA . PRO B 1 116 ? -14.312 -5.918 -6.207 1 48.19 116 PRO B CA 1
ATOM 5030 C C . PRO B 1 116 ? -14.484 -7.348 -5.707 1 48.19 116 PRO B C 1
ATOM 5032 O O . PRO B 1 116 ? -15.172 -8.148 -6.344 1 48.19 116 PRO B O 1
ATOM 5035 N N . TYR B 1 117 ? -13.984 -7.582 -4.609 1 44.03 117 TYR B N 1
ATOM 5036 C CA . TYR B 1 117 ? -14.094 -8.922 -4.055 1 44.03 117 TYR B CA 1
ATOM 5037 C C . TYR B 1 117 ? -15.539 -9.234 -3.674 1 44.03 117 TYR B C 1
ATOM 5039 O O . TYR B 1 117 ? -16.047 -10.312 -3.998 1 44.03 117 TYR B O 1
ATOM 5047 N N . LEU B 1 118 ? -16.141 -8.234 -3.111 1 52 118 LEU B N 1
ATOM 5048 C CA . LEU B 1 118 ? -17.531 -8.461 -2.721 1 52 118 LEU B CA 1
ATOM 5049 C C . LEU B 1 118 ? -18.438 -8.461 -3.943 1 52 118 LEU B C 1
ATOM 5051 O O . LEU B 1 118 ? -19.453 -9.164 -3.963 1 52 118 LEU B O 1
ATOM 5055 N N . GLN B 1 119 ? -17.859 -7.781 -4.852 1 57.81 119 GLN B N 1
ATOM 5056 C CA . GLN B 1 119 ? -18.609 -7.836 -6.098 1 57.81 119 GLN B CA 1
ATOM 5057 C C . GLN B 1 119 ? -18.562 -9.234 -6.711 1 57.81 119 GLN B C 1
ATOM 5059 O O . GLN B 1 119 ? -19.578 -9.734 -7.211 1 57.81 119 GLN B O 1
ATOM 5064 N N . LEU B 1 120 ? -17.391 -9.703 -6.445 1 58.69 120 LEU B N 1
ATOM 5065 C CA . LEU B 1 120 ? -17.25 -11.062 -6.945 1 58.69 120 LEU B CA 1
ATOM 5066 C C . LEU B 1 120 ? -18.109 -12.031 -6.137 1 58.69 120 LEU B C 1
ATOM 5068 O O . LEU B 1 120 ? -18.703 -12.961 -6.691 1 58.69 120 LEU B O 1
ATOM 5072 N N . ARG B 1 121 ? -18.266 -11.648 -4.957 1 62.94 121 ARG B N 1
ATOM 5073 C CA . ARG B 1 121 ? -19.016 -12.539 -4.086 1 62.94 121 ARG B CA 1
ATOM 5074 C C . ARG B 1 121 ? -20.516 -12.414 -4.348 1 62.94 121 ARG B C 1
ATOM 5076 O O . ARG B 1 121 ? -21.281 -13.328 -4.047 1 62.94 121 ARG B O 1
ATOM 5083 N N . SER B 1 122 ? -20.812 -11.289 -4.859 1 70.62 122 SER B N 1
ATOM 5084 C CA . SER B 1 122 ? -22.203 -11.156 -5.258 1 70.62 122 SER B CA 1
ATOM 5085 C C . SER B 1 122 ? -22.641 -12.289 -6.18 1 70.62 122 SER B C 1
ATOM 5087 O O . SER B 1 122 ? -23.734 -12.844 -6.027 1 70.62 122 SER B O 1
ATOM 5089 N N . VAL B 1 123 ? -21.688 -12.68 -6.91 1 70.19 123 VAL B N 1
ATOM 5090 C CA . VAL B 1 123 ? -21.984 -13.727 -7.875 1 70.19 123 VAL B CA 1
ATOM 5091 C C . VAL B 1 123 ? -22.016 -15.086 -7.168 1 70.19 123 VAL B C 1
ATOM 5093 O O . VAL B 1 123 ? -22.828 -15.945 -7.516 1 70.19 123 VAL B O 1
ATOM 5096 N N . ASP B 1 124 ? -21.297 -15.125 -6.219 1 71.69 124 ASP B N 1
ATOM 5097 C CA . ASP B 1 124 ? -21.281 -16.375 -5.457 1 71.69 124 ASP B CA 1
ATOM 5098 C C . ASP B 1 124 ? -22.609 -16.578 -4.727 1 71.69 124 ASP B C 1
ATOM 5100 O O . ASP B 1 124 ? -23.109 -17.703 -4.652 1 71.69 124 ASP B O 1
ATOM 5104 N N . ILE B 1 125 ? -23.062 -15.508 -4.234 1 77.31 125 ILE B N 1
ATOM 5105 C CA . ILE B 1 125 ? -24.344 -15.586 -3.547 1 77.31 125 ILE B CA 1
ATOM 5106 C C . ILE B 1 125 ? -25.438 -16.016 -4.531 1 77.31 125 ILE B C 1
ATOM 5108 O O . ILE B 1 125 ? -26.25 -16.891 -4.227 1 77.31 125 ILE B O 1
ATOM 5112 N N . LEU B 1 126 ? -25.297 -15.445 -5.578 1 79.06 126 LEU B N 1
ATOM 5113 C CA . LEU B 1 126 ? -26.281 -15.789 -6.594 1 79.06 126 LEU B CA 1
ATOM 5114 C C . LEU B 1 126 ? -26.156 -17.25 -7.016 1 79.06 126 LEU B C 1
ATOM 5116 O O . LEU B 1 126 ? -27.156 -17.938 -7.207 1 79.06 126 LEU B O 1
ATOM 5120 N N . ASP B 1 127 ? -24.922 -17.609 -7.066 1 78.44 127 ASP B N 1
ATOM 5121 C CA . ASP B 1 127 ? -24.656 -18.984 -7.457 1 78.44 127 ASP B CA 1
ATOM 5122 C C . ASP B 1 127 ? -25.188 -19.969 -6.414 1 78.44 127 ASP B C 1
ATOM 5124 O O . ASP B 1 127 ? -25.828 -20.953 -6.762 1 78.44 127 ASP B O 1
ATOM 5128 N N . ALA B 1 128 ? -25 -19.656 -5.277 1 80.31 128 ALA B N 1
ATOM 5129 C CA . ALA B 1 128 ? -25.469 -20.5 -4.191 1 80.31 128 ALA B CA 1
ATOM 5130 C C . ALA B 1 128 ? -27 -20.531 -4.148 1 80.31 128 ALA B C 1
ATOM 5132 O O . ALA B 1 128 ? -27.594 -21.594 -3.992 1 80.31 128 ALA B O 1
ATOM 5133 N N . THR B 1 129 ? -27.516 -19.359 -4.27 1 84.25 129 THR B N 1
ATOM 5134 C CA . THR B 1 129 ? -28.969 -19.234 -4.25 1 84.25 129 THR B CA 1
ATOM 5135 C C . THR B 1 129 ? -29.594 -19.984 -5.414 1 84.25 129 THR B C 1
ATOM 5137 O O . THR B 1 129 ? -30.578 -20.703 -5.238 1 84.25 129 THR B O 1
ATOM 5140 N N . GLN B 1 130 ? -28.969 -19.828 -6.504 1 79.19 130 GLN B N 1
ATOM 5141 C CA . GLN B 1 130 ? -29.5 -20.484 -7.695 1 79.19 130 GLN B CA 1
ATOM 5142 C C . GLN B 1 130 ? -29.406 -22.016 -7.57 1 79.19 130 GLN B C 1
ATOM 5144 O O . GLN B 1 130 ? -30.281 -22.734 -8.039 1 79.19 130 GLN B O 1
ATOM 5149 N N . ARG B 1 131 ? -28.375 -22.406 -7.008 1 79.38 131 ARG B N 1
ATOM 5150 C CA . ARG B 1 131 ? -28.219 -23.828 -6.781 1 79.38 131 ARG B CA 1
ATOM 5151 C C . ARG B 1 131 ? -29.375 -24.391 -5.949 1 79.38 131 ARG B C 1
ATOM 5153 O O . ARG B 1 131 ? -29.938 -25.422 -6.289 1 79.38 131 ARG B O 1
ATOM 5160 N N . VAL B 1 132 ? -29.75 -23.688 -4.938 1 84.56 132 VAL B N 1
ATOM 5161 C CA . VAL B 1 132 ? -30.844 -24.109 -4.07 1 84.56 132 VAL B CA 1
ATOM 5162 C C . VAL B 1 132 ? -32.156 -24.062 -4.844 1 84.56 132 VAL B C 1
ATOM 5164 O O . VAL B 1 132 ? -32.969 -25 -4.754 1 84.56 132 VAL B O 1
ATOM 5167 N N . ILE B 1 133 ? -32.281 -23.078 -5.598 1 81.94 133 ILE B N 1
ATOM 5168 C CA . ILE B 1 133 ? -33.5 -22.906 -6.383 1 81.94 133 ILE B CA 1
ATOM 5169 C C . ILE B 1 133 ? -33.625 -24.047 -7.391 1 81.94 133 ILE B C 1
ATOM 5171 O O . ILE B 1 133 ? -34.719 -24.594 -7.586 1 81.94 133 ILE B O 1
ATOM 5175 N N . ASN B 1 134 ? -32.5 -24.375 -7.973 1 77.31 134 ASN B N 1
ATOM 5176 C CA . ASN B 1 134 ? -32.531 -25.469 -8.938 1 77.31 134 ASN B CA 1
ATOM 5177 C C . ASN B 1 134 ? -32.906 -26.797 -8.273 1 77.31 134 ASN B C 1
ATOM 5179 O O . ASN B 1 134 ? -33.625 -27.594 -8.859 1 77.31 134 ASN B O 1
ATOM 5183 N N . ILE B 1 135 ? -32.406 -27 -7.141 1 80.06 135 ILE B N 1
ATOM 5184 C CA . ILE B 1 135 ? -32.688 -28.219 -6.395 1 80.06 135 ILE B CA 1
ATOM 5185 C C . ILE B 1 135 ? -34.188 -28.234 -6.027 1 80.06 135 ILE B C 1
ATOM 5187 O O . ILE B 1 135 ? -34.844 -29.281 -6.137 1 80.06 135 ILE B O 1
ATOM 5191 N N . LEU B 1 136 ? -34.719 -27.062 -5.648 1 83 136 LEU B N 1
ATOM 5192 C CA . LEU B 1 136 ? -36.125 -26.938 -5.277 1 83 136 LEU B CA 1
ATOM 5193 C C . LEU B 1 136 ? -37.031 -27.203 -6.477 1 83 136 LEU B C 1
ATOM 5195 O O . LEU B 1 136 ? -38.125 -27.75 -6.324 1 83 136 LEU B O 1
ATOM 5199 N N . GLY B 1 137 ? -36.531 -26.75 -7.551 1 76.12 137 GLY B N 1
ATOM 5200 C CA . GLY B 1 137 ? -37.312 -26.922 -8.766 1 76.12 137 GLY B CA 1
ATOM 5201 C C . GLY B 1 137 ? -37 -28.219 -9.5 1 76.12 137 GLY B C 1
ATOM 5202 O O . GLY B 1 137 ? -37.531 -28.453 -10.586 1 76.12 137 GLY B O 1
ATOM 5203 N N . ASP B 1 138 ? -36.188 -29.188 -8.82 1 66.81 138 ASP B N 1
ATOM 5204 C CA . ASP B 1 138 ? -35.781 -30.453 -9.414 1 66.81 138 ASP B CA 1
ATOM 5205 C C . ASP B 1 138 ? -35.219 -30.234 -10.828 1 66.81 138 ASP B C 1
ATOM 5207 O O . ASP B 1 138 ? -35.562 -30.969 -11.75 1 66.81 138 ASP B O 1
ATOM 5211 N N . ARG B 1 139 ? -34.688 -29.141 -11.008 1 60.53 139 ARG B N 1
ATOM 5212 C CA . ARG B 1 139 ? -34.094 -28.859 -12.312 1 60.53 139 ARG B CA 1
ATOM 5213 C C . ARG B 1 139 ? -32.656 -29.328 -12.352 1 60.53 139 ARG B C 1
ATOM 5215 O O . ARG B 1 139 ? -31.859 -29.031 -11.438 1 60.53 139 ARG B O 1
ATOM 5222 N N . PRO B 1 140 ? -32.375 -30.25 -13.039 1 48.94 140 PRO B N 1
ATOM 5223 C CA . PRO B 1 140 ? -30.984 -30.672 -13.148 1 48.94 140 PRO B CA 1
ATOM 5224 C C . PRO B 1 140 ? -30.062 -29.547 -13.562 1 48.94 140 PRO B C 1
ATOM 5226 O O . PRO B 1 140 ? -30.469 -28.641 -14.289 1 48.94 140 PRO B O 1
ATOM 5229 N N . ARG B 1 141 ? -29.109 -29.234 -12.734 1 48.66 141 ARG B N 1
ATOM 5230 C CA . ARG B 1 141 ? -28.125 -28.312 -13.266 1 48.66 141 ARG B CA 1
ATOM 5231 C C . ARG B 1 141 ? -27.75 -28.672 -14.695 1 48.66 141 ARG B C 1
ATOM 5233 O O . ARG B 1 141 ? -27.344 -29.812 -14.977 1 48.66 141 ARG B O 1
ATOM 5240 N N . GLU B 1 142 ? -28.375 -28.109 -15.523 1 44.16 142 GLU B N 1
ATOM 5241 C CA . GLU B 1 142 ? -28.047 -28.438 -16.906 1 44.16 142 GLU B CA 1
ATOM 5242 C C . GLU B 1 142 ? -26.547 -28.406 -17.125 1 44.16 142 GLU B C 1
ATOM 5244 O O . GLU B 1 142 ? -25.891 -27.375 -16.906 1 44.16 142 GLU B O 1
ATOM 5249 N N . ARG B 1 143 ? -25.922 -29.484 -16.766 1 44.56 143 ARG B N 1
ATOM 5250 C CA . ARG B 1 143 ? -24.594 -29.609 -17.344 1 44.56 143 ARG B CA 1
ATOM 5251 C C . ARG B 1 143 ? -24.609 -29.25 -18.828 1 44.56 143 ARG B C 1
ATOM 5253 O O . ARG B 1 143 ? -25.469 -29.719 -19.578 1 44.56 143 ARG B O 1
ATOM 5260 N N . LEU B 1 144 ? -24.125 -28.156 -19.141 1 48.91 144 LEU B N 1
ATOM 5261 C CA . LEU B 1 144 ? -23.984 -27.922 -20.562 1 48.91 144 LEU B CA 1
ATOM 5262 C C . LEU B 1 144 ? -23.406 -29.141 -21.266 1 48.91 144 LEU B C 1
ATOM 5264 O O . LEU B 1 144 ? -22.234 -29.469 -21.078 1 48.91 144 LEU B O 1
ATOM 5268 N N . ALA B 1 145 ? -24.266 -30.234 -21.359 1 46.94 145 ALA B N 1
ATOM 5269 C CA . ALA B 1 145 ? -23.828 -31.359 -22.188 1 46.94 145 ALA B CA 1
ATOM 5270 C C . ALA B 1 145 ? -23.328 -30.875 -23.547 1 46.94 145 ALA B C 1
ATOM 5272 O O . ALA B 1 145 ? -24.125 -30.703 -24.469 1 46.94 145 ALA B O 1
ATOM 5273 N N . LEU B 1 146 ? -22.203 -30.406 -23.516 1 55.03 146 LEU B N 1
ATOM 5274 C CA . LEU B 1 146 ? -21.609 -29.953 -24.766 1 55.03 146 LEU B CA 1
ATOM 5275 C C . LEU B 1 146 ? -21.047 -31.125 -25.562 1 55.03 146 LEU B C 1
ATOM 5277 O O . LEU B 1 146 ? -20.375 -32 -25 1 55.03 146 LEU B O 1
ATOM 5281 N N . ASP B 1 147 ? -21.625 -31.469 -26.656 1 53.19 147 ASP B N 1
ATOM 5282 C CA . ASP B 1 147 ? -21.125 -32.531 -27.531 1 53.19 147 ASP B CA 1
ATOM 5283 C C . ASP B 1 147 ? -19.953 -32.031 -28.359 1 53.19 147 ASP B C 1
ATOM 5285 O O . ASP B 1 147 ? -19.297 -32.812 -29.062 1 53.19 147 ASP B O 1
ATOM 5289 N N . HIS B 1 148 ? -19.75 -30.688 -28.406 1 62.59 148 HIS B N 1
ATOM 5290 C CA . HIS B 1 148 ? -18.641 -30.078 -29.125 1 62.59 148 HIS B CA 1
ATOM 5291 C C . HIS B 1 148 ? -18.125 -28.844 -28.375 1 62.59 148 HIS B C 1
ATOM 5293 O O . HIS B 1 148 ? -18.828 -28.281 -27.547 1 62.59 148 HIS B O 1
ATOM 5299 N N . PRO B 1 149 ? -16.922 -28.453 -28.594 1 72.94 149 PRO B N 1
ATOM 5300 C CA . PRO B 1 149 ? -16.359 -27.266 -27.953 1 72.94 149 PRO B CA 1
ATOM 5301 C C . PRO B 1 149 ? -17.109 -25.984 -28.328 1 72.94 149 PRO B C 1
ATOM 5303 O O . PRO B 1 149 ? -17.531 -25.812 -29.469 1 72.94 149 PRO B O 1
ATOM 5306 N N . VAL B 1 150 ? -17.312 -25.109 -27.266 1 79.5 150 VAL B N 1
ATOM 5307 C CA . VAL B 1 150 ? -18.109 -23.922 -27.5 1 79.5 150 VAL B CA 1
ATOM 5308 C C . VAL B 1 150 ? -17.453 -22.703 -26.844 1 79.5 150 VAL B C 1
ATOM 5310 O O . VAL B 1 150 ? -16.531 -22.859 -26.031 1 79.5 150 VAL B O 1
ATOM 5313 N N . ILE B 1 151 ? -17.844 -21.609 -27.344 1 85.5 151 ILE B N 1
ATOM 5314 C CA . ILE B 1 151 ? -17.594 -20.359 -26.625 1 85.5 151 ILE B CA 1
ATOM 5315 C C . ILE B 1 151 ? -18.734 -20.109 -25.641 1 85.5 151 ILE B C 1
ATOM 5317 O O . ILE B 1 151 ? -19.891 -19.984 -26.031 1 85.5 151 ILE B O 1
ATOM 5321 N N . LEU B 1 152 ? -18.406 -20.062 -24.438 1 83.38 152 LEU B N 1
ATOM 5322 C CA . LEU B 1 152 ? -19.406 -19.969 -23.391 1 83.38 152 LEU B CA 1
ATOM 5323 C C . LEU B 1 152 ? -19.812 -18.516 -23.156 1 83.38 152 LEU B C 1
ATOM 5325 O O . LEU B 1 152 ? -18.969 -17.672 -22.875 1 83.38 152 LEU B O 1
ATOM 5329 N N . ALA B 1 153 ? -21.125 -18.281 -23.375 1 86.38 153 ALA B N 1
ATOM 5330 C CA . ALA B 1 153 ? -21.688 -16.953 -23.141 1 86.38 153 ALA B CA 1
ATOM 5331 C C . ALA B 1 153 ? -22.641 -16.969 -21.953 1 86.38 153 ALA B C 1
ATOM 5333 O O . ALA B 1 153 ? -23.406 -17.922 -21.766 1 86.38 153 ALA B O 1
ATOM 5334 N N . ALA B 1 154 ? -22.5 -15.992 -21.109 1 82.31 154 ALA B N 1
ATOM 5335 C CA . ALA B 1 154 ? -23.391 -15.875 -19.953 1 82.31 154 ALA B CA 1
ATOM 5336 C C . ALA B 1 154 ? -23.531 -14.414 -19.531 1 82.31 154 ALA B C 1
ATOM 5338 O O . ALA B 1 154 ? -22.766 -13.555 -19.969 1 82.31 154 ALA B O 1
ATOM 5339 N N . ASP B 1 155 ? -24.594 -14.141 -18.797 1 78.94 155 ASP B N 1
ATOM 5340 C CA . ASP B 1 155 ? -24.672 -12.836 -18.156 1 78.94 155 ASP B CA 1
ATOM 5341 C C . ASP B 1 155 ? -23.516 -12.648 -17.172 1 78.94 155 ASP B C 1
ATOM 5343 O O . ASP B 1 155 ? -22.797 -11.641 -17.234 1 78.94 155 ASP B O 1
ATOM 5347 N N . ARG B 1 156 ? -23.391 -13.617 -16.359 1 75.12 156 ARG B N 1
ATOM 5348 C CA . ARG B 1 156 ? -22.312 -13.766 -15.391 1 75.12 156 ARG B CA 1
ATOM 5349 C C . ARG B 1 156 ? -21.938 -15.234 -15.219 1 75.12 156 ARG B C 1
ATOM 5351 O O . ARG B 1 156 ? -22.797 -16.109 -15.297 1 75.12 156 ARG B O 1
ATOM 5358 N N . LEU B 1 157 ? -20.672 -15.43 -15.227 1 71.5 157 LEU B N 1
ATOM 5359 C CA . LEU B 1 157 ? -20.25 -16.797 -14.961 1 71.5 157 LEU B CA 1
ATOM 5360 C C . LEU B 1 157 ? -20.047 -17.016 -13.461 1 71.5 157 LEU B C 1
ATOM 5362 O O . LEU B 1 157 ? -19.375 -16.234 -12.797 1 71.5 157 LEU B O 1
ATOM 5366 N N . MET B 1 158 ? -20.891 -17.953 -13.094 1 69.44 158 MET B N 1
ATOM 5367 C CA . MET B 1 158 ? -20.766 -18.344 -11.688 1 69.44 158 MET B CA 1
ATOM 5368 C C . MET B 1 158 ? -19.719 -19.453 -11.523 1 69.44 158 MET B C 1
ATOM 5370 O O . MET B 1 158 ? -19.453 -20.203 -12.461 1 69.44 158 MET B O 1
ATOM 5374 N N . PRO B 1 159 ? -19.141 -19.547 -10.414 1 63.44 159 PRO B N 1
ATOM 5375 C CA . PRO B 1 159 ? -18.156 -20.594 -10.156 1 63.44 159 PRO B CA 1
ATOM 5376 C C . PRO B 1 159 ? -18.688 -22 -10.477 1 63.44 159 PRO B C 1
ATOM 5378 O O . PRO B 1 159 ? -17.953 -22.828 -11.008 1 63.44 159 PRO B O 1
ATOM 5381 N N . SER B 1 160 ? -19.906 -22.156 -10.219 1 63.91 160 SER B N 1
ATOM 5382 C CA . SER B 1 160 ? -20.516 -23.469 -10.461 1 63.91 160 SER B CA 1
ATOM 5383 C C . SER B 1 160 ? -20.578 -23.781 -11.953 1 63.91 160 SER B C 1
ATOM 5385 O O . SER B 1 160 ? -20.594 -24.938 -12.352 1 63.91 160 SER B O 1
ATOM 5387 N N . ASP B 1 161 ? -20.625 -22.734 -12.711 1 66.06 161 ASP B N 1
ATOM 5388 C CA . ASP B 1 161 ? -20.688 -22.906 -14.156 1 66.06 161 ASP B CA 1
ATOM 5389 C C . ASP B 1 161 ? -19.391 -23.5 -14.695 1 66.06 161 ASP B C 1
ATOM 5391 O O . ASP B 1 161 ? -19.406 -24.281 -15.648 1 66.06 161 ASP B O 1
ATOM 5395 N N . LEU B 1 162 ? -18.391 -23.109 -14.078 1 59.38 162 LEU B N 1
ATOM 5396 C CA . LEU B 1 162 ? -17.062 -23.531 -14.492 1 59.38 162 LEU B CA 1
ATOM 5397 C C . LEU B 1 162 ? -16.875 -25.031 -14.281 1 59.38 162 LEU B C 1
ATOM 5399 O O . LEU B 1 162 ? -16.109 -25.688 -15.008 1 59.38 162 LEU B O 1
ATOM 5403 N N . PHE B 1 163 ? -17.547 -25.562 -13.398 1 54.59 163 PHE B N 1
ATOM 5404 C CA . PHE B 1 163 ? -17.438 -26.969 -13.062 1 54.59 163 PHE B CA 1
ATOM 5405 C C . PHE B 1 163 ? -18.375 -27.812 -13.906 1 54.59 163 PHE B C 1
ATOM 5407 O O . PHE B 1 163 ? -18.219 -29.031 -14.008 1 54.59 163 PHE B O 1
ATOM 5414 N N . SER B 1 164 ? -19.312 -27.109 -14.422 1 54.06 164 SER B N 1
ATOM 5415 C CA . SER B 1 164 ? -20.312 -27.859 -15.164 1 54.06 164 SER B CA 1
ATOM 5416 C C . SER B 1 164 ? -19.875 -28.109 -16.609 1 54.06 164 SER B C 1
ATOM 5418 O O . SER B 1 164 ? -20.5 -28.875 -17.328 1 54.06 164 SER B O 1
ATOM 5420 N N . VAL B 1 165 ? -18.875 -27.406 -16.969 1 55.31 165 VAL B N 1
ATOM 5421 C CA . VAL B 1 165 ? -18.453 -27.562 -18.359 1 55.31 165 VAL B CA 1
ATOM 5422 C C . VAL B 1 165 ? -17.094 -28.25 -18.391 1 55.31 165 VAL B C 1
ATOM 5424 O O . VAL B 1 165 ? -16.156 -27.859 -17.688 1 55.31 165 VAL B O 1
ATOM 5427 N N . PRO B 1 166 ? -17.062 -29.422 -19.016 1 50.12 166 PRO B N 1
ATOM 5428 C CA . PRO B 1 166 ? -15.758 -30.078 -19.125 1 50.12 166 PRO B CA 1
ATOM 5429 C C . PRO B 1 166 ? -14.664 -29.156 -19.656 1 50.12 166 PRO B C 1
ATOM 5431 O O . PRO B 1 166 ? -14.906 -28.375 -20.578 1 50.12 166 PRO B O 1
ATOM 5434 N N . ALA B 1 167 ? -13.562 -28.922 -19 1 51.19 167 ALA B N 1
ATOM 5435 C CA . ALA B 1 167 ? -12.461 -28 -19.281 1 51.19 167 ALA B CA 1
ATOM 5436 C C . ALA B 1 167 ? -12.086 -28.031 -20.75 1 51.19 167 ALA B C 1
ATOM 5438 O O . ALA B 1 167 ? -11.859 -26.969 -21.359 1 51.19 167 ALA B O 1
ATOM 5439 N N . GLY B 1 168 ? -12.133 -29.078 -21.406 1 54.38 168 GLY B N 1
ATOM 5440 C CA . GLY B 1 168 ? -11.711 -29.203 -22.797 1 54.38 168 GLY B CA 1
ATOM 5441 C C . GLY B 1 168 ? -12.789 -28.766 -23.781 1 54.38 168 GLY B C 1
ATOM 5442 O O . GLY B 1 168 ? -12.523 -28.625 -24.969 1 54.38 168 GLY B O 1
ATOM 5443 N N . MET B 1 169 ? -13.906 -28.297 -23.328 1 61.53 169 MET B N 1
ATOM 5444 C CA . MET B 1 169 ? -15.008 -28.016 -24.25 1 61.53 169 MET B CA 1
ATOM 5445 C C . MET B 1 169 ? -15.297 -26.516 -24.312 1 61.53 169 MET B C 1
ATOM 5447 O O . MET B 1 169 ? -16.25 -26.094 -24.969 1 61.53 169 MET B O 1
ATOM 5451 N N . ILE B 1 170 ? -14.477 -25.734 -23.562 1 73.06 170 ILE B N 1
ATOM 5452 C CA . ILE B 1 170 ? -14.656 -24.281 -23.609 1 73.06 170 ILE B CA 1
ATOM 5453 C C . ILE B 1 170 ? -13.5 -23.641 -24.359 1 73.06 170 ILE B C 1
ATOM 5455 O O . ILE B 1 170 ? -12.344 -23.719 -23.922 1 73.06 170 ILE B O 1
ATOM 5459 N N . MET B 1 171 ? -13.844 -23.031 -25.453 1 74.44 171 MET B N 1
ATOM 5460 C CA . MET B 1 171 ? -12.82 -22.422 -26.297 1 74.44 171 MET B CA 1
ATOM 5461 C C . MET B 1 171 ? -12.633 -20.938 -25.938 1 74.44 171 MET B C 1
ATOM 5463 O O . MET B 1 171 ? -11.633 -20.328 -26.312 1 74.44 171 MET B O 1
ATOM 5467 N N . GLY B 1 172 ? -13.562 -20.422 -25.281 1 82.75 172 GLY B N 1
ATOM 5468 C CA . GLY B 1 172 ? -13.562 -19.016 -24.891 1 82.75 172 GLY B CA 1
ATOM 5469 C C . GLY B 1 172 ? -14.719 -18.656 -23.984 1 82.75 172 GLY B C 1
ATOM 5470 O O . GLY B 1 172 ? -15.695 -19.406 -23.875 1 82.75 172 GLY B O 1
ATOM 5471 N N . VAL B 1 173 ? -14.562 -17.594 -23.312 1 85.44 173 VAL B N 1
ATOM 5472 C CA . VAL B 1 173 ? -15.602 -17.156 -22.391 1 85.44 173 VAL B CA 1
ATOM 5473 C C . VAL B 1 173 ? -15.984 -15.703 -22.688 1 85.44 173 VAL B C 1
ATOM 5475 O O . VAL B 1 173 ? -15.125 -14.867 -22.938 1 85.44 173 VAL B O 1
ATOM 5478 N N . ILE B 1 174 ? -17.297 -15.43 -22.719 1 87.5 174 ILE B N 1
ATOM 5479 C CA . ILE B 1 174 ? -17.797 -14.078 -22.953 1 87.5 174 ILE B CA 1
ATOM 5480 C C . ILE B 1 174 ? -18.969 -13.797 -22.016 1 87.5 174 ILE B C 1
ATOM 5482 O O . ILE B 1 174 ? -19.875 -14.609 -21.875 1 87.5 174 ILE B O 1
ATOM 5486 N N . THR B 1 175 ? -18.922 -12.703 -21.297 1 85.81 175 THR B N 1
ATOM 5487 C CA . THR B 1 175 ? -20 -12.359 -20.375 1 85.81 175 THR B CA 1
ATOM 5488 C C . THR B 1 175 ? -20.516 -10.953 -20.656 1 85.81 175 THR B C 1
ATOM 5490 O O . THR B 1 175 ? -19.766 -10.078 -21.094 1 85.81 175 THR B O 1
ATOM 5493 N N . SER B 1 176 ? -21.828 -10.773 -20.453 1 84.94 176 SER B N 1
ATOM 5494 C CA . SER B 1 176 ? -22.438 -9.461 -20.656 1 84.94 176 SER B CA 1
ATOM 5495 C C . SER B 1 176 ? -22.016 -8.477 -19.578 1 84.94 176 SER B C 1
ATOM 5497 O O . SER B 1 176 ? -21.938 -7.27 -19.812 1 84.94 176 SER B O 1
ATOM 5499 N N . GLU B 1 177 ? -21.75 -9.07 -18.391 1 76.06 177 GLU B N 1
ATOM 5500 C CA . GLU B 1 177 ? -21.312 -8.266 -17.266 1 76.06 177 GLU B CA 1
ATOM 5501 C C . GLU B 1 177 ? -20 -8.781 -16.688 1 76.06 177 GLU B C 1
ATOM 5503 O O . GLU B 1 177 ? -19.438 -9.758 -17.203 1 76.06 177 GLU B O 1
ATOM 5508 N N . GLY B 1 178 ? -19.328 -8.039 -15.828 1 68.25 178 GLY B N 1
ATOM 5509 C CA . GLY B 1 178 ? -18.125 -8.484 -15.156 1 68.25 178 GLY B CA 1
ATOM 5510 C C . GLY B 1 178 ? -16.953 -7.527 -15.328 1 68.25 178 GLY B C 1
ATOM 5511 O O . GLY B 1 178 ? -17.109 -6.461 -15.922 1 68.25 178 GLY B O 1
ATOM 5512 N N . SER B 1 179 ? -15.867 -7.844 -14.68 1 65 179 SER B N 1
ATOM 5513 C CA . SER B 1 179 ? -14.625 -7.082 -14.773 1 65 179 SER B CA 1
ATOM 5514 C C . SER B 1 179 ? -13.43 -7.992 -15.031 1 65 179 SER B C 1
ATOM 5516 O O . SER B 1 179 ? -13.578 -9.211 -15.102 1 65 179 SER B O 1
ATOM 5518 N N . ALA B 1 180 ? -12.383 -7.422 -15.375 1 61.22 180 ALA B N 1
ATOM 5519 C CA . ALA B 1 180 ? -11.148 -8.164 -15.609 1 61.22 180 ALA B CA 1
ATOM 5520 C C . ALA B 1 180 ? -10.797 -9.039 -14.406 1 61.22 180 ALA B C 1
ATOM 5522 O O . ALA B 1 180 ? -10 -9.969 -14.516 1 61.22 180 ALA B O 1
ATOM 5523 N N . GLN B 1 181 ? -11.578 -8.844 -13.391 1 55.94 181 GLN B N 1
ATOM 5524 C CA . GLN B 1 181 ? -11.328 -9.633 -12.188 1 55.94 181 GLN B CA 1
ATOM 5525 C C . GLN B 1 181 ? -12.484 -10.586 -11.891 1 55.94 181 GLN B C 1
ATOM 5527 O O . GLN B 1 181 ? -12.508 -11.242 -10.852 1 55.94 181 GLN B O 1
ATOM 5532 N N . SER B 1 182 ? -13.305 -10.672 -12.898 1 65.44 182 SER B N 1
ATOM 5533 C CA . SER B 1 182 ? -14.469 -11.539 -12.727 1 65.44 182 SER B CA 1
ATOM 5534 C C . SER B 1 182 ? -14.078 -13.008 -12.789 1 65.44 182 SER B C 1
ATOM 5536 O O . SER B 1 182 ? -12.984 -13.344 -13.242 1 65.44 182 SER B O 1
ATOM 5538 N N . HIS B 1 183 ? -14.953 -13.82 -12.266 1 62.75 183 HIS B N 1
ATOM 5539 C CA . HIS B 1 183 ? -14.727 -15.258 -12.32 1 62.75 183 HIS B CA 1
ATOM 5540 C C . HIS B 1 183 ? -14.453 -15.711 -13.758 1 62.75 183 HIS B C 1
ATOM 5542 O O . HIS B 1 183 ? -13.594 -16.562 -13.984 1 62.75 183 HIS B O 1
ATOM 5548 N N . ALA B 1 184 ? -15.203 -15.117 -14.539 1 68.69 184 ALA B N 1
ATOM 5549 C CA . ALA B 1 184 ? -15.016 -15.445 -15.953 1 68.69 184 ALA B CA 1
ATOM 5550 C C . ALA B 1 184 ? -13.602 -15.102 -16.406 1 68.69 184 ALA B C 1
ATOM 5552 O O . ALA B 1 184 ? -12.961 -15.898 -17.094 1 68.69 184 ALA B O 1
ATOM 5553 N N . ALA B 1 185 ? -13.195 -14.031 -16.016 1 71.12 185 ALA B N 1
ATOM 5554 C CA . ALA B 1 185 ? -11.867 -13.578 -16.406 1 71.12 185 ALA B CA 1
ATOM 5555 C C . ALA B 1 185 ? -10.781 -14.461 -15.805 1 71.12 185 ALA B C 1
ATOM 5557 O O . ALA B 1 185 ? -9.836 -14.852 -16.5 1 71.12 185 ALA B O 1
ATOM 5558 N N . ILE B 1 186 ? -10.969 -14.734 -14.625 1 61.94 186 ILE B N 1
ATOM 5559 C CA . ILE B 1 186 ? -9.992 -15.57 -13.93 1 61.94 186 ILE B CA 1
ATOM 5560 C C . ILE B 1 186 ? -9.945 -16.953 -14.57 1 61.94 186 ILE B C 1
ATOM 5562 O O . ILE B 1 186 ? -8.859 -17.484 -14.82 1 61.94 186 ILE B O 1
ATOM 5566 N N . LEU B 1 187 ? -11.094 -17.453 -14.891 1 61.78 187 LEU B N 1
ATOM 5567 C CA . LEU B 1 187 ? -11.195 -18.766 -15.539 1 61.78 187 LEU B CA 1
ATOM 5568 C C . LEU B 1 187 ? -10.539 -18.734 -16.906 1 61.78 187 LEU B C 1
ATOM 5570 O O . LEU B 1 187 ? -9.812 -19.656 -17.266 1 61.78 187 LEU B O 1
ATOM 5574 N N . ALA B 1 188 ? -10.867 -17.766 -17.609 1 72.19 188 ALA B N 1
ATOM 5575 C CA . ALA B 1 188 ? -10.336 -17.641 -18.969 1 72.19 188 ALA B CA 1
ATOM 5576 C C . ALA B 1 188 ? -8.812 -17.625 -18.953 1 72.19 188 ALA B C 1
ATOM 5578 O O . ALA B 1 188 ? -8.164 -18.312 -19.75 1 72.19 188 ALA B O 1
ATOM 5579 N N . ARG B 1 189 ? -8.312 -16.969 -18.031 1 64.31 189 ARG B N 1
ATOM 5580 C CA . ARG B 1 189 ? -6.863 -16.891 -17.891 1 64.31 189 ARG B CA 1
ATOM 5581 C C . ARG B 1 189 ? -6.273 -18.219 -17.453 1 64.31 189 ARG B C 1
ATOM 5583 O O . ARG B 1 189 ? -5.273 -18.688 -18 1 64.31 189 ARG B O 1
ATOM 5590 N N . ALA B 1 190 ? -7.023 -18.703 -16.469 1 57.06 190 ALA B N 1
ATOM 5591 C CA . ALA B 1 190 ? -6.559 -19.984 -15.914 1 57.06 190 ALA B CA 1
ATOM 5592 C C . ALA B 1 190 ? -6.52 -21.062 -16.984 1 57.06 190 ALA B C 1
ATOM 5594 O O . ALA B 1 190 ? -5.641 -21.922 -16.984 1 57.06 190 ALA B O 1
ATOM 5595 N N . ARG B 1 191 ? -7.422 -20.953 -17.922 1 58.75 191 ARG B N 1
ATOM 5596 C CA . ARG B 1 191 ? -7.543 -21.984 -18.953 1 58.75 191 ARG B CA 1
ATOM 5597 C C . ARG B 1 191 ? -6.883 -21.531 -20.25 1 58.75 191 ARG B C 1
ATOM 5599 O O . ARG B 1 191 ? -6.91 -22.266 -21.25 1 58.75 191 ARG B O 1
ATOM 5606 N N . ASN B 1 192 ? -6.336 -20.406 -20.188 1 64.88 192 ASN B N 1
ATOM 5607 C CA . ASN B 1 192 ? -5.691 -19.812 -21.359 1 64.88 192 ASN B CA 1
ATOM 5608 C C . ASN B 1 192 ? -6.633 -19.781 -22.562 1 64.88 192 ASN B C 1
ATOM 5610 O O . ASN B 1 192 ? -6.258 -20.203 -23.656 1 64.88 192 ASN B O 1
ATOM 5614 N N . ILE B 1 193 ? -7.812 -19.469 -22.266 1 73.25 193 ILE B N 1
ATOM 5615 C CA . ILE B 1 193 ? -8.781 -19.312 -23.359 1 73.25 193 ILE B CA 1
ATOM 5616 C C . ILE B 1 193 ? -9.203 -17.844 -23.469 1 73.25 193 ILE B C 1
ATOM 5618 O O . ILE B 1 193 ? -9.172 -17.109 -22.484 1 73.25 193 ILE B O 1
ATOM 5622 N N . PRO B 1 194 ? -9.445 -17.453 -24.703 1 82 194 PRO B N 1
ATOM 5623 C CA . PRO B 1 194 ? -9.875 -16.062 -24.859 1 82 194 PRO B CA 1
ATOM 5624 C C . PRO B 1 194 ? -11.086 -15.711 -24.016 1 82 194 PRO B C 1
ATOM 562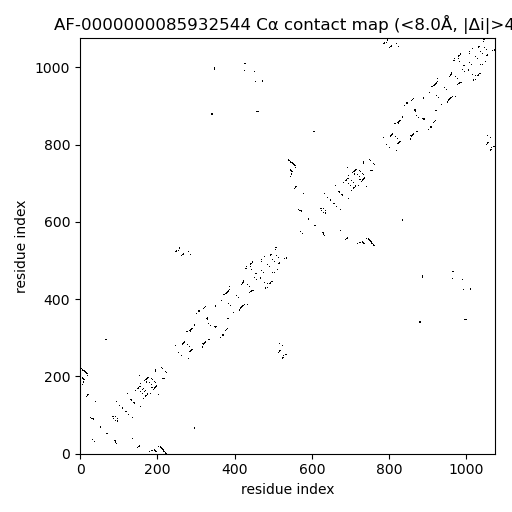6 O O . PRO B 1 194 ? -12.016 -16.516 -23.891 1 82 194 PRO B O 1
ATOM 5629 N N . GLY B 1 195 ? -10.961 -14.656 -23.375 1 84.38 195 GLY B N 1
ATOM 5630 C CA . GLY B 1 195 ? -12.055 -14.195 -22.547 1 84.38 195 GLY B CA 1
ATOM 5631 C C . GLY B 1 195 ? -12.375 -12.727 -22.734 1 84.38 195 GLY B C 1
ATOM 5632 O O . GLY B 1 195 ? -11.477 -11.898 -22.891 1 84.38 195 GLY B O 1
ATOM 5633 N N . LEU B 1 196 ? -13.703 -12.367 -22.922 1 87.81 196 LEU B N 1
ATOM 5634 C CA . LEU B 1 196 ? -14.219 -11.008 -23.031 1 87.81 196 LEU B CA 1
ATOM 5635 C C . LEU B 1 196 ? -15.352 -10.766 -22.047 1 87.81 196 LEU B C 1
ATOM 5637 O O . LEU B 1 196 ? -16.266 -11.578 -21.938 1 87.81 196 LEU B O 1
ATOM 5641 N N . VAL B 1 197 ? -15.195 -9.672 -21.359 1 83.62 197 VAL B N 1
ATOM 5642 C CA . VAL B 1 197 ? -16.234 -9.367 -20.375 1 83.62 197 VAL B CA 1
ATOM 5643 C C . VAL B 1 197 ? -16.891 -8.031 -20.719 1 83.62 197 VAL B C 1
ATOM 5645 O O . VAL B 1 197 ? -16.391 -7.289 -21.562 1 83.62 197 VAL B O 1
ATOM 5648 N N . GLN B 1 198 ? -18.188 -7.746 -20.172 1 84.38 198 GLN B N 1
ATOM 5649 C CA . GLN B 1 198 ? -18.938 -6.5 -20.328 1 84.38 198 GLN B CA 1
ATOM 5650 C C . GLN B 1 198 ? -19.344 -6.273 -21.766 1 84.38 198 GLN B C 1
ATOM 5652 O O . GLN B 1 198 ? -19.172 -5.18 -22.312 1 84.38 198 GLN B O 1
ATOM 5657 N N . VAL B 1 199 ? -19.812 -7.27 -22.406 1 86.5 199 VAL B N 1
ATOM 5658 C CA . VAL B 1 199 ? -20.203 -7.145 -23.797 1 86.5 199 VAL B CA 1
ATOM 5659 C C . VAL B 1 199 ? -21.641 -6.637 -23.891 1 86.5 199 VAL B C 1
ATOM 5661 O O . VAL B 1 199 ? -22.062 -6.156 -24.953 1 86.5 199 VAL B O 1
ATOM 5664 N N . GLY B 1 200 ? -22.375 -6.621 -22.797 1 82.06 200 GLY B N 1
ATOM 5665 C CA . GLY B 1 200 ? -23.719 -6.086 -22.781 1 82.06 200 GLY B CA 1
ATOM 5666 C C . GLY B 1 200 ? -24.797 -7.145 -22.953 1 82.06 200 GLY B C 1
ATOM 5667 O O . GLY B 1 200 ? -24.516 -8.211 -23.516 1 82.06 200 GLY B O 1
ATOM 5668 N N . ARG B 1 201 ? -26.016 -6.859 -22.578 1 80.5 201 ARG B N 1
ATOM 5669 C CA . ARG B 1 201 ? -27.125 -7.805 -22.578 1 80.5 201 ARG B CA 1
ATOM 5670 C C . ARG B 1 201 ? -27.625 -8.047 -24 1 80.5 201 ARG B C 1
ATOM 5672 O O . ARG B 1 201 ? -28.188 -9.109 -24.297 1 80.5 201 ARG B O 1
ATOM 5679 N N . ASP B 1 202 ? -27.484 -7.062 -24.797 1 83.69 202 ASP B N 1
ATOM 5680 C CA . ASP B 1 202 ? -27.922 -7.199 -26.172 1 83.69 202 ASP B CA 1
ATOM 5681 C C . ASP B 1 202 ? -27.234 -8.391 -26.859 1 83.69 202 ASP B C 1
ATOM 5683 O O . ASP B 1 202 ? -27.859 -9.102 -27.641 1 83.69 202 ASP B O 1
ATOM 5687 N N . PHE B 1 203 ? -26.031 -8.625 -26.562 1 86.5 203 PHE B N 1
ATOM 5688 C CA . PHE B 1 203 ? -25.281 -9.75 -27.094 1 86.5 203 PHE B CA 1
ATOM 5689 C C . PHE B 1 203 ? -25.875 -11.07 -26.641 1 86.5 203 PHE B C 1
ATOM 5691 O O . PHE B 1 203 ? -26.062 -11.992 -27.438 1 86.5 203 PHE B O 1
ATOM 5698 N N . LEU B 1 204 ? -26.188 -11.156 -25.453 1 83.62 204 LEU B N 1
ATOM 5699 C CA . LEU B 1 204 ? -26.656 -12.406 -24.859 1 83.62 204 LEU B CA 1
ATOM 5700 C C . LEU B 1 204 ? -27.969 -12.859 -25.484 1 83.62 204 LEU B C 1
ATOM 5702 O O . LEU B 1 204 ? -28.219 -14.055 -25.594 1 83.62 204 LEU B O 1
ATOM 5706 N N . ASN B 1 205 ? -28.766 -11.891 -25.781 1 81.31 205 ASN B N 1
ATOM 5707 C CA . ASN B 1 205 ? -30.078 -12.195 -26.344 1 81.31 205 ASN B CA 1
ATOM 5708 C C . ASN B 1 205 ? -29.984 -12.773 -27.75 1 81.31 205 ASN B C 1
ATOM 5710 O O . ASN B 1 205 ? -30.922 -13.414 -28.234 1 81.31 205 ASN B O 1
ATOM 5714 N N . ASP B 1 206 ? -28.859 -12.641 -28.359 1 83.31 206 ASP B N 1
ATOM 5715 C CA . ASP B 1 206 ? -28.781 -12.969 -29.781 1 83.31 206 ASP B CA 1
ATOM 5716 C C . ASP B 1 206 ? -27.75 -14.07 -30.031 1 83.31 206 ASP B C 1
ATOM 5718 O O . ASP B 1 206 ? -27.656 -14.602 -31.141 1 83.31 206 ASP B O 1
ATOM 5722 N N . CYS B 1 207 ? -27.109 -14.57 -29.109 1 85.56 207 CYS B N 1
ATOM 5723 C CA . CYS B 1 207 ? -25.828 -15.219 -29.375 1 85.56 207 CYS B CA 1
ATOM 5724 C C . CYS B 1 207 ? -25.984 -16.734 -29.391 1 85.56 207 CYS B C 1
ATOM 5726 O O . CYS B 1 207 ? -25.219 -17.438 -30.062 1 85.56 207 CYS B O 1
ATOM 5728 N N . ASP B 1 208 ? -26.984 -17.297 -28.844 1 85.19 208 ASP B N 1
ATOM 5729 C CA . ASP B 1 208 ? -27.031 -18.719 -28.562 1 85.19 208 ASP B CA 1
ATOM 5730 C C . ASP B 1 208 ? -27.062 -19.531 -29.859 1 85.19 208 ASP B C 1
ATOM 5732 O O . ASP B 1 208 ? -27.906 -19.297 -30.734 1 85.19 208 ASP B O 1
ATOM 5736 N N . GLY B 1 209 ? -26.109 -20.469 -29.922 1 82.19 209 GLY B N 1
ATOM 5737 C CA . GLY B 1 209 ? -26.062 -21.406 -31.047 1 82.19 209 GLY B CA 1
ATOM 5738 C C . GLY B 1 209 ? -25.422 -20.812 -32.281 1 82.19 209 GLY B C 1
ATOM 5739 O O . GLY B 1 209 ? -25.25 -21.5 -33.281 1 82.19 209 GLY B O 1
ATOM 5740 N N . ARG B 1 210 ? -25.078 -19.578 -32.188 1 85.25 210 ARG B N 1
ATOM 5741 C CA . ARG B 1 210 ? -24.547 -18.891 -33.375 1 85.25 210 ARG B CA 1
ATOM 5742 C C . ARG B 1 210 ? -23.031 -18.969 -33.406 1 85.25 210 ARG B C 1
ATOM 5744 O O . ARG B 1 210 ? -22.391 -19.188 -32.375 1 85.25 210 ARG B O 1
ATOM 5751 N N . MET B 1 211 ? -22.516 -18.891 -34.656 1 85.25 211 MET B N 1
ATOM 5752 C CA . MET B 1 211 ? -21.078 -18.844 -34.812 1 85.25 211 MET B CA 1
ATOM 5753 C C . MET B 1 211 ? -20.531 -17.469 -34.469 1 85.25 211 MET B C 1
ATOM 5755 O O . MET B 1 211 ? -21.141 -16.453 -34.812 1 85.25 211 MET B O 1
ATOM 5759 N N . MET B 1 212 ? -19.391 -17.516 -33.719 1 88.69 212 MET B N 1
ATOM 5760 C CA . MET B 1 212 ? -18.828 -16.25 -33.281 1 88.69 212 MET B CA 1
ATOM 5761 C C . MET B 1 212 ? -17.312 -16.266 -33.375 1 88.69 212 MET B C 1
ATOM 5763 O O . MET B 1 212 ? -16.688 -17.312 -33.125 1 88.69 212 MET B O 1
ATOM 5767 N N . VAL B 1 213 ? -16.734 -15.102 -33.781 1 86.31 213 VAL B N 1
ATOM 5768 C CA . VAL B 1 213 ? -15.305 -14.828 -33.562 1 86.31 213 VAL B CA 1
ATOM 5769 C C . VAL B 1 213 ? -15.102 -14.047 -32.281 1 86.31 213 VAL B C 1
ATOM 5771 O O . VAL B 1 213 ? -15.695 -12.984 -32.094 1 86.31 213 VAL B O 1
ATOM 5774 N N . LEU B 1 214 ? -14.406 -14.695 -31.375 1 88.06 214 LEU B N 1
ATOM 5775 C CA . LEU B 1 214 ? -14.016 -14.008 -30.156 1 88.06 214 LEU B CA 1
ATOM 5776 C C . LEU B 1 214 ? -12.578 -13.516 -30.234 1 88.06 214 LEU B C 1
ATOM 5778 O O . LEU B 1 214 ? -11.633 -14.305 -30.172 1 88.06 214 LEU B O 1
ATOM 5782 N N . ASP B 1 215 ? -12.445 -12.234 -30.438 1 86 215 ASP B N 1
ATOM 5783 C CA . ASP B 1 215 ? -11.148 -11.57 -30.469 1 86 215 ASP B CA 1
ATOM 5784 C C . ASP B 1 215 ? -10.883 -10.82 -29.172 1 86 215 ASP B C 1
ATOM 5786 O O . ASP B 1 215 ? -11.07 -9.602 -29.094 1 86 215 ASP B O 1
ATOM 5790 N N . ALA B 1 216 ? -10.391 -11.609 -28.25 1 85.75 216 ALA B N 1
ATOM 5791 C CA . ALA B 1 216 ? -10.18 -11.016 -26.922 1 85.75 216 ALA B CA 1
ATOM 5792 C C . ALA B 1 216 ? -9.016 -10.039 -26.938 1 85.75 216 ALA B C 1
ATOM 5794 O O . ALA B 1 216 ? -8.953 -9.125 -26.125 1 85.75 216 ALA B O 1
ATOM 5795 N N . ASP B 1 217 ? -8.133 -10.164 -27.844 1 78.88 217 ASP B N 1
ATOM 5796 C CA . ASP B 1 217 ? -6.98 -9.273 -27.953 1 78.88 217 ASP B CA 1
ATOM 5797 C C . ASP B 1 217 ? -7.426 -7.848 -28.281 1 78.88 217 ASP B C 1
ATOM 5799 O O . ASP B 1 217 ? -6.852 -6.883 -27.766 1 78.88 217 ASP B O 1
ATOM 5803 N N . ASN B 1 218 ? -8.406 -7.797 -29.047 1 79.75 218 ASN B N 1
ATOM 5804 C CA . ASN B 1 218 ? -8.883 -6.488 -29.484 1 79.75 218 ASN B CA 1
ATOM 5805 C C . ASN B 1 218 ? -10.188 -6.105 -28.797 1 79.75 218 ASN B C 1
ATOM 5807 O O . ASN B 1 218 ? -10.805 -5.102 -29.156 1 79.75 218 ASN B O 1
ATOM 5811 N N . GLY B 1 219 ? -10.664 -6.918 -27.969 1 87.56 219 GLY B N 1
ATOM 5812 C CA . GLY B 1 219 ? -11.859 -6.625 -27.188 1 87.56 219 GLY B CA 1
ATOM 5813 C C . GLY B 1 219 ? -13.125 -6.605 -28.016 1 87.56 219 GLY B C 1
ATOM 5814 O O . GLY B 1 219 ? -14 -5.758 -27.812 1 87.56 219 GLY B O 1
ATOM 5815 N N . ILE B 1 220 ? -13.195 -7.449 -29.031 1 89.38 220 ILE B N 1
ATOM 5816 C CA . ILE B 1 220 ? -14.375 -7.4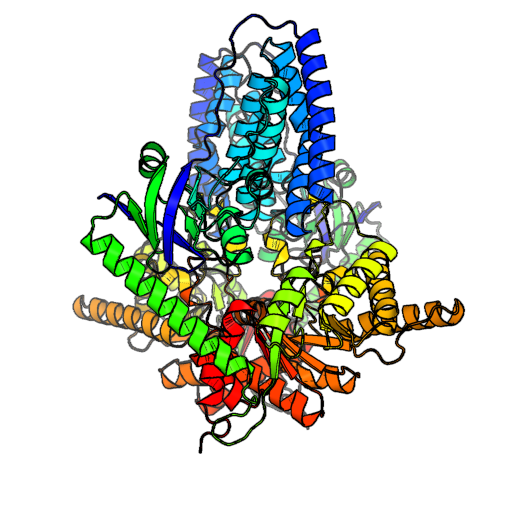65 -29.891 1 89.38 220 ILE B CA 1
ATOM 5817 C C . ILE B 1 220 ? -14.859 -8.898 -30.078 1 89.38 220 ILE B C 1
ATOM 5819 O O . ILE B 1 220 ? -14.07 -9.844 -29.984 1 89.38 220 ILE B O 1
ATOM 5823 N N . CYS B 1 221 ? -16.156 -9.062 -30.25 1 90.56 221 CYS B N 1
ATOM 5824 C CA . CYS B 1 221 ? -16.734 -10.328 -30.688 1 90.56 221 CYS B CA 1
ATOM 5825 C C . CYS B 1 221 ? -17.656 -10.125 -31.875 1 90.56 221 CYS B C 1
ATOM 5827 O O . CYS B 1 221 ? -18.359 -9.109 -31.969 1 90.56 221 CYS B O 1
ATOM 5829 N N . ILE B 1 222 ? -17.516 -10.93 -32.844 1 89.56 222 ILE B N 1
ATOM 5830 C CA . ILE B 1 222 ? -18.297 -10.836 -34.094 1 89.56 222 ILE B CA 1
ATOM 5831 C C . ILE B 1 222 ? -19.25 -12.023 -34.188 1 89.56 222 ILE B C 1
ATOM 5833 O O . ILE B 1 222 ? -18.812 -13.172 -34.312 1 89.56 222 ILE B O 1
ATOM 5837 N N . LEU B 1 223 ? -20.562 -11.703 -34.156 1 90 223 LEU B N 1
ATOM 5838 C CA . LEU B 1 223 ? -21.562 -12.742 -34.312 1 90 223 LEU B CA 1
ATOM 5839 C C . LEU B 1 223 ? -21.891 -12.984 -35.781 1 90 223 LEU B C 1
ATOM 5841 O O . LEU B 1 223 ? -22.062 -12.031 -36.531 1 90 223 LEU B O 1
ATOM 5845 N N . ASP B 1 224 ? -21.922 -14.242 -36.219 1 88 224 ASP B N 1
ATOM 5846 C CA . ASP B 1 224 ? -22.219 -14.68 -37.562 1 88 224 ASP B CA 1
ATOM 5847 C C . ASP B 1 224 ? -21.312 -13.977 -38.562 1 88 224 ASP B C 1
ATOM 5849 O O . ASP B 1 224 ? -21.797 -13.297 -39.469 1 88 224 ASP B O 1
ATOM 5853 N N . PRO B 1 225 ? -20.062 -14.195 -38.344 1 85.31 225 PRO B N 1
ATOM 5854 C CA . PRO B 1 225 ? -19.125 -13.578 -39.312 1 85.31 225 PRO B CA 1
ATOM 5855 C C . PRO B 1 225 ? -19.375 -14 -40.75 1 85.31 225 PRO B C 1
ATOM 5857 O O . PRO B 1 225 ? -19.734 -15.156 -41 1 85.31 225 PRO B O 1
ATOM 5860 N N . ASP B 1 226 ? -19.188 -13.023 -41.562 1 82.5 226 ASP B N 1
ATOM 5861 C CA . ASP B 1 226 ? -19.297 -13.367 -42.969 1 82.5 226 ASP B CA 1
ATOM 5862 C C . ASP B 1 226 ? -18.109 -14.211 -43.438 1 82.5 226 ASP B C 1
ATOM 5864 O O . ASP B 1 226 ? -17.156 -14.422 -42.688 1 82.5 226 ASP B O 1
ATOM 5868 N N . SER B 1 227 ? -18.344 -14.75 -44.656 1 76.56 227 SER B N 1
ATOM 5869 C CA . SER B 1 227 ? -17.344 -15.672 -45.156 1 76.56 227 SER B CA 1
ATOM 5870 C C . SER B 1 227 ? -15.969 -15.031 -45.219 1 76.56 227 SER B C 1
ATOM 5872 O O . SER B 1 227 ? -14.961 -15.68 -44.906 1 76.56 227 SER B O 1
ATOM 5874 N N . ALA B 1 228 ? -15.906 -13.812 -45.469 1 77 228 ALA B N 1
ATOM 5875 C CA . ALA B 1 228 ? -14.633 -13.117 -45.531 1 77 228 ALA B CA 1
ATOM 5876 C C . ALA B 1 228 ? -14.008 -12.969 -44.156 1 77 228 ALA B C 1
ATOM 5878 O O . ALA B 1 228 ? -12.82 -13.234 -43.969 1 77 228 ALA B O 1
ATOM 5879 N N . THR B 1 229 ? -14.82 -12.609 -43.25 1 79.5 229 THR B N 1
ATOM 5880 C CA . THR B 1 229 ? -14.344 -12.43 -41.875 1 79.5 229 THR B CA 1
ATOM 5881 C C . THR B 1 229 ? -13.938 -13.773 -41.281 1 79.5 229 THR B C 1
ATOM 5883 O O . THR B 1 229 ? -12.922 -13.859 -40.594 1 79.5 229 THR B O 1
ATOM 5886 N N . ARG B 1 230 ? -14.695 -14.734 -41.531 1 74.31 230 ARG B N 1
ATOM 5887 C CA . ARG B 1 230 ? -14.383 -16.078 -41.031 1 74.31 230 ARG B CA 1
ATOM 5888 C C . ARG B 1 230 ? -13.047 -16.562 -41.594 1 74.31 230 ARG B C 1
ATOM 5890 O O . ARG B 1 230 ? -12.234 -17.109 -40.844 1 74.31 230 ARG B O 1
ATOM 5897 N N . GLN B 1 231 ? -12.906 -16.375 -42.844 1 69.12 231 GLN B N 1
ATOM 5898 C CA . GLN B 1 231 ? -11.672 -16.812 -43.469 1 69.12 231 GLN B CA 1
ATOM 5899 C C . GLN B 1 231 ? -10.469 -16.047 -42.906 1 69.12 231 GLN B C 1
ATOM 5901 O O . GLN B 1 231 ? -9.414 -16.625 -42.688 1 69.12 231 GLN B O 1
ATOM 5906 N N . GLN B 1 232 ? -10.672 -14.82 -42.656 1 76.56 232 GLN B N 1
ATOM 5907 C CA . GLN B 1 232 ? -9.602 -14.008 -42.094 1 76.56 232 GLN B CA 1
ATOM 5908 C C . GLN B 1 232 ? -9.242 -14.469 -40.688 1 76.56 232 GLN B C 1
ATOM 5910 O O . GLN B 1 232 ? -8.062 -14.531 -40.344 1 76.56 232 GLN B O 1
ATOM 5915 N N . MET B 1 233 ? -10.219 -14.789 -40 1 73.5 233 MET B N 1
ATOM 5916 C CA . MET B 1 233 ? -9.984 -15.195 -38.594 1 73.5 233 MET B CA 1
ATOM 5917 C C . MET B 1 233 ? -9.352 -16.578 -38.562 1 73.5 233 MET B C 1
ATOM 5919 O O . MET B 1 233 ? -8.445 -16.828 -37.75 1 73.5 233 MET B O 1
ATOM 5923 N N . VAL B 1 234 ? -9.859 -17.375 -39.406 1 65.75 234 VAL B N 1
ATOM 5924 C CA . VAL B 1 234 ? -9.273 -18.719 -39.5 1 65.75 234 VAL B CA 1
ATOM 5925 C C . VAL B 1 234 ? -7.809 -18.609 -39.906 1 65.75 234 VAL B C 1
ATOM 5927 O O . VAL B 1 234 ? -6.953 -19.312 -39.344 1 65.75 234 VAL B O 1
ATOM 5930 N N . THR B 1 235 ? -7.555 -17.75 -40.75 1 65.5 235 THR B N 1
ATOM 5931 C CA . THR B 1 235 ? -6.172 -17.531 -41.188 1 65.5 235 THR B CA 1
ATOM 5932 C C . THR B 1 235 ? -5.332 -17.016 -40 1 65.5 235 THR B C 1
ATOM 5934 O O . THR B 1 235 ? -4.203 -17.469 -39.812 1 65.5 235 THR B O 1
ATOM 5937 N N . GLN B 1 236 ? -5.895 -16.141 -39.25 1 71.88 236 GLN B N 1
ATOM 5938 C CA . GLN B 1 236 ? -5.176 -15.578 -38.094 1 71.88 236 GLN B CA 1
ATOM 5939 C C . GLN B 1 236 ? -4.945 -16.625 -37.031 1 71.88 236 GLN B C 1
ATOM 5941 O O . GLN B 1 236 ? -3.869 -16.688 -36.438 1 71.88 236 GLN B O 1
ATOM 5946 N N . ILE B 1 237 ? -5.973 -17.344 -36.812 1 62.44 237 ILE B N 1
ATOM 5947 C CA . ILE B 1 237 ? -5.871 -18.422 -35.844 1 62.44 237 ILE B CA 1
ATOM 5948 C C . ILE B 1 237 ? -4.824 -19.438 -36.312 1 62.44 237 ILE B C 1
ATOM 5950 O O . ILE B 1 237 ? -3.98 -19.875 -35.531 1 62.44 237 ILE B O 1
ATOM 5954 N N . CYS B 1 238 ? -4.898 -19.781 -37.562 1 57.47 238 CYS B N 1
ATOM 5955 C CA . CYS B 1 238 ? -3.932 -20.719 -38.156 1 57.47 238 CYS B CA 1
ATOM 5956 C C . CYS B 1 238 ? -2.521 -20.141 -38.094 1 57.47 238 CYS B C 1
ATOM 5958 O O . CYS B 1 238 ? -1.566 -20.859 -37.781 1 57.47 238 CYS B O 1
ATOM 5960 N N . GLU B 1 239 ? -2.441 -18.922 -38.312 1 61.19 239 GLU B N 1
ATOM 5961 C CA . GLU B 1 239 ? -1.134 -18.281 -38.25 1 61.19 239 GLU B CA 1
ATOM 5962 C C . GLU B 1 239 ? -0.602 -18.312 -36.812 1 61.19 239 GLU B C 1
ATOM 5964 O O . GLU B 1 239 ? 0.587 -18.547 -36.594 1 61.19 239 GLU B O 1
ATOM 5969 N N . ARG B 1 240 ? -1.498 -18.109 -35.938 1 62 240 ARG B N 1
ATOM 5970 C CA . ARG B 1 240 ? -1.106 -18.156 -34.531 1 62 240 ARG B CA 1
ATOM 5971 C C . ARG B 1 240 ? -0.702 -19.578 -34.156 1 62 240 ARG B C 1
ATOM 5973 O O . ARG B 1 240 ? 0.258 -19.766 -33.406 1 62 240 ARG B O 1
ATOM 5980 N N . GLN B 1 241 ? -1.463 -20.453 -34.656 1 53.53 241 GLN B N 1
ATOM 5981 C CA . GLN B 1 241 ? -1.13 -21.844 -34.406 1 53.53 241 GLN B CA 1
ATOM 5982 C C . GLN B 1 241 ? 0.21 -22.219 -35.062 1 53.53 241 GLN B C 1
ATOM 5984 O O . GLN B 1 241 ? 1.013 -22.922 -34.438 1 53.53 241 GLN B O 1
ATOM 5989 N N . ARG B 1 242 ? 0.312 -21.781 -36.281 1 53.66 242 ARG B N 1
ATOM 5990 C CA . ARG B 1 242 ? 1.591 -22.016 -36.969 1 53.66 242 ARG B CA 1
ATOM 5991 C C . ARG B 1 242 ? 2.738 -21.391 -36.188 1 53.66 242 ARG B C 1
ATOM 5993 O O . ARG B 1 242 ? 3.807 -21.984 -36.031 1 53.66 242 ARG B O 1
ATOM 6000 N N . GLN B 1 243 ? 2.418 -20.219 -35.719 1 59.16 243 GLN B N 1
ATOM 6001 C CA . GLN B 1 243 ? 3.428 -19.562 -34.906 1 59.16 243 GLN B CA 1
ATOM 6002 C C . GLN B 1 243 ? 3.699 -20.344 -33.625 1 59.16 243 GLN B C 1
ATOM 6004 O O . GLN B 1 243 ? 4.852 -20.484 -33.219 1 59.16 243 GLN B O 1
ATOM 6009 N N . ASN B 1 244 ? 2.627 -20.844 -33.156 1 57.66 244 ASN B N 1
ATOM 6010 C CA . ASN B 1 244 ? 2.766 -21.688 -31.984 1 57.66 244 ASN B CA 1
ATOM 6011 C C . ASN B 1 244 ? 3.521 -22.969 -32.281 1 57.66 244 ASN B C 1
ATOM 6013 O O . ASN B 1 244 ? 4.336 -23.422 -31.484 1 57.66 244 ASN B O 1
ATOM 6017 N N . GLU B 1 245 ? 3.129 -23.562 -33.438 1 55.88 245 GLU B N 1
ATOM 6018 C CA . GLU B 1 245 ? 3.855 -24.75 -33.875 1 55.88 245 GLU B CA 1
ATOM 6019 C C . GLU B 1 245 ? 5.332 -24.438 -34.125 1 55.88 245 GLU B C 1
ATOM 6021 O O . GLU B 1 245 ? 6.203 -25.234 -33.75 1 55.88 245 GLU B O 1
ATOM 6026 N N . ALA B 1 246 ? 5.539 -23.359 -34.781 1 60.66 246 ALA B N 1
ATOM 6027 C CA . ALA B 1 246 ? 6.93 -22.938 -34.938 1 60.66 246 ALA B CA 1
ATOM 6028 C C . ALA B 1 246 ? 7.609 -22.75 -33.594 1 60.66 246 ALA B C 1
ATOM 6030 O O . ALA B 1 246 ? 8.781 -23.078 -33.406 1 60.66 246 ALA B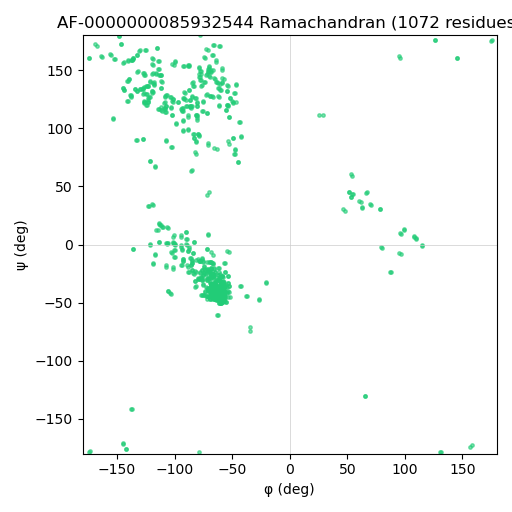 O 1
ATOM 6031 N N . LEU B 1 247 ? 6.902 -22.344 -32.656 1 63.06 247 LEU B N 1
ATOM 6032 C CA . LEU B 1 247 ? 7.426 -22.156 -31.312 1 63.06 247 LEU B CA 1
ATOM 6033 C C . LEU B 1 247 ? 7.746 -23.5 -30.672 1 63.06 247 LEU B C 1
ATOM 6035 O O . LEU B 1 247 ? 8.727 -23.609 -29.938 1 63.06 247 LEU B O 1
ATOM 6039 N N . THR B 1 248 ? 6.926 -24.5 -31.062 1 64.62 248 THR B N 1
ATOM 6040 C CA . THR B 1 248 ? 7.152 -25.828 -30.5 1 64.62 248 THR B CA 1
ATOM 6041 C C . THR B 1 248 ? 8.516 -26.375 -30.922 1 64.62 248 THR B C 1
ATOM 6043 O O . THR B 1 248 ? 9.148 -27.125 -30.188 1 64.62 248 THR B O 1
ATOM 6046 N N . GLN B 1 249 ? 8.953 -25.984 -32.125 1 68.12 249 GLN B N 1
ATOM 6047 C CA . GLN B 1 249 ? 10.281 -26.406 -32.594 1 68.12 249 GLN B CA 1
ATOM 6048 C C . GLN B 1 249 ? 11.375 -25.781 -31.719 1 68.12 249 GLN B C 1
ATOM 6050 O O . GLN B 1 249 ? 12.477 -26.312 -31.625 1 68.12 249 GLN B O 1
ATOM 6055 N N . LEU B 1 250 ? 11.031 -24.766 -31.078 1 76.38 250 LEU B N 1
ATOM 6056 C CA . LEU B 1 250 ? 11.984 -24.078 -30.219 1 76.38 250 LEU B CA 1
ATOM 6057 C C . LEU B 1 250 ? 12.258 -24.891 -28.953 1 76.38 250 LEU B C 1
ATOM 6059 O O . LEU B 1 250 ? 13.281 -24.688 -28.297 1 76.38 250 LEU B O 1
ATOM 6063 N N . GLN B 1 251 ? 11.352 -25.75 -28.625 1 75.56 251 GLN B N 1
ATOM 6064 C CA . GLN B 1 251 ? 11.453 -26.531 -27.391 1 75.56 251 GLN B CA 1
ATOM 6065 C C . GLN B 1 251 ? 12.742 -27.359 -27.375 1 75.56 251 GLN B C 1
ATOM 6067 O O . GLN B 1 251 ? 13.305 -27.609 -26.312 1 75.56 251 GLN B O 1
ATOM 6072 N N . THR B 1 252 ? 13.234 -27.703 -28.562 1 76.12 252 THR B N 1
ATOM 6073 C CA . THR B 1 252 ? 14.367 -28.625 -28.656 1 76.12 252 THR B CA 1
ATOM 6074 C C . THR B 1 252 ? 15.688 -27.844 -28.703 1 76.12 252 THR B C 1
ATOM 6076 O O . THR B 1 252 ? 16.75 -28.422 -28.5 1 76.12 252 THR B O 1
ATOM 6079 N N . LEU B 1 253 ? 15.57 -26.625 -28.891 1 83.88 253 LEU B N 1
ATOM 6080 C CA . LEU B 1 253 ? 16.797 -25.844 -28.969 1 83.88 253 LEU B CA 1
ATOM 6081 C C . LEU B 1 253 ? 17.359 -25.578 -27.562 1 83.88 253 LEU B C 1
ATOM 6083 O O . LEU B 1 253 ? 16.594 -25.453 -26.609 1 83.88 253 LEU B O 1
ATOM 6087 N N . PRO B 1 254 ? 18.703 -25.516 -27.438 1 90.5 254 PRO B N 1
ATOM 6088 C CA . PRO B 1 254 ? 19.297 -25.188 -26.141 1 90.5 254 PRO B CA 1
ATOM 6089 C C . PRO B 1 254 ? 18.984 -23.75 -25.703 1 90.5 254 PRO B C 1
ATOM 6091 O O . PRO B 1 254 ? 18.859 -22.859 -26.531 1 90.5 254 PRO B O 1
ATOM 6094 N N . ASN B 1 255 ? 18.906 -23.531 -24.484 1 94.38 255 ASN B N 1
ATOM 6095 C CA . ASN B 1 255 ? 18.641 -22.219 -23.906 1 94.38 255 ASN B CA 1
ATOM 6096 C C . ASN B 1 255 ? 19.906 -21.375 -23.828 1 94.38 255 ASN B C 1
ATOM 6098 O O . ASN B 1 255 ? 20.5 -21.25 -22.75 1 94.38 255 ASN B O 1
ATOM 6102 N N . LEU B 1 256 ? 20.281 -20.828 -24.938 1 95.44 256 LEU B N 1
ATOM 6103 C CA . LEU B 1 256 ? 21.453 -19.953 -25.047 1 95.44 256 LEU B CA 1
ATOM 6104 C C . LEU B 1 256 ? 21.094 -18.656 -25.766 1 95.44 256 LEU B C 1
ATOM 6106 O O . LEU B 1 256 ? 20.359 -18.672 -26.75 1 95.44 256 LEU B O 1
ATOM 6110 N N . THR B 1 257 ? 21.562 -17.625 -25.156 1 95.56 257 THR B N 1
ATOM 6111 C CA . THR B 1 257 ? 21.375 -16.344 -25.828 1 95.56 257 THR B CA 1
ATOM 6112 C C . THR B 1 257 ? 22.188 -16.297 -27.109 1 95.56 257 THR B C 1
ATOM 6114 O O . THR B 1 257 ? 22.969 -17.203 -27.406 1 95.56 257 THR B O 1
ATOM 6117 N N . ARG B 1 258 ? 21.953 -15.234 -27.891 1 93.69 258 ARG B N 1
ATOM 6118 C CA . ARG B 1 258 ? 22.688 -15.07 -29.141 1 93.69 258 ARG B CA 1
ATOM 6119 C C . ARG B 1 258 ? 24.188 -15.031 -28.906 1 93.69 258 ARG B C 1
ATOM 6121 O O . ARG B 1 258 ? 24.953 -15.57 -29.703 1 93.69 258 ARG B O 1
ATOM 6128 N N . ASP B 1 259 ? 24.625 -14.469 -27.75 1 94.69 259 ASP B N 1
ATOM 6129 C CA . ASP B 1 259 ? 26.047 -14.359 -27.438 1 94.69 259 ASP B CA 1
ATOM 6130 C C . ASP B 1 259 ? 26.5 -15.547 -26.578 1 94.69 259 ASP B C 1
ATOM 6132 O O . ASP B 1 259 ? 27.578 -15.508 -25.984 1 94.69 259 ASP B O 1
ATOM 6136 N N . GLY B 1 260 ? 25.672 -16.547 -26.375 1 93.94 260 GLY B N 1
ATOM 6137 C CA . GLY B 1 260 ? 26.109 -17.828 -25.828 1 93.94 260 GLY B CA 1
ATOM 6138 C C . GLY B 1 260 ? 25.922 -17.953 -24.328 1 93.94 260 GLY B C 1
ATOM 6139 O O . GLY B 1 260 ? 26.469 -18.844 -23.703 1 93.94 260 GLY B O 1
ATOM 6140 N N . GLU B 1 261 ? 25.25 -17.062 -23.719 1 95.5 261 GLU B N 1
ATOM 6141 C CA . GLU B 1 261 ? 25 -17.141 -22.281 1 95.5 261 GLU B CA 1
ATOM 6142 C C . GLU B 1 261 ? 23.812 -18.062 -21.984 1 95.5 261 GLU B C 1
ATOM 6144 O O . GLU B 1 261 ? 22.734 -17.906 -22.562 1 95.5 261 GLU B O 1
ATOM 6149 N N . PRO B 1 262 ? 24.062 -19.016 -21.125 1 96.31 262 PRO B N 1
ATOM 6150 C CA . PRO B 1 262 ? 22.938 -19.906 -20.781 1 96.31 262 PRO B CA 1
ATOM 6151 C C . PRO B 1 262 ? 21.859 -19.188 -19.969 1 96.31 262 PRO B C 1
ATOM 6153 O O . PRO B 1 262 ? 22.156 -18.266 -19.219 1 96.31 262 PRO B O 1
ATOM 6156 N N . PHE B 1 263 ? 20.641 -19.609 -20.156 1 96.5 263 PHE B N 1
ATOM 6157 C CA . PHE B 1 263 ? 19.531 -19.109 -19.359 1 96.5 263 PHE B CA 1
ATOM 6158 C C . PHE B 1 263 ? 18.562 -20.25 -19.016 1 96.5 263 PHE B C 1
ATOM 6160 O O . PHE B 1 263 ? 18.594 -21.312 -19.656 1 96.5 263 PHE B O 1
ATOM 6167 N N . GLU B 1 264 ? 17.812 -20.031 -17.984 1 96.5 264 GLU B N 1
ATOM 6168 C CA . GLU B 1 264 ? 16.859 -21.016 -17.484 1 96.5 264 GLU B CA 1
ATOM 6169 C C . GLU B 1 264 ? 15.43 -20.469 -17.531 1 96.5 264 GLU B C 1
ATOM 6171 O O . GLU B 1 264 ? 15.18 -19.344 -17.094 1 96.5 264 GLU B O 1
ATOM 6176 N N . LEU B 1 265 ? 14.531 -21.297 -18.109 1 96.06 265 LEU B N 1
ATOM 6177 C CA . LEU B 1 265 ? 13.117 -20.938 -18.125 1 96.06 265 LEU B CA 1
ATOM 6178 C C . LEU B 1 265 ? 12.328 -21.812 -17.156 1 96.06 265 LEU B C 1
ATOM 6180 O O . LEU B 1 265 ? 12.352 -23.047 -17.266 1 96.06 265 LEU B O 1
ATOM 6184 N N . LEU B 1 266 ? 11.742 -21.156 -16.234 1 97.06 266 LEU B N 1
ATOM 6185 C CA . LEU B 1 266 ? 10.922 -21.828 -15.234 1 97.06 266 LEU B CA 1
ATOM 6186 C C . LEU B 1 266 ? 9.461 -21.406 -15.359 1 97.06 266 LEU B C 1
ATOM 6188 O O . LEU B 1 266 ? 9.148 -20.438 -16.062 1 97.06 266 LEU B O 1
ATOM 6192 N N . ALA B 1 267 ? 8.617 -22.141 -14.648 1 92.94 267 ALA B N 1
ATOM 6193 C CA . ALA B 1 267 ? 7.191 -21.844 -14.789 1 92.94 267 ALA B CA 1
ATOM 6194 C C . ALA B 1 267 ? 6.57 -21.469 -13.445 1 92.94 267 ALA B C 1
ATOM 6196 O O . ALA B 1 267 ? 6.957 -22 -12.406 1 92.94 267 ALA B O 1
ATOM 6197 N N . ASN B 1 268 ? 5.703 -20.5 -13.508 1 88.62 268 ASN B N 1
ATOM 6198 C CA . ASN B 1 268 ? 4.785 -20.25 -12.398 1 88.62 268 ASN B CA 1
ATOM 6199 C C . ASN B 1 268 ? 3.594 -21.203 -12.438 1 88.62 268 ASN B C 1
ATOM 6201 O O . ASN B 1 268 ? 2.877 -21.266 -13.438 1 88.62 268 ASN B O 1
ATOM 6205 N N . CYS B 1 269 ? 3.422 -21.969 -11.312 1 84.19 269 CYS B N 1
ATOM 6206 C CA . CYS B 1 269 ? 2.381 -22.984 -11.328 1 84.19 269 CYS B CA 1
ATOM 6207 C C . CYS B 1 269 ? 1.539 -22.922 -10.062 1 84.19 269 CYS B C 1
ATOM 6209 O O . CYS B 1 269 ? 1.969 -22.359 -9.055 1 84.19 269 CYS B O 1
ATOM 6211 N N . PHE B 1 270 ? 0.383 -23.547 -10.133 1 73.38 270 PHE B N 1
ATOM 6212 C CA . PHE B 1 270 ? -0.524 -23.594 -8.992 1 73.38 270 PHE B CA 1
ATOM 6213 C C . PHE B 1 270 ? -0.761 -25.031 -8.555 1 73.38 270 PHE B C 1
ATOM 6215 O O . PHE B 1 270 ? -1.215 -25.281 -7.438 1 73.38 270 PHE B O 1
ATOM 6222 N N . GLY B 1 271 ? -0.379 -25.984 -9.5 1 74 271 GLY B N 1
ATOM 6223 C CA . GLY B 1 271 ? -0.623 -27.375 -9.172 1 74 271 GLY B CA 1
ATOM 6224 C C . GLY B 1 271 ? -0.042 -28.328 -10.195 1 74 271 GLY B C 1
ATOM 6225 O O . GLY B 1 271 ? 0.668 -27.922 -11.117 1 74 271 GLY B O 1
ATOM 6226 N N . PRO B 1 272 ? -0.285 -29.625 -9.938 1 74.88 272 PRO B N 1
ATOM 6227 C CA . PRO B 1 272 ? 0.311 -30.641 -10.797 1 74.88 272 PRO B CA 1
ATOM 6228 C C . PRO B 1 272 ? -0.079 -30.484 -12.266 1 74.88 272 PRO B C 1
ATOM 6230 O O . PRO B 1 272 ? 0.744 -30.719 -13.156 1 74.88 272 PRO B O 1
ATOM 6233 N N . GLU B 1 273 ? -1.27 -30 -12.531 1 64.62 273 GLU B N 1
ATOM 6234 C CA . GLU B 1 273 ? -1.73 -29.859 -13.906 1 64.62 273 GLU B CA 1
ATOM 6235 C C . GLU B 1 273 ? -0.944 -28.781 -14.641 1 64.62 273 GLU B C 1
ATOM 6237 O O . GLU B 1 273 ? -0.527 -28.984 -15.781 1 64.62 273 GLU B O 1
ATOM 6242 N N . ASP B 1 274 ? -0.716 -27.688 -13.961 1 73.5 274 ASP B N 1
ATOM 6243 C CA . ASP B 1 274 ? 0.102 -26.625 -14.516 1 73.5 274 ASP B CA 1
ATOM 6244 C C . ASP B 1 274 ? 1.531 -27.094 -14.766 1 73.5 274 ASP B C 1
ATOM 6246 O O . ASP B 1 274 ? 2.154 -26.703 -15.75 1 73.5 274 ASP B O 1
ATOM 6250 N N . ILE B 1 275 ? 1.94 -27.922 -13.875 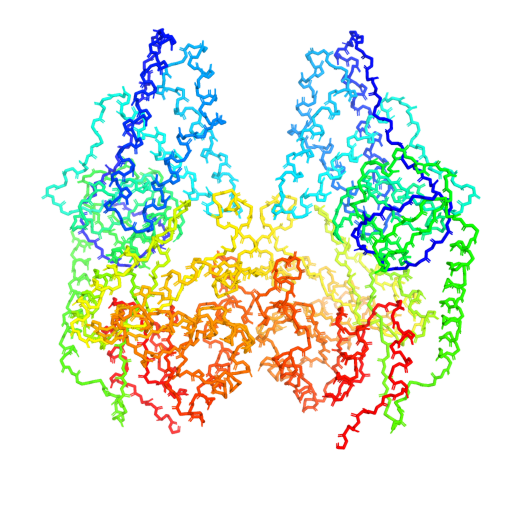1 86.38 275 ILE B N 1
ATOM 6251 C CA . ILE B 1 275 ? 3.322 -28.391 -13.938 1 86.38 275 ILE B CA 1
ATOM 6252 C C . ILE B 1 275 ? 3.502 -29.297 -15.148 1 86.38 275 ILE B C 1
ATOM 6254 O O . ILE B 1 275 ? 4.488 -29.188 -15.883 1 86.38 275 ILE B O 1
ATOM 6258 N N . ASP B 1 276 ? 2.479 -30.078 -15.359 1 76.5 276 ASP B N 1
ATOM 6259 C CA . ASP B 1 276 ? 2.51 -30.953 -16.531 1 76.5 276 ASP B CA 1
ATOM 6260 C C . ASP B 1 276 ? 2.58 -30.141 -17.812 1 76.5 276 ASP B C 1
ATOM 6262 O O . ASP B 1 276 ? 3.4 -30.422 -18.703 1 76.5 276 ASP B O 1
ATOM 6266 N N . SER B 1 277 ? 1.777 -29.172 -17.828 1 72.81 277 SER B N 1
ATOM 6267 C CA . SER B 1 277 ? 1.739 -28.281 -18.984 1 72.81 277 SER B CA 1
ATOM 6268 C C . SER B 1 277 ? 3.062 -27.547 -19.156 1 72.81 277 SER B C 1
ATOM 6270 O O . SER B 1 277 ? 3.525 -27.359 -20.297 1 72.81 277 SER B O 1
ATOM 6272 N N . ALA B 1 278 ? 3.623 -27.141 -18.109 1 85.94 278 ALA B N 1
ATOM 6273 C CA . ALA B 1 278 ? 4.891 -26.406 -18.141 1 85.94 278 ALA B CA 1
ATOM 6274 C C . ALA B 1 278 ? 6.02 -27.297 -18.656 1 85.94 278 ALA B C 1
ATOM 6276 O O . ALA B 1 278 ? 6.824 -26.859 -19.484 1 85.94 278 ALA B O 1
ATOM 6277 N N . VAL B 1 279 ? 6.027 -28.484 -18.188 1 85.88 279 VAL B N 1
ATOM 6278 C CA . VAL B 1 279 ? 7.055 -29.438 -18.594 1 85.88 279 VAL B CA 1
ATOM 6279 C C . VAL B 1 279 ? 6.938 -29.719 -20.094 1 85.88 279 VAL B C 1
ATOM 6281 O O . VAL B 1 279 ? 7.945 -29.75 -20.797 1 85.88 279 VAL B O 1
ATOM 6284 N N . GLN B 1 280 ? 5.73 -29.797 -20.5 1 75.62 280 GLN B N 1
ATOM 6285 C CA . GLN B 1 280 ? 5.484 -30.062 -21.922 1 75.62 280 GLN B CA 1
ATOM 6286 C C . GLN B 1 280 ? 5.906 -28.859 -22.781 1 75.62 280 GLN B C 1
ATOM 6288 O O . GLN B 1 280 ? 6.309 -29.031 -23.922 1 75.62 280 GLN B O 1
ATOM 6293 N N . SER B 1 281 ? 5.883 -27.734 -22.188 1 77.44 281 SER B N 1
ATOM 6294 C CA . SER B 1 281 ? 6.23 -26.5 -22.906 1 77.44 281 SER B CA 1
ATOM 6295 C C . SER B 1 281 ? 7.727 -26.219 -22.812 1 77.44 281 SER B C 1
ATOM 6297 O O . SER B 1 281 ? 8.195 -25.172 -23.281 1 77.44 281 SER B O 1
ATOM 6299 N N . GLY B 1 282 ? 8.406 -27.109 -22.125 1 84.88 282 GLY B N 1
ATOM 6300 C CA . GLY B 1 282 ? 9.859 -27.016 -22.125 1 84.88 282 GLY B CA 1
ATOM 6301 C C . GLY B 1 282 ? 10.406 -26.344 -20.875 1 84.88 282 GLY B C 1
ATOM 6302 O O . GLY B 1 282 ? 11.578 -25.953 -20.844 1 84.88 282 GLY B O 1
ATOM 6303 N N . ALA B 1 283 ? 9.664 -26.156 -19.891 1 92.31 283 ALA B N 1
ATOM 6304 C CA . ALA B 1 283 ? 10.148 -25.578 -18.656 1 92.31 283 ALA B CA 1
ATOM 6305 C C . ALA B 1 283 ? 11.203 -26.453 -18 1 92.31 283 ALA B C 1
ATOM 6307 O O . ALA B 1 283 ? 11.078 -27.688 -18 1 92.31 283 ALA B O 1
ATOM 6308 N N . GLN B 1 284 ? 12.203 -25.891 -17.469 1 95 284 GLN B N 1
ATOM 6309 C CA . GLN B 1 284 ? 13.266 -26.625 -16.797 1 95 284 GLN B CA 1
ATOM 6310 C C . GLN B 1 284 ? 12.953 -26.812 -15.312 1 95 284 GLN B C 1
ATOM 6312 O O . GLN B 1 284 ? 13.773 -27.328 -14.562 1 95 284 GLN B O 1
ATOM 6317 N N . GLY B 1 285 ? 11.797 -26.406 -14.898 1 96.31 285 GLY B N 1
ATOM 6318 C CA . GLY B 1 285 ? 11.312 -26.516 -13.531 1 96.31 285 GLY B CA 1
ATOM 6319 C C . GLY B 1 285 ? 10.227 -25.516 -13.188 1 96.31 285 GLY B C 1
ATOM 6320 O O . GLY B 1 285 ? 9.711 -24.828 -14.078 1 96.31 285 GLY B O 1
ATOM 6321 N N . VAL B 1 286 ? 9.875 -25.531 -11.938 1 96.06 286 VAL B N 1
ATOM 6322 C CA . VAL B 1 286 ? 8.875 -24.594 -11.43 1 96.06 286 VAL B CA 1
ATOM 6323 C C . VAL B 1 286 ? 9.562 -23.531 -10.57 1 96.06 286 VAL B C 1
ATOM 6325 O O . VAL B 1 286 ? 10.094 -23.844 -9.508 1 96.06 286 VAL B O 1
ATOM 6328 N N . GLY B 1 287 ? 9.5 -22.328 -11.078 1 97.06 287 GLY B N 1
ATOM 6329 C CA . GLY B 1 287 ? 10.156 -21.25 -10.359 1 97.06 287 GLY B CA 1
ATOM 6330 C C . GLY B 1 287 ? 9.32 -20.703 -9.227 1 97.06 287 GLY B C 1
ATOM 6331 O O . GLY B 1 287 ? 9.852 -20.094 -8.289 1 97.06 287 GLY B O 1
ATOM 6332 N N . LEU B 1 288 ? 8.086 -20.906 -9.344 1 93.56 288 LEU B N 1
ATOM 6333 C CA . LEU B 1 288 ? 7.168 -20.422 -8.32 1 93.56 288 LEU B CA 1
ATOM 6334 C C . LEU B 1 288 ? 5.902 -21.266 -8.273 1 93.56 288 LEU B C 1
ATOM 6336 O O . LEU B 1 288 ? 5.082 -21.203 -9.195 1 93.56 288 LEU B O 1
ATOM 6340 N N . LEU B 1 289 ? 5.777 -22.031 -7.254 1 92.19 289 LEU B N 1
ATOM 6341 C CA . LEU B 1 289 ? 4.539 -22.766 -7.004 1 92.19 289 LEU B CA 1
ATOM 6342 C C . LEU B 1 289 ? 3.715 -22.078 -5.918 1 92.19 289 LEU B C 1
ATOM 6344 O O . LEU B 1 289 ? 4.148 -21.984 -4.77 1 92.19 289 LEU B O 1
ATOM 6348 N N . ARG B 1 290 ? 2.607 -21.531 -6.316 1 83.12 290 ARG B N 1
ATOM 6349 C CA . ARG B 1 290 ? 1.656 -20.938 -5.383 1 83.12 290 ARG B CA 1
ATOM 6350 C C . ARG B 1 290 ? 0.591 -21.953 -4.969 1 83.12 290 ARG B C 1
ATOM 6352 O O . ARG B 1 290 ? -0.212 -22.391 -5.797 1 83.12 290 ARG B O 1
ATOM 6359 N N . SER B 1 291 ? 0.633 -22.266 -3.699 1 75.19 291 SER B N 1
ATOM 6360 C CA . SER B 1 291 ? -0.289 -23.297 -3.223 1 75.19 291 SER B CA 1
ATOM 6361 C C . SER B 1 291 ? -1.363 -22.688 -2.318 1 75.19 291 SER B C 1
ATOM 6363 O O . SER B 1 291 ? -1.969 -23.406 -1.513 1 75.19 291 SER B O 1
ATOM 6365 N N . ASP B 1 292 ? -1.492 -21.375 -2.348 1 68.56 292 ASP B N 1
ATOM 6366 C CA . ASP B 1 292 ? -2.404 -20.672 -1.453 1 68.56 292 ASP B CA 1
ATOM 6367 C C . ASP B 1 292 ? -3.828 -21.203 -1.588 1 68.56 292 ASP B C 1
ATOM 6369 O O . ASP B 1 292 ? -4.629 -21.109 -0.655 1 68.56 292 ASP B O 1
ATOM 6373 N N . TYR B 1 293 ? -4.055 -21.75 -2.662 1 53.62 293 TYR B N 1
ATOM 6374 C CA . TYR B 1 293 ? -5.41 -22.234 -2.914 1 53.62 293 TYR B CA 1
ATOM 6375 C C . TYR B 1 293 ? -5.746 -23.422 -2.008 1 53.62 293 TYR B C 1
ATOM 6377 O O . TYR B 1 293 ? -6.918 -23.75 -1.812 1 53.62 293 TYR B O 1
ATOM 6385 N N . LEU B 1 294 ? -4.668 -24.078 -1.505 1 59.72 294 LEU B N 1
ATOM 6386 C CA . LEU B 1 294 ? -4.871 -25.172 -0.562 1 59.72 294 LEU B CA 1
ATOM 6387 C C . LEU B 1 294 ? -5.57 -24.688 0.7 1 59.72 294 LEU B C 1
ATOM 6389 O O . LEU B 1 294 ? -6.215 -25.469 1.404 1 59.72 294 LEU B O 1
ATOM 6393 N N . MET B 1 295 ? -5.281 -23.344 1.002 1 57.12 295 MET B N 1
ATOM 6394 C CA . MET B 1 295 ? -5.844 -22.766 2.219 1 57.12 295 MET B CA 1
ATOM 6395 C C . MET B 1 295 ? -7.273 -22.281 1.986 1 57.12 295 MET B C 1
ATOM 6397 O O . MET B 1 295 ? -7.5 -21.312 1.27 1 57.12 295 MET B O 1
ATOM 6401 N N . LEU B 1 296 ? -8.203 -23.125 2.246 1 41.94 296 LEU B N 1
ATOM 6402 C CA . LEU B 1 296 ? -9.617 -22.797 2.094 1 41.94 296 LEU B CA 1
ATOM 6403 C C . LEU B 1 296 ? -10.148 -22.094 3.336 1 41.94 296 LEU B C 1
ATOM 6405 O O . LEU B 1 296 ? -9.641 -22.297 4.438 1 41.94 296 LEU B O 1
ATOM 6409 N N . PRO B 1 297 ? -11.023 -21.016 3.104 1 42.09 297 PRO B N 1
ATOM 6410 C CA . PRO B 1 297 ? -11.578 -20.391 4.305 1 42.09 297 PRO B CA 1
ATOM 6411 C C . PRO B 1 297 ? -12.133 -21.406 5.301 1 42.09 297 PRO B C 1
ATOM 6413 O O . PRO B 1 297 ? -12.852 -22.328 4.914 1 42.09 297 PRO B O 1
ATOM 6416 N N . GLY B 1 298 ? -11.812 -21.375 6.523 1 43.94 298 GLY B N 1
ATOM 6417 C CA . GLY B 1 298 ? -12.312 -22.156 7.641 1 43.94 298 GLY B CA 1
ATOM 6418 C C . GLY B 1 298 ? -11.57 -23.453 7.84 1 43.94 298 GLY B C 1
ATOM 6419 O O . GLY B 1 298 ? -11.742 -24.125 8.859 1 43.94 298 GLY B O 1
ATOM 6420 N N . LYS B 1 299 ? -10.953 -23.938 6.77 1 50.5 299 LYS B N 1
ATOM 6421 C CA . LYS B 1 299 ? -10.227 -25.172 6.996 1 50.5 299 LYS B CA 1
ATOM 6422 C C . LYS B 1 299 ? -8.75 -25.031 6.621 1 50.5 299 LYS B C 1
ATOM 6424 O O . LYS B 1 299 ? -8.43 -24.594 5.516 1 50.5 299 LYS B O 1
ATOM 6429 N N . MET B 1 300 ? -7.949 -25.344 7.496 1 64.94 300 MET B N 1
ATOM 6430 C CA . MET B 1 300 ? -6.512 -25.438 7.254 1 64.94 300 MET B CA 1
ATOM 6431 C C . MET B 1 300 ? -6.105 -26.859 6.898 1 64.94 300 MET B C 1
ATOM 6433 O O . MET B 1 300 ? -6.406 -27.797 7.633 1 64.94 300 MET B O 1
ATOM 6437 N N . PRO B 1 301 ? -5.578 -27.016 5.648 1 71.56 301 PRO B N 1
ATOM 6438 C CA . PRO B 1 301 ? -5.102 -28.375 5.328 1 71.56 301 PRO B CA 1
ATOM 6439 C C . PRO B 1 301 ? -4.105 -28.906 6.352 1 71.56 301 PRO B C 1
ATOM 6441 O O . PRO B 1 301 ? -3.287 -28.141 6.879 1 71.56 301 PRO B O 1
ATOM 6444 N N . ASP B 1 302 ? -4.328 -30.156 6.676 1 79.94 302 ASP B N 1
ATOM 6445 C CA . ASP B 1 302 ? -3.396 -30.734 7.637 1 79.94 302 ASP B CA 1
ATOM 6446 C C . ASP B 1 302 ? -2.086 -31.125 6.961 1 79.94 302 ASP B C 1
ATOM 6448 O O . ASP B 1 302 ? -1.916 -30.922 5.758 1 79.94 302 ASP B O 1
ATOM 6452 N N . GLU B 1 303 ? -1.188 -31.656 7.645 1 90.06 303 GLU B N 1
ATOM 6453 C CA . GLU B 1 303 ? 0.163 -31.969 7.188 1 90.06 303 GLU B CA 1
ATOM 6454 C C . GLU B 1 303 ? 0.14 -33 6.078 1 90.06 303 GLU B C 1
ATOM 6456 O O . GLU B 1 303 ? 0.843 -32.875 5.074 1 90.06 303 GLU B O 1
ATOM 6461 N N . GLN B 1 304 ? -0.713 -34.031 6.246 1 84.38 304 GLN B N 1
ATOM 6462 C CA . GLN B 1 304 ? -0.763 -35.125 5.289 1 84.38 304 GLN B CA 1
ATOM 6463 C C . GLN B 1 304 ? -1.346 -34.688 3.953 1 84.38 304 GLN B C 1
ATOM 6465 O O . GLN B 1 304 ? -0.846 -35.062 2.893 1 84.38 304 GLN B O 1
ATOM 6470 N N . GLU B 1 305 ? -2.357 -33.906 4.027 1 79.31 305 GLU B N 1
ATOM 6471 C CA . GLU B 1 305 ? -2.965 -33.375 2.818 1 79.31 305 GLU B CA 1
ATOM 6472 C C . GLU B 1 305 ? -1.963 -32.531 2.029 1 79.31 305 GLU B C 1
ATOM 6474 O O . GLU B 1 305 ? -1.87 -32.656 0.807 1 79.31 305 GLU B O 1
ATOM 6479 N N . GLN B 1 306 ? -1.273 -31.719 2.713 1 88.81 306 GLN B N 1
ATOM 6480 C CA . GLN B 1 306 ? -0.27 -30.875 2.074 1 88.81 306 GLN B CA 1
ATOM 6481 C C . GLN B 1 306 ? 0.878 -31.719 1.518 1 88.81 306 GLN B C 1
ATOM 6483 O O . GLN B 1 306 ? 1.353 -31.469 0.406 1 88.81 306 GLN B O 1
ATOM 6488 N N . TYR B 1 307 ? 1.304 -32.75 2.303 1 89.25 307 TYR B N 1
ATOM 6489 C CA . TYR B 1 307 ? 2.361 -33.656 1.865 1 89.25 307 TYR B CA 1
ATOM 6490 C C . TYR B 1 307 ? 1.997 -34.344 0.543 1 89.25 307 TYR B C 1
ATOM 6492 O O . TYR B 1 307 ? 2.811 -34.375 -0.382 1 89.25 307 TYR B O 1
ATOM 6500 N N . PHE B 1 308 ? 0.782 -34.719 0.48 1 82.75 308 PHE B N 1
ATOM 6501 C CA . PHE B 1 308 ? 0.337 -35.406 -0.73 1 82.75 308 PHE B CA 1
ATOM 6502 C C . PHE B 1 308 ? 0.288 -34.438 -1.907 1 82.75 308 PHE B C 1
ATOM 6504 O O . PHE B 1 308 ? 0.651 -34.812 -3.029 1 82.75 308 PHE B O 1
ATOM 6511 N N . TYR B 1 309 ? -0.16 -33.281 -1.645 1 81.94 309 TYR B N 1
ATOM 6512 C CA . TYR B 1 309 ? -0.218 -32.25 -2.682 1 81.94 309 TYR B CA 1
ATOM 6513 C C . TYR B 1 309 ? 1.17 -31.969 -3.24 1 81.94 309 TYR B C 1
ATOM 6515 O O . TYR B 1 309 ? 1.37 -31.969 -4.457 1 81.94 309 TYR B O 1
ATOM 6523 N N . TYR B 1 310 ? 2.141 -31.734 -2.4 1 92.94 310 TYR B N 1
ATOM 6524 C CA . TYR B 1 310 ? 3.486 -31.375 -2.832 1 92.94 310 TYR B CA 1
ATOM 6525 C C . TYR B 1 310 ? 4.168 -32.562 -3.52 1 92.94 310 TYR B C 1
ATOM 6527 O O . TYR B 1 310 ? 4.926 -32.375 -4.477 1 92.94 310 TYR B O 1
ATOM 6535 N N . THR B 1 311 ? 3.859 -33.781 -3.051 1 89.44 311 THR B N 1
ATOM 6536 C CA . THR B 1 311 ? 4.418 -34.969 -3.684 1 89.44 311 THR B CA 1
ATOM 6537 C C . THR B 1 311 ? 3.846 -35.156 -5.086 1 89.44 311 THR B C 1
ATOM 6539 O O . THR B 1 311 ? 4.559 -35.562 -6.004 1 89.44 311 THR B O 1
ATOM 6542 N N . ALA B 1 312 ? 2.562 -34.844 -5.219 1 84.31 312 ALA B N 1
ATOM 6543 C CA . ALA B 1 312 ? 1.939 -34.875 -6.535 1 84.31 312 ALA B CA 1
ATOM 6544 C C . ALA B 1 312 ? 2.58 -33.875 -7.492 1 84.31 312 ALA B C 1
ATOM 6546 O O . ALA B 1 312 ? 2.777 -34.188 -8.672 1 84.31 312 ALA B O 1
ATOM 6547 N N . CYS B 1 313 ? 2.869 -32.75 -6.996 1 89.94 313 CYS B N 1
ATOM 6548 C CA . CYS B 1 313 ? 3.537 -31.734 -7.797 1 89.94 313 CYS B CA 1
ATOM 6549 C C . CYS B 1 313 ? 4.926 -32.188 -8.219 1 89.94 313 CYS B C 1
ATOM 6551 O O . CYS B 1 313 ? 5.32 -32.031 -9.375 1 89.94 313 CYS B O 1
ATOM 6553 N N . LEU B 1 314 ? 5.66 -32.844 -7.316 1 93.25 314 LEU B N 1
ATOM 6554 C CA . LEU B 1 314 ? 6.996 -33.344 -7.609 1 93.25 314 LEU B CA 1
ATOM 6555 C C . LEU B 1 314 ? 6.941 -34.438 -8.664 1 93.25 314 LEU B C 1
ATOM 6557 O O . LEU B 1 314 ? 7.801 -34.5 -9.555 1 93.25 314 LEU B O 1
ATOM 6561 N N . ALA B 1 315 ? 5.945 -35.25 -8.57 1 87.75 315 ALA B N 1
ATOM 6562 C CA . ALA B 1 315 ? 5.77 -36.312 -9.562 1 87.75 315 ALA B CA 1
ATOM 6563 C C . ALA B 1 315 ? 5.52 -35.719 -10.945 1 87.75 315 ALA B C 1
ATOM 6565 O O . ALA B 1 315 ? 6.086 -36.188 -11.938 1 87.75 315 ALA B O 1
ATOM 6566 N N . ALA B 1 316 ? 4.719 -34.719 -10.992 1 85.06 316 ALA B N 1
ATOM 6567 C CA . ALA B 1 316 ? 4.387 -34.062 -12.25 1 85.06 316 ALA B CA 1
ATOM 6568 C C . ALA B 1 316 ? 5.613 -33.375 -12.852 1 85.06 316 ALA B C 1
ATOM 6570 O O . ALA B 1 316 ? 5.734 -33.281 -14.078 1 85.06 316 ALA B O 1
ATOM 6571 N N . ALA B 1 317 ? 6.562 -33 -12.055 1 93.75 317 ALA B N 1
ATOM 6572 C CA . ALA B 1 317 ? 7.746 -32.25 -12.5 1 93.75 317 ALA B CA 1
ATOM 6573 C C . ALA B 1 317 ? 8.781 -33.188 -13.102 1 93.75 317 ALA B C 1
ATOM 6575 O O . ALA B 1 317 ? 9.742 -32.75 -13.742 1 93.75 317 ALA B O 1
ATOM 6576 N N . GLN B 1 318 ? 8.617 -34.469 -12.906 1 90.62 318 GLN B N 1
ATOM 6577 C CA . GLN B 1 318 ? 9.453 -35.5 -13.516 1 90.62 318 GLN B CA 1
ATOM 6578 C C . GLN B 1 318 ? 10.93 -35.25 -13.219 1 90.62 318 GLN B C 1
ATOM 6580 O O . GLN B 1 318 ? 11.758 -35.25 -14.141 1 90.62 318 GLN B O 1
ATOM 6585 N N . GLY B 1 319 ? 11.242 -34.906 -11.984 1 92.88 319 GLY B N 1
ATOM 6586 C CA . GLY B 1 319 ? 12.625 -34.812 -11.547 1 92.88 319 GLY B CA 1
ATOM 6587 C C . GLY B 1 319 ? 13.156 -33.375 -11.617 1 92.88 319 GLY B C 1
ATOM 6588 O O . GLY B 1 319 ? 14.273 -33.094 -11.164 1 92.88 319 GLY B O 1
ATOM 6589 N N . ARG B 1 320 ? 12.43 -32.469 -12.188 1 96 320 ARG B N 1
ATOM 6590 C CA . ARG B 1 320 ? 12.82 -31.062 -12.25 1 96 320 ARG B CA 1
ATOM 6591 C C . ARG B 1 320 ? 12.547 -30.359 -10.93 1 96 320 ARG B C 1
ATOM 6593 O O . ARG B 1 320 ? 11.648 -30.766 -10.18 1 96 320 ARG B O 1
ATOM 6600 N N . PRO B 1 321 ? 13.289 -29.344 -10.625 1 97.31 321 PRO B N 1
ATOM 6601 C CA . PRO B 1 321 ? 13.141 -28.672 -9.336 1 97.31 321 PRO B CA 1
ATOM 6602 C C . PRO B 1 321 ? 11.852 -27.859 -9.242 1 97.31 321 PRO B C 1
ATOM 6604 O O . PRO B 1 321 ? 11.398 -27.297 -10.25 1 97.31 321 PRO B O 1
ATOM 6607 N N . ILE B 1 322 ? 11.312 -27.812 -8.023 1 97.88 322 ILE B N 1
ATOM 6608 C CA . ILE B 1 322 ? 10.133 -27 -7.73 1 97.88 322 ILE B CA 1
ATOM 6609 C C . ILE B 1 322 ? 10.43 -26.047 -6.578 1 97.88 322 ILE B C 1
ATOM 6611 O O . ILE B 1 322 ? 10.969 -26.453 -5.547 1 97.88 322 ILE B O 1
ATOM 6615 N N . THR B 1 323 ? 10.133 -24.812 -6.766 1 98.31 323 THR B N 1
ATOM 6616 C CA . THR B 1 323 ? 10.203 -23.828 -5.684 1 98.31 323 THR B CA 1
ATOM 6617 C C . THR B 1 323 ? 8.805 -23.5 -5.16 1 98.31 323 THR B C 1
ATOM 6619 O O . THR B 1 323 ? 7.984 -22.938 -5.883 1 98.31 323 THR B O 1
ATOM 6622 N N . VAL B 1 324 ? 8.578 -23.797 -3.924 1 97.25 324 VAL B N 1
ATOM 6623 C CA . VAL B 1 324 ? 7.262 -23.578 -3.322 1 97.25 324 VAL B CA 1
ATOM 6624 C C . VAL B 1 324 ? 7.281 -22.312 -2.48 1 97.25 324 VAL B C 1
ATOM 6626 O O . VAL B 1 324 ? 8.148 -22.141 -1.627 1 97.25 324 VAL B O 1
ATOM 6629 N N . ARG B 1 325 ? 6.387 -21.438 -2.773 1 95.88 325 ARG B N 1
ATOM 6630 C CA . ARG B 1 325 ? 6.172 -20.297 -1.887 1 95.88 325 ARG B CA 1
ATOM 6631 C C . ARG B 1 325 ? 5.215 -20.656 -0.753 1 95.88 325 ARG B C 1
ATOM 6633 O O . ARG B 1 325 ? 4.117 -21.156 -0.998 1 95.88 325 ARG B O 1
ATOM 6640 N N . THR B 1 326 ? 5.629 -20.406 0.439 1 95.44 326 THR B N 1
ATOM 6641 C CA . THR B 1 326 ? 4.711 -20.656 1.544 1 95.44 326 THR B CA 1
ATOM 6642 C C . THR B 1 326 ? 3.457 -19.797 1.416 1 95.44 326 THR B C 1
ATOM 6644 O O . THR B 1 326 ? 3.408 -18.891 0.591 1 95.44 326 THR B O 1
ATOM 6647 N N . PHE B 1 327 ? 2.547 -20.094 2.24 1 86.38 327 PHE B N 1
ATOM 6648 C CA . PHE B 1 327 ? 1.24 -19.469 2.123 1 86.38 327 PHE B CA 1
ATOM 6649 C C . PHE B 1 327 ? 1.359 -17.953 2.258 1 86.38 327 PHE B C 1
ATOM 6651 O O . PHE B 1 327 ? 2.061 -17.453 3.141 1 86.38 327 PHE B O 1
ATOM 6658 N N . ASP B 1 328 ? 0.718 -17.266 1.354 1 82 328 ASP B N 1
ATOM 6659 C CA . ASP B 1 328 ? 0.706 -15.805 1.332 1 82 328 ASP B CA 1
ATOM 6660 C C . ASP B 1 328 ? -0.709 -15.266 1.532 1 82 328 ASP B C 1
ATOM 6662 O O . ASP B 1 328 ? -1.311 -14.719 0.601 1 82 328 ASP B O 1
ATOM 6666 N N . PHE B 1 329 ? -1.213 -15.461 2.676 1 64.62 329 PHE B N 1
ATOM 6667 C CA . PHE B 1 329 ? -2.57 -15.023 2.967 1 64.62 329 PHE B CA 1
ATOM 6668 C C . PHE B 1 329 ? -2.564 -13.883 3.98 1 64.62 329 PHE B C 1
ATOM 6670 O O . PHE B 1 329 ? -1.626 -13.75 4.77 1 64.62 329 PHE B O 1
ATOM 6677 N N . GLY B 1 330 ? -3.412 -12.914 3.969 1 55.22 330 GLY B N 1
ATOM 6678 C CA . GLY B 1 330 ? -3.562 -11.898 5 1 55.22 330 GLY B CA 1
ATOM 6679 C C . GLY B 1 330 ? -4.141 -12.445 6.293 1 55.22 330 GLY B C 1
ATOM 6680 O O . GLY B 1 330 ? -4.609 -13.578 6.336 1 55.22 330 GLY B O 1
ATOM 6681 N N . SER B 1 331 ? -3.695 -11.906 7.586 1 43.34 331 SER B N 1
ATOM 6682 C CA . SER B 1 331 ? -4.117 -12.359 8.906 1 43.34 331 SER B CA 1
ATOM 6683 C C . SER B 1 331 ? -5.574 -12.805 8.898 1 43.34 331 SER B C 1
ATOM 6685 O O . SER B 1 331 ? -5.941 -13.742 9.609 1 43.34 331 SER B O 1
ATOM 6687 N N . ASP B 1 332 ? -6.516 -11.82 8.844 1 36.78 332 ASP B N 1
ATOM 6688 C CA . ASP B 1 332 ? -7.891 -12.102 9.234 1 36.78 332 ASP B CA 1
ATOM 6689 C C . ASP B 1 332 ? -8.578 -13.016 8.219 1 36.78 332 ASP B C 1
ATOM 6691 O O . ASP B 1 332 ? -9.336 -12.547 7.371 1 36.78 332 ASP B O 1
ATOM 6695 N N . ARG B 1 333 ? -7.973 -13.938 7.84 1 37.59 333 ARG B N 1
ATOM 6696 C CA . ARG B 1 333 ? -8.695 -14.828 6.941 1 37.59 333 ARG B CA 1
ATOM 6697 C C . ARG B 1 333 ? -9.844 -15.523 7.668 1 37.59 333 ARG B C 1
ATOM 6699 O O . ARG B 1 333 ? -10.25 -16.625 7.285 1 37.59 333 ARG B O 1
ATOM 6706 N N . THR B 1 334 ? -9.945 -15.438 8.82 1 33.09 334 THR B N 1
ATOM 6707 C CA . THR B 1 334 ? -11.219 -16.047 9.188 1 33.09 334 THR B CA 1
ATOM 6708 C C . THR B 1 334 ? -12.336 -15.555 8.273 1 33.09 334 THR B C 1
ATOM 6710 O O . THR B 1 334 ? -12.25 -14.453 7.719 1 33.09 334 THR B O 1
ATOM 6713 N N . LEU B 1 335 ? -13.227 -16.359 7.812 1 31.3 335 LEU B N 1
ATOM 6714 C CA . LEU B 1 335 ? -14.453 -15.914 7.16 1 31.3 335 LEU B CA 1
ATOM 6715 C C . LEU B 1 335 ? -14.859 -14.531 7.652 1 31.3 335 LEU B C 1
ATOM 6717 O O . LEU B 1 335 ? -15.445 -13.742 6.898 1 31.3 335 LEU B O 1
ATOM 6721 N N . ALA B 1 336 ? -14.82 -14.414 8.828 1 30.2 336 ALA B N 1
ATOM 6722 C CA . ALA B 1 336 ? -15.281 -13.234 9.555 1 30.2 336 ALA B CA 1
ATOM 6723 C C . ALA B 1 336 ? -14.438 -12.008 9.211 1 30.2 336 ALA B C 1
ATOM 6725 O O . ALA B 1 336 ? -14.961 -10.906 9.055 1 30.2 336 ALA B O 1
ATOM 6726 N N . ASN B 1 337 ? -13.211 -12.18 9.195 1 32.84 337 ASN B N 1
ATOM 6727 C CA . ASN B 1 337 ? -12.297 -11.07 8.938 1 32.84 337 ASN B CA 1
ATOM 6728 C C . ASN B 1 337 ? -12.047 -10.891 7.441 1 32.84 337 ASN B C 1
ATOM 6730 O O . ASN B 1 337 ? -11.25 -10.039 7.035 1 32.84 337 ASN B O 1
ATOM 6734 N N . VAL B 1 338 ? -12.203 -11.852 6.621 1 33.66 338 VAL B N 1
ATOM 6735 C CA . VAL B 1 338 ? -12.359 -11.648 5.188 1 33.66 338 VAL B CA 1
ATOM 6736 C C . VAL B 1 338 ? -13.203 -10.398 4.934 1 33.66 338 VAL B C 1
ATOM 6738 O O . VAL B 1 338 ? -13.039 -9.727 3.912 1 33.66 338 VAL B O 1
ATOM 6741 N N . TYR B 1 339 ? -14.18 -10.359 5.684 1 28.72 339 TYR B N 1
ATOM 6742 C CA . TYR B 1 339 ? -15.062 -9.203 5.648 1 28.72 339 TYR B CA 1
ATOM 6743 C C . TYR B 1 339 ? -14.344 -7.953 6.152 1 28.72 339 TYR B C 1
ATOM 6745 O O . TYR B 1 339 ? -14.82 -6.832 5.949 1 28.72 339 TYR B O 1
ATOM 6753 N N . GLN B 1 340 ? -13.734 -8.125 7.125 1 30.3 340 GLN B N 1
ATOM 6754 C CA . GLN B 1 340 ? -13.117 -6.934 7.703 1 30.3 340 GLN B CA 1
ATOM 6755 C C . GLN B 1 340 ? -11.953 -6.449 6.844 1 30.3 340 GLN B C 1
ATOM 6757 O O . GLN B 1 340 ? -10.961 -7.16 6.676 1 30.3 340 GLN B O 1
ATOM 6762 N N . GLY B 1 341 ? -12.32 -5.598 5.777 1 32.09 341 GLY B N 1
ATOM 6763 C CA . GLY B 1 341 ? -11.883 -4.711 4.711 1 32.09 341 GLY B CA 1
ATOM 6764 C C . GLY B 1 341 ? -10.516 -5.07 4.16 1 32.09 341 GLY B C 1
ATOM 6765 O O . GLY B 1 341 ? -9.664 -5.59 4.883 1 32.09 341 GLY B O 1
ATOM 6766 N N . GLU B 1 342 ? -10.523 -5.562 2.857 1 36.06 342 GLU B N 1
ATOM 6767 C CA . GLU B 1 342 ? -9.422 -5.719 1.911 1 36.06 342 GLU B CA 1
ATOM 6768 C C . GLU B 1 342 ? -8.242 -4.824 2.283 1 36.06 342 GLU B C 1
ATOM 6770 O O . GLU B 1 342 ? -7.125 -5.035 1.811 1 36.06 342 GLU B O 1
ATOM 6775 N N . GLN B 1 343 ? -8.5 -3.711 2.832 1 39.5 343 GLN B N 1
ATOM 6776 C CA . GLN B 1 343 ? -7.555 -2.605 2.975 1 39.5 343 GLN B CA 1
ATOM 6777 C C . GLN B 1 343 ? -6.34 -3.023 3.797 1 39.5 343 GLN B C 1
ATOM 6779 O O . GLN B 1 343 ? -5.219 -2.584 3.523 1 39.5 343 GLN B O 1
ATOM 6784 N N . SER B 1 344 ? -6.613 -3.906 4.812 1 42.41 344 SER B N 1
ATOM 6785 C CA . SER B 1 344 ? -5.551 -4.332 5.723 1 42.41 344 SER B CA 1
ATOM 6786 C C . SER B 1 344 ? -4.57 -5.27 5.027 1 42.41 344 SER B C 1
ATOM 6788 O O . SER B 1 344 ? -3.463 -5.492 5.52 1 42.41 344 SER B O 1
ATOM 6790 N N . ALA B 1 345 ? -4.992 -5.785 3.857 1 50.31 345 ALA B N 1
ATOM 6791 C CA . ALA B 1 345 ? -4.234 -6.938 3.369 1 50.31 345 ALA B CA 1
ATOM 6792 C C . ALA B 1 345 ? -2.963 -6.492 2.654 1 50.31 345 ALA B C 1
ATOM 6794 O O . ALA B 1 345 ? -1.897 -7.086 2.846 1 50.31 345 ALA B O 1
ATOM 6795 N N . HIS B 1 346 ? -3.041 -5.316 1.898 1 54.56 346 HIS B N 1
ATOM 6796 C CA . HIS B 1 346 ? -1.84 -5.082 1.105 1 54.56 346 HIS B CA 1
ATOM 6797 C C . HIS B 1 346 ? -0.767 -4.375 1.926 1 54.56 346 HIS B C 1
ATOM 6799 O O . HIS B 1 346 ? 0.425 -4.488 1.629 1 54.56 346 HIS B O 1
ATOM 6805 N N . LEU B 1 347 ? -1.24 -3.727 2.949 1 55.84 347 LEU B N 1
ATOM 6806 C CA . LEU B 1 347 ? -0.263 -3.045 3.789 1 55.84 347 LEU B CA 1
ATOM 6807 C C . LEU B 1 347 ? -0.292 -3.594 5.211 1 55.84 347 LEU B C 1
ATOM 6809 O O . LEU B 1 347 ? -0.092 -2.848 6.172 1 55.84 347 LEU B O 1
ATOM 6813 N N . GLY B 1 348 ? -0.58 -5 5.219 1 63.56 348 GLY B N 1
ATOM 6814 C CA . GLY B 1 348 ? -0.722 -5.566 6.551 1 63.56 348 GLY B CA 1
ATOM 6815 C C . GLY B 1 348 ? -0.029 -6.906 6.707 1 63.56 348 GLY B C 1
ATOM 6816 O O . GLY B 1 348 ? 1.118 -7.07 6.285 1 63.56 348 GLY B O 1
ATOM 6817 N N . LEU B 1 349 ? -0.68 -7.68 7.395 1 70.19 349 LEU B N 1
ATOM 6818 C CA . LEU B 1 349 ? -0.132 -8.984 7.754 1 70.19 349 LEU B CA 1
ATOM 6819 C C . LEU B 1 349 ? -0.463 -10.023 6.691 1 70.19 349 LEU B C 1
ATOM 6821 O O . LEU B 1 349 ? -1.602 -10.492 6.609 1 70.19 349 LEU B O 1
ATOM 6825 N N . ARG B 1 350 ? 0.494 -10.266 5.848 1 82.25 350 ARG B N 1
ATOM 6826 C CA . ARG B 1 350 ? 0.407 -11.289 4.812 1 82.25 350 ARG B CA 1
ATOM 6827 C C . ARG B 1 350 ? 1.717 -12.062 4.699 1 82.25 350 ARG B C 1
ATOM 6829 O O . ARG B 1 350 ? 2.746 -11.633 5.223 1 82.25 350 ARG B O 1
ATOM 6836 N N . GLY B 1 351 ? 1.634 -13.312 4.105 1 88.75 351 GLY B N 1
ATOM 6837 C CA . GLY B 1 351 ? 2.836 -14.102 3.893 1 88.75 351 GLY B CA 1
ATOM 6838 C C . GLY B 1 351 ? 3.504 -14.531 5.188 1 88.75 351 GLY B C 1
ATOM 6839 O O . GLY B 1 351 ? 2.842 -15.031 6.098 1 88.75 351 GLY B O 1
ATOM 6840 N N . ILE B 1 352 ? 4.738 -14.297 5.258 1 93.19 352 ILE B N 1
ATOM 6841 C CA . ILE B 1 352 ? 5.52 -14.742 6.41 1 93.19 352 ILE B CA 1
ATOM 6842 C C . ILE B 1 352 ? 5.07 -13.984 7.656 1 93.19 352 ILE B C 1
ATOM 6844 O O . ILE B 1 352 ? 5.145 -14.508 8.773 1 93.19 352 ILE B O 1
ATOM 6848 N N . ARG B 1 353 ? 4.562 -12.719 7.453 1 88.69 353 ARG B N 1
ATOM 6849 C CA . ARG B 1 353 ? 4.09 -11.914 8.578 1 88.69 353 ARG B CA 1
ATOM 6850 C C . ARG B 1 353 ? 2.912 -12.586 9.273 1 88.69 353 ARG B C 1
ATOM 6852 O O . ARG B 1 353 ? 2.814 -12.547 10.508 1 88.69 353 ARG B O 1
ATOM 6859 N N . SER B 1 354 ? 2.064 -13.148 8.539 1 84.75 354 SER B N 1
ATOM 6860 C CA . SER B 1 354 ? 0.929 -13.891 9.078 1 84.75 354 SER B CA 1
ATOM 6861 C C . SER B 1 354 ? 1.358 -15.258 9.602 1 84.75 354 SER B C 1
ATOM 6863 O O . SER B 1 354 ? 0.9 -15.695 10.656 1 84.75 354 SER B O 1
ATOM 6865 N N . SER B 1 355 ? 2.188 -15.93 8.852 1 89.62 355 SER B N 1
ATOM 6866 C CA . SER B 1 355 ? 2.646 -17.266 9.203 1 89.62 355 SER B CA 1
ATOM 6867 C C . SER B 1 355 ? 3.326 -17.281 10.57 1 89.62 355 SER B C 1
ATOM 6869 O O . SER B 1 355 ? 3.127 -18.203 11.367 1 89.62 355 SER B O 1
ATOM 6871 N N . LEU B 1 356 ? 4.09 -16.281 10.859 1 90.88 356 LEU B N 1
ATOM 6872 C CA . LEU B 1 356 ? 4.828 -16.219 12.117 1 90.88 356 LEU B CA 1
ATOM 6873 C C . LEU B 1 356 ? 3.883 -15.961 13.289 1 90.88 356 LEU B C 1
ATOM 6875 O O . LEU B 1 356 ? 4.215 -16.25 14.438 1 90.88 356 LEU B O 1
ATOM 6879 N N . ARG B 1 357 ? 2.725 -15.422 12.969 1 83.12 357 ARG B N 1
ATOM 6880 C CA . ARG B 1 357 ? 1.722 -15.188 14 1 83.12 357 ARG B CA 1
ATOM 6881 C C . ARG B 1 357 ? 0.873 -16.438 14.234 1 83.12 357 ARG B C 1
ATOM 6883 O O . ARG B 1 357 ? 0.188 -16.547 15.25 1 83.12 357 ARG B O 1
ATOM 6890 N N . GLN B 1 358 ? 0.948 -17.297 13.258 1 85.06 358 GLN B N 1
ATOM 6891 C CA . GLN B 1 358 ? 0.254 -18.578 13.328 1 85.06 358 GLN B CA 1
ATOM 6892 C C . GLN B 1 358 ? 1.233 -19.75 13.211 1 85.06 358 GLN B C 1
ATOM 6894 O O . GLN B 1 358 ? 1.171 -20.516 12.258 1 85.06 358 GLN B O 1
ATOM 6899 N N . PRO B 1 359 ? 2.002 -19.969 14.25 1 90 359 PRO B N 1
ATOM 6900 C CA . PRO B 1 359 ? 3.127 -20.906 14.148 1 90 359 PRO B CA 1
ATOM 6901 C C . PRO B 1 359 ? 2.68 -22.344 13.898 1 90 359 PRO B C 1
ATOM 6903 O O . PRO B 1 359 ? 3.369 -23.094 13.203 1 90 359 PRO B O 1
ATOM 6906 N N . ARG B 1 360 ? 1.54 -22.734 14.453 1 89.69 360 ARG B N 1
ATOM 6907 C CA . ARG B 1 360 ? 1.086 -24.109 14.266 1 89.69 360 ARG B CA 1
ATOM 6908 C C . ARG B 1 360 ? 0.785 -24.391 12.797 1 89.69 360 ARG B C 1
ATOM 6910 O O . ARG B 1 360 ? 1.158 -25.438 12.266 1 89.69 360 ARG B O 1
ATOM 6917 N N . GLN B 1 361 ? 0.118 -23.453 12.25 1 87.06 361 GLN B N 1
ATOM 6918 C CA . GLN B 1 361 ? -0.182 -23.578 10.828 1 87.06 361 GLN B CA 1
ATOM 6919 C C . GLN B 1 361 ? 1.094 -23.547 9.992 1 87.06 361 GLN B C 1
ATOM 6921 O O . GLN B 1 361 ? 1.219 -24.281 9.016 1 87.06 361 GLN B O 1
ATOM 6926 N N . PHE B 1 362 ? 1.933 -22.766 10.32 1 93.94 362 PHE B N 1
ATOM 6927 C CA . PHE B 1 362 ? 3.201 -22.641 9.617 1 93.94 362 PHE B CA 1
ATOM 6928 C C . PHE B 1 362 ? 4.023 -23.906 9.742 1 93.94 362 PHE B C 1
ATOM 6930 O O . PHE B 1 362 ? 4.547 -24.422 8.742 1 93.94 362 PHE B O 1
ATOM 6937 N N . GLU B 1 363 ? 4.09 -24.406 10.898 1 96.56 363 GLU B N 1
ATOM 6938 C CA . GLU B 1 363 ? 4.809 -25.656 11.141 1 96.56 363 GLU B CA 1
ATOM 6939 C C . GLU B 1 363 ? 4.223 -26.797 10.312 1 96.56 363 GLU B C 1
ATOM 6941 O O . GLU B 1 363 ? 4.961 -27.625 9.766 1 96.56 363 GLU B O 1
ATOM 6946 N N . THR B 1 364 ? 2.945 -26.797 10.258 1 94.06 364 THR B N 1
ATOM 6947 C CA . THR B 1 364 ? 2.273 -27.828 9.484 1 94.06 364 THR B CA 1
ATOM 6948 C C . THR B 1 364 ? 2.744 -27.812 8.031 1 94.06 364 THR B C 1
ATOM 6950 O O . THR B 1 364 ? 3.029 -28.859 7.453 1 94.06 364 THR B O 1
ATOM 6953 N N . GLN B 1 365 ? 2.805 -26.703 7.48 1 95.06 365 GLN B N 1
ATOM 6954 C CA . GLN B 1 365 ? 3.258 -26.594 6.098 1 95.06 365 GLN B CA 1
ATOM 6955 C C . GLN B 1 365 ? 4.73 -26.969 5.969 1 95.06 365 GLN B C 1
ATOM 6957 O O . GLN B 1 365 ? 5.117 -27.672 5.027 1 95.06 365 GLN B O 1
ATOM 6962 N N . ILE B 1 366 ? 5.551 -26.547 6.898 1 97.88 366 ILE B N 1
ATOM 6963 C CA . ILE B 1 366 ? 6.98 -26.828 6.863 1 97.88 366 ILE B CA 1
ATOM 6964 C C . ILE B 1 366 ? 7.223 -28.328 6.973 1 97.88 366 ILE B C 1
ATOM 6966 O O . ILE B 1 366 ? 8.055 -28.891 6.246 1 97.88 366 ILE B O 1
ATOM 6970 N N . TYR B 1 367 ? 6.441 -28.953 7.867 1 96.94 367 TYR B N 1
ATOM 6971 C CA . TYR B 1 367 ? 6.543 -30.406 7.973 1 96.94 367 TYR B CA 1
ATOM 6972 C C . TYR B 1 367 ? 6.25 -31.062 6.633 1 96.94 367 TYR B C 1
ATOM 6974 O O . TYR B 1 367 ? 7.004 -31.938 6.188 1 96.94 367 TYR B O 1
ATOM 6982 N N . ALA B 1 368 ? 5.211 -30.688 6.059 1 95.25 368 ALA B N 1
ATOM 6983 C CA . ALA B 1 368 ? 4.797 -31.266 4.785 1 95.25 368 ALA B CA 1
ATOM 6984 C C . ALA B 1 368 ? 5.859 -31.062 3.713 1 95.25 368 ALA B C 1
ATOM 6986 O O . ALA B 1 368 ? 6.18 -31.984 2.953 1 95.25 368 ALA B O 1
ATOM 6987 N N . LEU B 1 369 ? 6.422 -29.906 3.676 1 97.81 369 LEU B N 1
ATOM 6988 C CA . LEU B 1 369 ? 7.406 -29.547 2.664 1 97.81 369 LEU B CA 1
ATOM 6989 C C . LEU B 1 369 ? 8.703 -30.328 2.875 1 97.81 369 LEU B C 1
ATOM 6991 O O . LEU B 1 369 ? 9.281 -30.859 1.92 1 97.81 369 LEU B O 1
ATOM 6995 N N . LEU B 1 370 ? 9.148 -30.359 4.086 1 97.94 370 LEU B N 1
ATOM 6996 C CA . LEU B 1 370 ? 10.375 -31.094 4.395 1 97.94 370 LEU B CA 1
ATOM 6997 C C . LEU B 1 370 ? 10.242 -32.562 4.02 1 97.94 370 LEU B C 1
ATOM 6999 O O . LEU B 1 370 ? 11.148 -33.125 3.408 1 97.94 370 LEU B O 1
ATOM 7003 N N . ARG B 1 371 ? 9.141 -33.125 4.359 1 96.5 371 ARG B N 1
ATOM 7004 C CA . ARG B 1 371 ? 8.883 -34.5 4.031 1 96.5 371 ARG B CA 1
ATOM 7005 C C . ARG B 1 371 ? 8.82 -34.719 2.52 1 96.5 371 ARG B C 1
ATOM 7007 O O . ARG B 1 371 ? 9.375 -35.688 1.996 1 96.5 371 ARG B O 1
ATOM 7014 N N . ALA B 1 372 ? 8.133 -33.844 1.882 1 95.12 372 ALA B N 1
ATOM 7015 C CA . ALA B 1 372 ? 8.023 -33.938 0.428 1 95.12 372 ALA B CA 1
ATOM 7016 C C . ALA B 1 372 ? 9.391 -33.812 -0.236 1 95.12 372 ALA B C 1
ATOM 7018 O O . ALA B 1 372 ? 9.641 -34.438 -1.281 1 95.12 372 ALA B O 1
ATOM 7019 N N . GLY B 1 373 ? 10.281 -33.094 0.367 1 96.38 373 GLY B N 1
ATOM 7020 C CA . GLY B 1 373 ? 11.625 -32.875 -0.161 1 96.38 373 GLY B CA 1
ATOM 7021 C C . GLY B 1 373 ? 12.422 -34.156 -0.286 1 96.38 373 GLY B C 1
ATOM 7022 O O . GLY B 1 373 ? 13.406 -34.219 -1.025 1 96.38 373 GLY B O 1
ATOM 7023 N N . ALA B 1 374 ? 12.023 -35.125 0.402 1 93.94 374 ALA B N 1
ATOM 7024 C CA . ALA B 1 374 ? 12.688 -36.438 0.327 1 93.94 374 ALA B CA 1
ATOM 7025 C C . ALA B 1 374 ? 12.32 -37.156 -0.959 1 93.94 374 ALA B C 1
ATOM 7027 O O . ALA B 1 374 ? 13 -38.094 -1.362 1 93.94 374 ALA B O 1
ATOM 7028 N N . ARG B 1 375 ? 11.32 -36.719 -1.612 1 92.12 375 ARG B N 1
ATOM 7029 C CA . ARG B 1 375 ? 10.797 -37.438 -2.783 1 92.12 375 ARG B CA 1
ATOM 7030 C C . ARG B 1 375 ? 11.305 -36.781 -4.07 1 92.12 375 ARG B C 1
ATOM 7032 O O . ARG B 1 375 ? 11.109 -37.344 -5.16 1 92.12 375 ARG B O 1
ATOM 7039 N N . GLY B 1 376 ? 11.898 -35.656 -4.016 1 94 376 GLY B N 1
ATOM 7040 C CA . GLY B 1 376 ? 12.391 -34.938 -5.184 1 94 376 GLY B CA 1
ATOM 7041 C C . GLY B 1 376 ? 12.961 -33.594 -4.859 1 94 376 GLY B C 1
ATOM 7042 O O . GLY B 1 376 ? 12.93 -33.156 -3.703 1 94 376 GLY B O 1
ATOM 7043 N N . PRO B 1 377 ? 13.516 -32.875 -5.801 1 96.88 377 PRO B N 1
ATOM 7044 C CA . PRO B 1 377 ? 14.133 -31.547 -5.566 1 96.88 377 PRO B CA 1
ATOM 7045 C C . PRO B 1 377 ? 13.109 -30.453 -5.289 1 96.88 377 PRO B C 1
ATOM 7047 O O . PRO B 1 377 ? 12.359 -30.062 -6.188 1 96.88 377 PRO B O 1
ATOM 7050 N N . LEU B 1 378 ? 13.156 -29.984 -4.094 1 97.56 378 LEU B N 1
ATOM 7051 C CA . LEU B 1 378 ? 12.203 -28.984 -3.619 1 97.56 378 LEU B CA 1
ATOM 7052 C C . LEU B 1 378 ? 12.914 -27.859 -2.873 1 97.56 378 LEU B C 1
ATOM 7054 O O . LEU B 1 378 ? 13.836 -28.109 -2.094 1 97.56 378 LEU B O 1
ATOM 7058 N N . LYS B 1 379 ? 12.539 -26.625 -3.205 1 98 379 LYS B N 1
ATOM 7059 C CA . LYS B 1 379 ? 12.984 -25.422 -2.494 1 98 379 LYS B CA 1
ATOM 7060 C C . LYS B 1 379 ? 11.805 -24.672 -1.896 1 98 379 LYS B C 1
ATOM 7062 O O . LYS B 1 379 ? 10.68 -24.781 -2.389 1 98 379 LYS B O 1
ATOM 7067 N N . VAL B 1 380 ? 12.086 -23.938 -0.874 1 98.5 380 VAL B N 1
ATOM 7068 C CA . VAL B 1 380 ? 11.008 -23.203 -0.214 1 98.5 380 VAL B CA 1
ATOM 7069 C C . VAL B 1 380 ? 11.328 -21.703 -0.195 1 98.5 380 VAL B C 1
ATOM 7071 O O . VAL B 1 380 ? 12.461 -21.312 0.068 1 98.5 380 VAL B O 1
ATOM 7074 N N . LEU B 1 381 ? 10.32 -21 -0.49 1 97.31 381 LEU B N 1
ATOM 7075 C CA . LEU B 1 381 ? 10.414 -19.547 -0.617 1 97.31 381 LEU B CA 1
ATOM 7076 C C . LEU B 1 381 ? 9.445 -18.859 0.342 1 97.31 381 LEU B C 1
ATOM 7078 O O . LEU B 1 381 ? 8.25 -19.156 0.351 1 97.31 381 LEU B O 1
ATOM 7082 N N . PHE B 1 382 ? 9.984 -17.891 1.183 1 97.75 382 PHE B N 1
ATOM 7083 C CA . PHE B 1 382 ? 9.125 -17.125 2.068 1 97.75 382 PHE B CA 1
ATOM 7084 C C . PHE B 1 382 ? 8.68 -15.828 1.401 1 97.75 382 PHE B C 1
ATOM 7086 O O . PHE B 1 382 ? 9.516 -15.031 0.969 1 97.75 382 PHE B O 1
ATOM 7093 N N . PRO B 1 383 ? 7.379 -15.57 1.34 1 94.81 383 PRO B N 1
ATOM 7094 C CA . PRO B 1 383 ? 6.871 -14.32 0.773 1 94.81 383 PRO B CA 1
ATOM 7095 C C . PRO B 1 383 ? 6.773 -13.203 1.808 1 94.81 383 PRO B C 1
ATOM 7097 O O . PRO B 1 383 ? 6.699 -13.469 3.01 1 94.81 383 PRO B O 1
ATOM 7100 N N . MET B 1 384 ? 6.828 -11.961 1.418 1 92.75 384 MET B N 1
ATOM 7101 C CA . MET B 1 384 ? 6.562 -10.75 2.195 1 92.75 384 MET B CA 1
ATOM 7102 C C . MET B 1 384 ? 7.559 -10.609 3.34 1 92.75 384 MET B C 1
ATOM 7104 O O . MET B 1 384 ? 7.191 -10.203 4.441 1 92.75 384 MET B O 1
ATOM 7108 N N . VAL B 1 385 ? 8.742 -11.078 3.078 1 95.31 385 VAL B N 1
ATOM 7109 C CA . VAL B 1 385 ? 9.797 -10.883 4.062 1 95.31 385 VAL B CA 1
ATOM 7110 C C . VAL B 1 385 ? 10.242 -9.422 4.062 1 95.31 385 VAL B C 1
ATOM 7112 O O . VAL B 1 385 ? 10.539 -8.859 3.008 1 95.31 385 VAL B O 1
ATOM 7115 N N . THR B 1 386 ? 10.273 -8.82 5.238 1 91.56 386 THR B N 1
ATOM 7116 C CA . THR B 1 386 ? 10.586 -7.398 5.328 1 91.56 386 THR B CA 1
ATOM 7117 C C . THR B 1 386 ? 12.023 -7.184 5.797 1 91.56 386 THR B C 1
ATOM 7119 O O . THR B 1 386 ? 12.719 -6.301 5.293 1 91.56 386 THR B O 1
ATOM 7122 N N . ASN B 1 387 ? 12.422 -7.961 6.766 1 92.12 387 ASN B N 1
ATOM 7123 C CA . ASN B 1 387 ? 13.727 -7.789 7.391 1 92.12 387 ASN B CA 1
ATOM 7124 C C . ASN B 1 387 ? 14.312 -9.125 7.836 1 92.12 387 ASN B C 1
ATOM 7126 O O . ASN B 1 387 ? 13.68 -10.172 7.691 1 92.12 387 ASN B O 1
ATOM 7130 N N . VAL B 1 388 ? 15.523 -9.078 8.258 1 95.5 388 VAL B N 1
ATOM 7131 C CA . VAL B 1 388 ? 16.266 -10.289 8.594 1 95.5 388 VAL B CA 1
ATOM 7132 C C . VAL B 1 388 ? 15.633 -10.961 9.812 1 95.5 388 VAL B C 1
ATOM 7134 O O . VAL B 1 388 ? 15.711 -12.18 9.961 1 95.5 388 VAL B O 1
ATOM 7137 N N . GLU B 1 389 ? 14.938 -10.156 10.641 1 93.81 389 GLU B N 1
ATOM 7138 C CA . GLU B 1 389 ? 14.281 -10.727 11.805 1 93.81 389 GLU B CA 1
ATOM 7139 C C . GLU B 1 389 ? 13.203 -11.727 11.398 1 93.81 389 GLU B C 1
ATOM 7141 O O . GLU B 1 389 ? 13.039 -12.773 12.039 1 93.81 389 GLU B O 1
ATOM 7146 N N . ASP B 1 390 ? 12.477 -11.391 10.383 1 94.19 390 ASP B N 1
ATOM 7147 C CA . ASP B 1 390 ? 11.484 -12.312 9.844 1 94.19 390 ASP B CA 1
ATOM 7148 C C . ASP B 1 390 ? 12.133 -13.609 9.375 1 94.19 390 ASP B C 1
ATOM 7150 O O . ASP B 1 390 ? 11.625 -14.703 9.656 1 94.19 390 ASP B O 1
ATOM 7154 N N . TRP B 1 391 ? 13.219 -13.5 8.664 1 97 391 TRP B N 1
ATOM 7155 C CA . TRP B 1 391 ? 13.953 -14.648 8.156 1 97 391 TRP B CA 1
ATOM 7156 C C . TRP B 1 391 ? 14.438 -15.539 9.289 1 97 391 TRP B C 1
ATOM 7158 O O . TRP B 1 391 ? 14.219 -16.75 9.273 1 97 391 TRP B O 1
ATOM 7168 N N . ASP B 1 392 ? 15 -14.891 10.289 1 97.88 392 ASP B N 1
ATOM 7169 C CA . ASP B 1 392 ? 15.531 -15.641 11.422 1 97.88 392 ASP B CA 1
ATOM 7170 C C . ASP B 1 392 ? 14.422 -16.375 12.164 1 97.88 392 ASP B C 1
ATOM 7172 O O . ASP B 1 392 ? 14.586 -17.531 12.555 1 97.88 392 ASP B O 1
ATOM 7176 N N . ALA B 1 393 ? 13.359 -15.664 12.367 1 96.94 393 ALA B N 1
ATOM 7177 C CA . ALA B 1 393 ? 12.234 -16.266 13.078 1 96.94 393 ALA B CA 1
ATOM 7178 C C . ALA B 1 393 ? 11.68 -17.453 12.305 1 96.94 393 ALA B C 1
ATOM 7180 O O . ALA B 1 393 ? 11.375 -18.5 12.898 1 96.94 393 ALA B O 1
ATOM 7181 N N . ALA B 1 394 ? 11.555 -17.328 11.031 1 97.88 394 ALA B N 1
ATOM 7182 C CA . ALA B 1 394 ? 11.047 -18.422 10.195 1 97.88 394 ALA B CA 1
ATOM 7183 C C . ALA B 1 394 ? 11.992 -19.609 10.211 1 97.88 394 ALA B C 1
ATOM 7185 O O . ALA B 1 394 ? 11.555 -20.75 10.367 1 97.88 394 ALA B O 1
ATOM 7186 N N . MET B 1 395 ? 13.305 -19.375 10.117 1 98 395 MET B N 1
ATOM 7187 C CA . MET B 1 395 ? 14.297 -20.438 10.055 1 98 395 MET B CA 1
ATOM 7188 C C . MET B 1 395 ? 14.391 -21.172 11.383 1 98 395 MET B C 1
ATOM 7190 O O . MET B 1 395 ? 14.688 -22.375 11.422 1 98 395 MET B O 1
ATOM 7194 N N . ARG B 1 396 ? 14.094 -20.453 12.477 1 97.75 396 ARG B N 1
ATOM 7195 C CA . ARG B 1 396 ? 14.039 -21.109 13.773 1 97.75 396 ARG B CA 1
ATOM 7196 C C . ARG B 1 396 ? 12.938 -22.172 13.812 1 97.75 396 ARG B C 1
ATOM 7198 O O . ARG B 1 396 ? 13.125 -23.25 14.359 1 97.75 396 ARG B O 1
ATOM 7205 N N . ILE B 1 397 ? 11.859 -21.781 13.258 1 97.62 397 ILE B N 1
ATOM 7206 C CA . ILE B 1 397 ? 10.742 -22.719 13.203 1 97.62 397 ILE B CA 1
ATOM 7207 C C . ILE B 1 397 ? 11.102 -23.906 12.312 1 97.62 397 ILE B C 1
ATOM 7209 O O . ILE B 1 397 ? 10.812 -25.047 12.648 1 97.62 397 ILE B O 1
ATOM 7213 N N . VAL B 1 398 ? 11.758 -23.688 11.172 1 98.12 398 VAL B N 1
ATOM 7214 C CA . VAL B 1 398 ? 12.188 -24.75 10.258 1 98.12 398 VAL B CA 1
ATOM 7215 C C . VAL B 1 398 ? 13.117 -25.719 10.984 1 98.12 398 VAL B C 1
ATOM 7217 O O . VAL B 1 398 ? 12.969 -26.938 10.867 1 98.12 398 VAL B O 1
ATOM 7220 N N . GLU B 1 399 ? 14.039 -25.172 11.75 1 97.56 399 GLU B N 1
ATOM 7221 C CA . GLU B 1 399 ? 15 -26.016 12.461 1 97.56 399 GLU B CA 1
ATOM 7222 C C . GLU B 1 399 ? 14.312 -26.875 13.523 1 97.56 399 GLU B C 1
ATOM 7224 O O . GLU B 1 399 ? 14.68 -28.016 13.734 1 97.56 399 GLU B O 1
ATOM 7229 N N . ARG B 1 400 ? 13.352 -26.25 14.148 1 97.31 400 ARG B N 1
ATOM 7230 C CA . ARG B 1 400 ? 12.578 -27.031 15.109 1 97.31 400 ARG B CA 1
ATOM 7231 C C . ARG B 1 400 ? 11.859 -28.188 14.43 1 97.31 400 ARG B C 1
ATOM 7233 O O . ARG B 1 400 ? 11.812 -29.297 14.953 1 97.31 400 ARG B O 1
ATOM 7240 N N . CYS B 1 401 ? 11.305 -27.922 13.336 1 97.5 401 CYS B N 1
ATOM 7241 C CA . CYS B 1 401 ? 10.625 -28.953 12.57 1 97.5 401 CYS B CA 1
ATOM 7242 C C . CYS B 1 401 ? 11.594 -30.047 12.148 1 97.5 401 CYS B C 1
ATOM 7244 O O . CYS B 1 401 ? 11.273 -31.234 12.234 1 97.5 401 CYS B O 1
ATOM 7246 N N . ARG B 1 402 ? 12.797 -29.719 11.664 1 97.62 402 ARG B N 1
ATOM 7247 C CA . ARG B 1 402 ? 13.828 -30.688 11.289 1 97.62 402 ARG B CA 1
ATOM 7248 C C . ARG B 1 402 ? 14.18 -31.594 12.461 1 97.62 402 ARG B C 1
ATOM 7250 O O . ARG B 1 402 ? 14.258 -32.812 12.305 1 97.62 402 ARG B O 1
ATOM 7257 N N . GLN B 1 403 ? 14.367 -30.922 13.586 1 97.5 403 GLN B N 1
ATOM 7258 C CA . GLN B 1 403 ? 14.734 -31.656 14.789 1 97.5 403 GLN B CA 1
ATOM 7259 C C . GLN B 1 403 ? 13.648 -32.656 15.172 1 97.5 403 GLN B C 1
ATOM 7261 O O . GLN B 1 403 ? 13.945 -33.812 15.508 1 97.5 403 GLN B O 1
ATOM 7266 N N . ASN B 1 404 ? 12.461 -32.188 15.117 1 97 404 ASN B N 1
ATOM 7267 C CA . ASN B 1 404 ? 11.336 -33.062 15.445 1 97 404 ASN B CA 1
ATOM 7268 C C . ASN B 1 404 ? 11.25 -34.25 14.492 1 97 404 ASN B C 1
ATOM 7270 O O . ASN B 1 404 ? 10.969 -35.375 14.914 1 97 404 ASN B O 1
ATOM 7274 N N . LEU B 1 405 ? 11.43 -34.031 13.25 1 96.62 405 LEU B N 1
ATOM 7275 C CA . LEU B 1 405 ? 11.383 -35.094 12.258 1 96.62 405 LEU B CA 1
ATOM 7276 C C . LEU B 1 405 ? 12.523 -36.062 12.477 1 96.62 405 LEU B C 1
ATOM 7278 O O . LEU B 1 405 ? 12.352 -37.281 12.305 1 96.62 405 LEU B O 1
ATOM 7282 N N . ARG B 1 406 ? 13.734 -35.594 12.883 1 96 406 ARG B N 1
ATOM 7283 C CA . ARG B 1 406 ? 14.859 -36.469 13.219 1 96 406 ARG B CA 1
ATOM 7284 C C . ARG B 1 406 ? 14.523 -37.375 14.398 1 96 406 ARG B C 1
ATOM 7286 O O . ARG B 1 406 ? 14.797 -38.562 14.359 1 96 406 ARG B O 1
ATOM 7293 N N . GLU B 1 407 ? 13.93 -36.75 15.336 1 96.31 407 GLU B N 1
ATOM 7294 C CA . GLU B 1 407 ? 13.586 -37.5 16.547 1 96.31 407 GLU B CA 1
ATOM 7295 C C . GLU B 1 407 ? 12.555 -38.594 16.25 1 96.31 407 GLU B C 1
ATOM 7297 O O . GLU B 1 407 ? 12.578 -39.656 16.859 1 96.31 407 GLU B O 1
ATOM 7302 N N . ARG B 1 408 ? 11.688 -38.312 15.328 1 93.94 408 ARG B N 1
ATOM 7303 C CA . ARG B 1 408 ? 10.633 -39.25 14.969 1 93.94 408 ARG B CA 1
ATOM 7304 C C . ARG B 1 408 ? 11.109 -40.219 13.883 1 93.94 408 ARG B C 1
ATOM 7306 O O . ARG B 1 408 ? 10.367 -41.125 13.469 1 93.94 408 ARG B O 1
ATOM 7313 N N . SER B 1 409 ? 12.234 -40.031 13.391 1 93.31 409 SER B N 1
ATOM 7314 C CA . SER B 1 409 ? 12.852 -40.844 12.352 1 93.31 409 SER B CA 1
ATOM 7315 C C . SER B 1 409 ? 12.023 -40.844 11.078 1 93.31 409 SER B C 1
ATOM 7317 O O . SER B 1 409 ? 11.789 -41.906 10.477 1 93.31 409 SER B O 1
ATOM 7319 N N . VAL B 1 410 ? 11.469 -39.75 10.781 1 92.94 410 VAL B N 1
ATOM 7320 C CA . VAL B 1 410 ? 10.742 -39.531 9.531 1 92.94 410 VAL B CA 1
ATOM 7321 C C . VAL B 1 410 ? 11.688 -39 8.461 1 92.94 410 VAL B C 1
ATOM 7323 O O . VAL B 1 410 ? 12.414 -38.031 8.703 1 92.94 410 VAL B O 1
ATOM 7326 N N . PRO B 1 411 ? 11.75 -39.688 7.352 1 92.81 411 PRO B N 1
ATOM 7327 C CA . PRO B 1 411 ? 12.641 -39.219 6.289 1 92.81 411 PRO B CA 1
ATOM 7328 C C . PRO B 1 411 ? 12.258 -37.812 5.762 1 92.81 411 PRO B C 1
ATOM 7330 O O . PRO B 1 411 ? 11.07 -37.531 5.578 1 92.81 411 PRO B O 1
ATOM 7333 N N . PHE B 1 412 ? 13.242 -36.969 5.598 1 94.44 412 PHE B N 1
ATOM 7334 C CA . PHE B 1 412 ? 13.062 -35.656 5.012 1 94.44 412 PHE B CA 1
ATOM 7335 C C . PHE B 1 412 ? 14.367 -35.156 4.414 1 94.44 412 PHE B C 1
ATOM 7337 O O . PHE B 1 412 ? 15.414 -35.781 4.574 1 94.44 412 PHE B O 1
ATOM 7344 N N . ASN B 1 413 ? 14.328 -34.156 3.578 1 93.5 413 ASN B N 1
ATOM 7345 C CA . ASN B 1 413 ? 15.523 -33.562 2.986 1 93.5 413 ASN B CA 1
ATOM 7346 C C . ASN B 1 413 ? 16.203 -32.594 3.943 1 93.5 413 ASN B C 1
ATOM 7348 O O . ASN B 1 413 ? 15.758 -31.469 4.102 1 93.5 413 ASN B O 1
ATOM 7352 N N . GLU B 1 414 ? 17.312 -32.938 4.504 1 93.12 414 GLU B N 1
ATOM 7353 C CA . GLU B 1 414 ? 18.047 -32.156 5.5 1 93.12 414 GLU B CA 1
ATOM 7354 C C . GLU B 1 414 ? 18.625 -30.891 4.891 1 93.12 414 GLU B C 1
ATOM 7356 O O . GLU B 1 414 ? 18.828 -29.891 5.594 1 93.12 414 GLU B O 1
ATOM 7361 N N . ASN B 1 415 ? 18.828 -30.938 3.646 1 94.25 415 ASN B N 1
ATOM 7362 C CA . ASN B 1 415 ? 19.531 -29.828 3.014 1 94.25 415 ASN B CA 1
ATOM 7363 C C . ASN B 1 415 ? 18.609 -29.047 2.084 1 94.25 415 ASN B C 1
ATOM 7365 O O . ASN B 1 415 ? 19.078 -28.328 1.193 1 94.25 415 ASN B O 1
ATOM 7369 N N . MET B 1 416 ? 17.344 -29.219 2.229 1 96.88 416 MET B N 1
ATOM 7370 C CA . MET B 1 416 ? 16.391 -28.484 1.399 1 96.88 416 MET B CA 1
ATOM 7371 C C . MET B 1 416 ? 16.688 -26.984 1.455 1 96.88 416 MET B C 1
ATOM 7373 O O . MET B 1 416 ? 16.812 -26.406 2.539 1 96.88 416 MET B O 1
ATOM 7377 N N . PRO B 1 417 ? 16.859 -26.328 0.331 1 98 417 PRO B N 1
ATOM 7378 C CA . PRO B 1 417 ? 17.188 -24.906 0.327 1 98 417 PRO B CA 1
ATOM 7379 C C . PRO B 1 417 ? 15.984 -24.031 0.69 1 98 417 PRO B C 1
ATOM 7381 O O . PRO B 1 417 ? 14.859 -24.312 0.285 1 98 417 PRO B O 1
ATOM 7384 N N . PHE B 1 418 ? 16.266 -23.031 1.461 1 98.56 418 PHE B N 1
ATOM 7385 C CA . PHE B 1 418 ? 15.281 -22.016 1.8 1 98.56 418 PHE B CA 1
ATOM 7386 C C . PHE B 1 418 ? 15.727 -20.641 1.304 1 98.56 418 PHE B C 1
ATOM 7388 O O . PHE B 1 418 ? 16.906 -20.312 1.359 1 98.56 418 PHE B O 1
ATOM 7395 N N . GLY B 1 419 ? 14.789 -19.859 0.772 1 98.56 419 GLY B N 1
ATOM 7396 C CA . GLY B 1 419 ? 15.055 -18.516 0.283 1 98.56 419 GLY B CA 1
ATOM 7397 C C . GLY B 1 419 ? 13.93 -17.547 0.566 1 98.56 419 GLY B C 1
ATOM 7398 O O . GLY B 1 419 ? 13.008 -17.859 1.322 1 98.56 419 GLY B O 1
ATOM 7399 N N . ILE B 1 420 ? 14.117 -16.297 0.044 1 98.12 420 ILE B N 1
ATOM 7400 C CA . ILE B 1 420 ? 13.086 -15.297 0.272 1 98.12 420 ILE B CA 1
ATOM 7401 C C . ILE B 1 420 ? 12.656 -14.688 -1.061 1 98.12 420 ILE B C 1
ATOM 7403 O O . ILE B 1 420 ? 13.438 -14.641 -2.012 1 98.12 420 ILE B O 1
ATOM 7407 N N . MET B 1 421 ? 11.414 -14.344 -1.077 1 97.44 421 MET B N 1
ATOM 7408 C CA . MET B 1 421 ? 10.898 -13.555 -2.191 1 97.44 421 MET B CA 1
ATOM 7409 C C . MET B 1 421 ? 11.102 -12.062 -1.937 1 97.44 421 MET B C 1
ATOM 7411 O O . MET B 1 421 ? 10.617 -11.531 -0.933 1 97.44 421 MET B O 1
ATOM 7415 N N . LEU B 1 422 ? 11.82 -11.484 -2.773 1 97.88 422 LEU B N 1
ATOM 7416 C CA . LEU B 1 422 ? 12.023 -10.047 -2.695 1 97.88 422 LEU B CA 1
ATOM 7417 C C . LEU B 1 422 ? 10.852 -9.297 -3.326 1 97.88 422 LEU B C 1
ATOM 7419 O O . LEU B 1 422 ? 10.891 -8.961 -4.512 1 97.88 422 LEU B O 1
ATOM 7423 N N . SER B 1 423 ? 9.852 -9.031 -2.488 1 94.56 423 SER B N 1
ATOM 7424 C CA . SER B 1 423 ? 8.625 -8.406 -2.957 1 94.56 423 SER B CA 1
ATOM 7425 C C . SER B 1 423 ? 8.414 -7.039 -2.311 1 94.56 423 SER B C 1
ATOM 7427 O O . SER B 1 423 ? 7.512 -6.293 -2.695 1 94.56 423 SER B O 1
ATOM 7429 N N . ILE B 1 424 ? 9.211 -6.715 -1.364 1 94.88 424 ILE B N 1
ATOM 7430 C CA . ILE B 1 424 ? 9.141 -5.465 -0.616 1 94.88 424 ILE B CA 1
ATOM 7431 C C . ILE B 1 424 ? 10.422 -4.664 -0.823 1 94.88 424 ILE B C 1
ATOM 7433 O O . ILE B 1 424 ? 11.523 -5.215 -0.743 1 94.88 424 ILE B O 1
ATOM 7437 N N . PRO B 1 425 ? 10.266 -3.338 -1.022 1 96.75 425 PRO B N 1
ATOM 7438 C CA . PRO B 1 425 ? 11.469 -2.537 -1.27 1 96.75 425 PRO B CA 1
ATOM 7439 C C . PRO B 1 425 ? 12.5 -2.656 -0.15 1 96.75 425 PRO B C 1
ATOM 7441 O O . PRO B 1 425 ? 13.695 -2.736 -0.418 1 96.75 425 PRO B O 1
ATOM 7444 N N . ALA B 1 426 ? 12.055 -2.758 1.063 1 96.62 426 ALA B N 1
ATOM 7445 C CA . ALA B 1 426 ? 12.969 -2.836 2.197 1 96.62 426 ALA B CA 1
ATOM 7446 C C . ALA B 1 426 ? 13.867 -4.066 2.092 1 96.62 426 ALA B C 1
ATOM 7448 O O . ALA B 1 426 ? 15.055 -4.004 2.414 1 96.62 426 ALA B O 1
ATOM 7449 N N . ALA B 1 427 ? 13.32 -5.141 1.656 1 96.81 427 ALA B N 1
ATOM 7450 C CA . ALA B 1 427 ? 14.078 -6.387 1.537 1 96.81 427 ALA B CA 1
ATOM 7451 C C . ALA B 1 427 ? 15.109 -6.293 0.421 1 96.81 427 ALA B C 1
ATOM 7453 O O . ALA B 1 427 ? 16.219 -6.824 0.547 1 96.81 427 ALA B O 1
ATOM 7454 N N . CYS B 1 428 ? 14.758 -5.629 -0.69 1 96.88 428 CYS B N 1
ATOM 7455 C CA . CYS B 1 428 ? 15.703 -5.441 -1.786 1 96.88 428 CYS B CA 1
ATOM 7456 C C . CYS B 1 428 ? 16.875 -4.566 -1.354 1 96.88 428 CYS B C 1
ATOM 7458 O O . CYS B 1 428 ? 18.031 -4.855 -1.688 1 96.88 428 CYS B O 1
ATOM 7460 N N . LEU B 1 429 ? 16.547 -3.533 -0.586 1 96.94 429 LEU B N 1
ATOM 7461 C CA . LEU B 1 429 ? 17.547 -2.557 -0.159 1 96.94 429 LEU B CA 1
ATOM 7462 C C . LEU B 1 429 ? 18.516 -3.172 0.847 1 96.94 429 LEU B C 1
ATOM 7464 O O . LEU B 1 429 ? 19.641 -2.695 1.003 1 96.94 429 LEU B O 1
ATOM 7468 N N . THR B 1 430 ? 18.078 -4.262 1.53 1 97 430 THR B N 1
ATOM 7469 C CA . THR B 1 430 ? 18.922 -4.891 2.543 1 97 430 THR B CA 1
ATOM 7470 C C . THR B 1 430 ? 19.172 -6.359 2.207 1 97 430 THR B C 1
ATOM 7472 O O . THR B 1 430 ? 19.266 -7.199 3.105 1 97 430 THR B O 1
ATOM 7475 N N . ALA B 1 431 ? 19.25 -6.688 0.992 1 97.56 431 ALA B N 1
ATOM 7476 C CA . ALA B 1 431 ? 19.344 -8.07 0.521 1 97.56 431 ALA B CA 1
ATOM 7477 C C . ALA B 1 431 ? 20.578 -8.758 1.077 1 97.56 431 ALA B C 1
ATOM 7479 O O . ALA B 1 431 ? 20.562 -9.953 1.38 1 97.56 431 ALA B O 1
ATOM 7480 N N . GLU B 1 432 ? 21.672 -8.039 1.262 1 97.12 432 GLU B N 1
ATOM 7481 C CA . GLU B 1 432 ? 22.938 -8.602 1.731 1 97.12 432 GLU B CA 1
ATOM 7482 C C . GLU B 1 432 ? 22.797 -9.172 3.139 1 97.12 432 GLU B C 1
ATOM 7484 O O . GLU B 1 432 ? 23.484 -10.133 3.492 1 97.12 432 GLU B O 1
ATOM 7489 N N . GLU B 1 433 ? 21.891 -8.562 3.891 1 97 433 GLU B N 1
ATOM 7490 C CA . GLU B 1 433 ? 21.719 -9.016 5.27 1 97 433 GLU B CA 1
ATOM 7491 C C . GLU B 1 433 ? 21.141 -10.422 5.32 1 97 433 GLU B C 1
ATOM 7493 O O . GLU B 1 433 ? 21.516 -11.227 6.18 1 97 433 GLU B O 1
ATOM 7498 N N . PHE B 1 434 ? 20.266 -10.734 4.438 1 97.88 434 PHE B N 1
ATOM 7499 C CA . PHE B 1 434 ? 19.656 -12.055 4.406 1 97.88 434 PHE B CA 1
ATOM 7500 C C . PHE B 1 434 ? 20.688 -13.117 4.07 1 97.88 434 PHE B C 1
ATOM 7502 O O . PHE B 1 434 ? 20.688 -14.211 4.645 1 97.88 434 PHE B O 1
ATOM 7509 N N . ILE B 1 435 ? 21.594 -12.797 3.15 1 97.81 435 ILE B N 1
ATOM 7510 C CA . ILE B 1 435 ? 22.641 -13.719 2.732 1 97.81 435 ILE B CA 1
ATOM 7511 C C . ILE B 1 435 ? 23.578 -13.992 3.902 1 97.81 435 ILE B C 1
ATOM 7513 O O . ILE B 1 435 ? 23.938 -15.141 4.164 1 97.81 435 ILE B O 1
ATOM 7517 N N . ALA B 1 436 ? 23.906 -12.953 4.617 1 97.44 436 ALA B N 1
ATOM 7518 C CA . ALA B 1 436 ? 24.781 -13.078 5.773 1 97.44 436 ALA B CA 1
ATOM 7519 C C . ALA B 1 436 ? 24.172 -13.984 6.836 1 97.44 436 ALA B C 1
ATOM 7521 O O . ALA B 1 436 ? 24.891 -14.625 7.609 1 97.44 436 ALA B O 1
ATOM 7522 N N . HIS B 1 437 ? 22.875 -14.078 6.785 1 97.69 437 HIS B N 1
ATOM 7523 C CA . HIS B 1 437 ? 22.188 -14.867 7.797 1 97.69 437 HIS B CA 1
ATOM 7524 C C . HIS B 1 437 ? 21.797 -16.234 7.254 1 97.69 437 HIS B C 1
ATOM 7526 O O . HIS B 1 437 ? 20.953 -16.922 7.848 1 97.69 437 HIS B O 1
ATOM 7532 N N . GLY B 1 438 ? 22.234 -16.578 6.039 1 97.25 438 GLY B N 1
ATOM 7533 C CA . GLY B 1 438 ? 22.141 -17.953 5.602 1 97.25 438 GLY B CA 1
ATOM 7534 C C . GLY B 1 438 ? 21.078 -18.172 4.539 1 97.25 438 GLY B C 1
ATOM 7535 O O . GLY B 1 438 ? 20.75 -19.312 4.199 1 97.25 438 GLY B O 1
ATOM 7536 N N . CYS B 1 439 ? 20.5 -17.125 4.051 1 98.12 439 CYS B N 1
ATOM 7537 C CA . CYS B 1 439 ? 19.562 -17.281 2.939 1 98.12 439 CYS B CA 1
ATOM 7538 C C . CYS B 1 439 ? 20.25 -17.922 1.738 1 98.12 439 CYS B C 1
ATOM 7540 O O . CYS B 1 439 ? 21.344 -17.516 1.36 1 98.12 439 CYS B O 1
ATOM 7542 N N . GLN B 1 440 ? 19.562 -18.812 1.082 1 98.06 440 GLN B N 1
ATOM 7543 C CA . GLN B 1 440 ? 20.281 -19.656 0.13 1 98.06 440 GLN B CA 1
ATOM 7544 C C . GLN B 1 440 ? 19.953 -19.266 -1.308 1 98.06 440 GLN B C 1
ATOM 7546 O O . GLN B 1 440 ? 20.656 -19.656 -2.242 1 98.06 440 GLN B O 1
ATOM 7551 N N . PHE B 1 441 ? 18.906 -18.594 -1.52 1 98.44 441 PHE B N 1
ATOM 7552 C CA . PHE B 1 441 ? 18.562 -18.078 -2.846 1 98.44 441 PHE B CA 1
ATOM 7553 C C . PHE B 1 441 ? 17.516 -16.984 -2.754 1 98.44 441 PHE B C 1
ATOM 7555 O O . PHE B 1 441 ? 16.859 -16.828 -1.724 1 98.44 441 PHE B O 1
ATOM 7562 N N . PHE B 1 442 ? 17.391 -16.172 -3.822 1 98.56 442 PHE B N 1
ATOM 7563 C CA . PHE B 1 442 ? 16.391 -15.117 -3.916 1 98.56 442 PHE B CA 1
ATOM 7564 C C . PHE B 1 442 ? 15.453 -15.359 -5.094 1 98.56 442 PHE B C 1
ATOM 7566 O O . PHE B 1 442 ? 15.844 -15.969 -6.09 1 98.56 442 PHE B O 1
ATOM 7573 N N . THR B 1 443 ? 14.273 -14.984 -4.973 1 98.44 443 THR B N 1
ATOM 7574 C CA . THR B 1 443 ? 13.352 -14.789 -6.09 1 98.44 443 THR B CA 1
ATOM 7575 C C . THR B 1 443 ? 12.742 -13.391 -6.059 1 98.44 443 THR B C 1
ATOM 7577 O O . THR B 1 443 ? 12.172 -12.984 -5.047 1 98.44 443 THR B O 1
ATOM 7580 N N . ILE B 1 444 ? 12.922 -12.672 -7.062 1 98.25 444 ILE B N 1
ATOM 7581 C CA . ILE B 1 444 ? 12.305 -11.352 -7.133 1 98.25 444 ILE B CA 1
ATOM 7582 C C . ILE B 1 444 ? 10.844 -11.484 -7.551 1 98.25 444 ILE B C 1
ATOM 7584 O O . ILE B 1 444 ? 10.539 -12.07 -8.594 1 98.25 444 ILE B O 1
ATOM 7588 N N . GLY B 1 445 ? 9.93 -11.055 -6.738 1 95.75 445 GLY B N 1
ATOM 7589 C CA . GLY B 1 445 ? 8.523 -10.953 -7.098 1 95.75 445 GLY B CA 1
ATOM 7590 C C . GLY B 1 445 ? 8.141 -9.586 -7.633 1 95.75 445 GLY B C 1
ATOM 7591 O O . GLY B 1 445 ? 7.891 -8.656 -6.863 1 95.75 445 GLY B O 1
ATOM 7592 N N . THR B 1 446 ? 7.91 -9.492 -8.891 1 92.38 446 THR B N 1
ATOM 7593 C CA . THR B 1 446 ? 7.793 -8.188 -9.523 1 92.38 446 THR B CA 1
ATOM 7594 C C . THR B 1 446 ? 6.438 -7.555 -9.211 1 92.38 446 THR B C 1
ATOM 7596 O O . THR B 1 446 ? 6.312 -6.328 -9.164 1 92.38 446 THR B O 1
ATOM 7599 N N . ASN B 1 447 ? 5.418 -8.352 -9.031 1 85.31 447 ASN B N 1
ATOM 7600 C CA . ASN B 1 447 ? 4.082 -7.797 -8.844 1 85.31 447 ASN B CA 1
ATOM 7601 C C . ASN B 1 447 ? 4 -6.941 -7.578 1 85.31 447 ASN B C 1
ATOM 7603 O O . ASN B 1 447 ? 3.744 -5.738 -7.652 1 85.31 447 ASN B O 1
ATOM 7607 N N . ASP B 1 448 ? 4.262 -7.551 -6.469 1 87.5 448 ASP B N 1
ATOM 7608 C CA . ASP B 1 448 ? 4.203 -6.832 -5.199 1 87.5 448 ASP B CA 1
ATOM 7609 C C . ASP B 1 448 ? 5.289 -5.762 -5.121 1 87.5 448 ASP B C 1
ATOM 7611 O O . ASP B 1 448 ? 5.055 -4.672 -4.594 1 87.5 448 ASP B O 1
ATOM 7615 N N . LEU B 1 449 ? 6.461 -6.082 -5.586 1 94.81 449 LEU B N 1
ATOM 7616 C CA . LEU B 1 449 ? 7.551 -5.113 -5.551 1 94.81 449 LEU B CA 1
ATOM 7617 C C . LEU B 1 449 ? 7.168 -3.838 -6.293 1 94.81 449 LEU B C 1
ATOM 7619 O O . LEU B 1 449 ? 7.434 -2.732 -5.816 1 94.81 449 LEU B O 1
ATOM 7623 N N . THR B 1 450 ? 6.543 -4.027 -7.504 1 91.56 450 THR B N 1
ATOM 7624 C CA . THR B 1 450 ? 6.098 -2.873 -8.273 1 91.56 450 THR B CA 1
ATOM 7625 C C . THR B 1 450 ? 5.051 -2.076 -7.5 1 91.56 450 THR B C 1
ATOM 7627 O O . THR B 1 450 ? 5.105 -0.846 -7.453 1 91.56 450 THR B O 1
ATOM 7630 N N . GLN B 1 451 ? 4.18 -2.783 -6.949 1 87.38 451 GLN B N 1
ATOM 7631 C CA . GLN B 1 451 ? 3.082 -2.184 -6.199 1 87.38 451 GLN B CA 1
ATOM 7632 C C . GLN B 1 451 ? 3.605 -1.283 -5.082 1 87.38 451 GLN B C 1
ATOM 7634 O O . GLN B 1 451 ? 3.205 -0.122 -4.977 1 87.38 451 GLN B O 1
ATOM 7639 N N . TYR B 1 452 ? 4.523 -1.75 -4.305 1 90.94 452 TYR B N 1
ATOM 7640 C CA . TYR B 1 452 ? 4.988 -1.019 -3.131 1 90.94 452 TYR B CA 1
ATOM 7641 C C . TYR B 1 452 ? 6.02 0.033 -3.516 1 90.94 452 TYR B C 1
ATOM 7643 O O . TYR B 1 452 ? 6.105 1.09 -2.887 1 90.94 452 TYR B O 1
ATOM 7651 N N . THR B 1 453 ? 6.742 -0.24 -4.512 1 94.69 453 THR B N 1
ATOM 7652 C CA . THR B 1 453 ? 7.73 0.723 -4.98 1 94.69 453 THR B CA 1
ATOM 7653 C C . THR B 1 453 ? 7.051 1.977 -5.523 1 94.69 453 THR B C 1
ATOM 7655 O O . THR B 1 453 ? 7.551 3.088 -5.344 1 94.69 453 THR B O 1
ATOM 7658 N N . HIS B 1 454 ? 5.91 1.754 -6.168 1 92.06 454 HIS B N 1
ATOM 7659 C CA . HIS B 1 454 ? 5.23 2.867 -6.82 1 92.06 454 HIS B CA 1
ATOM 7660 C C . HIS B 1 454 ? 3.977 3.273 -6.051 1 92.06 454 HIS B C 1
ATOM 7662 O O . HIS B 1 454 ? 3.252 4.18 -6.469 1 92.06 454 HIS B O 1
ATOM 7668 N N . ALA B 1 455 ? 3.748 2.598 -4.953 1 87.81 455 ALA B N 1
ATOM 7669 C CA . ALA B 1 455 ? 2.547 2.859 -4.164 1 87.81 455 ALA B CA 1
ATOM 7670 C C . ALA B 1 455 ? 1.295 2.809 -5.035 1 87.81 455 ALA B C 1
ATOM 7672 O O . ALA B 1 455 ? 0.458 3.713 -4.984 1 87.81 455 ALA B O 1
ATOM 7673 N N . ALA B 1 456 ? 1.2 1.837 -5.855 1 83.44 456 ALA B N 1
ATOM 7674 C CA . ALA B 1 456 ? 0.063 1.656 -6.754 1 83.44 456 ALA B CA 1
ATOM 7675 C C . ALA B 1 456 ? -0.319 0.183 -6.867 1 83.44 456 ALA B C 1
ATOM 7677 O O . ALA B 1 456 ? 0.504 -0.65 -7.254 1 83.44 456 ALA B O 1
ATOM 7678 N N . GLY B 1 457 ? -1.572 -0.006 -6.535 1 72.75 457 GLY B N 1
ATOM 7679 C CA . GLY B 1 457 ? -2.051 -1.378 -6.586 1 72.75 457 GLY B CA 1
ATOM 7680 C C . GLY B 1 457 ? -2.355 -1.85 -7.996 1 72.75 457 GLY B C 1
ATOM 7681 O O . GLY B 1 457 ? -2.832 -1.072 -8.828 1 72.75 457 GLY B O 1
ATOM 7682 N N . ARG B 1 458 ? -2.078 -3.041 -8.195 1 62.62 458 ARG B N 1
ATOM 7683 C CA . ARG B 1 458 ? -2.312 -3.617 -9.516 1 62.62 458 ARG B CA 1
ATOM 7684 C C . ARG B 1 458 ? -3.801 -3.629 -9.852 1 62.62 458 ARG B C 1
ATOM 7686 O O . ARG B 1 458 ? -4.18 -3.568 -11.023 1 62.62 458 ARG B O 1
ATOM 7693 N N . GLU B 1 459 ? -4.508 -3.605 -8.789 1 49.59 459 GLU B N 1
ATOM 7694 C CA . GLU B 1 459 ? -5.945 -3.766 -8.992 1 49.59 459 GLU B CA 1
ATOM 7695 C C . GLU B 1 459 ? -6.645 -2.412 -9.102 1 49.59 459 GLU B C 1
ATOM 7697 O O . GLU B 1 459 ? -7.844 -2.346 -9.383 1 49.59 459 GLU B O 1
ATOM 7702 N N . VAL B 1 460 ? -5.887 -1.348 -8.914 1 55.12 460 VAL B N 1
ATOM 7703 C CA . VAL B 1 460 ? -6.473 -0.011 -8.969 1 55.12 460 VAL B CA 1
ATOM 7704 C C . VAL B 1 460 ? -6.348 0.546 -10.391 1 55.12 460 VAL B C 1
ATOM 7706 O O . VAL B 1 460 ? -5.305 1.098 -10.758 1 55.12 460 VAL B O 1
ATOM 7709 N N . THR B 1 461 ? -7.422 0.413 -11.141 1 54.16 461 THR B N 1
ATOM 7710 C CA . THR B 1 461 ? -7.434 0.787 -12.555 1 54.16 461 THR B CA 1
ATOM 7711 C C . THR B 1 461 ? -7.031 2.248 -12.727 1 54.16 461 THR B C 1
ATOM 7713 O O . THR B 1 461 ? -6.297 2.588 -13.656 1 54.16 461 THR B O 1
ATOM 7716 N N . SER B 1 462 ? -7.52 3.02 -11.859 1 58.66 462 SER B N 1
ATOM 7717 C CA . SER B 1 462 ? -7.266 4.453 -11.977 1 58.66 462 SER B CA 1
ATOM 7718 C C . SER B 1 462 ? -5.789 4.773 -11.773 1 58.66 462 SER B C 1
ATOM 7720 O O . SER B 1 462 ? -5.305 5.816 -12.219 1 58.66 462 SER B O 1
ATOM 7722 N N . ALA B 1 463 ? -5.113 3.805 -11.211 1 65.31 463 ALA B N 1
ATOM 7723 C CA . ALA B 1 463 ? -3.705 4.051 -10.922 1 65.31 463 ALA B CA 1
ATOM 7724 C C . ALA B 1 463 ? -2.807 3.166 -11.781 1 65.31 463 ALA B C 1
ATOM 7726 O O . ALA B 1 463 ? -1.618 3.008 -11.492 1 65.31 463 ALA B O 1
ATOM 7727 N N . GLU B 1 464 ? -3.332 2.666 -12.797 1 68 464 GLU B N 1
ATOM 7728 C CA . GLU B 1 464 ? -2.621 1.714 -13.648 1 68 464 GLU B CA 1
ATOM 7729 C C . GLU B 1 464 ? -1.358 2.336 -14.234 1 68 464 GLU B C 1
ATOM 7731 O O . GLU B 1 464 ? -0.343 1.655 -14.398 1 68 464 GLU B O 1
ATOM 7736 N N . ARG B 1 465 ? -1.407 3.592 -14.477 1 78.38 465 ARG B N 1
ATOM 7737 C CA . ARG B 1 465 ? -0.275 4.254 -15.117 1 78.38 465 ARG B CA 1
ATOM 7738 C C . ARG B 1 465 ? 0.932 4.301 -14.188 1 78.38 465 ARG B C 1
ATOM 7740 O O . ARG B 1 465 ? 2.066 4.453 -14.641 1 78.38 465 ARG B O 1
ATOM 7747 N N . TYR B 1 466 ? 0.651 4.16 -12.961 1 86.31 466 TYR B N 1
ATOM 7748 C CA . TYR B 1 466 ? 1.734 4.254 -11.992 1 86.31 466 TYR B CA 1
ATOM 7749 C C . TYR B 1 466 ? 2.32 2.881 -11.695 1 86.31 466 TYR B C 1
ATOM 7751 O O . TYR B 1 466 ? 3.396 2.773 -11.102 1 86.31 466 TYR B O 1
ATOM 7759 N N . PHE B 1 467 ? 1.616 1.832 -12.086 1 82.38 467 PHE B N 1
ATOM 7760 C CA . PHE B 1 467 ? 2.148 0.48 -11.961 1 82.38 467 PHE B CA 1
ATOM 7761 C C . PHE B 1 467 ? 3.129 0.182 -13.094 1 82.38 467 PHE B C 1
ATOM 7763 O O . PHE B 1 467 ? 2.73 -0.304 -14.156 1 82.38 467 PHE B O 1
ATOM 7770 N N . GLN B 1 468 ? 4.445 0.394 -12.805 1 86.19 468 GLN B N 1
ATOM 7771 C CA . GLN B 1 468 ? 5.445 0.366 -13.867 1 86.19 468 GLN B CA 1
ATOM 7772 C C . GLN B 1 468 ? 6.582 -0.595 -13.531 1 86.19 468 GLN B C 1
ATOM 7774 O O . GLN B 1 468 ? 7.629 -0.175 -13.039 1 86.19 468 GLN B O 1
ATOM 7779 N N . PRO B 1 469 ? 6.418 -1.798 -13.945 1 88.31 469 PRO B N 1
ATOM 7780 C CA . PRO B 1 469 ? 7.438 -2.797 -13.617 1 88.31 469 PRO B CA 1
ATOM 7781 C C . PRO B 1 469 ? 8.758 -2.543 -14.336 1 88.31 469 PRO B C 1
ATOM 7783 O O . PRO B 1 469 ? 9.797 -3.082 -13.938 1 88.31 469 PRO B O 1
ATOM 7786 N N . ALA B 1 470 ? 8.75 -1.701 -15.352 1 89.44 470 ALA B N 1
ATOM 7787 C CA . ALA B 1 470 ? 9.961 -1.437 -16.125 1 89.44 470 ALA B CA 1
ATOM 7788 C C . ALA B 1 470 ? 10.531 -0.061 -15.805 1 89.44 470 ALA B C 1
ATOM 7790 O O . ALA B 1 470 ? 11.375 0.459 -16.547 1 89.44 470 ALA B O 1
ATOM 7791 N N . SER B 1 471 ? 10.117 0.532 -14.773 1 92.88 471 SER B N 1
ATOM 7792 C CA . SER B 1 471 ? 10.57 1.872 -14.414 1 92.88 471 SER B CA 1
ATOM 7793 C C . SER B 1 471 ? 12.047 1.869 -14.031 1 92.88 471 SER B C 1
ATOM 7795 O O . SER B 1 471 ? 12.617 0.814 -13.75 1 92.88 471 SER B O 1
ATOM 7797 N N . ALA B 1 472 ? 12.633 3.082 -14.031 1 94.38 472 ALA B N 1
ATOM 7798 C CA . ALA B 1 472 ? 14.023 3.236 -13.609 1 94.38 472 ALA B CA 1
ATOM 7799 C C . ALA B 1 472 ? 14.195 2.826 -12.148 1 94.38 472 ALA B C 1
ATOM 7801 O O . ALA B 1 472 ? 15.219 2.252 -11.773 1 94.38 472 ALA B O 1
ATOM 7802 N N . ALA B 1 473 ? 13.242 3.127 -11.359 1 95.56 473 ALA B N 1
ATOM 7803 C CA . ALA B 1 473 ? 13.281 2.758 -9.945 1 95.56 473 ALA B CA 1
ATOM 7804 C C . ALA B 1 473 ? 13.328 1.241 -9.773 1 95.56 473 ALA B C 1
ATOM 7806 O O . ALA B 1 473 ? 14.133 0.722 -9 1 95.56 473 ALA B O 1
ATOM 7807 N N . MET B 1 474 ? 12.523 0.568 -10.508 1 95.44 474 MET B N 1
ATOM 7808 C CA . MET B 1 474 ? 12.484 -0.891 -10.477 1 95.44 474 MET B CA 1
ATOM 7809 C C . MET B 1 474 ? 13.82 -1.475 -10.93 1 95.44 474 MET B C 1
ATOM 7811 O O . MET B 1 474 ? 14.336 -2.406 -10.312 1 95.44 474 MET B O 1
ATOM 7815 N N . ARG B 1 475 ? 14.352 -0.909 -11.992 1 95.69 475 ARG B N 1
ATOM 7816 C CA . ARG B 1 475 ? 15.641 -1.381 -12.492 1 95.69 475 ARG B CA 1
ATOM 7817 C C . ARG B 1 475 ? 16.734 -1.248 -11.43 1 95.69 475 ARG B C 1
ATOM 7819 O O . ARG B 1 475 ? 17.547 -2.15 -11.266 1 95.69 475 ARG B O 1
ATOM 7826 N N . LYS B 1 476 ? 16.688 -0.136 -10.758 1 95.94 476 LYS B N 1
ATOM 7827 C CA . LYS B 1 476 ? 17.688 0.084 -9.711 1 95.94 476 LYS B CA 1
ATOM 7828 C C . LYS B 1 476 ? 17.547 -0.939 -8.586 1 95.94 476 LYS B C 1
ATOM 7830 O O . LYS B 1 476 ? 18.531 -1.492 -8.117 1 95.94 476 LYS B O 1
ATOM 7835 N N . LEU B 1 477 ? 16.359 -1.218 -8.148 1 96.81 477 LEU B N 1
ATOM 7836 C CA . LEU B 1 477 ? 16.109 -2.172 -7.074 1 96.81 477 LEU B CA 1
ATOM 7837 C C . LEU B 1 477 ? 16.531 -3.58 -7.492 1 96.81 477 LEU B C 1
ATOM 7839 O O . LEU B 1 477 ? 17.172 -4.293 -6.723 1 96.81 477 LEU B O 1
ATOM 7843 N N . ILE B 1 478 ? 16.141 -3.955 -8.719 1 97.12 478 ILE B N 1
ATOM 7844 C CA . ILE B 1 478 ? 16.469 -5.281 -9.227 1 97.12 478 ILE B CA 1
ATOM 7845 C C . ILE B 1 478 ? 17.984 -5.434 -9.328 1 97.12 478 ILE B C 1
ATOM 7847 O O . ILE B 1 478 ? 18.547 -6.465 -8.938 1 97.12 478 ILE B O 1
ATOM 7851 N N . ARG B 1 479 ? 18.656 -4.422 -9.781 1 96.62 479 ARG B N 1
ATOM 7852 C CA . ARG B 1 479 ? 20.109 -4.465 -9.883 1 96.62 479 ARG B CA 1
ATOM 7853 C C . ARG B 1 479 ? 20.75 -4.637 -8.508 1 96.62 479 ARG B C 1
ATOM 7855 O O . ARG B 1 479 ? 21.719 -5.387 -8.359 1 96.62 479 ARG B O 1
ATOM 7862 N N . MET B 1 480 ? 20.203 -3.955 -7.551 1 96.25 480 MET B N 1
ATOM 7863 C CA . MET B 1 480 ? 20.734 -4.078 -6.195 1 96.25 480 MET B CA 1
ATOM 7864 C C . MET B 1 480 ? 20.594 -5.512 -5.691 1 96.25 480 MET B C 1
ATOM 7866 O O . MET B 1 480 ? 21.531 -6.047 -5.074 1 96.25 480 MET B O 1
ATOM 7870 N N . ALA B 1 481 ? 19.484 -6.105 -5.938 1 97.56 481 ALA B N 1
ATOM 7871 C CA . ALA B 1 481 ? 19.25 -7.488 -5.527 1 97.56 481 ALA B CA 1
ATOM 7872 C C . ALA B 1 481 ? 20.188 -8.445 -6.25 1 97.56 481 ALA B C 1
ATOM 7874 O O . ALA B 1 481 ? 20.766 -9.344 -5.633 1 97.56 481 ALA B O 1
ATOM 7875 N N . VAL B 1 482 ? 20.359 -8.234 -7.559 1 97.81 482 VAL B N 1
ATOM 7876 C CA . VAL B 1 482 ? 21.219 -9.078 -8.383 1 97.81 482 VAL B CA 1
ATOM 7877 C C . VAL B 1 482 ? 22.656 -8.945 -7.918 1 97.81 482 VAL B C 1
ATOM 7879 O O . VAL B 1 482 ? 23.359 -9.953 -7.762 1 97.81 482 VAL B O 1
ATOM 7882 N N . ASP B 1 483 ? 23.062 -7.695 -7.664 1 97.5 483 ASP B N 1
ATOM 7883 C CA . ASP B 1 483 ? 24.438 -7.453 -7.199 1 97.5 483 ASP B CA 1
ATOM 7884 C C . ASP B 1 483 ? 24.688 -8.148 -5.863 1 97.5 483 ASP B C 1
ATOM 7886 O O . ASP B 1 483 ? 25.75 -8.734 -5.66 1 97.5 483 ASP B O 1
ATOM 7890 N N . ALA B 1 484 ? 23.75 -8.047 -5 1 97.5 484 ALA B N 1
ATOM 7891 C CA . ALA B 1 484 ? 23.875 -8.695 -3.697 1 97.5 484 ALA B CA 1
ATOM 7892 C C . ALA B 1 484 ? 23.984 -10.211 -3.846 1 97.5 484 ALA B C 1
ATOM 7894 O O . ALA B 1 484 ? 24.844 -10.844 -3.217 1 97.5 484 ALA B O 1
ATOM 7895 N N . ALA B 1 485 ? 23.125 -10.797 -4.645 1 98.12 485 ALA B N 1
ATOM 7896 C CA . ALA B 1 485 ? 23.125 -12.242 -4.871 1 98.12 485 ALA B CA 1
ATOM 7897 C C . ALA B 1 485 ? 24.453 -12.695 -5.473 1 98.12 485 ALA B C 1
ATOM 7899 O O . ALA B 1 485 ? 25.016 -13.711 -5.062 1 98.12 485 ALA B O 1
ATOM 7900 N N . CYS B 1 486 ? 24.953 -11.93 -6.445 1 96.69 486 CYS B N 1
ATOM 7901 C CA . CYS B 1 486 ? 26.219 -12.227 -7.082 1 96.69 486 CYS B CA 1
ATOM 7902 C C . CYS B 1 486 ? 27.359 -12.156 -6.078 1 96.69 486 CYS B C 1
ATOM 7904 O O . CYS B 1 486 ? 28.219 -13.047 -6.039 1 96.69 486 CYS B O 1
ATOM 7906 N N . ALA B 1 487 ? 27.359 -11.133 -5.293 1 96.88 487 ALA B N 1
ATOM 7907 C CA . ALA B 1 487 ? 28.406 -10.953 -4.285 1 96.88 487 ALA B CA 1
ATOM 7908 C C . ALA B 1 487 ? 28.375 -12.078 -3.256 1 96.88 487 ALA B C 1
ATOM 7910 O O . ALA B 1 487 ? 29.406 -12.523 -2.771 1 96.88 487 ALA B O 1
ATOM 7911 N N . GLY B 1 488 ? 27.203 -12.516 -2.908 1 97 488 GLY B N 1
ATOM 7912 C CA . GLY B 1 488 ? 27.031 -13.562 -1.913 1 97 488 GLY B CA 1
ATOM 7913 C C . GLY B 1 488 ? 27.141 -14.961 -2.492 1 97 488 GLY B C 1
ATOM 7914 O O . GLY B 1 488 ? 27.234 -15.938 -1.75 1 97 488 GLY B O 1
ATOM 7915 N N . GLY B 1 489 ? 27.047 -15.102 -3.822 1 96.81 489 GLY B N 1
ATOM 7916 C CA . GLY B 1 489 ? 27.172 -16.391 -4.488 1 96.81 489 GLY B CA 1
ATOM 7917 C C . GLY B 1 489 ? 25.922 -17.234 -4.402 1 96.81 489 GLY B C 1
ATOM 7918 O O . GLY B 1 489 ? 26 -18.453 -4.246 1 96.81 489 GLY B O 1
ATOM 7919 N N . ILE B 1 490 ? 24.844 -16.609 -4.352 1 97.75 490 ILE B N 1
ATOM 7920 C CA . ILE B 1 490 ? 23.594 -17.375 -4.293 1 97.75 490 ILE B CA 1
ATOM 7921 C C . ILE B 1 490 ? 22.797 -17.141 -5.57 1 97.75 490 ILE B C 1
ATOM 7923 O O . ILE B 1 490 ? 22.906 -16.094 -6.207 1 97.75 490 ILE B O 1
ATOM 7927 N N . PRO B 1 491 ? 21.984 -18.156 -5.957 1 97.75 491 PRO B N 1
ATOM 7928 C CA . PRO B 1 491 ? 21.156 -17.984 -7.148 1 97.75 491 PRO B CA 1
ATOM 7929 C C . PRO B 1 491 ? 20.016 -17 -6.934 1 97.75 491 PRO B C 1
ATOM 7931 O O . PRO B 1 491 ? 19.562 -16.812 -5.801 1 97.75 491 PRO B O 1
ATOM 7934 N N . ILE B 1 492 ? 19.641 -16.359 -8.047 1 98.06 492 ILE B N 1
ATOM 7935 C CA . ILE B 1 492 ? 18.531 -15.414 -8.008 1 98.06 492 ILE B CA 1
ATOM 7936 C C . ILE B 1 492 ? 17.656 -15.602 -9.25 1 98.06 492 ILE B C 1
ATOM 7938 O O . ILE B 1 492 ? 18.156 -15.719 -10.367 1 98.06 492 ILE B O 1
ATOM 7942 N N . ASN B 1 493 ? 16.328 -15.758 -8.977 1 97.25 493 ASN B N 1
ATOM 7943 C CA . ASN B 1 493 ? 15.297 -15.875 -10.008 1 97.25 493 ASN B CA 1
ATOM 7944 C C . ASN B 1 493 ? 14.344 -14.688 -9.977 1 97.25 493 ASN B C 1
ATOM 7946 O O . ASN B 1 493 ? 14.312 -13.93 -9.008 1 97.25 493 ASN B O 1
ATOM 7950 N N . ILE B 1 494 ? 13.695 -14.453 -11.086 1 97.75 494 ILE B N 1
ATOM 7951 C CA . ILE B 1 494 ? 12.68 -13.406 -11.133 1 97.75 494 ILE B CA 1
ATOM 7952 C C . ILE B 1 494 ? 11.359 -13.992 -11.617 1 97.75 494 ILE B C 1
ATOM 7954 O O . ILE B 1 494 ? 11.336 -14.836 -12.508 1 97.75 494 ILE B O 1
ATOM 7958 N N . ALA B 1 495 ? 10.297 -13.617 -10.969 1 94.62 495 ALA B N 1
ATOM 7959 C CA . ALA B 1 495 ? 8.961 -14.102 -11.289 1 94.62 495 ALA B CA 1
ATOM 7960 C C . ALA B 1 495 ? 7.949 -12.961 -11.281 1 94.62 495 ALA B C 1
ATOM 7962 O O . ALA B 1 495 ? 8.211 -11.891 -10.719 1 94.62 495 ALA B O 1
ATOM 7963 N N . GLY B 1 496 ? 6.777 -13.188 -11.953 1 84.12 496 GLY B N 1
ATOM 7964 C CA . GLY B 1 496 ? 5.703 -12.211 -12 1 84.12 496 GLY B CA 1
ATOM 7965 C C . GLY B 1 496 ? 5.188 -11.969 -13.406 1 84.12 496 GLY B C 1
ATOM 7966 O O . GLY B 1 496 ? 5.75 -12.477 -14.375 1 84.12 496 GLY B O 1
ATOM 7967 N N . LEU B 1 497 ? 4.242 -11.07 -13.477 1 73.62 497 LEU B N 1
ATOM 7968 C CA . LEU B 1 497 ? 3.588 -10.773 -14.75 1 73.62 497 LEU B CA 1
ATOM 7969 C C . LEU B 1 497 ? 4.527 -10.016 -15.68 1 73.62 497 LEU B C 1
ATOM 7971 O O . LEU B 1 497 ? 4.496 -10.219 -16.906 1 73.62 497 LEU B O 1
ATOM 7975 N N . ALA B 1 498 ? 5.348 -9.297 -15.125 1 84.44 498 ALA B N 1
ATOM 7976 C CA . ALA B 1 498 ? 6.242 -8.445 -15.906 1 84.44 498 ALA B CA 1
ATOM 7977 C C . ALA B 1 498 ? 7.273 -9.289 -16.656 1 84.44 498 ALA B C 1
ATOM 7979 O O . ALA B 1 498 ? 7.801 -8.859 -17.688 1 84.44 498 ALA B O 1
ATOM 7980 N N . VAL B 1 499 ? 7.551 -10.492 -16.203 1 90.62 499 VAL B N 1
ATOM 7981 C CA . VAL B 1 499 ? 8.617 -11.328 -16.75 1 90.62 499 VAL B CA 1
ATOM 7982 C C . VAL B 1 499 ? 8.203 -11.859 -18.125 1 90.62 499 VAL B C 1
ATOM 7984 O O . VAL B 1 499 ? 9.047 -12.102 -18.984 1 90.62 499 VAL B O 1
ATOM 7987 N N . GLY B 1 500 ? 6.918 -11.922 -18.328 1 81.5 500 GLY B N 1
ATOM 7988 C CA . GLY B 1 500 ? 6.426 -12.43 -19.609 1 81.5 500 GLY B CA 1
ATOM 7989 C C . GLY B 1 500 ? 6.512 -11.406 -20.719 1 81.5 500 GLY B C 1
ATOM 7990 O O . GLY B 1 500 ? 6.418 -11.758 -21.906 1 81.5 500 GLY B O 1
ATOM 7991 N N . ASP B 1 501 ? 6.723 -10.133 -20.406 1 81.44 501 ASP B N 1
ATOM 7992 C CA . ASP B 1 501 ? 6.879 -9.078 -21.406 1 81.44 501 ASP B CA 1
ATOM 7993 C C . ASP B 1 501 ? 8.258 -9.133 -22.062 1 81.44 501 ASP B C 1
ATOM 7995 O O . ASP B 1 501 ? 9.281 -9.102 -21.375 1 81.44 501 ASP B O 1
ATOM 7999 N N . PRO B 1 502 ? 8.289 -9.242 -23.375 1 87.44 502 PRO B N 1
ATOM 8000 C CA . PRO B 1 502 ? 9.57 -9.43 -24.078 1 87.44 502 PRO B CA 1
ATOM 8001 C C . PRO B 1 502 ? 10.562 -8.312 -23.781 1 87.44 502 PRO B C 1
ATOM 8003 O O . PRO B 1 502 ? 11.75 -8.578 -23.562 1 87.44 502 PRO B O 1
ATOM 8006 N N . ALA B 1 503 ? 10.086 -7.098 -23.766 1 87.88 503 ALA B N 1
ATOM 8007 C CA . ALA B 1 503 ? 10.992 -5.977 -23.516 1 87.88 503 ALA B CA 1
ATOM 8008 C C . ALA B 1 503 ? 11.57 -6.047 -22.094 1 87.88 503 ALA B C 1
ATOM 8010 O O . ALA B 1 503 ? 12.758 -5.805 -21.891 1 87.88 503 ALA B O 1
ATOM 8011 N N . ASN B 1 504 ? 10.758 -6.367 -21.172 1 92.19 504 ASN B N 1
ATOM 8012 C CA . ASN B 1 504 ? 11.219 -6.527 -19.797 1 92.19 504 ASN B CA 1
ATOM 8013 C C . ASN B 1 504 ? 12.211 -7.684 -19.672 1 92.19 504 ASN B C 1
ATOM 8015 O O . ASN B 1 504 ? 13.219 -7.566 -18.969 1 92.19 504 ASN B O 1
ATOM 8019 N N . LEU B 1 505 ? 11.906 -8.75 -20.375 1 94.44 505 LEU B N 1
ATOM 8020 C CA . LEU B 1 505 ? 12.719 -9.961 -20.312 1 94.44 505 LEU B CA 1
ATOM 8021 C C . LEU B 1 505 ? 14.148 -9.672 -20.75 1 94.44 505 LEU B C 1
ATOM 8023 O O . LEU B 1 505 ? 15.102 -10.086 -20.094 1 94.44 505 LEU B O 1
ATOM 8027 N N . VAL B 1 506 ? 14.266 -8.984 -21.828 1 94.62 506 VAL B N 1
ATOM 8028 C CA . VAL B 1 506 ? 15.586 -8.648 -22.344 1 94.62 506 VAL B CA 1
ATOM 8029 C C . VAL B 1 506 ? 16.312 -7.746 -21.359 1 94.62 506 VAL B C 1
ATOM 8031 O O . VAL B 1 506 ? 17.516 -7.914 -21.125 1 94.62 506 VAL B O 1
ATOM 8034 N N . GLN B 1 507 ? 15.625 -6.84 -20.781 1 94.44 507 GLN B N 1
ATOM 8035 C CA . GLN B 1 507 ? 16.219 -5.945 -19.797 1 94.44 507 GLN B CA 1
ATOM 8036 C C . GLN B 1 507 ? 16.719 -6.719 -18.578 1 94.44 507 GLN B C 1
ATOM 8038 O O . GLN B 1 507 ? 17.797 -6.453 -18.062 1 94.44 507 GLN B O 1
ATOM 8043 N N . TYR B 1 508 ? 15.883 -7.641 -18.109 1 96.5 508 TYR B N 1
ATOM 8044 C CA . TYR B 1 508 ? 16.266 -8.461 -16.969 1 96.5 508 TYR B CA 1
ATOM 8045 C C . TYR B 1 508 ? 17.531 -9.266 -17.266 1 96.5 508 TYR B C 1
ATOM 8047 O O . TYR B 1 508 ? 18.422 -9.375 -16.422 1 96.5 508 TYR B O 1
ATOM 8055 N N . LEU B 1 509 ? 17.578 -9.812 -18.469 1 96.62 509 LEU B N 1
ATOM 8056 C CA . LEU B 1 509 ? 18.75 -10.555 -18.922 1 96.62 509 LEU B CA 1
ATOM 8057 C C . LEU B 1 509 ? 20 -9.672 -18.875 1 96.62 509 LEU B C 1
ATOM 8059 O O . LEU B 1 509 ? 21.047 -10.102 -18.375 1 96.62 509 LEU B O 1
ATOM 8063 N N . GLN B 1 510 ? 19.859 -8.5 -19.297 1 95.5 510 GLN B N 1
ATOM 8064 C CA . GLN B 1 510 ? 20.984 -7.578 -19.391 1 95.5 510 GLN B CA 1
ATOM 8065 C C . GLN B 1 510 ? 21.406 -7.066 -18.016 1 95.5 510 GLN B C 1
ATOM 8067 O O . GLN B 1 510 ? 22.516 -6.574 -17.844 1 95.5 510 GLN B O 1
ATOM 8072 N N . MET B 1 511 ? 20.547 -7.176 -17.047 1 94.94 511 MET B N 1
ATOM 8073 C CA . MET B 1 511 ? 20.859 -6.773 -15.688 1 94.94 511 MET B CA 1
ATOM 8074 C C . MET B 1 511 ? 21.594 -7.883 -14.945 1 94.94 511 MET B C 1
ATOM 8076 O O . MET B 1 511 ? 21.984 -7.711 -13.789 1 94.94 511 MET B O 1
ATOM 8080 N N . GLY B 1 512 ? 21.688 -9.047 -15.594 1 94.5 512 GLY B N 1
ATOM 8081 C CA . GLY B 1 512 ? 22.5 -10.109 -15.016 1 94.5 512 GLY B CA 1
ATOM 8082 C C . GLY B 1 512 ? 21.688 -11.32 -14.609 1 94.5 512 GLY B C 1
ATOM 8083 O O . GLY B 1 512 ? 22.234 -12.32 -14.133 1 94.5 512 GLY B O 1
ATOM 8084 N N . LEU B 1 513 ? 20.422 -11.266 -14.797 1 97.19 513 LEU B N 1
ATOM 8085 C CA . LEU B 1 513 ? 19.578 -12.406 -14.453 1 97.19 513 LEU B CA 1
ATOM 8086 C C . LEU B 1 513 ? 19.688 -13.5 -15.516 1 97.19 513 LEU B C 1
ATOM 8088 O O . LEU B 1 513 ? 19.891 -13.211 -16.688 1 97.19 513 LEU B O 1
ATOM 8092 N N . ARG B 1 514 ? 19.516 -14.75 -15.039 1 97.25 514 ARG B N 1
ATOM 8093 C CA . ARG B 1 514 ? 19.625 -15.875 -15.961 1 97.25 514 ARG B CA 1
ATOM 8094 C C . ARG B 1 514 ? 18.516 -16.891 -15.719 1 97.25 514 ARG B C 1
ATOM 8096 O O . ARG B 1 514 ? 18.422 -17.906 -16.422 1 97.25 514 ARG B O 1
ATOM 8103 N N . SER B 1 515 ? 17.734 -16.703 -14.773 1 98 515 SER B N 1
ATOM 8104 C CA . SER B 1 515 ? 16.609 -17.578 -14.43 1 98 515 SER B CA 1
ATOM 8105 C C . SER B 1 515 ? 15.305 -16.797 -14.398 1 98 515 SER B C 1
ATOM 8107 O O . SER B 1 515 ? 15.148 -15.852 -13.625 1 98 515 SER B O 1
ATOM 8109 N N . PHE B 1 516 ? 14.391 -17.219 -15.25 1 97.62 516 PHE B N 1
ATOM 8110 C CA . PHE B 1 516 ? 13.148 -16.484 -15.438 1 97.62 516 PHE B CA 1
ATOM 8111 C C . PHE B 1 516 ? 11.945 -17.406 -15.25 1 97.62 516 PHE B C 1
ATOM 8113 O O . PHE B 1 516 ? 11.844 -18.438 -15.906 1 97.62 516 PHE B O 1
ATOM 8120 N N . SER B 1 517 ? 11.086 -17.062 -14.359 1 96.94 517 SER B N 1
ATOM 8121 C CA . SER B 1 517 ? 9.867 -17.828 -14.125 1 96.94 517 SER B CA 1
ATOM 8122 C C . SER B 1 517 ? 8.633 -17.078 -14.633 1 96.94 517 SER B C 1
ATOM 8124 O O . SER B 1 517 ? 8.461 -15.898 -14.352 1 96.94 517 SER B O 1
ATOM 8126 N N . MET B 1 518 ? 7.852 -17.719 -15.445 1 89.56 518 MET B N 1
ATOM 8127 C CA . MET B 1 518 ? 6.68 -17.094 -16.047 1 89.56 518 MET B CA 1
ATOM 8128 C C . MET B 1 518 ? 5.566 -18.125 -16.266 1 89.56 518 MET B C 1
ATOM 8130 O O . MET B 1 518 ? 5.699 -19.281 -15.875 1 89.56 518 MET B O 1
ATOM 8134 N N . SER B 1 519 ? 4.512 -17.641 -16.781 1 79.44 519 SER B N 1
ATOM 8135 C CA . SER B 1 519 ? 3.4 -18.547 -17.078 1 79.44 519 SER B CA 1
ATOM 8136 C C . SER B 1 519 ? 3.781 -19.562 -18.156 1 79.44 519 SER B C 1
ATOM 8138 O O . SER B 1 519 ? 4.496 -19.234 -19.094 1 79.44 519 SER B O 1
ATOM 8140 N N . PRO B 1 520 ? 3.27 -20.766 -17.953 1 78.5 520 PRO B N 1
ATOM 8141 C CA . PRO B 1 520 ? 3.592 -21.797 -18.938 1 78.5 520 PRO B CA 1
ATOM 8142 C C . PRO B 1 520 ? 3.26 -21.375 -20.359 1 78.5 520 PRO B C 1
ATOM 8144 O O . PRO B 1 520 ? 3.994 -21.719 -21.297 1 78.5 520 PRO B O 1
ATOM 8147 N N . GLN B 1 521 ? 2.32 -20.516 -20.531 1 69.25 521 GLN B N 1
ATOM 8148 C CA . GLN B 1 521 ? 1.84 -20.109 -21.859 1 69.25 521 GLN B CA 1
ATOM 8149 C C . GLN B 1 521 ? 2.811 -19.156 -22.531 1 69.25 521 GLN B C 1
ATOM 8151 O O . GLN B 1 521 ? 2.822 -19.031 -23.75 1 69.25 521 GLN B O 1
ATOM 8156 N N . THR B 1 522 ? 3.59 -18.531 -21.766 1 77.38 522 THR B N 1
ATOM 8157 C CA . THR B 1 522 ? 4.473 -17.5 -22.297 1 77.38 522 THR B CA 1
ATOM 8158 C C . THR B 1 522 ? 5.891 -18.031 -22.469 1 77.38 522 THR B C 1
ATOM 8160 O O . THR B 1 522 ? 6.766 -17.328 -22.984 1 77.38 522 THR B O 1
ATOM 8163 N N . LEU B 1 523 ? 6.148 -19.281 -22.156 1 88.19 523 LEU B N 1
ATOM 8164 C CA . LEU B 1 523 ? 7.492 -19.844 -22.078 1 88.19 523 LEU B CA 1
ATOM 8165 C C . LEU B 1 523 ? 8.164 -19.859 -23.438 1 88.19 523 LEU B C 1
ATOM 8167 O O . LEU B 1 523 ? 9.305 -19.422 -23.578 1 88.19 523 LEU B O 1
ATOM 8171 N N . LEU B 1 524 ? 7.434 -20.312 -24.391 1 84.62 524 LEU B N 1
ATOM 8172 C CA . LEU B 1 524 ? 8.047 -20.469 -25.703 1 84.62 524 LEU B CA 1
ATOM 8173 C C . LEU B 1 524 ? 8.32 -19.109 -26.359 1 84.62 524 LEU B C 1
ATOM 8175 O O . LEU B 1 524 ? 9.336 -18.938 -27.016 1 84.62 524 LEU B O 1
ATOM 8179 N N . ASP B 1 525 ? 7.387 -18.219 -26.156 1 83.5 525 ASP B N 1
ATOM 8180 C CA . ASP B 1 525 ? 7.605 -16.859 -26.641 1 83.5 525 ASP B CA 1
ATOM 8181 C C . ASP B 1 525 ? 8.828 -16.219 -25.984 1 83.5 525 ASP B C 1
ATOM 8183 O O . ASP B 1 525 ? 9.602 -15.523 -26.641 1 83.5 525 ASP B O 1
ATOM 8187 N N . ALA B 1 526 ? 8.953 -16.453 -24.766 1 91.38 526 ALA B N 1
ATOM 8188 C CA . ALA B 1 526 ? 10.102 -15.938 -24.016 1 91.38 526 ALA B CA 1
ATOM 8189 C C . ALA B 1 526 ? 11.406 -16.547 -24.531 1 91.38 526 ALA B C 1
ATOM 8191 O O . ALA B 1 526 ? 12.414 -15.859 -24.656 1 91.38 526 ALA B O 1
ATOM 8192 N N . LYS B 1 527 ? 11.336 -17.859 -24.781 1 92.88 527 LYS B N 1
ATOM 8193 C CA . LYS B 1 527 ? 12.516 -18.531 -25.312 1 92.88 527 LYS B CA 1
ATOM 8194 C C . LYS B 1 527 ? 12.961 -17.922 -26.641 1 92.88 527 LYS B C 1
ATOM 8196 O O . LYS B 1 527 ? 14.148 -17.656 -26.844 1 92.88 527 LYS B O 1
ATOM 8201 N N . ARG B 1 528 ? 11.992 -17.688 -27.484 1 90.06 528 ARG B N 1
ATOM 8202 C CA . ARG B 1 528 ? 12.289 -17.078 -28.766 1 90.06 528 ARG B CA 1
ATOM 8203 C C . ARG B 1 528 ? 13 -15.742 -28.594 1 90.06 528 ARG B C 1
ATOM 8205 O O . ARG B 1 528 ? 14 -15.469 -29.25 1 90.06 528 ARG B O 1
ATOM 8212 N N . VAL B 1 529 ? 12.531 -14.938 -27.672 1 91.38 529 VAL B N 1
ATOM 8213 C CA . VAL B 1 529 ? 13.062 -13.602 -27.422 1 91.38 529 VAL B CA 1
ATOM 8214 C C . VAL B 1 529 ? 14.492 -13.703 -26.891 1 91.38 529 VAL B C 1
ATOM 8216 O O . VAL B 1 529 ? 15.383 -12.977 -27.344 1 91.38 529 VAL B O 1
ATOM 8219 N N . LEU B 1 530 ? 14.75 -14.633 -26.016 1 94.94 530 LEU B N 1
ATOM 8220 C CA . LEU B 1 530 ? 16.047 -14.75 -25.375 1 94.94 530 LEU B CA 1
ATOM 8221 C C . LEU B 1 530 ? 17.078 -15.336 -26.328 1 94.94 530 LEU B C 1
ATOM 8223 O O . LEU B 1 530 ? 18.266 -14.984 -26.266 1 94.94 530 LEU B O 1
ATOM 8227 N N . LEU B 1 531 ? 16.594 -16.266 -27.203 1 93.5 531 LEU B N 1
ATOM 8228 C CA . LEU B 1 531 ? 17.5 -16.859 -28.188 1 93.5 531 LEU B CA 1
ATOM 8229 C C . LEU B 1 531 ? 18.078 -15.789 -29.109 1 93.5 531 LEU B C 1
ATOM 8231 O O . LEU B 1 531 ? 19.203 -15.922 -29.594 1 93.5 531 LEU B O 1
ATOM 8235 N N . GLU B 1 532 ? 17.297 -14.719 -29.281 1 92.38 532 GLU B N 1
ATOM 8236 C CA . GLU B 1 532 ? 17.688 -13.672 -30.219 1 92.38 532 GLU B CA 1
ATOM 8237 C C . GLU B 1 532 ? 18.328 -12.492 -29.484 1 92.38 532 GLU B C 1
ATOM 8239 O O . GLU B 1 532 ? 18.75 -11.516 -30.109 1 92.38 532 GLU B O 1
ATOM 8244 N N . ALA B 1 533 ? 18.453 -12.539 -28.172 1 93.94 533 ALA B N 1
ATOM 8245 C CA . ALA B 1 533 ? 18.938 -11.414 -27.375 1 93.94 533 ALA B CA 1
ATOM 8246 C C . ALA B 1 533 ? 20.406 -11.586 -27.016 1 93.94 533 ALA B C 1
ATOM 8248 O O . ALA B 1 533 ? 20.922 -12.711 -27.016 1 93.94 533 ALA B O 1
ATOM 8249 N N . ASP B 1 534 ? 21.031 -10.391 -26.734 1 94.62 534 ASP B N 1
ATOM 8250 C CA . ASP B 1 534 ? 22.406 -10.383 -26.203 1 94.62 534 ASP B CA 1
ATOM 8251 C C . ASP B 1 534 ? 22.406 -10.094 -24.703 1 94.62 534 ASP B C 1
ATOM 8253 O O . ASP B 1 534 ? 21.797 -9.117 -24.25 1 94.62 534 ASP B O 1
ATOM 8257 N N . ALA B 1 535 ? 23.031 -10.93 -23.938 1 93 535 ALA B N 1
ATOM 8258 C CA . ALA B 1 535 ? 23.109 -10.758 -22.484 1 93 535 ALA B CA 1
ATOM 8259 C C . ALA B 1 535 ? 24.062 -9.617 -22.125 1 93 535 ALA B C 1
ATOM 8261 O O . ALA B 1 535 ? 23.828 -8.898 -21.156 1 93 535 ALA B O 1
ATOM 8262 N N . HIS B 1 536 ? 25.109 -9.445 -22.812 1 87 536 HIS B N 1
ATOM 8263 C CA . HIS B 1 536 ? 26.094 -8.414 -22.547 1 87 536 HIS B CA 1
ATOM 8264 C C . HIS B 1 536 ? 26.047 -7.301 -23.578 1 87 536 HIS B C 1
ATOM 8266 O O . HIS B 1 536 ? 26.141 -7.562 -24.781 1 87 536 HIS B O 1
ATOM 8272 N N . VAL B 1 537 ? 25.203 -6.285 -23.297 1 70.62 537 VAL B N 1
ATOM 8273 C CA . VAL B 1 537 ? 25.188 -5.18 -24.25 1 70.62 537 VAL B CA 1
ATOM 8274 C C . VAL B 1 537 ? 26.453 -4.332 -24.062 1 70.62 537 VAL B C 1
ATOM 8276 O O . VAL B 1 537 ? 26.812 -3.979 -22.953 1 70.62 537 VAL B O 1
ATOM 8279 N N . LEU B 1 538 ? 27.359 -4.27 -25.031 1 46.72 538 LEU B N 1
ATOM 8280 C CA . LEU B 1 538 ? 28.562 -3.447 -25.172 1 46.72 538 LEU B CA 1
ATOM 8281 C C . LEU B 1 538 ? 28.234 -1.97 -25 1 46.72 538 LEU B C 1
ATOM 8283 O O . LEU B 1 538 ? 27.156 -1.519 -25.406 1 46.72 538 LEU B O 1
#